Protein AF-A0A1E5Q4K2-F1 (afdb_monomer_lite)

Structure (mmCIF, N/CA/C/O backbone):
data_AF-A0A1E5Q4K2-F1
#
_entry.id   AF-A0A1E5Q4K2-F1
#
loop_
_atom_site.group_PDB
_atom_site.id
_atom_site.type_symbol
_atom_site.label_atom_id
_atom_site.label_alt_id
_atom_site.label_comp_id
_atom_site.label_asym_id
_atom_site.label_entity_id
_atom_site.label_seq_id
_atom_site.pdbx_PDB_ins_code
_atom_site.Cartn_x
_atom_site.Cartn_y
_atom_site.Cartn_z
_atom_site.occupancy
_atom_site.B_iso_or_equiv
_atom_site.auth_seq_id
_atom_site.auth_comp_id
_atom_site.auth_asym_id
_atom_site.auth_atom_id
_atom_site.pdbx_PDB_model_num
ATOM 1 N N . MET A 1 1 ? -23.553 75.713 13.270 1.00 33.53 1 MET A N 1
ATOM 2 C CA . MET A 1 1 ? -22.577 74.988 12.425 1.00 33.53 1 MET A CA 1
ATOM 3 C C . MET A 1 1 ? -22.302 73.650 13.086 1.00 33.53 1 MET A C 1
ATOM 5 O O . MET A 1 1 ? -22.013 73.670 14.266 1.00 33.53 1 MET A O 1
ATOM 9 N N . GLN A 1 2 ? -22.353 72.477 12.471 1.00 31.02 2 GLN A N 1
ATOM 10 C CA . GLN A 1 2 ? -22.947 71.947 11.243 1.00 31.02 2 GLN A CA 1
ATOM 11 C C . GLN A 1 2 ? -22.637 70.436 11.339 1.00 31.02 2 GLN A C 1
ATOM 13 O O . GLN A 1 2 ? -21.477 70.109 11.534 1.00 31.02 2 GLN A O 1
ATOM 18 N N . VAL A 1 3 ? -23.671 69.589 11.213 1.00 27.97 3 VAL A N 1
ATOM 19 C CA . VAL A 1 3 ? -23.677 68.193 10.702 1.00 27.97 3 VAL A CA 1
ATOM 20 C C . VAL A 1 3 ? -22.736 67.203 11.430 1.00 27.97 3 VAL A C 1
ATOM 22 O O . VAL A 1 3 ? -21.533 67.377 11.472 1.00 27.97 3 VAL A O 1
ATOM 25 N N . ILE A 1 4 ? -23.223 66.126 12.053 1.00 31.22 4 ILE A N 1
ATOM 26 C CA . ILE A 1 4 ? -23.526 64.864 11.358 1.00 31.22 4 ILE A CA 1
ATOM 27 C C . ILE A 1 4 ? -24.687 64.128 12.035 1.00 31.22 4 ILE A C 1
ATOM 29 O O . ILE A 1 4 ? -24.712 63.872 13.237 1.00 31.22 4 ILE A O 1
ATOM 33 N N . THR A 1 5 ? -25.644 63.775 11.187 1.00 27.97 5 THR A N 1
ATOM 34 C CA . THR A 1 5 ? -26.864 63.025 11.455 1.00 27.97 5 THR A CA 1
ATOM 35 C C . THR A 1 5 ? -26.605 61.535 11.243 1.00 27.97 5 THR A C 1
ATOM 37 O O . THR A 1 5 ? -26.208 61.163 10.145 1.00 27.97 5 THR A O 1
ATOM 40 N N . VAL A 1 6 ? -26.947 60.682 12.213 1.00 28.73 6 VAL A N 1
ATOM 41 C CA . VAL A 1 6 ? -27.536 59.354 11.942 1.00 28.73 6 VAL A CA 1
ATOM 42 C C . VAL A 1 6 ? -28.652 59.104 12.968 1.00 28.73 6 VAL A C 1
ATOM 44 O O . VAL A 1 6 ? -28.438 58.604 14.067 1.00 28.73 6 VAL A O 1
ATOM 47 N N . LYS A 1 7 ? -29.866 59.517 12.585 1.00 27.67 7 LYS A N 1
ATOM 48 C CA . LYS A 1 7 ? -31.153 58.884 12.942 1.00 27.67 7 LYS A CA 1
ATOM 49 C C . LYS A 1 7 ? -31.161 57.494 12.274 1.00 27.67 7 LYS A C 1
ATOM 51 O O . LYS A 1 7 ? -30.538 57.344 11.234 1.00 27.67 7 LYS A O 1
ATOM 56 N N . SER A 1 8 ? -31.803 56.433 12.749 1.00 29.33 8 SER A N 1
ATOM 57 C CA . SER A 1 8 ? -33.122 56.290 13.379 1.00 29.33 8 SER A CA 1
ATOM 58 C C . SER A 1 8 ? -33.272 54.805 13.754 1.00 29.33 8 SER A C 1
ATOM 60 O O . SER A 1 8 ? -32.943 53.953 12.940 1.00 29.33 8 SER A O 1
ATOM 62 N N . HIS A 1 9 ? -33.618 54.481 15.002 1.00 29.16 9 HIS A N 1
ATOM 63 C CA . HIS A 1 9 ? -34.974 54.122 15.468 1.00 29.16 9 HIS A CA 1
ATOM 64 C C . HIS A 1 9 ? -35.274 52.613 15.440 1.00 29.16 9 HIS A C 1
ATOM 66 O O . HIS A 1 9 ? -35.298 51.995 14.389 1.00 29.16 9 HIS A O 1
ATOM 72 N N . LEU A 1 10 ? -35.491 52.043 16.636 1.00 26.03 10 LEU A N 1
ATOM 73 C CA . LEU A 1 10 ? -36.793 51.555 17.154 1.00 26.03 10 LEU A CA 1
ATOM 74 C C . LEU A 1 10 ? -36.903 50.025 16.950 1.00 26.03 10 LEU A C 1
ATOM 76 O O . LEU A 1 10 ? -36.620 49.543 15.871 1.00 26.03 10 LEU A O 1
ATOM 80 N N . LYS A 1 11 ? -37.339 49.188 17.896 1.00 25.62 11 LYS A N 1
ATOM 81 C CA . LYS A 1 11 ? -38.036 49.404 19.170 1.00 25.62 11 LYS A CA 1
ATOM 82 C C . LYS A 1 11 ? -38.004 48.088 19.968 1.00 25.62 11 LYS A C 1
ATOM 84 O O . LYS A 1 11 ? -38.156 47.022 19.388 1.00 25.62 11 LYS A O 1
ATOM 89 N N . TYR A 1 12 ? -37.830 48.222 21.281 1.00 27.61 12 TYR A N 1
ATOM 90 C CA . TYR A 1 12 ? -38.371 47.410 22.377 1.00 27.61 12 TYR A CA 1
ATOM 91 C C . TYR A 1 12 ? -39.298 46.234 22.019 1.00 27.61 12 TYR A C 1
ATOM 93 O O . TYR A 1 12 ? -40.320 46.452 21.380 1.00 27.61 12 TYR A O 1
ATOM 101 N N . LEU A 1 13 ? -39.040 45.061 22.611 1.00 24.28 13 LEU A N 1
ATOM 102 C CA . LEU A 1 13 ? -39.932 44.429 23.602 1.00 24.28 13 LEU A CA 1
ATOM 103 C C . LEU A 1 13 ? -39.275 43.151 24.168 1.00 24.28 13 LEU A C 1
ATOM 105 O O . LEU A 1 13 ? -38.835 42.305 23.398 1.00 24.28 13 LEU A O 1
ATOM 109 N N . GLY A 1 14 ? -39.260 42.985 25.498 1.00 25.47 14 GLY A N 1
ATOM 110 C CA . GLY A 1 14 ? -39.113 41.656 26.115 1.00 25.47 14 GLY A CA 1
ATOM 111 C C . GLY A 1 14 ? -37.910 41.398 27.027 1.00 25.47 14 GLY A C 1
ATOM 112 O O . GLY A 1 14 ? -37.423 40.274 27.072 1.00 25.47 14 GLY A O 1
ATOM 113 N N . VAL A 1 15 ? -37.439 42.391 27.786 1.00 28.83 15 VAL A N 1
ATOM 114 C CA . VAL A 1 15 ? -36.790 42.109 29.080 1.00 28.83 15 VAL A CA 1
ATOM 115 C C . VAL A 1 15 ? -37.896 41.704 30.064 1.00 28.83 15 VAL A C 1
ATOM 117 O O . VAL A 1 15 ? -38.965 42.307 30.045 1.00 28.83 15 VAL A O 1
ATOM 120 N N . LEU A 1 16 ? -37.604 40.725 30.925 1.00 26.55 16 LEU A N 1
ATOM 121 C CA . LEU A 1 16 ? -38.453 40.177 31.995 1.00 26.55 16 LEU A CA 1
ATOM 122 C C . LEU A 1 16 ? -39.506 39.128 31.575 1.00 26.55 16 LEU A C 1
ATOM 124 O O . LEU A 1 16 ? -40.711 39.347 31.629 1.00 26.55 16 LEU A O 1
ATOM 128 N N . LEU A 1 17 ? -39.035 37.907 31.313 1.00 26.52 17 LEU A N 1
ATOM 129 C CA . LEU A 1 17 ? -39.714 36.717 31.830 1.00 26.52 17 LEU A CA 1
ATOM 130 C C . LEU A 1 17 ? -38.687 35.885 32.601 1.00 26.52 17 LEU A C 1
ATOM 132 O O . LEU A 1 17 ? -37.744 35.315 32.056 1.00 26.52 17 LEU A O 1
ATOM 136 N N . LEU A 1 18 ? -38.848 35.971 33.915 1.00 26.02 18 LEU A N 1
ATOM 137 C CA . LEU A 1 18 ? -38.058 35.376 34.976 1.00 26.02 18 LEU A CA 1
ATOM 138 C C . LEU A 1 18 ? -38.079 33.834 34.894 1.00 26.02 18 LEU A C 1
ATOM 140 O O . LEU A 1 18 ? -39.141 33.226 34.821 1.00 26.02 18 LEU A O 1
ATOM 144 N N . THR A 1 19 ? -36.889 33.237 35.005 1.00 34.28 19 THR A N 1
ATOM 145 C CA . THR A 1 19 ? -36.582 32.043 35.824 1.00 34.28 19 THR A CA 1
ATOM 146 C C . THR A 1 19 ? -37.476 30.799 35.708 1.00 34.28 19 THR A C 1
ATOM 148 O O . THR A 1 19 ? -38.364 30.641 36.534 1.00 34.28 19 THR A O 1
ATOM 151 N N . VAL A 1 20 ? -37.115 29.830 34.852 1.00 25.39 20 VAL A N 1
ATOM 152 C CA . VAL A 1 20 ? -37.238 28.375 35.126 1.00 25.39 20 VAL A CA 1
ATOM 153 C C . VAL A 1 20 ? -36.182 27.607 34.297 1.00 25.39 20 VAL A C 1
ATOM 155 O O . VAL A 1 20 ? -36.095 27.829 33.097 1.00 25.39 20 VAL A O 1
ATOM 158 N N . LEU A 1 21 ? -35.386 26.751 34.971 1.00 28.39 21 LEU A N 1
ATOM 159 C CA . LEU A 1 21 ? -34.617 25.555 34.524 1.00 28.39 21 LEU A CA 1
ATOM 160 C C . LEU A 1 21 ? -34.261 25.431 33.017 1.00 28.39 21 LEU A C 1
ATOM 162 O O . LEU A 1 21 ? -35.139 25.400 32.171 1.00 28.39 21 LEU A O 1
ATOM 166 N N . VAL A 1 22 ? -33.015 25.192 32.588 1.00 27.53 22 VAL A N 1
ATOM 167 C CA . VAL A 1 22 ? -32.167 24.027 32.903 1.00 27.53 22 VAL A CA 1
ATOM 168 C C . VAL A 1 22 ? -30.691 24.424 32.746 1.00 27.53 22 VAL A C 1
ATOM 170 O O . VAL A 1 22 ? -30.195 24.608 31.638 1.00 27.53 22 VAL A O 1
ATOM 173 N N . MET A 1 23 ? -29.964 24.489 33.863 1.00 30.84 23 MET A N 1
ATOM 174 C CA . MET A 1 23 ? -28.548 24.130 33.870 1.00 30.84 23 MET A CA 1
ATOM 175 C C . MET A 1 23 ? -28.476 22.605 33.957 1.00 30.84 23 MET A C 1
ATOM 177 O O . MET A 1 23 ? -28.851 22.031 34.978 1.00 30.84 23 MET A O 1
ATOM 181 N N . SER A 1 24 ? -27.990 21.946 32.908 1.00 26.06 24 SER A N 1
ATOM 182 C CA . SER A 1 24 ? -27.430 20.600 33.020 1.00 26.06 24 SER A CA 1
ATOM 183 C C . SER A 1 24 ? -25.934 20.690 32.766 1.00 26.06 24 SER A C 1
ATOM 185 O O . SER A 1 24 ? -25.457 20.836 31.643 1.00 26.06 24 SER A O 1
ATOM 187 N N . THR A 1 25 ? -25.242 20.651 33.890 1.00 30.58 25 THR A N 1
ATOM 188 C CA . THR A 1 25 ? -23.824 20.444 34.118 1.00 30.58 25 THR A CA 1
ATOM 189 C C . THR A 1 25 ? -23.276 19.227 33.362 1.00 30.58 25 THR A C 1
ATOM 191 O O . THR A 1 25 ? -23.775 18.115 33.508 1.00 30.58 25 THR A O 1
ATOM 194 N N . PHE A 1 26 ? -22.173 19.413 32.634 1.00 31.89 26 PHE A N 1
ATOM 195 C CA . PHE A 1 26 ? -21.198 18.348 32.390 1.00 31.89 26 PHE A CA 1
ATOM 196 C C . PHE A 1 26 ? -19.884 18.765 33.056 1.00 31.89 26 PHE A C 1
ATOM 198 O O . PHE A 1 26 ? -19.254 19.740 32.652 1.00 31.89 26 PHE A O 1
ATOM 205 N N . GLY A 1 27 ? -19.530 18.064 34.136 1.00 29.73 27 GLY A N 1
ATOM 206 C CA . GLY A 1 27 ? -18.289 18.254 34.884 1.00 29.73 27 GLY A CA 1
ATOM 207 C C . GLY A 1 27 ? -17.063 17.689 34.157 1.00 29.73 27 GLY A C 1
ATOM 208 O O . GLY A 1 27 ? -17.161 16.702 33.428 1.00 29.73 27 GLY A O 1
ATOM 209 N N . GLY A 1 28 ? -15.902 18.316 34.376 1.00 33.22 28 GLY A N 1
ATOM 210 C CA . GLY A 1 28 ? -14.587 17.697 34.156 1.00 33.22 28 GLY A CA 1
ATOM 211 C C . GLY A 1 28 ? -14.278 16.669 35.261 1.00 33.22 28 GLY A C 1
ATOM 212 O O . GLY A 1 28 ? -14.898 16.713 36.315 1.00 33.22 28 GLY A O 1
ATOM 213 N N . GLU A 1 29 ? -13.364 15.708 35.108 1.00 36.84 29 GLU A N 1
ATOM 214 C CA . GLU A 1 29 ? -12.279 15.563 34.137 1.00 36.84 29 GLU A CA 1
ATOM 215 C C . GLU A 1 29 ? -12.023 14.076 33.792 1.00 36.84 29 GLU A C 1
ATOM 217 O O . GLU A 1 29 ? -11.832 13.245 34.669 1.00 36.84 29 GLU A O 1
ATOM 222 N N . LEU A 1 30 ? -11.908 13.764 32.496 1.00 36.09 30 LEU A N 1
ATOM 223 C CA . LEU A 1 30 ? -11.023 12.710 31.978 1.00 36.09 30 LEU A CA 1
ATOM 224 C C . LEU A 1 30 ? -9.983 13.434 31.121 1.00 36.09 30 LEU A C 1
ATOM 226 O O . LEU A 1 30 ? -10.126 13.512 29.893 1.00 36.09 30 LEU A O 1
ATOM 230 N N . LYS A 1 31 ? -8.987 14.053 31.761 1.00 38.56 31 LYS A N 1
ATOM 231 C CA . LYS A 1 31 ? -7.846 14.637 31.052 1.00 38.56 31 LYS A CA 1
ATOM 232 C C . LYS A 1 31 ? -6.794 13.550 30.827 1.00 38.56 31 LYS A C 1
ATOM 234 O O . LYS A 1 31 ? -5.853 13.441 31.599 1.00 38.56 31 LYS A O 1
ATOM 239 N N . ALA A 1 32 ? -6.895 12.803 29.725 1.00 37.81 32 ALA A N 1
ATOM 240 C CA . ALA A 1 32 ? -5.661 12.596 28.976 1.00 37.81 32 ALA A CA 1
ATOM 241 C C . ALA A 1 32 ? -5.457 13.873 28.173 1.00 37.81 32 ALA A C 1
ATOM 243 O O . ALA A 1 32 ? -6.291 14.257 27.346 1.00 37.81 32 ALA A O 1
ATOM 244 N N . ASN A 1 33 ? -4.368 14.566 28.472 1.00 46.56 33 ASN A N 1
ATOM 245 C CA . ASN A 1 33 ? -3.897 15.637 27.623 1.00 46.56 33 ASN A CA 1
ATOM 246 C C . ASN A 1 33 ? -3.582 15.028 26.243 1.00 46.56 33 ASN A C 1
ATOM 248 O O . ASN A 1 33 ? -2.993 13.949 26.149 1.00 46.56 33 ASN A O 1
ATOM 252 N N . SER A 1 34 ? -3.925 15.733 25.166 1.00 49.62 34 SER A N 1
ATOM 253 C CA . SER A 1 34 ? -3.397 15.476 23.822 1.00 49.62 34 SER A CA 1
ATOM 254 C C . SER A 1 34 ? -1.862 15.378 23.761 1.00 49.62 34 SER A C 1
ATOM 256 O O . SER A 1 34 ? -1.345 15.002 22.718 1.00 49.62 34 SER A O 1
ATOM 258 N N . SER A 1 35 ? -1.139 15.663 24.852 1.00 49.44 35 SER A N 1
ATOM 259 C CA . SER A 1 35 ? 0.297 15.443 25.055 1.00 49.44 35 SER A CA 1
ATOM 260 C C . SER A 1 35 ? 0.826 14.074 24.650 1.00 49.44 35 SER A C 1
ATOM 262 O O . SER A 1 35 ? 2.003 13.997 24.322 1.00 49.44 35 SER A O 1
ATOM 264 N N . TRP A 1 36 ? 0.023 13.003 24.616 1.00 52.22 36 TRP A N 1
ATOM 265 C CA . TRP A 1 36 ? 0.512 11.726 24.070 1.00 52.22 36 TRP A CA 1
ATOM 266 C C . TRP A 1 36 ? 0.915 11.850 22.589 1.00 52.22 36 TRP A C 1
ATOM 268 O O . TRP A 1 36 ? 1.794 11.123 22.139 1.00 52.22 36 TRP A O 1
ATOM 278 N N . LYS A 1 37 ? 0.339 12.810 21.845 1.00 53.06 37 LYS A N 1
ATOM 279 C CA . LYS A 1 37 ? 0.744 13.152 20.468 1.00 53.06 37 LYS A CA 1
ATOM 280 C C . LYS A 1 37 ? 2.144 13.764 20.394 1.00 53.06 37 LYS A C 1
ATOM 282 O O . LYS A 1 37 ? 2.733 13.766 19.322 1.00 53.06 37 LYS A O 1
ATOM 287 N N . ASN A 1 38 ? 2.653 14.263 21.520 1.00 56.59 38 ASN A N 1
ATOM 288 C CA . ASN A 1 38 ? 3.982 14.857 21.650 1.00 56.59 38 ASN A CA 1
ATOM 289 C C . ASN A 1 38 ? 5.014 13.845 22.187 1.00 56.59 38 ASN A C 1
ATOM 291 O O . ASN A 1 38 ? 6.177 14.200 22.366 1.00 56.59 38 ASN A O 1
ATOM 295 N N . LEU A 1 39 ? 4.604 12.603 22.484 1.00 67.56 39 LEU A N 1
ATOM 296 C CA . LEU A 1 39 ? 5.519 11.542 22.899 1.00 67.56 39 LEU A CA 1
ATOM 297 C C . LEU A 1 39 ? 6.169 10.915 21.664 1.00 67.56 39 LEU A C 1
ATOM 299 O O . LEU A 1 39 ? 5.508 10.258 20.851 1.00 67.56 39 LEU A O 1
ATOM 303 N N . HIS A 1 40 ? 7.482 11.092 21.559 1.00 75.25 40 HIS A N 1
ATOM 304 C CA . HIS A 1 40 ? 8.270 10.596 20.442 1.00 75.25 40 HIS A CA 1
ATOM 305 C C . HIS A 1 40 ? 9.059 9.344 20.817 1.00 75.25 40 HIS A C 1
ATOM 307 O O . HIS A 1 40 ? 9.743 9.322 21.839 1.00 75.25 40 HIS A O 1
ATOM 313 N N . GLY A 1 41 ? 8.944 8.300 19.995 1.00 77.56 41 GLY A N 1
ATOM 314 C CA . GLY A 1 41 ? 9.843 7.145 20.064 1.00 77.56 41 GLY A CA 1
ATOM 315 C C . GLY A 1 41 ? 11.159 7.422 19.336 1.00 77.56 41 GLY A C 1
ATOM 316 O O . GLY A 1 41 ? 11.302 8.447 18.663 1.00 77.56 41 GLY A O 1
ATOM 317 N N . TYR A 1 42 ? 12.130 6.520 19.470 1.00 85.00 42 TYR A N 1
ATOM 318 C CA . TYR A 1 42 ? 13.427 6.648 18.800 1.00 85.00 42 TYR A CA 1
ATOM 319 C C . TYR A 1 42 ? 14.028 5.290 18.421 1.00 85.00 42 TYR A C 1
ATOM 321 O O . TYR A 1 42 ? 13.703 4.263 19.015 1.00 85.00 42 TYR A O 1
ATOM 329 N N . SER A 1 43 ? 14.936 5.289 17.441 1.00 86.88 43 SER A N 1
ATOM 330 C CA . SER A 1 43 ? 15.736 4.111 17.091 1.00 86.88 43 SER A CA 1
ATOM 331 C C . SER A 1 43 ? 16.947 3.983 18.019 1.00 86.88 43 SER A C 1
ATOM 333 O O . SER A 1 43 ? 17.706 4.942 18.191 1.00 86.88 43 SER A O 1
ATOM 335 N N . ALA A 1 44 ? 17.146 2.803 18.607 1.00 85.50 44 ALA A N 1
ATOM 336 C CA . ALA A 1 44 ? 18.332 2.493 19.407 1.00 85.50 44 ALA A CA 1
ATOM 337 C C . ALA A 1 44 ? 19.538 2.081 18.540 1.00 85.50 44 ALA A C 1
ATOM 339 O O . ALA A 1 44 ? 20.672 2.399 18.888 1.00 85.50 44 ALA A O 1
ATOM 340 N N . CYS A 1 45 ? 19.292 1.376 17.433 1.00 84.69 45 CYS A N 1
ATOM 341 C CA . CYS A 1 45 ? 20.291 0.911 16.466 1.00 84.69 45 CYS A CA 1
ATOM 342 C C . CYS A 1 45 ? 19.615 0.573 15.128 1.00 84.69 45 CYS A C 1
ATOM 344 O O . CYS A 1 45 ? 18.405 0.331 15.085 1.00 84.69 45 CYS A O 1
ATOM 346 N N . GLY A 1 46 ? 20.387 0.560 14.036 1.00 80.69 46 GLY A N 1
ATOM 347 C CA . GLY A 1 46 ? 19.910 0.206 12.691 1.00 80.69 46 GLY A CA 1
ATOM 348 C C . GLY A 1 46 ? 18.977 1.226 12.015 1.00 80.69 46 GLY A C 1
ATOM 349 O O . GLY A 1 46 ? 18.607 1.026 10.862 1.00 80.69 46 GLY A O 1
ATOM 350 N N . GLY A 1 47 ? 18.604 2.310 12.702 1.00 85.62 47 GLY A N 1
ATOM 351 C CA . GLY A 1 47 ? 17.790 3.413 12.181 1.00 85.62 47 GLY A CA 1
ATOM 352 C C . GLY A 1 47 ? 18.581 4.716 12.021 1.00 85.62 47 GLY A C 1
ATOM 353 O O . GLY A 1 47 ? 19.800 4.706 11.837 1.00 85.62 47 GLY A O 1
ATOM 354 N N . VAL A 1 48 ? 17.901 5.860 12.113 1.00 85.94 48 VAL A N 1
ATOM 355 C CA . VAL A 1 48 ? 18.546 7.182 12.222 1.00 85.94 48 VAL A CA 1
ATOM 356 C C . VAL A 1 48 ? 18.402 7.764 13.621 1.00 85.94 48 VAL A C 1
ATOM 358 O O . VAL A 1 48 ? 17.382 7.577 14.291 1.00 85.94 48 VAL A O 1
ATOM 361 N N . ASP A 1 49 ? 19.421 8.501 14.053 1.00 88.50 49 ASP A N 1
ATOM 362 C CA . ASP A 1 49 ? 19.366 9.284 15.281 1.00 88.50 49 ASP A CA 1
ATOM 363 C C . ASP A 1 49 ? 18.463 10.527 15.135 1.00 88.50 49 ASP A C 1
ATOM 365 O O . ASP A 1 49 ? 17.910 10.820 14.071 1.00 88.50 49 ASP A O 1
ATOM 369 N N . LYS A 1 50 ? 18.328 11.299 16.219 1.00 83.69 50 LYS A N 1
ATOM 370 C CA . LYS A 1 50 ? 17.526 12.536 16.260 1.00 83.69 50 LYS A CA 1
ATOM 371 C C . LYS A 1 50 ? 17.946 13.612 15.246 1.00 83.69 50 LYS A C 1
ATOM 373 O O . LYS A 1 50 ? 17.170 14.524 14.985 1.00 83.69 50 LYS A O 1
ATOM 378 N N . ASN A 1 51 ? 19.160 13.526 14.702 1.00 85.62 51 ASN A N 1
ATOM 379 C CA . ASN A 1 51 ? 19.694 14.452 13.707 1.00 85.62 51 ASN A CA 1
ATOM 380 C C . ASN A 1 51 ? 19.574 13.891 12.277 1.00 85.62 51 ASN A C 1
ATOM 382 O O . ASN A 1 51 ? 20.070 14.509 11.336 1.00 85.62 51 ASN A O 1
ATOM 386 N N . GLY A 1 52 ? 18.957 12.716 12.101 1.00 81.56 52 GLY A N 1
ATOM 387 C CA . GLY A 1 52 ? 18.852 12.034 10.812 1.00 81.56 52 GLY A CA 1
ATOM 388 C C . GLY A 1 52 ? 20.135 11.315 10.385 1.00 81.56 52 GLY A C 1
ATOM 389 O O . GLY A 1 52 ? 20.244 10.907 9.227 1.00 81.56 52 GLY A O 1
ATOM 390 N N . LYS A 1 53 ? 21.120 11.154 11.281 1.00 87.19 53 LYS A N 1
ATOM 391 C CA . LYS A 1 53 ? 22.352 10.417 10.984 1.00 87.19 53 LYS A CA 1
ATOM 392 C C . LYS A 1 53 ? 22.102 8.921 11.148 1.00 87.19 53 LYS A C 1
ATOM 394 O O . LYS A 1 53 ? 21.566 8.489 12.165 1.00 87.19 53 LYS A O 1
ATOM 399 N N . LEU A 1 54 ? 22.525 8.138 10.157 1.00 85.81 54 LEU A N 1
ATOM 400 C CA . LEU A 1 54 ? 22.461 6.680 10.209 1.00 85.81 54 LEU A CA 1
ATOM 401 C C . LEU A 1 54 ? 23.239 6.146 11.423 1.00 85.81 54 LEU A C 1
ATOM 403 O O . LEU A 1 54 ? 24.396 6.520 11.632 1.00 85.81 54 LEU A O 1
ATOM 407 N N . GLN A 1 55 ? 22.587 5.292 12.207 1.00 86.75 55 GLN A N 1
ATOM 408 C CA . GLN A 1 55 ? 23.170 4.597 13.351 1.00 86.75 55 GLN A CA 1
ATOM 409 C C . GLN A 1 55 ? 23.878 3.312 12.911 1.00 86.75 55 GLN A C 1
ATOM 411 O O . GLN A 1 55 ? 23.589 2.760 11.848 1.00 86.75 55 GLN A O 1
ATOM 416 N N . ASP A 1 56 ? 24.781 2.813 13.755 1.00 84.31 56 ASP A N 1
ATOM 417 C CA . ASP A 1 56 ? 25.418 1.519 13.522 1.00 84.31 56 ASP A CA 1
ATOM 418 C C . ASP A 1 56 ? 24.383 0.372 13.522 1.00 84.31 56 ASP A C 1
ATOM 420 O O . ASP A 1 56 ? 23.343 0.470 14.194 1.00 84.31 56 ASP A O 1
ATOM 424 N N . PRO A 1 57 ? 24.648 -0.723 12.777 1.00 82.19 57 PRO A N 1
ATOM 425 C CA . PRO A 1 57 ? 23.855 -1.945 12.851 1.00 82.19 57 PRO A CA 1
ATOM 426 C C . PRO A 1 57 ? 23.746 -2.461 14.285 1.00 82.19 57 PRO A C 1
ATOM 428 O O . PRO A 1 57 ? 24.675 -2.302 15.077 1.00 82.19 57 PRO A O 1
ATOM 431 N N . CYS A 1 58 ? 22.633 -3.121 14.602 1.00 81.38 58 CYS A N 1
ATOM 432 C CA . CYS A 1 58 ? 22.433 -3.698 15.929 1.00 81.38 58 CYS A CA 1
ATOM 433 C C . CYS A 1 58 ? 23.461 -4.803 16.259 1.00 81.38 58 CYS A C 1
ATOM 435 O O . CYS A 1 58 ? 23.802 -4.978 17.427 1.00 81.38 58 CYS A O 1
ATOM 437 N N . ASP A 1 59 ? 23.979 -5.506 15.244 1.00 83.75 59 ASP A N 1
ATOM 438 C CA . ASP A 1 59 ? 24.845 -6.681 15.379 1.00 83.75 59 ASP A CA 1
ATOM 439 C C . ASP A 1 59 ? 25.534 -7.082 14.048 1.00 83.75 59 ASP A C 1
ATOM 441 O O . ASP A 1 59 ? 25.197 -6.597 12.960 1.00 83.75 59 ASP A O 1
ATOM 445 N N . TYR A 1 60 ? 26.541 -7.963 14.153 1.00 84.69 60 TYR A N 1
ATOM 446 C CA . TYR A 1 60 ? 27.350 -8.503 13.051 1.00 84.69 60 TYR A CA 1
ATOM 447 C C . TYR A 1 60 ? 27.517 -10.022 13.175 1.00 84.69 60 TYR A C 1
ATOM 449 O O . TYR A 1 60 ? 27.626 -10.538 14.286 1.00 84.69 60 TYR A O 1
ATOM 457 N N . GLU A 1 61 ? 27.637 -10.706 12.036 1.00 83.88 61 GLU A N 1
ATOM 458 C CA . GLU A 1 61 ? 27.802 -12.162 11.946 1.00 83.88 61 GLU A CA 1
ATOM 459 C C . GLU A 1 61 ? 28.843 -12.568 10.871 1.00 83.88 61 GLU A C 1
ATOM 461 O O . GLU A 1 61 ? 29.136 -11.785 9.958 1.00 83.88 61 GLU A O 1
ATOM 466 N N . PRO A 1 62 ? 29.449 -13.771 10.948 1.00 86.56 62 PRO A N 1
ATOM 467 C CA . PRO A 1 62 ? 30.366 -14.275 9.919 1.00 86.56 62 PRO A CA 1
ATOM 468 C C . PRO A 1 62 ? 29.641 -14.712 8.629 1.00 86.56 62 PRO A C 1
ATOM 470 O O . PRO A 1 62 ? 28.474 -15.096 8.656 1.00 86.56 62 PRO A O 1
ATOM 473 N N . ALA A 1 63 ? 30.347 -14.694 7.490 1.00 87.75 63 ALA A N 1
ATOM 474 C CA . ALA A 1 63 ? 29.831 -15.208 6.217 1.00 87.75 63 ALA A CA 1
ATOM 475 C C . ALA A 1 63 ? 30.090 -16.716 6.088 1.00 87.75 63 ALA A C 1
ATOM 477 O O . ALA A 1 63 ? 31.119 -17.227 6.538 1.00 87.75 63 ALA A O 1
ATOM 478 N N . LYS A 1 64 ? 29.174 -17.427 5.432 1.00 91.12 64 LYS A N 1
ATOM 479 C CA . LYS A 1 64 ? 29.258 -18.871 5.205 1.00 91.12 64 LYS A CA 1
ATOM 480 C C . LYS A 1 64 ? 29.908 -19.162 3.854 1.00 91.12 64 LYS A C 1
ATOM 482 O O . LYS A 1 64 ? 29.523 -18.592 2.839 1.00 91.12 64 LYS A O 1
ATOM 487 N N . PHE A 1 65 ? 30.894 -20.054 3.835 1.00 89.38 65 PHE A N 1
ATOM 488 C CA . PHE A 1 65 ? 31.488 -20.561 2.596 1.00 89.38 65 PHE A CA 1
ATOM 489 C C . PHE A 1 65 ? 30.530 -21.542 1.913 1.00 89.38 65 PHE A C 1
ATOM 491 O O . PHE A 1 65 ? 30.044 -22.462 2.569 1.00 89.38 65 PHE A O 1
ATOM 498 N N . GLU A 1 66 ? 30.299 -21.379 0.609 1.00 87.88 66 GLU A N 1
ATOM 499 C CA . GLU A 1 66 ? 29.444 -22.279 -0.175 1.00 87.88 66 GLU A CA 1
ATOM 500 C C . GLU A 1 66 ? 30.264 -23.163 -1.126 1.00 87.88 66 GLU A C 1
ATOM 502 O O . GLU A 1 66 ? 30.178 -24.388 -1.055 1.00 87.88 66 GLU A O 1
ATOM 507 N N . ALA A 1 67 ? 31.075 -22.572 -2.015 1.00 78.69 67 ALA A N 1
ATOM 508 C CA . ALA A 1 67 ? 31.796 -23.325 -3.050 1.00 78.69 67 ALA A CA 1
ATOM 509 C C . ALA A 1 67 ? 32.976 -22.554 -3.679 1.00 78.69 67 ALA A C 1
ATOM 511 O O . ALA A 1 67 ? 33.200 -21.380 -3.394 1.00 78.69 67 ALA A O 1
ATOM 512 N N . LYS A 1 68 ? 33.722 -23.205 -4.586 1.00 75.19 68 LYS A N 1
ATOM 513 C CA . LYS A 1 68 ? 34.654 -22.544 -5.525 1.00 75.19 68 LYS A CA 1
ATOM 514 C C . LYS A 1 68 ? 33.914 -22.096 -6.794 1.00 75.19 68 LYS A C 1
ATOM 516 O O . LYS A 1 68 ? 33.004 -22.789 -7.240 1.00 75.19 68 LYS A O 1
ATOM 521 N N . ALA A 1 69 ? 34.316 -20.979 -7.400 1.00 66.75 69 ALA A N 1
ATOM 522 C CA . ALA A 1 69 ? 33.690 -20.452 -8.618 1.00 66.75 69 ALA A CA 1
ATOM 523 C C . ALA A 1 69 ? 34.095 -21.226 -9.897 1.00 66.75 69 ALA A C 1
ATOM 525 O O . ALA A 1 69 ? 35.200 -21.764 -9.986 1.00 66.75 69 ALA A O 1
ATOM 526 N N . LEU A 1 70 ? 33.218 -21.271 -10.913 1.00 63.38 70 LEU A N 1
ATOM 527 C CA . LEU A 1 70 ? 33.493 -21.927 -12.204 1.00 63.38 70 LEU A CA 1
ATOM 528 C C . LEU A 1 70 ? 34.599 -21.179 -12.973 1.00 63.38 70 LEU A C 1
ATOM 530 O O . LEU A 1 70 ? 34.464 -19.990 -13.240 1.00 63.38 70 LEU A O 1
ATOM 534 N N . GLY A 1 71 ? 35.687 -21.871 -13.336 1.00 59.75 71 GLY A N 1
ATOM 535 C CA . GLY A 1 71 ? 36.946 -21.220 -13.740 1.00 59.75 71 GLY A CA 1
ATOM 536 C C . GLY A 1 71 ? 37.437 -21.403 -15.186 1.00 59.75 71 GLY A C 1
ATOM 537 O O . GLY A 1 71 ? 38.524 -20.915 -15.491 1.00 59.75 71 GLY A O 1
ATOM 538 N N . LYS A 1 72 ? 36.732 -22.111 -16.089 1.00 70.12 72 LYS A N 1
ATOM 539 C CA . LYS A 1 72 ? 37.200 -22.321 -17.484 1.00 70.12 72 LYS A CA 1
ATOM 540 C C . LYS A 1 72 ? 36.069 -22.312 -18.515 1.00 70.12 72 LYS A C 1
ATOM 542 O O . LYS A 1 72 ? 35.053 -22.974 -18.326 1.00 70.12 72 LYS A O 1
ATOM 547 N N . CYS A 1 73 ? 36.284 -21.613 -19.634 1.00 73.38 73 CYS A N 1
ATOM 548 C CA . CYS A 1 73 ? 35.365 -21.635 -20.774 1.00 73.38 73 CYS A CA 1
ATOM 549 C C . CYS A 1 73 ? 35.419 -22.972 -21.540 1.00 73.38 73 CYS A C 1
ATOM 551 O O . CYS A 1 73 ? 36.507 -23.537 -21.694 1.00 73.38 73 CYS A O 1
ATOM 553 N N . PRO A 1 74 ? 34.278 -23.464 -22.070 1.00 79.69 74 PRO A N 1
ATOM 554 C CA . PRO A 1 74 ? 34.244 -24.624 -22.960 1.00 79.69 74 PRO A CA 1
ATOM 555 C C . PRO A 1 74 ? 35.180 -24.475 -24.168 1.00 79.69 74 PRO A C 1
ATOM 557 O O . PRO A 1 74 ? 35.362 -23.378 -24.703 1.00 79.69 74 PRO A O 1
ATOM 560 N N . LYS A 1 75 ? 35.754 -25.588 -24.638 1.00 80.94 75 LYS A N 1
ATOM 561 C CA . LYS A 1 75 ? 36.661 -25.604 -25.796 1.00 80.94 75 LYS A CA 1
ATOM 562 C C . LYS A 1 75 ? 35.967 -25.023 -27.039 1.00 80.94 75 LYS A C 1
ATOM 564 O O . LYS A 1 75 ? 34.861 -25.434 -27.371 1.00 80.94 75 LYS A O 1
ATOM 569 N N . GLY A 1 76 ? 36.623 -24.082 -27.722 1.00 78.25 76 GLY A N 1
ATOM 570 C CA . GLY A 1 76 ? 36.061 -23.379 -28.887 1.00 78.25 76 GLY A CA 1
ATOM 571 C C . GLY A 1 76 ? 35.206 -22.152 -28.545 1.00 78.25 76 GLY A C 1
ATOM 572 O O . GLY A 1 76 ? 34.715 -21.486 -29.454 1.00 78.25 76 GLY A O 1
ATOM 573 N N . SER A 1 77 ? 35.059 -21.827 -27.257 1.00 87.12 77 SER A N 1
ATOM 574 C CA . SER A 1 77 ? 34.477 -20.569 -26.788 1.00 87.12 77 SER A CA 1
ATOM 575 C C . SER A 1 77 ? 35.542 -19.654 -26.179 1.00 87.12 77 SER A C 1
ATOM 577 O O . SER A 1 77 ? 36.636 -20.095 -25.825 1.00 87.12 77 SER A O 1
ATOM 579 N N . PHE A 1 78 ? 35.223 -18.372 -26.063 1.00 83.56 78 PHE A N 1
ATOM 580 C CA . PHE A 1 78 ? 36.076 -17.336 -25.495 1.00 83.56 78 PHE A CA 1
ATOM 581 C C . PHE A 1 78 ? 35.300 -16.529 -24.454 1.00 83.56 78 PHE A C 1
ATOM 583 O O . PHE A 1 78 ? 34.074 -16.420 -24.515 1.00 83.56 78 PHE A O 1
ATOM 590 N N . PHE A 1 79 ? 36.023 -15.992 -23.476 1.00 81.81 79 PHE A N 1
ATOM 591 C CA . PHE A 1 79 ? 35.446 -15.241 -22.369 1.00 81.81 79 PHE A CA 1
ATOM 592 C C . PHE A 1 79 ? 35.187 -13.784 -22.754 1.00 81.81 79 PHE A C 1
ATOM 594 O O . PHE A 1 79 ? 36.044 -13.133 -23.352 1.00 81.81 79 PHE A O 1
ATOM 601 N N . ASP A 1 80 ? 34.024 -13.270 -22.367 1.00 78.44 80 ASP A N 1
ATOM 602 C CA . ASP A 1 80 ? 33.677 -11.861 -22.479 1.00 78.44 80 ASP A CA 1
ATOM 603 C C . ASP A 1 80 ? 33.614 -11.209 -21.089 1.00 78.44 80 ASP A C 1
ATOM 605 O O . ASP A 1 80 ? 32.821 -11.605 -20.233 1.00 78.44 80 ASP A O 1
ATOM 609 N N . LEU A 1 81 ? 34.442 -10.179 -20.889 1.00 64.69 81 LEU A N 1
ATOM 610 C CA . LEU A 1 81 ? 34.548 -9.425 -19.633 1.00 64.69 81 LEU A CA 1
ATOM 611 C C . LEU A 1 81 ? 33.308 -8.568 -19.340 1.00 64.69 81 LEU A C 1
ATOM 613 O O . LEU A 1 81 ? 32.996 -8.322 -18.179 1.00 64.69 81 LEU A O 1
ATOM 617 N N . GLY A 1 82 ? 32.602 -8.101 -20.376 1.00 63.31 82 GLY A N 1
ATOM 618 C CA . GLY A 1 82 ? 31.430 -7.235 -20.216 1.00 63.31 82 GLY A CA 1
ATOM 619 C C . GLY A 1 82 ? 30.201 -7.979 -19.693 1.00 63.31 82 GLY A C 1
ATOM 620 O O . GLY A 1 82 ? 29.380 -7.405 -18.982 1.00 63.31 82 GLY A O 1
ATOM 621 N N . THR A 1 83 ? 30.085 -9.265 -20.020 1.00 64.75 83 THR A N 1
ATOM 622 C CA . THR A 1 83 ? 28.945 -10.120 -19.660 1.00 64.75 83 THR A CA 1
ATOM 623 C C . THR A 1 83 ? 29.314 -11.281 -18.732 1.00 64.75 83 THR A C 1
ATOM 625 O O . THR A 1 83 ? 28.442 -12.089 -18.397 1.00 64.75 83 THR A O 1
ATOM 628 N N . TRP A 1 84 ? 30.586 -11.390 -18.326 1.00 71.12 84 TRP A N 1
ATOM 629 C CA . TRP A 1 84 ? 31.118 -12.454 -17.460 1.00 71.12 84 TRP A CA 1
ATOM 630 C C . TRP A 1 84 ? 30.694 -13.868 -17.903 1.00 71.12 84 TRP A C 1
ATOM 632 O O . TRP A 1 84 ? 30.348 -14.742 -17.105 1.00 71.12 84 TRP A O 1
ATOM 642 N N . SER A 1 85 ? 30.684 -14.091 -19.217 1.00 78.88 85 SER A N 1
ATOM 643 C CA . SER A 1 85 ? 30.161 -15.304 -19.852 1.00 78.88 85 SER A CA 1
ATOM 644 C C . SER A 1 85 ? 31.065 -15.757 -21.003 1.00 78.88 85 SER A C 1
ATOM 646 O O . SER A 1 85 ? 31.824 -14.968 -21.561 1.00 78.88 85 SER A O 1
ATOM 648 N N . CYS A 1 86 ? 30.981 -17.032 -21.378 1.00 85.12 86 CYS A N 1
ATOM 649 C CA . CYS A 1 86 ? 31.694 -17.597 -22.525 1.00 85.12 86 CYS A CA 1
ATOM 650 C C . CYS A 1 86 ? 30.804 -17.585 -23.778 1.00 85.12 86 CYS A C 1
ATOM 652 O O . CYS A 1 86 ? 29.619 -17.918 -23.686 1.00 85.12 86 CYS A O 1
ATOM 654 N N . TYR A 1 87 ? 31.370 -17.266 -24.944 1.00 88.69 87 TYR A N 1
ATOM 655 C CA . TYR A 1 87 ? 30.685 -17.216 -26.247 1.00 88.69 87 TYR A CA 1
ATOM 656 C C . TYR A 1 87 ? 31.485 -17.926 -27.334 1.00 88.69 87 TYR A C 1
ATOM 658 O O . TYR A 1 87 ? 32.701 -18.044 -27.232 1.00 88.69 87 TYR A O 1
ATOM 666 N N . ALA A 1 88 ? 30.816 -18.368 -28.396 1.00 93.19 88 ALA A N 1
ATOM 667 C CA . ALA A 1 88 ? 31.456 -18.975 -29.559 1.00 93.19 88 ALA A CA 1
ATOM 668 C C . ALA A 1 88 ? 30.961 -18.340 -30.866 1.00 93.19 88 ALA A C 1
ATOM 670 O O . ALA A 1 88 ? 29.793 -17.956 -30.979 1.00 93.19 88 ALA A O 1
ATOM 671 N N . CYS A 1 89 ? 31.854 -18.246 -31.854 1.00 93.62 89 CYS A N 1
ATOM 672 C CA . CYS A 1 89 ? 31.495 -17.855 -33.215 1.00 93.62 89 CYS A CA 1
ATOM 673 C C . CYS A 1 89 ? 31.079 -19.080 -34.045 1.00 93.62 89 CYS A C 1
ATOM 675 O O . CYS A 1 89 ? 31.595 -20.177 -33.811 1.00 93.62 89 CYS A O 1
ATOM 677 N N . PRO A 1 90 ? 30.174 -18.914 -35.030 1.00 90.62 90 PRO A N 1
ATOM 678 C CA . PRO A 1 90 ? 29.848 -19.974 -35.976 1.00 90.62 90 PRO A CA 1
ATOM 679 C C . PRO A 1 90 ? 31.090 -20.494 -36.709 1.00 90.62 90 PRO A C 1
ATOM 681 O O . PRO A 1 90 ? 32.056 -19.759 -36.918 1.00 90.62 90 PRO A O 1
ATOM 684 N N . SER A 1 91 ? 31.045 -21.752 -37.153 1.00 88.50 91 SER A N 1
ATOM 685 C CA . SER A 1 91 ? 32.181 -22.391 -37.829 1.00 88.50 91 SER A CA 1
ATOM 686 C C . SER A 1 91 ? 32.686 -21.572 -39.025 1.00 88.50 91 SER A C 1
ATOM 688 O O . SER A 1 91 ? 31.910 -21.165 -39.894 1.00 88.50 91 SER A O 1
ATOM 690 N N . GLY A 1 92 ? 33.998 -21.325 -39.057 1.00 86.25 92 GLY A N 1
ATOM 691 C CA . GLY A 1 92 ? 34.666 -20.541 -40.095 1.00 86.25 92 GLY A CA 1
ATOM 692 C C . GLY A 1 92 ? 34.546 -19.019 -39.955 1.00 86.25 92 GLY A C 1
ATOM 693 O O . GLY A 1 92 ? 35.003 -18.324 -40.861 1.00 86.25 92 GLY A O 1
ATOM 694 N N . TYR A 1 93 ? 33.954 -18.511 -38.867 1.00 91.38 93 TYR A N 1
ATOM 695 C CA . TYR A 1 93 ? 33.935 -17.087 -38.520 1.00 91.38 93 TYR A CA 1
ATOM 696 C C . TYR A 1 93 ? 34.836 -16.816 -37.314 1.00 91.38 93 TYR A C 1
ATOM 698 O O . TYR A 1 93 ? 34.860 -17.584 -36.352 1.00 91.38 93 TYR A O 1
ATOM 706 N N . ASN A 1 94 ? 35.540 -15.691 -37.351 1.00 90.38 94 ASN A N 1
ATOM 707 C CA . ASN A 1 94 ? 36.423 -15.233 -36.289 1.00 90.38 94 ASN A CA 1
ATOM 708 C C . ASN A 1 94 ? 35.741 -14.168 -35.437 1.00 90.38 94 ASN A C 1
ATOM 710 O O . ASN A 1 94 ? 34.864 -13.439 -35.898 1.00 90.38 94 ASN A O 1
ATOM 714 N N . ARG A 1 95 ? 36.164 -14.059 -34.178 1.00 88.56 95 ARG A N 1
ATOM 715 C CA . ARG A 1 95 ? 35.740 -12.968 -33.305 1.00 88.56 95 ARG A CA 1
ATOM 716 C C . ARG A 1 95 ? 36.412 -11.664 -33.742 1.00 88.56 95 ARG A C 1
ATOM 718 O O . ARG A 1 95 ? 37.622 -11.637 -33.936 1.00 88.56 95 ARG A O 1
ATOM 725 N N . ASN A 1 96 ? 35.634 -10.585 -33.830 1.00 86.06 96 ASN A N 1
ATOM 726 C CA . ASN A 1 96 ? 36.137 -9.250 -34.171 1.00 86.06 96 ASN A CA 1
ATOM 727 C C . ASN A 1 96 ? 36.029 -8.254 -33.000 1.00 86.06 96 ASN A C 1
ATOM 729 O O . ASN A 1 96 ? 35.892 -8.661 -31.854 1.00 86.06 96 ASN A O 1
ATOM 733 N N . ALA A 1 97 ? 36.130 -6.946 -33.249 1.00 82.25 97 ALA A N 1
ATOM 734 C CA . ALA A 1 97 ? 36.064 -5.921 -32.195 1.00 82.25 97 ALA A CA 1
ATOM 735 C C . ALA A 1 97 ? 34.639 -5.398 -31.895 1.00 82.25 97 ALA A C 1
ATOM 737 O O . ALA A 1 97 ? 34.460 -4.551 -31.024 1.00 82.25 97 ALA A O 1
ATOM 738 N N . LYS A 1 98 ? 33.607 -5.856 -32.617 1.00 81.75 98 LYS A N 1
ATOM 739 C CA . LYS A 1 98 ? 32.222 -5.358 -32.471 1.00 81.75 98 LYS A CA 1
ATOM 740 C C . LYS A 1 98 ? 31.545 -5.924 -31.222 1.00 81.75 98 LYS A C 1
ATOM 742 O O . LYS A 1 98 ? 32.054 -6.870 -30.646 1.00 81.75 98 LYS A O 1
ATOM 747 N N . SER A 1 99 ? 30.410 -5.380 -30.785 1.00 82.81 99 SER A N 1
ATOM 748 C CA . SER A 1 99 ? 29.707 -5.885 -29.588 1.00 82.81 99 SER A CA 1
ATOM 749 C C . SER A 1 99 ? 29.424 -7.394 -29.661 1.00 82.81 99 SER A C 1
ATOM 751 O O . SER A 1 99 ? 28.974 -7.874 -30.703 1.00 82.81 99 SER A O 1
ATOM 753 N N . ILE A 1 100 ? 29.639 -8.122 -28.555 1.00 83.94 100 ILE A N 1
ATOM 754 C CA . ILE A 1 100 ? 29.438 -9.579 -28.486 1.00 83.94 100 ILE A CA 1
ATOM 755 C C . ILE A 1 100 ? 27.965 -9.992 -28.626 1.00 83.94 100 ILE A C 1
ATOM 757 O O . ILE A 1 100 ? 27.672 -11.069 -29.134 1.00 83.94 100 ILE A O 1
ATOM 761 N N . THR A 1 101 ? 27.035 -9.119 -28.234 1.00 79.69 101 THR A N 1
ATOM 762 C CA . THR A 1 101 ? 25.581 -9.336 -28.342 1.00 79.69 101 THR A CA 1
ATOM 763 C C . THR A 1 101 ? 24.987 -8.826 -29.658 1.00 79.69 101 THR A C 1
ATOM 765 O O . THR A 1 101 ? 23.781 -8.927 -29.864 1.00 79.69 101 THR A O 1
ATOM 768 N N . GLY A 1 102 ? 25.806 -8.246 -30.542 1.00 79.44 102 GLY A N 1
ATOM 769 C CA . GLY A 1 102 ? 25.357 -7.697 -31.820 1.00 79.44 102 GLY A CA 1
ATOM 770 C C . GLY A 1 102 ? 25.399 -8.713 -32.963 1.00 79.44 102 GLY A C 1
ATOM 771 O O . GLY A 1 102 ? 26.194 -9.650 -32.961 1.00 79.44 102 GLY A O 1
ATOM 772 N N . GLU A 1 103 ? 24.616 -8.465 -34.014 1.00 82.62 103 GLU A N 1
ATOM 773 C CA . GLU A 1 103 ? 24.531 -9.352 -35.190 1.00 82.62 103 GLU A CA 1
ATOM 774 C C . GLU A 1 103 ? 25.832 -9.476 -35.998 1.00 82.62 103 GLU A C 1
ATOM 776 O O . GLU A 1 103 ? 25.961 -10.343 -36.856 1.00 82.62 103 GLU A O 1
ATOM 781 N N . LYS A 1 104 ? 26.817 -8.615 -35.722 1.00 86.62 104 LYS A N 1
ATOM 782 C CA . LYS A 1 104 ? 28.109 -8.572 -36.419 1.00 86.62 104 LYS A CA 1
ATOM 783 C C . LYS A 1 104 ? 29.293 -8.954 -35.527 1.00 86.62 104 LYS A C 1
ATOM 785 O O . LYS A 1 104 ? 30.416 -8.527 -35.797 1.00 86.62 104 LYS A O 1
ATOM 790 N N . ALA A 1 105 ? 29.043 -9.699 -34.450 1.00 89.94 105 ALA A N 1
ATOM 791 C CA . ALA A 1 105 ? 30.055 -10.087 -33.464 1.00 89.94 105 ALA A CA 1
ATOM 792 C C . ALA A 1 105 ? 31.188 -10.955 -34.048 1.00 89.94 105 ALA A C 1
ATOM 794 O O . ALA A 1 105 ? 32.313 -10.922 -33.540 1.00 89.94 105 ALA A O 1
ATOM 795 N N . CYS A 1 106 ? 30.899 -11.704 -35.110 1.00 92.81 106 CYS A N 1
ATOM 796 C CA . CYS A 1 106 ? 31.827 -12.596 -35.789 1.00 92.81 106 CYS A CA 1
ATOM 797 C C . CYS A 1 106 ? 31.959 -12.217 -37.268 1.00 92.81 106 CYS A C 1
ATOM 799 O O . CYS A 1 106 ? 30.984 -11.753 -37.864 1.00 92.81 106 CYS A O 1
ATOM 801 N N . ASP A 1 107 ? 33.132 -12.422 -37.870 1.00 90.44 107 ASP A N 1
ATOM 802 C CA . ASP A 1 107 ? 33.390 -12.106 -39.275 1.00 90.44 107 ASP A CA 1
ATOM 803 C C . ASP A 1 107 ? 34.199 -13.149 -40.056 1.00 90.44 107 ASP A C 1
ATOM 805 O O . ASP A 1 107 ? 34.813 -14.057 -39.496 1.00 90.44 107 ASP A O 1
ATOM 809 N N . LYS A 1 108 ? 34.141 -13.040 -41.387 1.00 91.56 108 LYS A N 1
ATOM 810 C CA . LYS A 1 108 ? 34.894 -13.869 -42.331 1.00 91.56 108 LYS A CA 1
ATOM 811 C C . LYS A 1 108 ? 35.223 -13.079 -43.599 1.00 91.56 108 LYS A C 1
ATOM 813 O O . LYS A 1 108 ? 34.349 -12.424 -44.160 1.00 91.56 108 LYS A O 1
ATOM 818 N N . ALA A 1 109 ? 36.457 -13.171 -44.089 1.00 85.19 109 ALA A N 1
ATOM 819 C CA . ALA A 1 109 ? 36.840 -12.567 -45.367 1.00 85.19 109 ALA A CA 1
ATOM 820 C C . ALA A 1 109 ? 36.125 -13.242 -46.556 1.00 85.19 109 ALA A C 1
ATOM 822 O O . ALA A 1 109 ? 35.999 -14.469 -46.599 1.00 85.19 109 ALA A O 1
ATOM 823 N N . VAL A 1 110 ? 35.683 -12.443 -47.532 1.00 84.00 110 VAL A N 1
ATOM 824 C CA . VAL A 1 110 ? 35.038 -12.897 -48.778 1.00 84.00 110 VAL A CA 1
ATOM 825 C C . VAL A 1 110 ? 35.628 -12.185 -50.002 1.00 84.00 110 VAL A C 1
ATOM 827 O O . VAL A 1 110 ? 36.247 -11.128 -49.881 1.00 84.00 110 VAL A O 1
ATOM 830 N N . ALA A 1 111 ? 35.448 -12.761 -51.196 1.00 83.38 111 ALA A N 1
ATOM 831 C CA . ALA A 1 111 ? 35.940 -12.168 -52.441 1.00 83.38 111 ALA A CA 1
ATOM 832 C C . ALA A 1 111 ? 35.320 -10.771 -52.693 1.00 83.38 111 ALA A C 1
ATOM 834 O O . ALA A 1 111 ? 34.127 -10.595 -52.431 1.00 83.38 111 ALA A O 1
ATOM 835 N N . PRO A 1 112 ? 36.082 -9.785 -53.215 1.00 79.88 112 PRO A N 1
ATOM 836 C CA . PRO A 1 112 ? 35.575 -8.440 -53.468 1.00 79.88 112 PRO A CA 1
ATOM 837 C C . PRO A 1 112 ? 34.393 -8.418 -54.440 1.00 79.88 112 PRO A C 1
ATOM 839 O O . PRO A 1 112 ? 34.542 -8.719 -55.621 1.00 79.88 112 PRO A O 1
ATOM 842 N N . GLN A 1 113 ? 33.235 -7.979 -53.962 1.00 84.44 113 GLN A N 1
ATOM 843 C CA . GLN A 1 113 ? 32.047 -7.751 -54.787 1.00 84.44 113 GLN A CA 1
ATOM 844 C C . GLN A 1 113 ? 31.771 -6.250 -54.864 1.00 84.44 113 GLN A C 1
ATOM 846 O O . GLN A 1 113 ? 31.944 -5.553 -53.867 1.00 84.44 113 GLN A O 1
ATOM 851 N N . SER A 1 114 ? 31.351 -5.741 -56.027 1.00 85.12 114 SER A N 1
ATOM 852 C CA . SER A 1 114 ? 30.959 -4.332 -56.214 1.00 85.12 114 SER A CA 1
ATOM 853 C C . SER A 1 114 ? 29.491 -4.228 -56.604 1.00 85.12 114 SER A C 1
ATOM 855 O O . SER A 1 114 ? 28.996 -5.071 -57.346 1.00 85.12 114 SER A O 1
ATOM 857 N N . SER A 1 115 ? 28.812 -3.189 -56.126 1.00 84.50 115 SER A N 1
ATOM 858 C CA . SER A 1 115 ? 27.421 -2.908 -56.482 1.00 84.50 115 SER A CA 1
ATOM 859 C C . SER A 1 115 ? 27.135 -1.403 -56.444 1.00 84.50 115 SER A C 1
ATOM 861 O O . SER A 1 115 ? 27.768 -0.690 -55.655 1.00 84.50 115 SER A O 1
ATOM 863 N N . PRO A 1 116 ? 26.175 -0.899 -57.244 1.00 86.50 116 PRO A N 1
ATOM 864 C CA . PRO A 1 116 ? 25.652 0.448 -57.069 1.00 86.50 116 PRO A CA 1
ATOM 865 C C . PRO A 1 116 ? 24.908 0.610 -55.731 1.00 86.50 116 PRO A C 1
ATOM 867 O O . PRO A 1 116 ? 24.289 -0.335 -55.232 1.00 86.50 116 PRO A O 1
ATOM 870 N N . ALA A 1 117 ? 24.945 1.821 -55.176 1.00 87.44 117 ALA A N 1
ATOM 871 C CA . ALA A 1 117 ? 24.100 2.270 -54.082 1.00 87.44 117 ALA A CA 1
ATOM 872 C C . ALA A 1 117 ? 22.695 2.581 -54.608 1.00 87.44 117 ALA A C 1
ATOM 874 O O . ALA A 1 117 ? 22.518 3.057 -55.731 1.00 87.44 117 ALA A O 1
ATOM 875 N N . LYS A 1 118 ? 21.683 2.331 -53.780 1.00 89.69 118 LYS A N 1
ATOM 876 C CA . LYS A 1 118 ? 20.282 2.569 -54.122 1.00 89.69 118 LYS A CA 1
ATOM 877 C C . LYS A 1 118 ? 19.805 3.870 -53.487 1.00 89.69 118 LYS A C 1
ATOM 879 O O . LYS A 1 118 ? 19.944 4.047 -52.275 1.00 89.69 118 LYS A O 1
ATOM 884 N N . PHE A 1 119 ? 19.223 4.751 -54.298 1.00 88.38 119 PHE A N 1
ATOM 885 C CA . PHE A 1 119 ? 18.558 5.958 -53.815 1.00 88.38 119 PHE A CA 1
ATOM 886 C C . PHE A 1 119 ? 17.324 5.579 -52.992 1.00 88.38 119 PHE A C 1
ATOM 888 O O . PHE A 1 119 ? 16.498 4.782 -53.437 1.00 88.38 119 PHE A O 1
ATOM 895 N N . GLN A 1 120 ? 17.221 6.134 -51.788 1.00 84.94 120 GLN A N 1
ATOM 896 C CA . GLN A 1 120 ? 16.126 5.881 -50.847 1.00 84.94 120 GLN A CA 1
ATOM 897 C C . GLN A 1 120 ? 15.166 7.069 -50.720 1.00 84.94 120 GLN A C 1
ATOM 899 O O . GLN A 1 120 ? 14.094 6.924 -50.140 1.00 84.94 120 GLN A O 1
ATOM 904 N N . GLY A 1 121 ? 15.526 8.230 -51.270 1.00 83.62 121 GLY A N 1
ATOM 905 C CA . GLY A 1 121 ? 14.716 9.444 -51.217 1.00 83.62 121 GLY A CA 1
ATOM 906 C C . GLY A 1 121 ? 15.488 10.658 -50.691 1.00 83.62 121 GLY A C 1
ATOM 907 O O . GLY A 1 121 ? 16.634 10.529 -50.248 1.00 83.62 121 GLY A O 1
ATOM 908 N N . PRO A 1 122 ? 14.880 11.854 -50.748 1.00 82.06 122 PRO A N 1
ATOM 909 C CA . PRO A 1 122 ? 15.433 13.055 -50.128 1.00 82.06 122 PRO A CA 1
ATOM 910 C C . PRO A 1 122 ? 15.398 12.955 -48.594 1.00 82.06 122 PRO A C 1
ATOM 912 O O . PRO A 1 122 ? 14.543 12.267 -48.029 1.00 82.06 122 PRO A O 1
ATOM 915 N N . LYS A 1 123 ? 16.296 13.678 -47.910 1.00 81.94 123 LYS A N 1
ATOM 916 C CA . LYS A 1 123 ? 16.252 13.822 -46.445 1.00 81.94 123 LYS A CA 1
ATOM 917 C C . LYS A 1 123 ? 14.915 14.430 -46.039 1.00 81.94 123 LYS A C 1
ATOM 919 O O . LYS A 1 123 ? 14.578 15.523 -46.489 1.00 81.94 123 LYS A O 1
ATOM 924 N N . ASN A 1 124 ? 14.175 13.756 -45.163 1.00 79.94 124 ASN A N 1
ATOM 925 C CA . ASN A 1 124 ? 12.887 14.264 -44.706 1.00 79.94 124 ASN A CA 1
ATOM 926 C C . ASN A 1 124 ? 12.708 14.060 -43.202 1.00 79.94 124 ASN A C 1
ATOM 928 O O . ASN A 1 124 ? 13.031 13.002 -42.664 1.00 79.94 124 ASN A O 1
ATOM 932 N N . CYS A 1 125 ? 12.177 15.079 -42.529 1.00 81.06 125 CYS A N 1
ATOM 933 C CA . CYS A 1 125 ? 11.893 15.032 -41.103 1.00 81.06 125 CYS A CA 1
ATOM 934 C C . CYS A 1 125 ? 10.381 15.021 -40.854 1.00 81.06 125 CYS A C 1
ATOM 936 O O . CYS A 1 125 ? 9.645 15.731 -41.541 1.00 81.06 125 CYS A O 1
ATOM 938 N N . PRO A 1 126 ? 9.891 14.250 -39.861 1.00 79.50 126 PRO A N 1
ATOM 939 C CA . PRO A 1 126 ? 8.474 14.236 -39.511 1.00 79.50 126 PRO A CA 1
ATOM 940 C C . PRO A 1 126 ? 7.924 15.648 -39.281 1.00 79.50 126 PRO A C 1
ATOM 942 O O . PRO A 1 126 ? 8.592 16.489 -38.675 1.00 79.50 126 PRO A O 1
ATOM 945 N N . SER A 1 127 ? 6.692 15.915 -39.714 1.00 78.69 127 SER A N 1
ATOM 946 C CA . SER A 1 127 ? 6.111 17.260 -39.650 1.00 78.69 127 SER A CA 1
ATOM 947 C C . SER A 1 127 ? 6.165 17.875 -38.240 1.00 78.69 127 SER A C 1
ATOM 949 O O . SER A 1 127 ? 5.803 17.268 -37.222 1.00 78.69 127 SER A O 1
ATOM 951 N N . GLY A 1 128 ? 6.650 19.117 -38.178 1.00 75.00 128 GLY A N 1
ATOM 952 C CA . GLY A 1 128 ? 6.876 19.853 -36.933 1.00 75.00 128 GLY A CA 1
ATOM 953 C C . GLY A 1 128 ? 8.137 19.442 -36.163 1.00 75.00 128 GLY A C 1
ATOM 954 O O . GLY A 1 128 ? 8.278 19.839 -35.009 1.00 75.00 128 GLY A O 1
ATOM 955 N N . SER A 1 129 ? 9.017 18.632 -36.755 1.00 87.88 129 SER A N 1
ATOM 956 C CA . SER A 1 129 ? 10.414 18.481 -36.332 1.00 87.88 129 SER A CA 1
ATOM 957 C C . SER A 1 129 ? 11.335 19.235 -37.295 1.00 87.88 129 SER A C 1
ATOM 959 O O . SER A 1 129 ? 10.930 19.575 -38.404 1.00 87.88 129 SER A O 1
ATOM 961 N N . PHE A 1 130 ? 12.554 19.530 -36.860 1.00 86.31 130 PHE A N 1
ATOM 962 C CA . PHE A 1 130 ? 13.569 20.218 -37.654 1.00 86.31 130 PHE A CA 1
ATOM 963 C C . PHE A 1 130 ? 14.812 19.330 -37.800 1.00 86.31 130 PHE A C 1
ATOM 965 O O . PHE A 1 130 ? 15.080 18.473 -36.952 1.00 86.31 130 PHE A O 1
ATOM 972 N N . LEU A 1 131 ? 15.554 19.544 -38.887 1.00 84.62 131 LEU A N 1
ATOM 973 C CA . LEU A 1 131 ? 16.763 18.798 -39.223 1.00 84.62 131 LEU A CA 1
ATOM 974 C C . LEU A 1 131 ? 17.980 19.368 -38.483 1.00 84.62 131 LEU A C 1
ATOM 976 O O . LEU A 1 131 ? 18.222 20.573 -38.504 1.00 84.62 131 LEU A O 1
ATOM 980 N N . ASP A 1 132 ? 18.761 18.488 -37.871 1.00 84.88 132 ASP A N 1
ATOM 981 C CA . ASP A 1 132 ? 20.058 18.760 -37.264 1.00 84.88 132 ASP A CA 1
ATOM 982 C C . ASP A 1 132 ? 21.143 17.970 -38.014 1.00 84.88 132 ASP A C 1
ATOM 984 O O . ASP A 1 132 ? 20.959 16.799 -38.342 1.00 84.88 132 ASP A O 1
ATOM 988 N N . GLY A 1 133 ? 22.264 18.616 -38.343 1.00 72.00 133 GLY A N 1
ATOM 989 C CA . GLY A 1 133 ? 23.287 18.053 -39.233 1.00 72.00 133 GLY A CA 1
ATOM 990 C C . GLY A 1 133 ? 24.162 16.953 -38.622 1.00 72.00 133 GLY A C 1
ATOM 991 O O . GLY A 1 133 ? 24.950 16.334 -39.340 1.00 72.00 133 GLY A O 1
ATOM 992 N N . ARG A 1 134 ? 24.059 16.698 -37.314 1.00 71.56 134 ARG A N 1
ATOM 993 C CA . ARG A 1 134 ? 24.886 15.696 -36.628 1.00 71.56 134 ARG A CA 1
ATOM 994 C C . ARG A 1 134 ? 24.526 14.281 -37.091 1.00 71.56 134 ARG A C 1
ATOM 996 O O . ARG A 1 134 ? 23.414 14.021 -37.542 1.00 71.56 134 ARG A O 1
ATOM 1003 N N . ASN A 1 135 ? 25.493 13.362 -37.021 1.00 63.44 135 ASN A N 1
ATOM 1004 C CA . ASN A 1 135 ? 25.323 11.938 -37.355 1.00 63.44 135 ASN A CA 1
ATOM 1005 C C . ASN A 1 135 ? 24.682 11.655 -38.737 1.00 63.44 135 ASN A C 1
ATOM 1007 O O . ASN A 1 135 ? 23.988 10.655 -38.913 1.00 63.44 135 ASN A O 1
ATOM 1011 N N . GLY A 1 136 ? 24.904 12.534 -39.723 1.00 63.31 136 GLY A N 1
ATOM 1012 C CA . GLY A 1 136 ? 24.368 12.412 -41.087 1.00 63.31 136 GLY A CA 1
ATOM 1013 C C . GLY A 1 136 ? 22.996 13.065 -41.305 1.00 63.31 136 GLY A C 1
ATOM 1014 O O . GLY A 1 136 ? 22.584 13.255 -42.450 1.00 63.31 136 GLY A O 1
ATOM 1015 N N . GLY A 1 137 ? 22.302 13.490 -40.249 1.00 75.00 137 GLY A N 1
ATOM 1016 C CA . GLY A 1 137 ? 20.984 14.117 -40.337 1.00 75.00 137 GLY A CA 1
ATOM 1017 C C . GLY A 1 137 ? 20.017 13.514 -39.326 1.00 75.00 137 GLY A C 1
ATOM 1018 O O . GLY A 1 137 ? 19.472 12.429 -39.538 1.00 75.00 137 GLY A O 1
ATOM 1019 N N . GLU A 1 138 ? 19.779 14.231 -38.238 1.00 83.69 138 GLU A N 1
ATOM 1020 C CA . GLU A 1 138 ? 18.857 13.855 -37.173 1.00 83.69 138 GLU A CA 1
ATOM 1021 C C . GLU A 1 138 ? 17.634 14.773 -37.166 1.00 83.69 138 GLU A C 1
ATOM 1023 O O . GLU A 1 138 ? 17.744 15.975 -37.379 1.00 83.69 138 GLU A O 1
ATOM 1028 N N . CYS A 1 139 ? 16.462 14.227 -36.869 1.00 86.69 139 CYS A N 1
ATOM 1029 C CA . CYS A 1 139 ? 15.234 14.996 -36.745 1.00 86.69 139 CYS A CA 1
ATOM 1030 C C . CYS A 1 139 ? 14.901 15.185 -35.270 1.00 86.69 139 CYS A C 1
ATOM 1032 O O . CYS A 1 139 ? 14.754 14.218 -34.518 1.00 86.69 139 CYS A O 1
ATOM 1034 N N . TRP A 1 140 ? 14.744 16.434 -34.854 1.00 88.25 140 TRP A N 1
ATOM 1035 C CA . TRP A 1 140 ? 14.510 16.798 -33.461 1.00 88.25 140 TRP A CA 1
ATOM 1036 C C . TRP A 1 140 ? 13.295 17.705 -33.347 1.00 88.25 140 TRP A C 1
ATOM 1038 O O . TRP A 1 140 ? 12.963 18.461 -34.258 1.00 88.25 140 TRP A O 1
ATOM 1048 N N . LYS A 1 141 ? 12.588 17.619 -32.222 1.00 92.81 141 LYS A N 1
ATOM 1049 C CA . LYS A 1 141 ? 11.381 18.415 -31.993 1.00 92.81 141 LYS A CA 1
ATOM 1050 C C . LYS A 1 141 ? 11.342 18.938 -30.570 1.00 92.81 141 LYS A C 1
ATOM 1052 O O . LYS A 1 141 ? 11.491 18.166 -29.623 1.00 92.81 141 LYS A O 1
ATOM 1057 N N . CYS A 1 142 ? 11.083 20.233 -30.430 1.00 88.75 142 CYS A N 1
ATOM 1058 C CA . CYS A 1 142 ? 10.771 20.805 -29.131 1.00 88.75 142 CYS A CA 1
ATOM 1059 C C . CYS A 1 142 ? 9.357 20.409 -28.688 1.00 88.75 142 CYS A C 1
ATOM 1061 O O . CYS A 1 142 ? 8.468 20.261 -29.535 1.00 88.75 142 CYS A O 1
ATOM 1063 N N . PRO A 1 143 ? 9.130 20.209 -27.378 1.00 85.00 143 PRO A N 1
ATOM 1064 C CA . PRO A 1 143 ? 7.792 19.994 -26.841 1.00 85.00 143 PRO A CA 1
ATOM 1065 C C . PRO A 1 143 ? 6.814 21.089 -27.285 1.00 85.00 143 PRO A C 1
ATOM 1067 O O . PRO A 1 143 ? 7.212 22.220 -27.553 1.00 85.00 143 PRO A O 1
ATOM 1070 N N . SER A 1 144 ? 5.527 20.755 -27.379 1.00 84.31 144 SER A N 1
ATOM 1071 C CA . SER A 1 144 ? 4.510 21.684 -27.888 1.00 84.31 144 SER A CA 1
ATOM 1072 C C . SER A 1 144 ? 4.508 23.001 -27.102 1.00 84.31 144 SER A C 1
ATOM 1074 O O . SER A 1 144 ? 4.447 22.982 -25.875 1.00 84.31 144 SER A O 1
ATOM 1076 N N . GLY A 1 145 ? 4.582 24.131 -27.811 1.00 80.81 145 GLY A N 1
ATOM 1077 C CA . GLY A 1 145 ? 4.680 25.475 -27.228 1.00 80.81 145 GLY A CA 1
ATOM 1078 C C . GLY A 1 145 ? 6.107 25.952 -26.926 1.00 80.81 145 GLY A C 1
ATOM 1079 O O . GLY A 1 145 ? 6.306 27.143 -26.714 1.00 80.81 145 GLY A O 1
ATOM 1080 N N . PHE A 1 146 ? 7.112 25.074 -26.958 1.00 85.56 146 PHE A N 1
ATOM 1081 C CA . PHE A 1 146 ? 8.511 25.455 -26.764 1.00 85.56 146 PHE A CA 1
ATOM 1082 C C . PHE A 1 146 ? 9.186 25.756 -28.105 1.00 85.56 146 PHE A C 1
ATOM 1084 O O . PHE A 1 146 ? 9.130 24.955 -29.039 1.00 85.56 146 PHE A O 1
ATOM 1091 N N . GLY A 1 147 ? 9.858 26.904 -28.177 1.00 86.75 147 GLY A N 1
ATOM 1092 C CA . GLY A 1 147 ? 10.709 27.296 -29.297 1.00 86.75 147 GLY A CA 1
ATOM 1093 C C . GLY A 1 147 ? 12.143 26.799 -29.127 1.00 86.75 147 GLY A C 1
ATOM 1094 O O . GLY A 1 147 ? 12.544 26.348 -28.051 1.00 86.75 147 GLY A O 1
ATOM 1095 N N . ARG A 1 148 ? 12.939 26.887 -30.196 1.00 90.56 148 ARG A N 1
ATOM 1096 C CA . ARG A 1 148 ? 14.367 26.560 -30.141 1.00 90.56 148 ARG A CA 1
ATOM 1097 C C . ARG A 1 148 ? 15.169 27.648 -29.445 1.00 90.56 148 ARG A C 1
ATOM 1099 O O . ARG A 1 148 ? 14.951 28.831 -29.680 1.00 90.56 148 ARG A O 1
ATOM 1106 N N . THR A 1 149 ? 16.126 27.225 -28.626 1.00 84.12 149 THR A N 1
ATOM 1107 C CA . THR A 1 149 ? 17.198 28.092 -28.129 1.00 84.12 149 THR A CA 1
ATOM 1108 C C . THR A 1 149 ? 18.426 27.965 -29.036 1.00 84.12 149 THR A C 1
ATOM 1110 O O . THR A 1 149 ? 18.501 27.062 -29.873 1.00 84.12 149 THR A O 1
ATOM 1113 N N . ALA A 1 150 ? 19.416 28.842 -28.854 1.00 80.25 150 ALA A N 1
ATOM 1114 C CA . ALA A 1 150 ? 20.699 28.768 -29.562 1.00 80.25 150 ALA A CA 1
ATOM 1115 C C . ALA A 1 150 ? 21.590 27.586 -29.111 1.00 80.25 150 ALA A C 1
ATOM 1117 O O . ALA A 1 150 ? 22.708 27.430 -29.593 1.00 80.25 150 ALA A O 1
ATOM 1118 N N . VAL A 1 151 ? 21.117 26.756 -28.175 1.00 78.00 151 VAL A N 1
ATOM 1119 C CA . VAL A 1 151 ? 21.867 25.622 -27.629 1.00 78.00 151 VAL A CA 1
ATOM 1120 C C . VAL A 1 151 ? 21.678 24.379 -28.513 1.00 78.00 151 VAL A C 1
ATOM 1122 O O . VAL A 1 151 ? 20.624 24.177 -29.130 1.00 78.00 151 VAL A O 1
ATOM 1125 N N . ALA A 1 152 ? 22.717 23.541 -28.585 1.00 77.44 152 ALA A N 1
ATOM 1126 C CA . ALA A 1 152 ? 22.702 22.277 -29.321 1.00 77.44 152 ALA A CA 1
ATOM 1127 C C . ALA A 1 152 ? 21.544 21.361 -28.882 1.00 77.44 152 ALA A C 1
ATOM 1129 O O . ALA A 1 152 ? 21.165 21.332 -27.711 1.00 77.44 152 ALA A O 1
ATOM 1130 N N . VAL A 1 153 ? 20.988 20.599 -29.830 1.00 75.75 153 VAL A N 1
ATOM 1131 C CA . VAL A 1 153 ? 19.711 19.875 -29.660 1.00 75.75 153 VAL A CA 1
ATOM 1132 C C . VAL A 1 153 ? 19.753 18.740 -28.634 1.00 75.75 153 VAL A C 1
ATOM 1134 O O . VAL A 1 153 ? 18.711 18.355 -28.117 1.00 75.75 153 VAL A O 1
ATOM 1137 N N . ASP A 1 154 ? 20.935 18.223 -28.304 1.00 74.19 154 ASP A N 1
ATOM 1138 C CA . ASP A 1 154 ? 21.117 17.152 -27.318 1.00 74.19 154 ASP A CA 1
ATOM 1139 C C . ASP A 1 154 ? 21.296 17.651 -25.876 1.00 74.19 154 ASP A C 1
ATOM 1141 O O . ASP A 1 154 ? 21.477 16.849 -24.958 1.00 74.19 154 ASP A O 1
ATOM 1145 N N . LYS A 1 155 ? 21.258 18.969 -25.653 1.00 72.06 155 LYS A N 1
ATOM 1146 C CA . LYS A 1 155 ? 21.365 19.555 -24.316 1.00 72.06 155 LYS A CA 1
ATOM 1147 C C . LYS A 1 155 ? 19.989 19.712 -23.677 1.00 72.06 155 LYS A C 1
ATOM 1149 O O . LYS A 1 155 ? 18.976 19.937 -24.340 1.00 72.06 155 LYS A O 1
ATOM 1154 N N . TYR A 1 156 ? 19.963 19.633 -22.349 1.00 67.50 156 TYR A N 1
ATOM 1155 C CA . TYR A 1 156 ? 18.733 19.643 -21.549 1.00 67.50 156 TYR A CA 1
ATOM 1156 C C . TYR A 1 156 ? 17.914 20.944 -21.649 1.00 67.50 156 TYR A C 1
ATOM 1158 O O . TYR A 1 156 ? 16.782 20.985 -21.183 1.00 67.50 156 TYR A O 1
ATOM 1166 N N . ASN A 1 157 ? 18.480 22.014 -22.211 1.00 78.19 157 ASN A N 1
ATOM 1167 C CA . ASN A 1 157 ? 17.874 23.340 -22.364 1.00 78.19 157 ASN A CA 1
ATOM 1168 C C . ASN A 1 157 ? 17.793 23.792 -23.839 1.00 78.19 157 ASN A C 1
ATOM 1170 O O . ASN A 1 157 ? 17.711 24.990 -24.126 1.00 78.19 157 ASN A O 1
ATOM 1174 N N . ALA A 1 158 ? 17.811 22.842 -24.779 1.00 80.75 158 ALA A N 1
ATOM 1175 C CA . ALA A 1 158 ? 17.701 23.101 -26.217 1.00 80.75 158 ALA A CA 1
ATOM 1176 C C . ALA A 1 158 ? 16.364 23.750 -26.642 1.00 80.75 158 ALA A C 1
ATOM 1178 O O . ALA A 1 158 ? 16.261 24.316 -27.735 1.00 80.75 158 ALA A O 1
ATOM 1179 N N . CYS A 1 159 ? 15.339 23.667 -25.788 1.00 87.75 159 CYS A N 1
ATOM 1180 C CA . CYS A 1 159 ? 14.004 24.200 -26.023 1.00 87.75 159 CYS A CA 1
ATOM 1181 C C . CYS A 1 159 ? 13.581 25.149 -24.893 1.00 87.75 159 CYS A C 1
ATOM 1183 O O . CYS A 1 159 ? 13.679 24.814 -23.711 1.00 87.75 159 CYS A O 1
ATOM 1185 N N . GLY A 1 160 ? 13.082 26.330 -25.257 1.00 86.00 160 GLY A N 1
ATOM 1186 C CA . GLY A 1 160 ? 12.720 27.404 -24.333 1.00 86.00 160 GLY A CA 1
ATOM 1187 C C . GLY A 1 160 ? 11.322 27.956 -24.599 1.00 86.00 160 GLY A C 1
ATOM 1188 O O . GLY A 1 160 ? 10.846 27.967 -25.732 1.00 86.00 160 GLY A O 1
ATOM 1189 N N . MET A 1 161 ? 10.658 28.415 -23.540 1.00 83.69 161 MET A N 1
ATOM 1190 C CA . MET A 1 161 ? 9.362 29.089 -23.613 1.00 83.69 161 MET A CA 1
ATOM 1191 C C . MET A 1 161 ? 9.294 30.155 -22.518 1.00 83.69 161 MET A C 1
ATOM 1193 O O . MET A 1 161 ? 9.687 29.897 -21.380 1.00 83.69 161 MET A O 1
ATOM 1197 N N . ILE A 1 162 ? 8.804 31.350 -22.852 1.00 66.31 162 ILE A N 1
ATOM 1198 C CA . ILE A 1 162 ? 8.699 32.461 -21.898 1.00 66.31 162 ILE A CA 1
ATOM 1199 C C . ILE A 1 162 ? 7.802 32.037 -20.722 1.00 66.31 162 ILE A C 1
ATOM 1201 O O . ILE A 1 162 ? 6.700 31.530 -20.921 1.00 66.31 162 ILE A O 1
ATOM 1205 N N . GLY A 1 163 ? 8.295 32.206 -19.489 1.00 60.56 163 GLY A N 1
ATOM 1206 C CA . GLY A 1 163 ? 7.563 31.855 -18.264 1.00 60.56 163 GLY A CA 1
ATOM 1207 C C . GLY A 1 163 ? 7.530 30.359 -17.910 1.00 60.56 163 GLY A C 1
ATOM 1208 O O . GLY A 1 163 ? 6.855 29.972 -16.954 1.00 60.56 163 GLY A O 1
ATOM 1209 N N . LYS A 1 164 ? 8.256 29.496 -18.636 1.00 59.97 164 LYS A N 1
ATOM 1210 C CA . LYS A 1 164 ? 8.445 28.070 -18.309 1.00 59.97 164 LYS A CA 1
ATOM 1211 C C . LYS A 1 164 ? 9.936 27.724 -18.276 1.00 59.97 164 LYS A C 1
ATOM 1213 O O . LYS A 1 164 ? 10.751 28.347 -18.948 1.00 59.97 164 LYS A O 1
ATOM 1218 N N . LYS A 1 165 ? 10.309 26.717 -17.481 1.00 58.94 165 LYS A N 1
ATOM 1219 C CA . LYS A 1 165 ? 11.702 26.245 -17.406 1.00 58.94 165 LYS A CA 1
ATOM 1220 C C . LYS A 1 165 ? 12.094 25.548 -18.711 1.00 58.94 165 LYS A C 1
ATOM 1222 O O . LYS A 1 165 ? 11.296 24.781 -19.245 1.00 58.94 165 LYS A O 1
ATOM 1227 N N . ALA A 1 166 ? 13.308 25.815 -19.196 1.00 64.69 166 ALA A N 1
ATOM 1228 C CA . ALA A 1 166 ? 13.842 25.206 -20.412 1.00 64.69 166 ALA A CA 1
ATOM 1229 C C . ALA A 1 166 ? 13.892 23.674 -20.306 1.00 64.69 166 ALA A C 1
ATOM 1231 O O . ALA A 1 166 ? 13.983 23.111 -19.213 1.00 64.69 166 ALA A O 1
ATOM 1232 N N . THR A 1 167 ? 13.806 23.009 -21.451 1.00 68.69 167 THR A N 1
ATOM 1233 C CA . THR A 1 167 ? 13.697 21.553 -21.540 1.00 68.69 167 THR A CA 1
ATOM 1234 C C . THR A 1 167 ? 14.428 21.017 -22.770 1.00 68.69 167 THR A C 1
ATOM 1236 O O . THR A 1 167 ? 14.831 21.777 -23.656 1.00 68.69 167 THR A O 1
ATOM 1239 N N . SER A 1 168 ? 14.642 19.706 -22.805 1.00 70.44 168 SER A N 1
ATOM 1240 C CA . SER A 1 168 ? 15.404 19.025 -23.847 1.00 70.44 168 SER A CA 1
ATOM 1241 C C . SER A 1 168 ? 14.597 18.945 -25.141 1.00 70.44 168 SER A C 1
ATOM 1243 O O . SER A 1 168 ? 13.374 18.773 -25.115 1.00 70.44 168 SER A O 1
ATOM 1245 N N . ALA A 1 169 ? 15.276 18.992 -26.288 1.00 78.94 169 ALA A N 1
ATOM 1246 C CA . ALA A 1 169 ? 14.645 18.579 -27.534 1.00 78.94 169 ALA A CA 1
ATOM 1247 C C . ALA A 1 169 ? 14.480 17.054 -27.538 1.00 78.94 169 ALA A C 1
ATOM 1249 O O . ALA A 1 169 ? 15.293 16.312 -26.987 1.00 78.94 169 ALA A O 1
ATOM 1250 N N . VAL A 1 170 ? 13.408 16.579 -28.162 1.00 82.44 170 VAL A N 1
ATOM 1251 C CA . VAL A 1 170 ? 13.121 15.149 -28.261 1.00 82.44 170 VAL A CA 1
ATOM 1252 C C . VAL A 1 170 ? 13.584 14.657 -29.622 1.00 82.44 170 VAL A C 1
ATOM 1254 O O . VAL A 1 170 ? 13.125 15.167 -30.648 1.00 82.44 170 VAL A O 1
ATOM 1257 N N . PHE A 1 171 ? 14.455 13.652 -29.629 1.00 79.31 171 PHE A N 1
ATOM 1258 C CA . PHE A 1 171 ? 14.863 12.954 -30.844 1.00 79.31 171 PHE A CA 1
ATOM 1259 C C . PHE A 1 171 ? 13.645 12.274 -31.481 1.00 79.31 171 PHE A C 1
ATOM 1261 O O . PHE A 1 171 ? 12.905 11.545 -30.816 1.00 79.31 171 PHE A O 1
ATOM 1268 N N . LYS A 1 172 ? 13.398 12.551 -32.761 1.00 80.38 172 LYS A N 1
ATOM 1269 C CA . LYS A 1 172 ? 12.256 12.027 -33.529 1.00 80.38 172 LYS A CA 1
ATOM 1270 C C . LYS A 1 172 ? 12.653 11.009 -34.588 1.00 80.38 172 LYS A C 1
ATOM 1272 O O . LYS A 1 172 ? 11.771 10.469 -35.245 1.00 80.38 172 LYS A O 1
ATOM 1277 N N . GLY A 1 173 ? 13.942 10.719 -34.710 1.00 71.44 173 GLY A N 1
ATOM 1278 C CA . GLY A 1 173 ? 14.472 9.759 -35.665 1.00 71.44 173 GLY A CA 1
ATOM 1279 C C . GLY A 1 173 ? 15.561 10.375 -36.527 1.00 71.44 173 GLY A C 1
ATOM 1280 O O . GLY A 1 173 ? 15.965 11.521 -36.336 1.00 71.44 173 GLY A O 1
ATOM 1281 N N . ARG A 1 174 ? 16.052 9.591 -37.480 1.00 78.44 174 ARG A N 1
ATOM 1282 C CA . ARG A 1 174 ? 17.032 10.043 -38.467 1.00 78.44 174 ARG A CA 1
ATOM 1283 C C . ARG A 1 174 ? 16.309 10.528 -39.716 1.00 78.44 174 ARG A C 1
ATOM 1285 O O . ARG A 1 174 ? 15.258 10.001 -40.065 1.00 78.44 174 ARG A O 1
ATOM 1292 N N . ALA A 1 175 ? 16.895 11.512 -40.387 1.00 80.75 175 ALA A N 1
ATOM 1293 C CA . ALA A 1 175 ? 16.376 12.047 -41.644 1.00 80.75 175 ALA A CA 1
ATOM 1294 C C . ALA A 1 175 ? 16.511 11.058 -42.812 1.00 80.75 175 ALA A C 1
ATOM 1296 O O . ALA A 1 175 ? 15.861 11.228 -43.841 1.00 80.75 175 ALA A O 1
ATOM 1297 N N . CYS A 1 176 ? 17.355 10.035 -42.641 1.00 78.38 176 CYS A N 1
ATOM 1298 C CA . CYS A 1 176 ? 17.504 8.914 -43.555 1.00 78.38 176 CYS A CA 1
ATOM 1299 C C . CYS A 1 176 ? 17.176 7.584 -42.854 1.00 78.38 176 CYS A C 1
ATOM 1301 O O . CYS A 1 176 ? 17.411 7.465 -41.646 1.00 78.38 176 CYS A O 1
ATOM 1303 N N . PRO A 1 177 ? 16.677 6.579 -43.598 1.00 72.62 177 PRO A N 1
ATOM 1304 C CA . PRO A 1 177 ? 16.447 5.229 -43.085 1.00 72.62 177 PRO A CA 1
ATOM 1305 C C . PRO A 1 177 ? 17.695 4.605 -42.444 1.00 72.62 177 PRO A C 1
ATOM 1307 O O . PRO A 1 177 ? 18.830 4.970 -42.756 1.00 72.62 177 PRO A O 1
ATOM 1310 N N . GLU A 1 178 ? 17.496 3.639 -41.548 1.00 65.88 178 GLU A N 1
ATOM 1311 C CA . GLU A 1 178 ? 18.597 2.938 -40.885 1.00 65.88 178 GLU A CA 1
ATOM 1312 C C . GLU A 1 178 ? 19.503 2.224 -41.905 1.00 65.88 178 GLU A C 1
ATOM 1314 O O . GLU A 1 178 ? 19.030 1.587 -42.842 1.00 65.88 178 GLU A O 1
ATOM 1319 N N . GLY A 1 179 ? 20.823 2.386 -41.759 1.00 68.00 179 GLY A N 1
ATOM 1320 C CA . GLY A 1 179 ? 21.818 1.868 -42.706 1.00 68.00 179 GLY A CA 1
ATOM 1321 C C . GLY A 1 179 ? 22.061 2.741 -43.946 1.00 68.00 179 GLY A C 1
ATOM 1322 O O . GLY A 1 179 ? 23.025 2.488 -44.668 1.00 68.00 179 GLY A O 1
ATOM 1323 N N . ALA A 1 180 ? 21.258 3.785 -44.179 1.00 78.12 180 ALA A N 1
ATOM 1324 C CA . ALA A 1 180 ? 21.500 4.746 -45.252 1.00 78.12 180 ALA A CA 1
ATOM 1325 C C . ALA A 1 180 ? 22.550 5.798 -44.850 1.00 78.12 180 ALA A C 1
ATOM 1327 O O . ALA A 1 180 ? 22.608 6.258 -43.708 1.00 78.12 180 ALA A O 1
ATOM 1328 N N . PHE A 1 181 ? 23.371 6.200 -45.814 1.00 81.19 181 PHE A N 1
ATOM 1329 C CA . PHE A 1 181 ? 24.324 7.299 -45.716 1.00 81.19 181 PHE A CA 1
ATOM 1330 C C . PHE A 1 181 ? 23.844 8.481 -46.562 1.00 81.19 181 PHE A C 1
ATOM 1332 O O . PHE A 1 181 ? 22.959 8.348 -47.411 1.00 81.19 181 PHE A O 1
ATOM 1339 N N . THR A 1 182 ? 24.413 9.660 -46.315 1.00 80.94 182 THR A N 1
ATOM 1340 C CA . THR A 1 182 ? 23.890 10.898 -46.894 1.00 80.94 182 THR A CA 1
ATOM 1341 C C . THR A 1 182 ? 24.796 11.490 -47.948 1.00 80.94 182 THR A C 1
ATOM 1343 O O . THR A 1 182 ? 26.003 11.577 -47.735 1.00 80.94 182 THR A O 1
ATOM 1346 N N . ASP A 1 183 ? 24.193 11.969 -49.029 1.00 83.69 183 ASP A N 1
ATOM 1347 C CA . ASP A 1 183 ? 24.872 12.679 -50.106 1.00 83.69 183 ASP A CA 1
ATOM 1348 C C . ASP A 1 183 ? 24.368 14.138 -50.163 1.00 83.69 183 ASP A C 1
ATOM 1350 O O . ASP A 1 183 ? 23.163 14.365 -50.031 1.00 83.69 183 ASP A O 1
ATOM 1354 N N . PRO A 1 184 ? 25.254 15.146 -50.273 1.00 79.38 184 PRO A N 1
ATOM 1355 C CA . PRO A 1 184 ? 24.869 16.559 -50.233 1.00 79.38 184 PRO A CA 1
ATOM 1356 C C . PRO A 1 184 ? 24.193 17.072 -51.514 1.00 79.38 184 PRO A C 1
ATOM 1358 O O . PRO A 1 184 ? 23.702 18.203 -51.517 1.00 79.38 184 PRO A O 1
ATOM 1361 N N . ARG A 1 185 ? 24.154 16.290 -52.601 1.00 81.06 185 ARG A N 1
ATOM 1362 C CA . ARG A 1 185 ? 23.480 16.695 -53.845 1.00 81.06 185 ARG A CA 1
ATOM 1363 C C . ARG A 1 185 ? 21.993 16.973 -53.600 1.00 81.06 185 ARG A C 1
ATOM 1365 O O . ARG A 1 185 ? 21.379 16.403 -52.700 1.00 81.06 185 ARG A O 1
ATOM 1372 N N . ASN A 1 186 ? 21.429 17.879 -54.400 1.00 79.56 186 ASN A N 1
ATOM 1373 C CA . ASN A 1 186 ? 19.998 18.216 -54.423 1.00 79.56 186 ASN A CA 1
ATOM 1374 C C . ASN A 1 186 ? 19.385 18.576 -53.052 1.00 79.56 186 ASN A C 1
ATOM 1376 O O . ASN A 1 186 ? 18.219 18.295 -52.795 1.00 79.56 186 ASN A O 1
ATOM 1380 N N . GLY A 1 187 ? 20.164 19.195 -52.156 1.00 70.56 187 GLY A N 1
ATOM 1381 C CA . GLY A 1 187 ? 19.688 19.607 -50.828 1.00 70.56 187 GLY A CA 1
ATOM 1382 C C . GLY A 1 187 ? 19.707 18.501 -49.765 1.00 70.56 187 GLY A C 1
ATOM 1383 O O . GLY A 1 187 ? 19.270 18.734 -48.639 1.00 70.56 187 GLY A O 1
ATOM 1384 N N . GLY A 1 188 ? 20.259 17.325 -50.082 1.00 81.31 188 GLY A N 1
ATOM 1385 C CA . GLY A 1 188 ? 20.439 16.213 -49.155 1.00 81.31 188 GLY A CA 1
ATOM 1386 C C . GLY A 1 188 ? 19.642 14.977 -49.561 1.00 81.31 188 GLY A C 1
ATOM 1387 O O . GLY A 1 188 ? 18.423 14.925 -49.420 1.00 81.31 188 GLY A O 1
ATOM 1388 N N . GLU A 1 189 ? 20.354 13.936 -49.976 1.00 87.00 189 GLU A N 1
ATOM 1389 C CA . GLU A 1 189 ? 19.800 12.660 -50.426 1.00 87.00 189 GLU A CA 1
ATOM 1390 C C . GLU A 1 189 ? 20.207 11.506 -49.501 1.00 87.00 189 GLU A C 1
ATOM 1392 O O . GLU A 1 189 ? 21.304 11.499 -48.934 1.00 87.00 189 GLU A O 1
ATOM 1397 N N . CYS A 1 190 ? 19.338 10.502 -49.384 1.00 87.19 190 CYS A N 1
ATOM 1398 C CA . CYS A 1 190 ? 19.586 9.268 -48.650 1.00 87.19 190 CYS A CA 1
ATOM 1399 C C . CYS A 1 190 ? 19.895 8.126 -49.624 1.00 87.19 190 CYS A C 1
ATOM 1401 O O . CYS A 1 190 ? 19.110 7.830 -50.529 1.00 87.19 190 CYS A O 1
ATOM 1403 N N . TRP A 1 191 ? 21.023 7.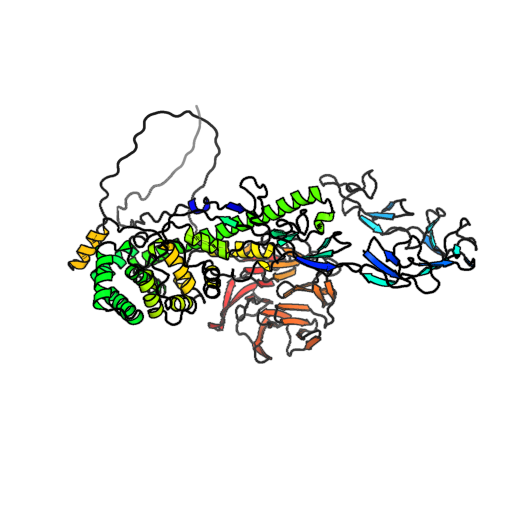454 -49.412 1.00 88.25 191 TRP A N 1
ATOM 1404 C CA . TRP A 1 191 ? 21.499 6.353 -50.247 1.00 88.25 191 TRP A CA 1
ATOM 1405 C C . TRP A 1 191 ? 21.874 5.164 -49.370 1.00 88.25 191 TRP A C 1
ATOM 1407 O O . TRP A 1 191 ? 22.397 5.339 -48.275 1.00 88.25 191 TRP A O 1
ATOM 1417 N N . VAL A 1 192 ? 21.615 3.944 -49.832 1.00 89.88 192 VAL A N 1
ATOM 1418 C CA . VAL A 1 192 ? 21.955 2.727 -49.083 1.00 89.88 192 VAL A CA 1
ATOM 1419 C C . VAL A 1 192 ? 22.768 1.781 -49.952 1.00 89.88 192 VAL A C 1
ATOM 1421 O O . VAL A 1 192 ? 22.500 1.634 -51.147 1.00 89.88 192 VAL A O 1
ATOM 1424 N N . CYS A 1 193 ? 23.765 1.138 -49.353 1.00 87.06 193 CYS A N 1
ATOM 1425 C CA . CYS A 1 193 ? 24.429 0.014 -49.991 1.00 87.06 193 CYS A CA 1
ATOM 1426 C C . CYS A 1 193 ? 23.581 -1.252 -49.833 1.00 87.06 193 CYS A C 1
ATOM 1428 O O . CYS A 1 193 ? 22.898 -1.396 -48.819 1.00 87.06 193 CYS A O 1
ATOM 1430 N N . PRO A 1 194 ? 23.604 -2.176 -50.807 1.00 84.25 194 PRO A N 1
ATOM 1431 C CA . PRO A 1 194 ? 22.977 -3.479 -50.633 1.00 84.25 194 PRO A CA 1
ATOM 1432 C C . PRO A 1 194 ? 23.476 -4.174 -49.365 1.00 84.25 194 PRO A C 1
ATOM 1434 O O . PRO A 1 194 ? 24.592 -3.927 -48.900 1.00 84.25 194 PRO A O 1
ATOM 1437 N N . GLU A 1 195 ? 22.649 -5.052 -48.814 1.00 77.62 195 GLU A N 1
ATOM 1438 C CA . GLU A 1 195 ? 22.949 -5.743 -47.567 1.00 77.62 195 GLU A CA 1
ATOM 1439 C C . GLU A 1 195 ? 24.308 -6.464 -47.626 1.00 77.62 195 GLU A C 1
ATOM 1441 O O . GLU A 1 195 ? 24.604 -7.231 -48.544 1.00 77.62 195 GLU A O 1
ATOM 1446 N N . GLY A 1 196 ? 25.171 -6.170 -46.651 1.00 73.00 196 GLY A N 1
ATOM 1447 C CA . GLY A 1 196 ? 26.532 -6.704 -46.580 1.00 73.00 196 GLY A CA 1
ATOM 1448 C C . GLY A 1 196 ? 27.586 -5.958 -47.407 1.00 73.00 196 GLY A C 1
ATOM 1449 O O . GLY A 1 196 ? 28.741 -6.361 -47.353 1.00 73.00 196 GLY A O 1
ATOM 1450 N N . PHE A 1 197 ? 27.244 -4.891 -48.137 1.00 81.62 197 PHE A N 1
ATOM 1451 C CA . PHE A 1 197 ? 28.209 -4.050 -48.854 1.00 81.62 197 PHE A CA 1
ATOM 1452 C C . PHE A 1 197 ? 28.481 -2.745 -48.093 1.00 81.62 197 PHE A C 1
ATOM 1454 O O . PHE A 1 197 ? 27.557 -2.073 -47.639 1.00 81.62 197 PHE A O 1
ATOM 1461 N N . ASP A 1 198 ? 29.750 -2.351 -48.015 1.00 82.56 198 ASP A N 1
ATOM 1462 C CA . ASP A 1 198 ? 30.206 -1.096 -47.419 1.00 82.56 198 ASP A CA 1
ATOM 1463 C C . ASP A 1 198 ? 30.382 0.000 -48.476 1.00 82.56 198 ASP A C 1
ATOM 1465 O O . ASP A 1 198 ? 30.652 -0.256 -49.651 1.00 82.56 198 ASP A O 1
ATOM 1469 N N . ARG A 1 199 ? 30.257 1.258 -48.057 1.00 83.94 199 ARG A N 1
ATOM 1470 C CA . ARG A 1 199 ? 30.407 2.431 -48.921 1.00 83.94 199 ARG A CA 1
ATOM 1471 C C . ARG A 1 199 ? 31.865 2.625 -49.362 1.00 83.94 199 ARG A C 1
ATOM 1473 O O . ARG A 1 199 ? 32.775 2.608 -48.541 1.00 83.94 199 ARG A O 1
ATOM 1480 N N . THR A 1 200 ? 32.087 2.864 -50.653 1.00 83.19 200 THR A N 1
ATOM 1481 C CA . THR A 1 200 ? 33.408 3.235 -51.202 1.00 83.19 200 THR A CA 1
ATOM 1482 C C . THR A 1 200 ? 33.598 4.758 -51.272 1.00 83.19 200 THR A C 1
ATOM 1484 O O . THR A 1 200 ? 32.725 5.517 -50.871 1.00 83.19 200 THR A O 1
ATOM 1487 N N . GLY A 1 201 ? 34.724 5.239 -51.807 1.00 79.00 201 GLY A N 1
ATOM 1488 C CA . GLY A 1 201 ? 34.916 6.664 -52.124 1.00 79.00 201 GLY A CA 1
ATOM 1489 C C . GLY A 1 201 ? 34.304 7.118 -53.461 1.00 79.00 201 GLY A C 1
ATOM 1490 O O . GLY A 1 201 ? 34.318 8.305 -53.760 1.00 79.00 201 GLY A O 1
ATOM 1491 N N . ASN A 1 202 ? 33.770 6.203 -54.284 1.00 84.06 202 ASN A N 1
ATOM 1492 C CA . ASN A 1 202 ? 33.266 6.523 -55.634 1.00 84.06 202 ASN A CA 1
ATOM 1493 C C . ASN A 1 202 ? 31.967 7.336 -55.590 1.00 84.06 202 ASN A C 1
ATOM 1495 O O . ASN A 1 202 ? 31.323 7.376 -54.558 1.00 84.06 202 ASN A O 1
ATOM 1499 N N . THR A 1 203 ? 31.507 7.947 -56.678 1.00 83.38 203 THR A N 1
ATOM 1500 C CA . THR A 1 203 ? 30.212 8.659 -56.671 1.00 83.38 203 THR A CA 1
ATOM 1501 C C . THR A 1 203 ? 29.049 7.716 -56.341 1.00 83.38 203 THR A C 1
ATOM 1503 O O . THR A 1 203 ? 29.071 6.548 -56.730 1.00 83.38 203 THR A O 1
ATOM 1506 N N . VAL A 1 204 ? 28.019 8.194 -55.631 1.00 82.69 204 VAL A N 1
ATOM 1507 C CA . VAL A 1 204 ? 26.889 7.345 -55.188 1.00 82.69 204 VAL A CA 1
ATOM 1508 C C . VAL A 1 204 ? 26.041 6.809 -56.349 1.00 82.69 204 VAL A C 1
ATOM 1510 O O . VAL A 1 204 ? 25.386 5.786 -56.208 1.00 82.69 204 VAL A O 1
ATOM 1513 N N . THR A 1 205 ? 26.114 7.451 -57.517 1.00 83.94 205 THR A N 1
ATOM 1514 C CA . THR A 1 205 ? 25.490 7.001 -58.771 1.00 83.94 205 THR A CA 1
ATOM 1515 C C . THR A 1 205 ? 26.370 6.049 -59.586 1.00 83.94 205 THR A C 1
ATOM 1517 O O . THR A 1 205 ? 25.913 5.495 -60.581 1.00 83.94 205 THR A O 1
ATOM 1520 N N . GLY A 1 206 ? 27.633 5.845 -59.201 1.00 84.81 206 GLY A N 1
ATOM 1521 C CA . GLY A 1 206 ? 28.553 4.955 -59.903 1.00 84.81 206 GLY A CA 1
ATOM 1522 C C . GLY A 1 206 ? 28.342 3.481 -59.545 1.00 84.81 206 GLY A C 1
ATOM 1523 O O . GLY A 1 206 ? 28.025 3.143 -58.405 1.00 84.81 206 GLY A O 1
ATOM 1524 N N . ALA A 1 207 ? 28.619 2.575 -60.488 1.00 82.94 207 ALA A N 1
ATOM 1525 C CA . ALA A 1 207 ? 28.491 1.120 -60.303 1.00 82.94 207 ALA A CA 1
ATOM 1526 C C . ALA A 1 207 ? 29.412 0.526 -59.212 1.00 82.94 207 ALA A C 1
ATOM 1528 O O . ALA A 1 207 ? 29.207 -0.598 -58.762 1.00 82.94 207 ALA A O 1
ATOM 1529 N N . LYS A 1 208 ? 30.430 1.279 -58.775 1.00 85.81 208 LYS A N 1
ATOM 1530 C CA . LYS A 1 208 ? 31.403 0.888 -57.740 1.00 85.81 208 LYS A CA 1
ATOM 1531 C C . LYS A 1 208 ? 31.186 1.626 -56.414 1.00 85.81 208 LYS A C 1
ATOM 1533 O O . LYS A 1 208 ? 32.135 1.805 -55.648 1.00 85.81 208 LYS A O 1
ATOM 1538 N N . SER A 1 209 ? 29.980 2.129 -56.158 1.00 86.44 209 SER A N 1
ATOM 1539 C CA . SER A 1 209 ? 29.660 2.922 -54.960 1.00 86.44 209 SER A CA 1
ATOM 1540 C C . SER A 1 209 ? 29.652 2.101 -53.672 1.00 86.44 209 SER A C 1
ATOM 1542 O O . SER A 1 209 ? 29.943 2.666 -52.616 1.00 86.44 209 SER A O 1
ATOM 1544 N N . CYS A 1 210 ? 29.413 0.792 -53.760 1.00 89.19 210 CYS A N 1
ATOM 1545 C CA . CYS A 1 210 ? 29.416 -0.132 -52.632 1.00 89.19 210 CYS A CA 1
ATOM 1546 C C . CYS A 1 210 ? 30.312 -1.348 -52.904 1.00 89.19 210 CYS A C 1
ATOM 1548 O O . CYS A 1 210 ? 30.398 -1.818 -54.041 1.00 89.19 210 CYS A O 1
ATOM 1550 N N . LYS A 1 211 ? 30.975 -1.867 -51.865 1.00 88.06 211 LYS A N 1
ATOM 1551 C CA . LYS A 1 211 ? 31.894 -3.008 -51.936 1.00 88.06 211 LYS A CA 1
ATOM 1552 C C . LYS A 1 211 ? 31.721 -3.942 -50.736 1.00 88.06 211 LYS A C 1
ATOM 1554 O O . LYS A 1 211 ? 31.726 -3.475 -49.606 1.00 88.06 211 LYS A O 1
ATOM 1559 N N . LYS A 1 212 ? 31.645 -5.254 -50.961 1.00 83.81 212 LYS A N 1
ATOM 1560 C CA . LYS A 1 212 ? 31.684 -6.278 -49.901 1.00 83.81 212 LYS A CA 1
ATOM 1561 C C . LYS A 1 212 ? 33.019 -7.017 -49.942 1.00 83.81 212 LYS A C 1
ATOM 1563 O O . LYS A 1 212 ? 33.422 -7.486 -51.004 1.00 83.81 212 LYS A O 1
ATOM 1568 N N . ILE A 1 213 ? 33.703 -7.092 -48.800 1.00 81.69 213 ILE A N 1
ATOM 1569 C CA . ILE A 1 213 ? 34.956 -7.857 -48.615 1.00 81.69 213 ILE A CA 1
ATOM 1570 C C . ILE A 1 213 ? 34.960 -8.712 -47.339 1.00 81.69 213 ILE A C 1
ATOM 1572 O O . ILE A 1 213 ? 35.832 -9.562 -47.171 1.00 81.69 213 ILE A O 1
ATOM 1576 N N . ILE A 1 214 ? 33.994 -8.503 -46.438 1.00 82.44 214 ILE A N 1
ATOM 1577 C CA . ILE A 1 214 ? 33.861 -9.217 -45.165 1.00 82.44 214 ILE A CA 1
ATOM 1578 C C . ILE A 1 214 ? 32.378 -9.555 -44.947 1.00 82.44 214 ILE A C 1
ATOM 1580 O O . ILE A 1 214 ? 31.501 -8.730 -45.202 1.00 82.44 214 ILE A O 1
ATOM 1584 N N . ASP A 1 215 ? 32.098 -10.777 -44.502 1.00 86.50 215 ASP A N 1
ATOM 1585 C CA . ASP A 1 215 ? 30.777 -11.258 -44.090 1.00 86.50 215 ASP A CA 1
ATOM 1586 C C . ASP A 1 215 ? 30.679 -11.327 -42.559 1.00 86.50 215 ASP A C 1
ATOM 1588 O O . ASP A 1 215 ? 31.683 -11.601 -41.905 1.00 86.50 215 ASP A O 1
ATOM 1592 N N . PHE A 1 216 ? 29.496 -11.092 -41.980 1.00 87.75 216 PHE A N 1
ATOM 1593 C CA . PHE A 1 216 ? 29.302 -10.976 -40.527 1.00 87.75 216 PHE A CA 1
ATOM 1594 C C . PHE A 1 216 ? 28.190 -11.897 -40.000 1.00 87.75 216 PHE A C 1
ATOM 1596 O O . PHE A 1 216 ? 27.184 -12.088 -40.679 1.00 87.75 216 PHE A O 1
ATOM 1603 N N . LYS A 1 217 ? 28.345 -12.421 -38.774 1.00 88.69 217 LYS A N 1
ATOM 1604 C CA . LYS A 1 217 ? 27.340 -13.232 -38.051 1.00 88.69 217 LYS A CA 1
ATOM 1605 C C . LYS A 1 217 ? 27.325 -12.958 -36.533 1.00 88.69 217 LYS A C 1
ATOM 1607 O O . LYS A 1 217 ? 28.337 -12.491 -36.002 1.00 88.69 217 LYS A O 1
ATOM 1612 N N . PRO A 1 218 ? 26.226 -13.272 -35.812 1.00 90.62 218 PRO A N 1
ATOM 1613 C CA . PRO A 1 218 ? 26.175 -13.183 -34.350 1.00 90.62 218 PRO A CA 1
ATOM 1614 C C . PRO A 1 218 ? 26.992 -14.290 -33.666 1.00 90.62 218 PRO A C 1
ATOM 1616 O O . PRO A 1 218 ? 27.175 -15.376 -34.218 1.00 90.62 218 PRO A O 1
ATOM 1619 N N . ALA A 1 219 ? 27.440 -14.025 -32.436 1.00 90.38 219 ALA A N 1
ATOM 1620 C CA . ALA A 1 219 ? 28.030 -15.024 -31.545 1.00 90.38 219 ALA A CA 1
ATOM 1621 C C . ALA A 1 219 ? 26.944 -15.688 -30.680 1.00 90.38 219 ALA A C 1
ATOM 1623 O O . ALA A 1 219 ? 25.933 -15.066 -30.352 1.00 90.38 219 ALA A O 1
ATOM 1624 N N . THR A 1 220 ? 27.153 -16.939 -30.269 1.00 90.38 220 THR A N 1
ATOM 1625 C CA . THR A 1 220 ? 26.207 -17.691 -29.425 1.00 90.38 220 THR A CA 1
ATOM 1626 C C . THR A 1 220 ? 26.759 -17.850 -28.008 1.00 90.38 220 THR A C 1
ATOM 1628 O O . THR A 1 220 ? 27.941 -18.151 -27.833 1.00 90.38 220 THR A O 1
ATOM 1631 N N . LYS A 1 221 ? 25.918 -17.646 -26.984 1.00 85.31 221 LYS A N 1
ATOM 1632 C CA . LYS A 1 221 ? 26.305 -17.817 -25.573 1.00 85.31 221 LYS A CA 1
ATOM 1633 C C . LYS A 1 221 ? 26.520 -19.299 -25.255 1.00 85.31 221 LYS A C 1
ATOM 1635 O O . LYS A 1 221 ? 25.624 -20.105 -25.481 1.00 85.31 221 LYS A O 1
ATOM 1640 N N . ALA A 1 222 ? 27.686 -19.632 -24.707 1.00 78.06 222 ALA A N 1
ATOM 1641 C CA . ALA A 1 222 ? 28.108 -21.000 -24.409 1.00 78.06 222 ALA A CA 1
ATOM 1642 C C . ALA A 1 222 ? 28.000 -21.370 -22.914 1.00 78.06 222 ALA A C 1
ATOM 1644 O O . ALA A 1 222 ? 27.585 -22.482 -22.609 1.00 78.06 222 ALA A O 1
ATOM 1645 N N . ALA A 1 223 ? 28.360 -20.473 -21.979 1.00 70.31 223 ALA A N 1
ATOM 1646 C CA . ALA A 1 223 ? 28.303 -20.719 -20.522 1.00 70.31 223 ALA A CA 1
ATOM 1647 C C . ALA A 1 223 ? 28.380 -19.413 -19.693 1.00 70.31 223 ALA A C 1
ATOM 1649 O O . ALA A 1 223 ? 28.759 -18.374 -20.232 1.00 70.31 223 ALA A O 1
ATOM 1650 N N . ALA A 1 224 ? 28.065 -19.457 -18.390 1.00 60.59 224 ALA A N 1
ATOM 1651 C CA . ALA A 1 224 ? 28.308 -18.371 -17.421 1.00 60.59 224 ALA A CA 1
ATOM 1652 C C . ALA A 1 224 ? 29.405 -18.778 -16.409 1.00 60.59 224 ALA A C 1
ATOM 1654 O O . ALA A 1 224 ? 29.417 -19.928 -15.976 1.00 60.59 224 ALA A O 1
ATOM 1655 N N . LEU A 1 225 ? 30.317 -17.864 -16.037 1.00 62.22 225 LEU A N 1
ATOM 1656 C CA . LEU A 1 225 ? 31.430 -18.111 -15.092 1.00 62.22 225 LEU A CA 1
ATOM 1657 C C . LEU A 1 225 ? 31.206 -17.395 -13.739 1.00 62.22 225 LEU A C 1
ATOM 1659 O O . LEU A 1 225 ? 32.032 -16.592 -13.314 1.00 62.22 225 LEU A O 1
ATOM 1663 N N . THR A 1 226 ? 30.071 -17.629 -13.070 1.00 65.38 226 THR A N 1
ATOM 1664 C CA . THR A 1 226 ? 29.691 -16.910 -11.830 1.00 65.38 226 THR A CA 1
ATOM 1665 C C . THR A 1 226 ? 29.220 -17.854 -10.719 1.00 65.38 226 THR A C 1
ATOM 1667 O O . THR A 1 226 ? 28.907 -19.013 -10.988 1.00 65.38 226 THR A O 1
ATOM 1670 N N . CYS A 1 227 ? 29.150 -17.352 -9.477 1.00 69.50 227 CYS A N 1
ATOM 1671 C CA . CYS A 1 227 ? 28.458 -18.022 -8.367 1.00 69.50 227 CYS A CA 1
ATOM 1672 C C . CYS A 1 227 ? 26.948 -18.126 -8.636 1.00 69.50 227 CYS A C 1
ATOM 1674 O O . CYS A 1 227 ? 26.409 -17.408 -9.490 1.00 69.50 227 CYS A O 1
ATOM 1676 N N . GLU A 1 228 ? 26.265 -19.006 -7.902 1.00 71.75 228 GLU A N 1
ATOM 1677 C CA . GLU A 1 228 ? 24.811 -19.127 -7.989 1.00 71.75 228 GLU A CA 1
ATOM 1678 C C . GLU A 1 228 ? 24.112 -17.850 -7.501 1.00 71.75 228 GLU A C 1
ATOM 1680 O O . GLU A 1 228 ? 24.669 -17.025 -6.770 1.00 71.75 228 GLU A O 1
ATOM 1685 N N . LYS A 1 229 ? 22.858 -17.670 -7.919 1.00 61.41 229 LYS A N 1
ATOM 1686 C CA . LYS A 1 229 ? 22.051 -16.510 -7.537 1.00 61.41 229 LYS A CA 1
ATOM 1687 C C . LYS A 1 229 ? 21.927 -16.435 -6.007 1.00 61.41 229 LYS A C 1
ATOM 1689 O O . LYS A 1 229 ? 21.424 -17.365 -5.392 1.00 61.41 229 LYS A O 1
ATOM 1694 N N . GLY A 1 230 ? 22.335 -15.307 -5.422 1.00 65.00 230 GLY A N 1
ATOM 1695 C CA . GLY A 1 230 ? 22.312 -15.073 -3.969 1.00 65.00 230 GLY A CA 1
ATOM 1696 C C . GLY A 1 230 ? 23.650 -15.315 -3.262 1.00 65.00 230 GLY A C 1
ATOM 1697 O O . GLY A 1 230 ? 23.775 -14.991 -2.087 1.00 65.00 230 GLY A O 1
ATOM 1698 N N . GLN A 1 231 ? 24.662 -15.827 -3.968 1.00 82.00 231 GLN A N 1
ATOM 1699 C CA . GLN A 1 231 ? 26.022 -15.969 -3.451 1.00 82.00 231 GLN A CA 1
ATOM 1700 C C . GLN A 1 231 ? 26.910 -14.799 -3.893 1.00 82.00 231 GLN A C 1
ATOM 1702 O O . GLN A 1 231 ? 26.754 -14.233 -4.978 1.00 82.00 231 GLN A O 1
ATOM 1707 N N . HIS A 1 232 ? 27.884 -14.461 -3.056 1.00 78.31 232 HIS A N 1
ATOM 1708 C CA . HIS A 1 232 ? 28.869 -13.418 -3.293 1.00 78.31 232 HIS A CA 1
ATOM 1709 C C . HIS A 1 232 ? 30.202 -14.039 -3.699 1.00 78.31 232 HIS A C 1
ATOM 1711 O O . HIS A 1 232 ? 30.782 -14.828 -2.952 1.00 78.31 232 HIS A O 1
ATOM 1717 N N . PHE A 1 233 ? 30.683 -13.666 -4.882 1.00 74.25 233 PHE A N 1
ATOM 1718 C CA . PHE A 1 233 ? 32.013 -14.038 -5.344 1.00 74.25 233 PHE A CA 1
ATOM 1719 C C . PHE A 1 233 ? 33.086 -13.232 -4.601 1.00 74.25 233 PHE A C 1
ATOM 1721 O O . PHE A 1 233 ? 32.996 -12.006 -4.516 1.00 74.25 233 PHE A O 1
ATOM 1728 N N . ASP A 1 234 ? 34.114 -13.919 -4.113 1.00 76.31 234 ASP A N 1
ATOM 1729 C CA . ASP A 1 234 ? 35.307 -13.351 -3.495 1.00 76.31 234 ASP A CA 1
ATOM 1730 C C . ASP A 1 234 ? 36.566 -13.980 -4.119 1.00 76.31 234 ASP A C 1
ATOM 1732 O O . ASP A 1 234 ? 36.582 -15.158 -4.476 1.00 76.31 234 ASP A O 1
ATOM 1736 N N . PHE A 1 235 ? 37.637 -13.202 -4.271 1.00 66.31 235 PHE A N 1
ATOM 1737 C CA . PHE A 1 235 ? 38.888 -13.659 -4.889 1.00 66.31 235 PHE A CA 1
ATOM 1738 C C . PHE A 1 235 ? 39.743 -14.553 -3.980 1.00 66.31 235 PHE A C 1
ATOM 1740 O O . PHE A 1 235 ? 40.720 -15.145 -4.447 1.00 66.31 235 PHE A O 1
ATOM 1747 N N . ILE A 1 236 ? 39.390 -14.676 -2.700 1.00 68.75 236 ILE A N 1
ATOM 1748 C CA . ILE A 1 236 ? 40.071 -15.557 -1.750 1.00 68.75 236 ILE A CA 1
ATOM 1749 C C . ILE A 1 236 ? 40.122 -16.996 -2.283 1.00 68.75 236 ILE A C 1
ATOM 1751 O O . ILE A 1 236 ? 39.149 -17.505 -2.839 1.00 68.75 236 ILE A O 1
ATOM 1755 N N . ASP A 1 237 ? 41.282 -17.637 -2.112 1.00 66.12 237 ASP A N 1
ATOM 1756 C CA . ASP A 1 237 ? 41.551 -19.040 -2.453 1.00 66.12 237 ASP A CA 1
ATOM 1757 C C . ASP A 1 237 ? 41.285 -19.406 -3.935 1.00 66.12 237 ASP A C 1
ATOM 1759 O O . ASP A 1 237 ? 40.952 -20.547 -4.265 1.00 66.12 237 ASP A O 1
ATOM 1763 N N . GLY A 1 238 ? 41.469 -18.439 -4.846 1.00 59.72 238 GLY A N 1
ATOM 1764 C CA . GLY A 1 238 ? 41.354 -18.638 -6.297 1.00 59.72 238 GLY A CA 1
ATOM 1765 C C . GLY A 1 238 ? 39.943 -18.449 -6.861 1.00 59.72 238 GLY A C 1
ATOM 1766 O O . GLY A 1 238 ? 39.684 -18.878 -7.984 1.00 59.72 238 GLY A O 1
ATOM 1767 N N . GLY A 1 239 ? 39.046 -17.808 -6.105 1.00 70.62 239 GLY A N 1
ATOM 1768 C CA . GLY A 1 239 ? 37.658 -17.567 -6.495 1.00 70.62 239 GLY A CA 1
ATOM 1769 C C . GLY A 1 239 ? 36.699 -18.464 -5.720 1.00 70.62 239 GLY A C 1
ATOM 1770 O O . GLY A 1 239 ? 36.535 -19.647 -6.030 1.00 70.62 239 GLY A O 1
ATOM 1771 N N . THR A 1 240 ? 36.051 -17.897 -4.711 1.00 80.06 240 THR A N 1
ATOM 1772 C CA . THR A 1 240 ? 35.161 -18.595 -3.782 1.00 80.06 240 THR A CA 1
ATOM 1773 C C . THR A 1 240 ? 33.814 -17.887 -3.664 1.00 80.06 240 THR A C 1
ATOM 1775 O O . THR A 1 240 ? 33.711 -16.679 -3.845 1.00 80.06 240 THR A O 1
ATOM 1778 N N . CYS A 1 241 ? 32.762 -18.654 -3.404 1.00 84.31 241 CYS A N 1
ATOM 1779 C CA . CYS A 1 241 ? 31.387 -18.191 -3.281 1.00 84.31 241 CYS A CA 1
ATOM 1780 C C . CYS A 1 241 ? 30.964 -18.273 -1.813 1.00 84.31 241 CYS A C 1
ATOM 1782 O O . CYS A 1 241 ? 31.114 -19.323 -1.184 1.00 84.31 241 CYS A O 1
ATOM 1784 N N . TRP A 1 242 ? 30.445 -17.170 -1.279 1.00 86.81 242 TRP A N 1
ATOM 1785 C CA . TRP A 1 242 ? 30.054 -17.022 0.125 1.00 86.81 242 TRP A CA 1
ATOM 1786 C C . TRP A 1 242 ? 28.628 -16.487 0.241 1.00 86.81 242 TRP A C 1
ATOM 1788 O O . TRP A 1 242 ? 28.168 -15.754 -0.633 1.00 86.81 242 TRP A O 1
ATOM 1798 N N . SER A 1 243 ? 27.938 -16.798 1.330 1.00 88.19 243 SER A N 1
ATOM 1799 C CA . SER A 1 243 ? 26.595 -16.298 1.625 1.00 88.19 243 SER A CA 1
ATOM 1800 C C . SER A 1 243 ? 26.551 -15.614 2.993 1.00 88.19 243 SER A C 1
ATOM 1802 O O . SER A 1 243 ? 27.361 -15.899 3.879 1.00 88.19 243 SER A O 1
ATOM 1804 N N . CYS A 1 244 ? 25.623 -14.672 3.155 1.00 84.88 244 CYS A N 1
ATOM 1805 C CA . CYS A 1 244 ? 25.258 -14.139 4.464 1.00 84.88 244 CYS A CA 1
ATOM 1806 C C . CYS A 1 244 ? 23.952 -14.788 4.946 1.00 84.88 244 CYS A C 1
ATOM 1808 O O . CYS A 1 244 ? 23.133 -15.175 4.107 1.00 84.88 244 CYS A O 1
ATOM 1810 N N . PRO A 1 245 ? 23.745 -14.895 6.271 1.00 81.56 245 PRO A N 1
ATOM 1811 C CA . PRO A 1 245 ? 22.469 -15.309 6.848 1.00 81.56 245 PRO A CA 1
ATOM 1812 C C . PRO A 1 245 ? 21.294 -14.470 6.331 1.00 81.56 245 PRO A C 1
ATOM 1814 O O . PRO A 1 245 ? 21.462 -13.322 5.908 1.00 81.56 245 PRO A O 1
ATOM 1817 N N . GLU A 1 246 ? 20.092 -15.044 6.366 1.00 70.56 246 GLU A N 1
ATOM 1818 C CA . GLU A 1 246 ? 18.877 -14.367 5.913 1.00 70.56 246 GLU A CA 1
ATOM 1819 C C . GLU A 1 246 ? 18.671 -13.042 6.668 1.00 70.56 246 GLU A C 1
ATOM 1821 O O . GLU A 1 246 ? 18.777 -12.977 7.890 1.00 70.56 246 GLU A O 1
ATOM 1826 N N . GLY A 1 247 ? 18.420 -11.958 5.929 1.00 66.44 247 GLY A N 1
ATOM 1827 C CA . GLY A 1 247 ? 18.282 -10.617 6.505 1.00 66.44 247 GLY A CA 1
ATOM 1828 C C . GLY A 1 247 ? 19.600 -9.890 6.809 1.00 66.44 247 GLY A C 1
ATOM 1829 O O . GLY A 1 247 ? 19.548 -8.738 7.233 1.00 66.44 247 GLY A O 1
ATOM 1830 N N . ALA A 1 248 ? 20.768 -10.485 6.536 1.00 74.62 248 ALA A N 1
ATOM 1831 C CA . ALA A 1 248 ? 22.073 -9.842 6.695 1.00 74.62 248 ALA A CA 1
ATOM 1832 C C . ALA A 1 248 ? 22.719 -9.469 5.347 1.00 74.62 248 ALA A C 1
ATOM 1834 O O . ALA A 1 248 ? 22.538 -10.131 4.329 1.00 74.62 248 ALA A O 1
ATOM 1835 N N . ASP A 1 249 ? 23.477 -8.371 5.331 1.00 74.19 249 ASP A N 1
ATOM 1836 C CA . ASP A 1 249 ? 24.203 -7.890 4.151 1.00 74.19 249 ASP A CA 1
ATOM 1837 C C . ASP A 1 249 ? 25.693 -8.158 4.254 1.00 74.19 249 ASP A C 1
ATOM 1839 O O . ASP A 1 249 ? 26.305 -7.947 5.304 1.00 74.19 249 ASP A O 1
ATOM 1843 N N . ARG A 1 250 ? 26.314 -8.429 3.106 1.00 81.62 250 ARG A N 1
ATOM 1844 C CA . ARG A 1 250 ? 27.766 -8.448 3.003 1.00 81.62 250 ARG A CA 1
ATOM 1845 C C . ARG A 1 250 ? 28.363 -7.060 3.272 1.00 81.62 250 ARG A C 1
ATOM 1847 O O . ARG A 1 250 ? 27.998 -6.055 2.654 1.00 81.62 250 ARG A O 1
ATOM 1854 N N . THR A 1 251 ? 29.310 -7.004 4.202 1.00 74.38 251 THR A N 1
ATOM 1855 C CA . THR A 1 251 ? 30.100 -5.803 4.503 1.00 74.38 251 THR A CA 1
ATOM 1856 C C . THR A 1 251 ? 31.362 -5.725 3.636 1.00 74.38 251 THR A C 1
ATOM 1858 O O . THR A 1 251 ? 31.651 -6.620 2.849 1.00 74.38 251 THR A O 1
ATOM 1861 N N . LEU A 1 252 ? 32.147 -4.655 3.785 1.00 73.88 252 LEU A N 1
ATOM 1862 C CA . LEU A 1 252 ? 33.477 -4.554 3.167 1.00 73.88 252 LEU A CA 1
ATOM 1863 C C . LEU A 1 252 ? 34.565 -5.313 3.951 1.00 73.88 252 LEU A C 1
ATOM 1865 O O . LEU A 1 252 ? 35.695 -5.418 3.484 1.00 73.88 252 LEU A O 1
ATOM 1869 N N . ASN A 1 253 ? 34.248 -5.843 5.139 1.00 79.25 253 ASN A N 1
ATOM 1870 C CA . ASN A 1 253 ? 35.200 -6.633 5.924 1.00 79.25 253 ASN A CA 1
ATOM 1871 C C . ASN A 1 253 ? 35.514 -7.946 5.210 1.00 79.25 253 ASN A C 1
ATOM 1873 O O . ASN A 1 253 ? 34.722 -8.388 4.394 1.00 79.25 253 ASN A O 1
ATOM 1877 N N . ASN A 1 254 ? 36.621 -8.607 5.530 1.00 80.44 254 ASN A N 1
ATOM 1878 C CA . ASN A 1 254 ? 36.976 -9.907 4.949 1.00 80.44 254 ASN A CA 1
ATOM 1879 C C . ASN A 1 254 ? 35.860 -10.964 5.154 1.00 80.44 254 ASN A C 1
ATOM 1881 O O . ASN A 1 254 ? 35.254 -10.982 6.224 1.00 80.44 254 ASN A O 1
ATOM 1885 N N . VAL A 1 255 ? 35.601 -11.853 4.177 1.00 79.88 255 VAL A N 1
ATOM 1886 C CA . VAL A 1 255 ? 34.572 -12.924 4.286 1.00 79.88 255 VAL A CA 1
ATOM 1887 C C . VAL A 1 255 ? 34.793 -13.853 5.484 1.00 79.88 255 VAL A C 1
ATOM 1889 O O . VAL A 1 255 ? 33.830 -14.348 6.056 1.00 79.88 255 VAL A O 1
ATOM 1892 N N . LYS A 1 256 ? 36.047 -14.039 5.913 1.00 83.19 256 LYS A N 1
ATOM 1893 C CA . LYS A 1 256 ? 36.429 -14.858 7.075 1.00 83.19 256 LYS A CA 1
ATOM 1894 C C . LYS A 1 256 ? 36.334 -14.094 8.409 1.00 83.19 256 LYS A C 1
ATOM 1896 O O . LYS A 1 256 ? 36.675 -14.639 9.451 1.00 83.19 256 LYS A O 1
ATOM 1901 N N . SER A 1 257 ? 35.925 -12.822 8.396 1.00 86.81 257 SER A N 1
ATOM 1902 C CA . SER A 1 257 ? 35.780 -11.997 9.602 1.00 86.81 257 SER A CA 1
ATOM 1903 C C . SER A 1 257 ? 34.422 -12.204 10.277 1.00 86.81 257 SER A C 1
ATOM 1905 O O . SER A 1 257 ? 33.404 -12.331 9.605 1.00 86.81 257 SER A O 1
ATOM 1907 N N . ASN A 1 258 ? 34.369 -12.057 11.604 1.00 85.19 258 ASN A N 1
ATOM 1908 C CA . ASN A 1 258 ? 33.109 -11.989 12.362 1.00 85.19 258 ASN A CA 1
ATOM 1909 C C . ASN A 1 258 ? 32.255 -10.751 12.028 1.00 85.19 258 ASN A C 1
ATOM 1911 O O . ASN A 1 258 ? 31.129 -10.639 12.492 1.00 85.19 258 ASN A O 1
ATOM 1915 N N . LYS A 1 259 ? 32.791 -9.806 11.245 1.00 85.88 259 LYS A N 1
ATOM 1916 C CA . LYS A 1 259 ? 32.059 -8.642 10.730 1.00 85.88 259 LYS A CA 1
ATOM 1917 C C . LYS A 1 259 ? 31.702 -8.778 9.253 1.00 85.88 259 LYS A C 1
ATOM 1919 O O . LYS A 1 259 ? 31.401 -7.769 8.612 1.00 85.88 259 LYS A O 1
ATOM 1924 N N . ALA A 1 260 ? 31.810 -9.976 8.679 1.00 83.69 260 ALA A N 1
ATOM 1925 C CA . ALA A 1 260 ? 31.591 -10.199 7.255 1.00 83.69 260 ALA A CA 1
ATOM 1926 C C . ALA A 1 260 ? 30.144 -9.900 6.832 1.00 83.69 260 ALA A C 1
ATOM 1928 O O . ALA A 1 260 ? 29.932 -9.352 5.747 1.00 83.69 260 ALA A O 1
ATOM 1929 N N . CYS A 1 261 ? 29.172 -10.165 7.698 1.00 85.62 261 CYS A N 1
ATOM 1930 C CA . CYS A 1 261 ? 27.763 -9.871 7.494 1.00 85.62 261 CYS A CA 1
ATOM 1931 C C . CYS A 1 261 ? 27.282 -8.875 8.558 1.00 85.62 261 CYS A C 1
ATOM 1933 O O . CYS A 1 261 ? 27.636 -8.988 9.731 1.00 85.62 261 CYS A O 1
ATOM 1935 N N . ARG A 1 262 ? 26.514 -7.860 8.154 1.00 83.81 262 ARG A N 1
ATOM 1936 C CA . ARG A 1 262 ? 25.844 -6.925 9.075 1.00 83.81 262 ARG A CA 1
ATOM 1937 C C . ARG A 1 262 ? 24.354 -7.232 9.113 1.00 83.81 262 ARG A C 1
ATOM 1939 O O . ARG A 1 262 ? 23.755 -7.413 8.050 1.00 83.81 262 ARG A O 1
ATOM 1946 N N . ASN A 1 263 ? 23.763 -7.249 10.302 1.00 79.25 263 ASN A N 1
ATOM 1947 C CA . ASN A 1 263 ? 22.319 -7.377 10.439 1.00 79.25 263 ASN A CA 1
ATOM 1948 C C . ASN A 1 263 ? 21.639 -6.089 9.956 1.00 79.25 263 ASN A C 1
ATOM 1950 O O . ASN A 1 263 ? 22.146 -4.984 10.165 1.00 79.25 263 ASN A O 1
ATOM 1954 N N . LYS A 1 264 ? 20.504 -6.226 9.276 1.00 71.19 264 LYS A N 1
ATOM 1955 C CA . LYS A 1 264 ? 19.759 -5.099 8.719 1.00 71.19 264 LYS A CA 1
ATOM 1956 C C . LYS A 1 264 ? 18.588 -4.652 9.608 1.00 71.19 264 LYS A C 1
ATOM 1958 O O . LYS A 1 264 ? 17.835 -3.777 9.186 1.00 71.19 264 LYS A O 1
ATOM 1963 N N . LYS A 1 265 ? 18.390 -5.240 10.794 1.00 75.69 265 LYS A N 1
ATOM 1964 C CA . LYS A 1 265 ? 17.271 -4.918 11.699 1.00 75.69 265 LYS A CA 1
ATOM 1965 C C . LYS A 1 265 ? 17.411 -3.532 12.336 1.00 75.69 265 LYS A C 1
ATOM 1967 O O . LYS A 1 265 ? 18.505 -3.113 12.704 1.00 75.69 265 LYS A O 1
ATOM 1972 N N . MET A 1 266 ? 16.276 -2.853 12.508 1.00 80.81 266 MET A N 1
ATOM 1973 C CA . MET A 1 266 ? 16.154 -1.606 13.270 1.00 80.81 266 MET A CA 1
ATOM 1974 C C . MET A 1 266 ? 15.421 -1.874 14.585 1.00 80.81 266 MET A C 1
ATOM 1976 O O . MET A 1 266 ? 14.338 -2.461 14.575 1.00 80.81 266 MET A O 1
ATOM 1980 N N . LYS A 1 267 ? 15.966 -1.387 15.705 1.00 82.69 267 LYS A N 1
ATOM 1981 C CA . LYS A 1 267 ? 15.337 -1.517 17.027 1.00 82.69 267 LYS A CA 1
ATOM 1982 C C . LYS A 1 267 ? 14.637 -0.223 17.441 1.00 82.69 267 LYS A C 1
ATOM 1984 O O . LYS A 1 267 ? 15.303 0.784 17.686 1.00 82.69 267 LYS A O 1
ATOM 1989 N N . TRP A 1 268 ? 13.309 -0.261 17.572 1.00 78.94 268 TRP A N 1
ATOM 1990 C CA . TRP A 1 268 ? 12.496 0.886 17.994 1.00 78.94 268 TRP A CA 1
ATOM 1991 C C . TRP A 1 268 ? 12.204 0.885 19.498 1.00 78.94 268 TRP A C 1
ATOM 1993 O O . TRP A 1 268 ? 11.756 -0.116 20.057 1.00 78.94 268 TRP A O 1
ATOM 2003 N N . VAL A 1 269 ? 12.404 2.035 20.143 1.00 79.19 269 VAL A N 1
ATOM 2004 C CA . VAL A 1 269 ? 12.083 2.273 21.553 1.00 79.19 269 VAL A CA 1
ATOM 2005 C C . VAL A 1 269 ? 10.855 3.175 21.646 1.00 79.19 269 VAL A C 1
ATOM 2007 O O . VAL A 1 269 ? 10.859 4.310 21.164 1.00 79.19 269 VAL A O 1
ATOM 2010 N N . THR A 1 270 ? 9.797 2.672 22.286 1.00 69.38 270 THR A N 1
ATOM 2011 C CA . THR A 1 270 ? 8.557 3.418 22.526 1.00 69.38 270 THR A CA 1
ATOM 2012 C C . THR A 1 270 ? 8.650 4.257 23.804 1.00 69.38 270 THR A C 1
ATOM 2014 O O . THR A 1 270 ? 9.166 3.768 24.811 1.00 69.38 270 THR A O 1
ATOM 2017 N N . PRO A 1 271 ? 8.127 5.494 23.811 1.00 68.62 271 PRO A N 1
ATOM 2018 C CA . PRO A 1 271 ? 8.128 6.344 24.994 1.00 68.62 271 PRO A CA 1
ATOM 2019 C C . PRO A 1 271 ? 7.177 5.795 26.063 1.00 68.62 271 PRO A C 1
ATOM 2021 O O . PRO A 1 271 ? 6.148 5.190 25.752 1.00 68.62 271 PRO A O 1
ATOM 2024 N N . THR A 1 272 ? 7.501 6.034 27.331 1.00 65.19 272 THR A N 1
ATOM 2025 C CA . THR A 1 272 ? 6.653 5.636 28.460 1.00 65.19 272 THR A CA 1
ATOM 2026 C C . THR A 1 272 ? 5.444 6.570 28.591 1.00 65.19 272 THR A C 1
ATOM 2028 O O . THR A 1 272 ? 5.507 7.757 28.256 1.00 65.19 272 THR A O 1
ATOM 2031 N N . ARG A 1 273 ? 4.312 6.038 29.067 1.00 61.41 273 ARG A N 1
ATOM 2032 C CA . ARG A 1 273 ? 3.097 6.814 29.367 1.00 61.41 273 ARG A CA 1
ATOM 2033 C C . ARG A 1 273 ? 2.405 6.267 30.608 1.00 61.41 273 ARG A C 1
ATOM 2035 O O . ARG A 1 273 ? 2.378 5.057 30.813 1.00 61.41 273 ARG A O 1
ATOM 2042 N N . THR A 1 274 ? 1.812 7.156 31.395 1.00 63.97 274 THR A N 1
ATOM 2043 C CA . THR A 1 274 ? 0.959 6.771 32.523 1.00 63.97 274 THR A CA 1
ATOM 2044 C C . THR A 1 274 ? -0.361 6.221 31.988 1.00 63.97 274 THR A C 1
ATOM 2046 O O . THR A 1 274 ? -1.033 6.885 31.194 1.00 63.97 274 THR A O 1
ATOM 2049 N N . MET A 1 275 ? -0.715 5.005 32.396 1.00 64.25 275 MET A N 1
ATOM 2050 C CA . MET A 1 275 ? -2.008 4.386 32.087 1.00 64.25 275 MET A CA 1
ATOM 2051 C C . MET A 1 275 ? -3.028 4.677 33.198 1.00 64.25 275 MET A C 1
ATOM 2053 O O . MET A 1 275 ? -2.725 5.362 34.175 1.00 64.25 275 MET A O 1
ATOM 2057 N N . TYR A 1 276 ? -4.254 4.181 33.045 1.00 71.50 276 TYR A N 1
ATOM 2058 C CA . TYR A 1 276 ? -5.272 4.273 34.086 1.00 71.50 276 TYR A CA 1
ATOM 2059 C C . TYR A 1 276 ? -5.151 3.081 35.048 1.00 71.50 276 TYR A C 1
ATOM 2061 O O . TYR A 1 276 ? -4.498 2.076 34.768 1.00 71.50 276 TYR A O 1
ATOM 2069 N N . GLY A 1 277 ? -5.765 3.209 36.215 1.00 69.75 277 GLY A N 1
ATOM 2070 C CA . GLY A 1 277 ? -6.022 2.097 37.121 1.00 69.75 277 GLY A CA 1
ATOM 2071 C C . GLY A 1 277 ? -7.515 1.882 37.298 1.00 69.75 277 GLY A C 1
ATOM 2072 O O . GLY A 1 277 ? -8.331 2.647 36.779 1.00 69.75 277 GLY A O 1
ATOM 2073 N N . LEU A 1 278 ? -7.882 0.858 38.068 1.00 77.88 278 LEU A N 1
ATOM 2074 C CA . LEU A 1 278 ? -9.278 0.445 38.245 1.00 77.88 278 LEU A CA 1
ATOM 2075 C C . LEU A 1 278 ? -10.198 1.593 38.707 1.00 77.88 278 LEU A C 1
ATOM 2077 O O . LEU A 1 278 ? -11.289 1.760 38.167 1.00 77.88 278 LEU A O 1
ATOM 2081 N N . PHE A 1 279 ? -9.723 2.431 39.632 1.00 82.19 279 PHE A N 1
ATOM 2082 C CA . PHE A 1 279 ? -10.442 3.607 40.147 1.00 82.19 279 PHE A CA 1
ATOM 2083 C C . PHE A 1 279 ? -10.111 4.914 39.399 1.00 82.19 279 PHE A C 1
ATOM 2085 O O . PHE A 1 279 ? -10.439 6.009 39.845 1.00 82.19 279 PHE A O 1
ATOM 2092 N N . GLY A 1 280 ? -9.443 4.819 38.246 1.00 76.19 280 GLY A N 1
ATOM 2093 C CA . GLY A 1 280 ? -9.149 5.943 37.350 1.00 76.19 280 GLY A CA 1
ATOM 2094 C C . GLY A 1 280 ? -10.156 6.103 36.209 1.00 76.19 280 GLY A C 1
ATOM 2095 O O . GLY A 1 280 ? -10.005 6.999 35.381 1.00 76.19 280 GLY A O 1
ATOM 2096 N N . LEU A 1 281 ? -11.173 5.237 36.147 1.00 78.44 281 LEU A N 1
ATOM 2097 C CA . LEU A 1 281 ? -12.153 5.173 35.056 1.00 78.44 281 LEU A CA 1
ATOM 2098 C C . LEU A 1 281 ? -13.327 6.161 35.215 1.00 78.44 281 LEU A C 1
ATOM 2100 O O . LEU A 1 281 ? -14.174 6.262 34.330 1.00 78.44 281 LEU A O 1
ATOM 2104 N N . GLY A 1 282 ? -13.370 6.918 36.313 1.00 79.38 282 GLY A N 1
ATOM 2105 C CA . GLY A 1 282 ? -14.374 7.950 36.572 1.00 79.38 282 GLY A CA 1
ATOM 2106 C C . GLY A 1 282 ? -15.557 7.476 37.421 1.00 79.38 282 GLY A C 1
ATOM 2107 O O . GLY A 1 282 ? -15.671 6.312 37.797 1.00 79.38 282 GLY A O 1
ATOM 2108 N N . SER A 1 283 ? -16.469 8.403 37.720 1.00 77.06 283 SER A N 1
ATOM 2109 C CA . SER A 1 283 ? -17.525 8.207 38.726 1.00 77.06 283 SER A CA 1
ATOM 2110 C C . SER A 1 283 ? -18.492 7.058 38.430 1.00 77.06 283 SER A C 1
ATOM 2112 O O . SER A 1 283 ? -19.004 6.450 39.364 1.00 77.06 283 SER A O 1
ATOM 2114 N N . GLY A 1 284 ? -18.730 6.738 37.153 1.00 80.62 284 GLY A N 1
ATOM 2115 C CA . GLY A 1 284 ? -19.574 5.603 36.772 1.00 80.62 284 GLY A CA 1
ATOM 2116 C C . GLY A 1 284 ? -18.954 4.252 37.144 1.00 80.62 284 GLY A C 1
ATOM 2117 O O . GLY A 1 284 ? -19.660 3.353 37.594 1.00 80.62 284 GLY A O 1
ATOM 2118 N N . ALA A 1 285 ? -17.631 4.125 37.013 1.00 84.88 285 ALA A N 1
ATOM 2119 C CA . ALA A 1 285 ? -16.903 2.937 37.450 1.00 84.88 285 ALA A CA 1
ATOM 2120 C C . ALA A 1 285 ? -16.883 2.827 38.978 1.00 84.88 285 ALA A C 1
ATOM 2122 O O . ALA A 1 285 ? -17.183 1.761 39.508 1.00 84.88 285 ALA A O 1
ATOM 2123 N N . ASP A 1 286 ? -16.605 3.933 39.678 1.00 84.94 286 ASP A N 1
ATOM 2124 C CA . ASP A 1 286 ? -16.608 3.986 41.147 1.00 84.94 286 ASP A CA 1
ATOM 2125 C C . ASP A 1 286 ? -17.961 3.552 41.736 1.00 84.94 286 ASP A C 1
ATOM 2127 O O . ASP A 1 286 ? -18.005 2.887 42.769 1.00 84.94 286 ASP A O 1
ATOM 2131 N N . GLU A 1 287 ? -19.071 3.913 41.088 1.00 84.31 287 GLU A N 1
ATOM 2132 C CA . GLU A 1 287 ? -20.422 3.540 41.520 1.00 84.31 287 GLU A CA 1
ATOM 2133 C C . GLU A 1 287 ? -20.681 2.039 41.374 1.00 84.31 287 GLU A C 1
ATOM 2135 O O . GLU A 1 287 ? -21.026 1.387 42.356 1.00 84.31 287 GLU A O 1
ATOM 2140 N N . ILE A 1 288 ? -20.405 1.471 40.196 1.00 88.38 288 ILE A N 1
ATOM 2141 C CA . ILE A 1 288 ? -20.572 0.031 39.940 1.00 88.38 288 ILE A CA 1
ATOM 2142 C C . ILE A 1 288 ? -19.650 -0.800 40.841 1.00 88.38 288 ILE A C 1
ATOM 2144 O O . ILE A 1 288 ? -20.052 -1.841 41.355 1.00 88.38 288 ILE A O 1
ATOM 2148 N N . LEU A 1 289 ? -18.414 -0.348 41.067 1.00 89.81 289 LEU A N 1
ATOM 2149 C CA . LEU A 1 289 ? -17.479 -1.024 41.968 1.00 89.81 289 LEU A CA 1
ATOM 2150 C C . LEU A 1 289 ? -17.968 -1.002 43.420 1.00 89.81 289 LEU A C 1
ATOM 2152 O O . LEU A 1 289 ? -17.847 -2.010 44.115 1.00 89.81 289 LEU A O 1
ATOM 2156 N N . ALA A 1 290 ? -18.535 0.117 43.882 1.00 88.56 290 ALA A N 1
ATOM 2157 C CA . ALA A 1 290 ? -19.108 0.203 45.223 1.00 88.56 290 ALA A CA 1
ATOM 2158 C C . ALA A 1 290 ? -20.326 -0.724 45.381 1.00 88.56 290 ALA A C 1
ATOM 2160 O O . ALA A 1 290 ? -20.445 -1.387 46.411 1.00 88.56 290 ALA A O 1
ATOM 2161 N N . GLU A 1 291 ? -21.183 -0.814 44.359 1.00 87.75 291 GLU A N 1
ATOM 2162 C CA . GLU A 1 291 ? -22.325 -1.739 44.320 1.00 87.75 291 GLU A CA 1
ATOM 2163 C C . GLU A 1 291 ? -21.877 -3.203 44.371 1.00 87.75 291 GLU A C 1
ATOM 2165 O O . GLU A 1 291 ? -22.354 -3.953 45.220 1.00 87.75 291 GLU A O 1
ATOM 2170 N N . LEU A 1 292 ? -20.903 -3.599 43.543 1.00 89.50 292 LEU A N 1
ATOM 2171 C CA . LEU A 1 292 ? -20.361 -4.964 43.527 1.00 89.50 292 LEU A CA 1
ATOM 2172 C C . LEU A 1 292 ? -19.797 -5.380 44.895 1.00 89.50 292 LEU A C 1
ATOM 2174 O O . LEU A 1 292 ? -20.039 -6.494 45.358 1.00 89.50 292 LEU A O 1
ATOM 2178 N N . ILE A 1 293 ? -19.058 -4.484 45.559 1.00 90.81 293 ILE A N 1
ATOM 2179 C CA . ILE A 1 293 ? -18.473 -4.747 46.884 1.00 90.81 293 ILE A CA 1
ATOM 2180 C C . ILE A 1 293 ? -19.553 -4.800 47.971 1.00 90.81 293 ILE A C 1
ATOM 2182 O O . ILE A 1 293 ? -19.418 -5.572 48.920 1.00 90.81 293 ILE A O 1
ATOM 2186 N N . ALA A 1 294 ? -20.601 -3.979 47.868 1.00 87.38 294 ALA A N 1
ATOM 2187 C CA . ALA A 1 294 ? -21.704 -3.983 48.823 1.00 87.38 294 ALA A CA 1
ATOM 2188 C C . ALA A 1 294 ? -22.568 -5.249 48.702 1.00 87.38 294 ALA A C 1
ATOM 2190 O O . ALA A 1 294 ? -22.910 -5.841 49.723 1.00 87.38 294 ALA A O 1
ATOM 2191 N N . ASP A 1 295 ? -22.872 -5.675 47.474 1.00 88.88 295 ASP A N 1
ATOM 2192 C CA . ASP A 1 295 ? -23.713 -6.842 47.185 1.00 88.88 295 ASP A CA 1
ATOM 2193 C C . ASP A 1 295 ? -23.005 -8.178 47.468 1.00 88.88 295 ASP A C 1
ATOM 2195 O O . ASP A 1 295 ? -23.630 -9.130 47.933 1.00 88.88 295 ASP A O 1
ATOM 2199 N N . ARG A 1 296 ? -21.685 -8.243 47.240 1.00 89.25 296 ARG A N 1
ATOM 2200 C CA . ARG A 1 296 ? -20.806 -9.419 47.421 1.00 89.25 296 ARG A CA 1
ATOM 2201 C C . ARG A 1 296 ? -21.114 -10.631 46.538 1.00 89.25 296 ARG A C 1
ATOM 2203 O O . ARG A 1 296 ? -20.185 -11.371 46.225 1.00 89.25 296 ARG A O 1
ATOM 2210 N N . SER A 1 297 ? -22.357 -10.846 46.115 1.00 91.12 297 SER A N 1
ATOM 2211 C CA . SER A 1 297 ? -22.798 -12.107 45.513 1.00 91.12 297 SER A CA 1
ATOM 2212 C C . SER A 1 297 ? -22.078 -12.429 44.200 1.00 91.12 297 SER A C 1
ATOM 2214 O O . SER A 1 297 ? -21.608 -13.552 44.007 1.00 91.12 297 SER A O 1
ATOM 2216 N N . GLU A 1 298 ? -21.905 -11.433 43.326 1.00 84.25 298 GLU A N 1
ATOM 2217 C CA . GLU A 1 298 ? -21.195 -11.597 42.052 1.00 84.25 298 GLU A CA 1
ATOM 2218 C C . GLU A 1 298 ? -19.691 -11.842 42.252 1.00 84.25 298 GLU A C 1
ATOM 2220 O O . GLU A 1 298 ? -19.086 -12.617 41.508 1.00 84.25 298 GLU A O 1
ATOM 2225 N N . ILE A 1 299 ? -19.096 -11.229 43.283 1.00 83.44 299 ILE A N 1
ATOM 2226 C CA . ILE A 1 299 ? -17.693 -11.444 43.667 1.00 83.44 299 ILE A CA 1
ATOM 2227 C C . ILE A 1 299 ? -17.520 -12.866 44.211 1.00 83.44 299 ILE A C 1
ATOM 2229 O O . ILE A 1 299 ? -16.629 -13.596 43.782 1.00 83.44 299 ILE A O 1
ATOM 2233 N N . ASP A 1 300 ? -18.407 -13.308 45.098 1.00 87.12 300 ASP A N 1
ATOM 2234 C CA . ASP A 1 300 ? -18.354 -14.656 45.660 1.00 87.12 300 ASP A CA 1
ATOM 2235 C C . ASP A 1 300 ? -18.550 -15.728 44.584 1.00 87.12 300 ASP A C 1
ATOM 2237 O O . ASP A 1 300 ? -17.868 -16.759 44.602 1.00 87.12 300 ASP A O 1
ATOM 2241 N N . ALA A 1 301 ? -19.450 -15.485 43.626 1.00 85.06 301 ALA A N 1
ATOM 2242 C CA . ALA A 1 301 ? -19.695 -16.379 42.501 1.00 85.06 301 ALA A CA 1
ATOM 2243 C C . ALA A 1 301 ? -18.450 -16.524 41.614 1.00 85.06 301 ALA A C 1
ATOM 2245 O O . ALA A 1 301 ? -18.024 -17.649 41.340 1.00 85.06 301 ALA A O 1
ATOM 2246 N N . ILE A 1 302 ? -17.834 -15.406 41.214 1.00 76.81 302 ILE A N 1
ATOM 2247 C CA . ILE A 1 302 ? -16.670 -15.430 40.321 1.00 76.81 302 ILE A CA 1
ATOM 2248 C C . ILE A 1 302 ? -15.426 -16.020 41.006 1.00 76.81 302 ILE A C 1
ATOM 2250 O O . ILE A 1 302 ? -14.696 -16.796 40.391 1.00 76.81 302 ILE A O 1
ATOM 2254 N N . VAL A 1 303 ? -15.229 -15.746 42.301 1.00 75.94 303 VAL A N 1
ATOM 2255 C CA . VAL A 1 303 ? -14.135 -16.323 43.101 1.00 75.94 303 VAL A CA 1
ATOM 2256 C C . VAL A 1 303 ? -14.334 -17.823 43.310 1.00 75.94 303 VAL A C 1
ATOM 2258 O O . VAL A 1 303 ? -13.389 -18.603 43.183 1.00 75.94 303 VAL A O 1
ATOM 2261 N N . SER A 1 304 ? -15.565 -18.250 43.607 1.00 79.50 304 SER A N 1
ATOM 2262 C CA . SER A 1 304 ? -15.881 -19.670 43.803 1.00 79.50 304 SER A CA 1
ATOM 2263 C C . SER A 1 304 ? -15.633 -20.480 42.536 1.00 79.50 304 SER A C 1
ATOM 2265 O O . SER A 1 304 ? -15.175 -21.617 42.612 1.00 79.50 304 SER A O 1
ATOM 2267 N N . GLU A 1 305 ? -15.920 -19.904 41.374 1.00 70.81 305 GLU A N 1
ATOM 2268 C CA . GLU A 1 305 ? -15.701 -20.565 40.095 1.00 70.81 305 GLU A CA 1
ATOM 2269 C C . GLU A 1 305 ? -14.222 -20.609 39.705 1.00 70.81 305 GLU A C 1
ATOM 2271 O O . GLU A 1 305 ? -13.716 -21.664 39.323 1.00 70.81 305 GLU A O 1
ATOM 2276 N N . ALA A 1 306 ? -13.489 -19.510 39.910 1.00 63.50 306 ALA A N 1
ATOM 2277 C CA . ALA A 1 306 ? -12.038 -19.492 39.737 1.00 63.50 306 ALA A CA 1
ATOM 2278 C C . ALA A 1 306 ? -11.347 -20.543 40.624 1.00 63.50 306 ALA A C 1
ATOM 2280 O O . ALA A 1 306 ? -10.434 -21.237 40.176 1.00 63.50 306 ALA A O 1
ATOM 2281 N N . ALA A 1 307 ? -11.826 -20.717 41.862 1.00 70.44 307 ALA A N 1
ATOM 2282 C CA . ALA A 1 307 ? -11.334 -21.741 42.775 1.00 70.44 307 ALA A CA 1
ATOM 2283 C C . ALA A 1 307 ? -11.592 -23.165 42.257 1.00 70.44 307 ALA A C 1
ATOM 2285 O O . ALA A 1 307 ? -10.701 -24.006 42.352 1.00 70.44 307 ALA A O 1
ATOM 2286 N N . LYS A 1 308 ? -12.763 -23.441 41.664 1.00 70.06 308 LYS A N 1
ATOM 2287 C CA . LYS A 1 308 ? -13.051 -24.753 41.055 1.00 70.06 308 LYS A CA 1
ATOM 2288 C C . LYS A 1 308 ? -12.121 -25.044 39.882 1.00 70.06 308 LYS A C 1
ATOM 2290 O O . LYS A 1 308 ? -11.491 -26.099 39.858 1.00 70.06 308 LYS A O 1
ATOM 2295 N N . THR A 1 309 ? -12.002 -24.105 38.946 1.00 61.94 309 THR A N 1
ATOM 2296 C CA . THR A 1 309 ? -11.176 -24.263 37.739 1.00 61.94 309 THR A CA 1
ATOM 2297 C C . THR A 1 309 ? -9.693 -24.407 38.089 1.00 61.94 309 THR A C 1
ATOM 2299 O O . THR A 1 309 ? -9.012 -25.270 37.541 1.00 61.94 309 THR A O 1
ATOM 2302 N N . GLY A 1 310 ? -9.208 -23.632 39.065 1.00 59.41 310 GLY A N 1
ATOM 2303 C CA . GLY A 1 310 ? -7.837 -23.714 39.580 1.00 59.41 310 GLY A CA 1
ATOM 2304 C C . GLY A 1 310 ? -7.587 -24.833 40.602 1.00 59.41 310 GLY A C 1
ATOM 2305 O O . GLY A 1 310 ? -6.468 -24.970 41.087 1.00 59.41 310 GLY A O 1
ATOM 2306 N N . LYS A 1 311 ? -8.605 -25.639 40.946 1.00 72.88 311 LYS A N 1
ATOM 2307 C CA . LYS A 1 311 ? -8.543 -26.703 41.972 1.00 72.88 311 LYS A CA 1
ATOM 2308 C C . LYS A 1 311 ? -8.081 -26.212 43.356 1.00 72.88 311 LYS A C 1
ATOM 2310 O O . LYS A 1 311 ? -7.403 -26.929 44.092 1.00 72.88 311 LYS A O 1
ATOM 2315 N N . TYR A 1 312 ? -8.468 -24.998 43.732 1.00 73.69 312 TYR A N 1
ATOM 2316 C CA . TYR A 1 312 ? -8.192 -24.404 45.037 1.00 73.69 312 TYR A CA 1
ATOM 2317 C C . TYR A 1 312 ? -9.369 -24.577 46.004 1.00 73.69 312 TYR A C 1
ATOM 2319 O O . TYR A 1 312 ? -10.526 -24.710 45.606 1.00 73.69 312 TYR A O 1
ATOM 2327 N N . SER A 1 313 ? -9.084 -24.526 47.309 1.00 82.19 313 SER A N 1
ATOM 2328 C CA . SER A 1 313 ? -10.137 -24.462 48.329 1.00 82.19 313 SER A CA 1
ATOM 2329 C C . SER A 1 313 ? -10.951 -23.179 48.159 1.00 82.19 313 SER A C 1
ATOM 2331 O O . SER A 1 313 ? -10.399 -22.076 48.207 1.00 82.19 313 SER A O 1
ATOM 2333 N N . ARG A 1 314 ? -12.270 -23.338 48.008 1.00 83.06 314 ARG A N 1
ATOM 2334 C CA . ARG A 1 314 ? -13.231 -22.237 47.872 1.00 83.06 314 ARG A CA 1
ATOM 2335 C C . ARG A 1 314 ? -13.121 -21.231 49.018 1.00 83.06 314 ARG A C 1
ATOM 2337 O O . ARG A 1 314 ? -13.007 -20.038 48.762 1.00 83.06 314 ARG A O 1
ATOM 2344 N N . ASP A 1 315 ? -13.091 -21.704 50.262 1.00 80.44 315 ASP A N 1
ATOM 2345 C CA . ASP A 1 315 ? -13.062 -20.832 51.444 1.00 80.44 315 ASP A CA 1
ATOM 2346 C C . ASP A 1 315 ? -11.759 -20.035 51.534 1.00 80.44 315 ASP A C 1
ATOM 2348 O O . ASP A 1 315 ? -11.762 -18.850 51.872 1.00 80.44 315 ASP A O 1
ATOM 2352 N N . ARG A 1 316 ? -10.631 -20.662 51.168 1.00 73.31 316 ARG A N 1
ATOM 2353 C CA . ARG A 1 316 ? -9.335 -19.978 51.099 1.00 73.31 316 ARG A CA 1
ATOM 2354 C C . ARG A 1 316 ? -9.339 -18.909 50.006 1.00 73.31 316 ARG A C 1
ATOM 2356 O O . ARG A 1 316 ? -8.891 -17.798 50.265 1.00 73.31 316 ARG A O 1
ATOM 2363 N N . ALA A 1 317 ? -9.874 -19.223 48.827 1.00 69.06 317 ALA A N 1
ATOM 2364 C CA . ALA A 1 317 ? -9.968 -18.279 47.717 1.00 69.06 317 ALA A CA 1
ATOM 2365 C C . ALA A 1 317 ? -10.862 -17.075 48.060 1.00 69.06 317 ALA A C 1
ATOM 2367 O O . ALA A 1 317 ? -10.453 -15.938 47.838 1.00 69.06 317 ALA A O 1
ATOM 2368 N N . LEU A 1 318 ? -12.031 -17.310 48.672 1.00 75.31 318 LEU A N 1
ATOM 2369 C CA . LEU A 1 318 ? -12.937 -16.254 49.139 1.00 75.31 318 LEU A CA 1
ATOM 2370 C C . LEU A 1 318 ? -12.275 -15.365 50.191 1.00 75.31 318 LEU A C 1
ATOM 2372 O O . LEU A 1 318 ? -12.312 -14.143 50.065 1.00 75.31 318 LEU A O 1
ATOM 2376 N N . LYS A 1 319 ? -11.617 -15.958 51.194 1.00 78.19 319 LYS A N 1
ATOM 2377 C CA . LYS A 1 319 ? -10.911 -15.193 52.229 1.00 78.19 319 LYS A CA 1
ATOM 2378 C C . LYS A 1 319 ? -9.811 -14.314 51.631 1.00 78.19 319 LYS A C 1
ATOM 2380 O O . LYS A 1 319 ? -9.741 -13.136 51.956 1.00 78.19 319 LYS A O 1
ATOM 2385 N N . THR A 1 320 ? -8.979 -14.866 50.749 1.00 74.31 320 THR A N 1
ATOM 2386 C CA . THR A 1 320 ? -7.894 -14.118 50.096 1.00 74.31 320 THR A CA 1
ATOM 2387 C C . THR A 1 320 ? -8.423 -13.013 49.179 1.00 74.31 320 THR A C 1
ATOM 2389 O O . THR A 1 320 ? -7.869 -11.917 49.169 1.00 74.31 320 THR A O 1
ATOM 2392 N N . ALA A 1 321 ? -9.500 -13.268 48.431 1.00 72.25 321 ALA A N 1
ATOM 2393 C CA . ALA A 1 321 ? -10.106 -12.267 47.557 1.00 72.25 321 ALA A CA 1
ATOM 2394 C C . ALA A 1 321 ? -10.686 -11.088 48.352 1.00 72.25 321 ALA A C 1
ATOM 2396 O O . ALA A 1 321 ? -10.447 -9.937 47.990 1.00 72.25 321 ALA A O 1
ATOM 2397 N N . TRP A 1 322 ? -11.403 -11.361 49.447 1.00 84.69 322 TRP A N 1
ATOM 2398 C CA . TRP A 1 322 ? -11.981 -10.312 50.290 1.00 84.69 322 TRP A CA 1
ATOM 2399 C C . TRP A 1 322 ? -10.931 -9.537 51.084 1.00 84.69 322 TRP A C 1
ATOM 2401 O O . TRP A 1 322 ? -11.021 -8.317 51.128 1.00 84.69 322 TRP A O 1
ATOM 2411 N N . ASP A 1 323 ? -9.888 -10.193 51.598 1.00 78.00 323 ASP A N 1
ATOM 2412 C CA . ASP A 1 323 ? -8.766 -9.504 52.253 1.00 78.00 323 ASP A CA 1
ATOM 2413 C C . ASP A 1 323 ? -8.072 -8.512 51.299 1.00 78.00 323 ASP A C 1
ATOM 2415 O O . ASP A 1 323 ? -7.781 -7.368 51.659 1.00 78.00 323 ASP A O 1
ATOM 2419 N N . LEU A 1 324 ? -7.894 -8.900 50.029 1.00 74.12 324 LEU A N 1
ATOM 2420 C CA . LEU A 1 324 ? -7.375 -8.005 48.995 1.00 74.12 324 LEU A CA 1
ATOM 2421 C C . LEU A 1 324 ? -8.341 -6.853 48.684 1.00 74.12 324 LEU A C 1
ATOM 2423 O O . LEU A 1 324 ? -7.905 -5.712 48.553 1.00 74.12 324 LEU A O 1
ATOM 2427 N N . ILE A 1 325 ? -9.641 -7.128 48.557 1.00 80.12 325 ILE A N 1
ATOM 2428 C CA . ILE A 1 325 ? -10.656 -6.105 48.263 1.00 80.12 325 ILE A CA 1
ATOM 2429 C C . ILE A 1 325 ? -10.791 -5.101 49.415 1.00 80.12 325 ILE A C 1
ATOM 2431 O O . ILE A 1 325 ? -10.947 -3.909 49.160 1.00 80.12 325 ILE A O 1
ATOM 2435 N N . ASP A 1 326 ? -10.687 -5.552 50.662 1.00 82.06 326 ASP A N 1
ATOM 2436 C CA . ASP A 1 326 ? -10.817 -4.692 51.839 1.00 82.06 326 ASP A CA 1
ATOM 2437 C C . ASP A 1 326 ? -9.573 -3.817 52.056 1.00 82.06 326 ASP A C 1
ATOM 2439 O O . ASP A 1 326 ? -9.685 -2.659 52.469 1.00 82.06 326 ASP A O 1
ATOM 2443 N N . THR A 1 327 ? -8.381 -4.336 51.745 1.00 78.75 327 THR A N 1
ATOM 2444 C CA . THR A 1 327 ? -7.114 -3.621 51.977 1.00 78.75 327 THR A CA 1
ATOM 2445 C C . THR A 1 327 ? -6.640 -2.813 50.770 1.00 78.75 327 THR A C 1
ATOM 2447 O O . THR A 1 327 ? -6.142 -1.694 50.925 1.00 78.75 327 THR A O 1
ATOM 2450 N N . LYS A 1 328 ? -6.774 -3.368 49.562 1.00 81.19 328 LYS A N 1
ATOM 2451 C CA . LYS A 1 328 ? -6.246 -2.817 48.306 1.00 81.19 328 LYS A CA 1
ATOM 2452 C C . LYS A 1 328 ? -7.188 -3.113 47.129 1.00 81.19 328 LYS A C 1
ATOM 2454 O O . LYS A 1 328 ? -6.795 -3.788 46.173 1.00 81.19 328 LYS A O 1
ATOM 2459 N N . PRO A 1 329 ? -8.417 -2.565 47.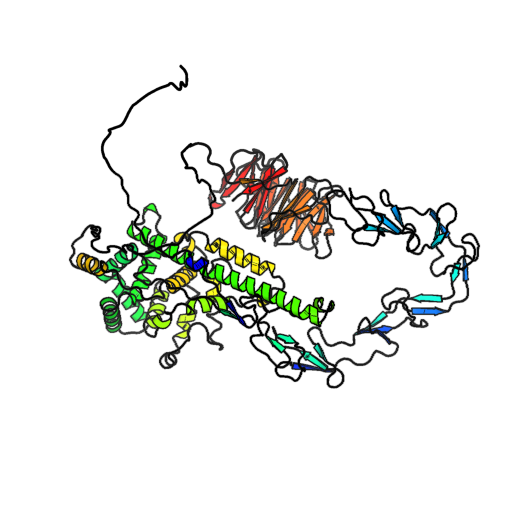125 1.00 80.00 329 PRO A N 1
ATOM 2460 C CA . PRO A 1 329 ? -9.405 -2.865 46.087 1.00 80.00 329 PRO A CA 1
ATOM 2461 C C . PRO A 1 329 ? -8.925 -2.516 44.672 1.00 80.00 329 PRO A C 1
ATOM 2463 O O . PRO A 1 329 ? -9.348 -3.152 43.712 1.00 80.00 329 PRO A O 1
ATOM 2466 N N . TRP A 1 330 ? -8.018 -1.543 44.523 1.00 77.56 330 TRP A N 1
ATOM 2467 C CA . TRP A 1 330 ? -7.439 -1.155 43.230 1.00 77.56 330 TRP A CA 1
ATOM 2468 C C . TRP A 1 330 ? -6.514 -2.211 42.615 1.00 77.56 330 TRP A C 1
ATOM 2470 O O . TRP A 1 330 ? -6.187 -2.105 41.438 1.00 77.56 330 TRP A O 1
ATOM 2480 N N . GLU A 1 331 ? -6.105 -3.221 43.386 1.00 77.12 331 GLU A N 1
ATOM 2481 C CA . GLU A 1 331 ? -5.285 -4.347 42.923 1.00 77.12 331 GLU A CA 1
ATOM 2482 C C . GLU A 1 331 ? -6.132 -5.606 42.643 1.00 77.12 331 GLU A C 1
ATOM 2484 O O . GLU A 1 331 ? -5.595 -6.640 42.250 1.00 77.12 331 GLU A O 1
ATOM 2489 N N . SER A 1 332 ? -7.457 -5.548 42.836 1.00 77.25 332 SER A N 1
ATOM 2490 C CA . SER A 1 332 ? -8.336 -6.711 42.683 1.00 77.25 332 SER A CA 1
ATOM 2491 C C . SER A 1 332 ? -8.652 -7.014 41.216 1.00 77.25 332 SER A C 1
ATOM 2493 O O . SER A 1 332 ? -9.432 -6.315 40.559 1.00 77.25 332 SER A O 1
ATOM 2495 N N . SER A 1 333 ? -8.110 -8.126 40.714 1.00 72.00 333 SER A N 1
ATOM 2496 C CA . SER A 1 333 ? -8.428 -8.646 39.378 1.00 72.00 333 SER A CA 1
ATOM 2497 C C . SER A 1 333 ? -9.889 -9.092 39.247 1.00 72.00 333 SER A C 1
ATOM 2499 O O . SER A 1 333 ? -10.459 -8.977 38.162 1.00 72.00 333 SER A O 1
ATOM 2501 N N . TYR A 1 334 ? -10.530 -9.532 40.336 1.00 76.31 334 TYR A N 1
ATOM 2502 C CA . TYR A 1 334 ? -11.954 -9.885 40.350 1.00 76.31 334 TYR A CA 1
ATOM 2503 C C . TYR A 1 334 ? -12.844 -8.662 40.116 1.00 76.31 334 TYR A C 1
ATOM 2505 O O . TYR A 1 334 ? -13.752 -8.716 39.286 1.00 76.31 334 TYR A O 1
ATOM 2513 N N . LEU A 1 335 ? -12.545 -7.538 40.778 1.00 81.44 335 LEU A N 1
ATOM 2514 C CA . LEU A 1 335 ? -13.274 -6.284 40.573 1.00 81.44 335 LEU A CA 1
ATOM 2515 C C . LEU A 1 335 ? -13.068 -5.734 39.159 1.00 81.44 335 LEU A C 1
ATOM 2517 O O . LEU A 1 335 ? -14.038 -5.342 38.512 1.00 81.44 335 LEU A O 1
ATOM 2521 N N . ALA A 1 336 ? -11.835 -5.770 38.644 1.00 80.75 336 ALA A N 1
ATOM 2522 C CA . ALA A 1 336 ? -11.557 -5.404 37.256 1.00 80.75 336 ALA A CA 1
ATOM 2523 C C . ALA A 1 336 ? -12.338 -6.287 36.268 1.00 80.75 336 ALA A C 1
ATOM 2525 O O . ALA A 1 336 ? -12.922 -5.799 35.305 1.00 80.75 336 ALA A O 1
ATOM 2526 N N . THR A 1 337 ? -12.407 -7.590 36.520 1.00 75.75 337 THR A N 1
ATOM 2527 C CA . THR A 1 337 ? -13.097 -8.536 35.635 1.00 75.75 337 THR A CA 1
ATOM 2528 C C . THR A 1 337 ? -14.613 -8.345 35.651 1.00 75.75 337 THR A C 1
ATOM 2530 O O . THR A 1 337 ? -15.248 -8.328 34.596 1.00 75.75 337 THR A O 1
ATOM 2533 N N . LEU A 1 338 ? -15.204 -8.146 36.830 1.00 81.50 338 LEU A N 1
ATOM 2534 C CA . LEU A 1 338 ? -16.636 -7.881 36.960 1.00 81.50 338 LEU A CA 1
ATOM 2535 C C . LEU A 1 338 ? -17.017 -6.525 36.367 1.00 81.50 338 LEU A C 1
ATOM 2537 O O . LEU A 1 338 ? -18.022 -6.433 35.667 1.00 81.50 338 LEU A O 1
ATOM 2541 N N . LEU A 1 339 ? -16.196 -5.490 36.555 1.00 87.19 339 LEU A N 1
ATOM 2542 C CA . LEU A 1 339 ? -16.431 -4.193 35.924 1.00 87.19 339 LEU A CA 1
ATOM 2543 C C . LEU A 1 339 ? -16.368 -4.288 34.390 1.00 87.19 339 LEU A C 1
ATOM 2545 O O . LEU A 1 339 ? -17.226 -3.727 33.706 1.00 87.19 339 LEU A O 1
ATOM 2549 N N . ALA A 1 340 ? -15.415 -5.055 33.846 1.00 83.38 340 ALA A N 1
ATOM 2550 C CA . ALA A 1 340 ? -15.352 -5.358 32.416 1.00 83.38 340 ALA A CA 1
ATOM 2551 C C . ALA A 1 340 ? -16.615 -6.085 31.936 1.00 83.38 340 ALA A C 1
ATOM 2553 O O . ALA A 1 340 ? -17.183 -5.723 30.906 1.00 83.38 340 ALA A O 1
ATOM 2554 N N . LYS A 1 341 ? -17.096 -7.071 32.706 1.00 84.06 341 LYS A N 1
ATOM 2555 C CA . LYS A 1 341 ? -18.351 -7.773 32.420 1.00 84.06 341 LYS A CA 1
ATOM 2556 C C . LYS A 1 341 ? -19.537 -6.808 32.390 1.00 84.06 341 LYS A C 1
ATOM 2558 O O . LYS A 1 341 ? -20.286 -6.823 31.419 1.00 84.06 341 LYS A O 1
ATOM 2563 N N . LYS A 1 342 ? -19.681 -5.933 33.393 1.00 90.38 342 LYS A N 1
ATOM 2564 C CA . LYS A 1 342 ? -20.745 -4.914 33.424 1.00 90.38 342 LYS A CA 1
ATOM 2565 C C . LYS A 1 342 ? -20.667 -3.984 32.213 1.00 90.38 342 LYS A C 1
ATOM 2567 O O . LYS A 1 342 ? -21.700 -3.668 31.632 1.00 90.38 342 LYS A O 1
ATOM 2572 N N . ALA A 1 343 ? -19.463 -3.598 31.789 1.00 89.94 343 ALA A N 1
ATOM 2573 C CA . ALA A 1 343 ? -19.270 -2.812 30.575 1.00 89.94 343 ALA A CA 1
ATOM 2574 C C . ALA A 1 343 ? -19.695 -3.574 29.306 1.00 89.94 343 ALA A C 1
ATOM 2576 O O . ALA A 1 343 ? -20.407 -3.018 28.474 1.00 89.94 343 ALA A O 1
ATOM 2577 N N . ILE A 1 344 ? -19.308 -4.844 29.158 1.00 85.94 344 ILE A N 1
ATOM 2578 C CA . ILE A 1 344 ? -19.699 -5.689 28.016 1.00 85.94 344 ILE A CA 1
ATOM 2579 C C . ILE A 1 344 ? -21.221 -5.868 27.970 1.00 85.94 344 ILE A C 1
ATOM 2581 O O . ILE A 1 344 ? -21.835 -5.644 26.925 1.00 85.94 344 ILE A O 1
ATOM 2585 N N . ASP A 1 345 ? -21.832 -6.215 29.103 1.00 89.00 345 ASP A N 1
ATOM 2586 C CA . ASP A 1 345 ? -23.275 -6.425 29.217 1.00 89.00 345 ASP A CA 1
ATOM 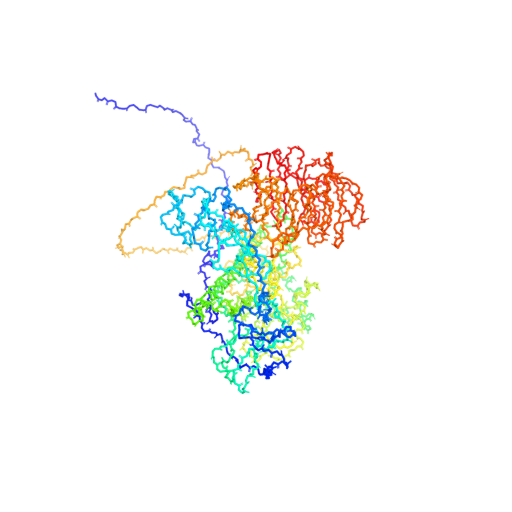2587 C C . ASP A 1 345 ? -24.032 -5.116 28.911 1.00 89.00 345 ASP A C 1
ATOM 2589 O O . ASP A 1 345 ? -25.001 -5.112 28.151 1.00 89.00 345 ASP A O 1
ATOM 2593 N N . ALA A 1 346 ? -23.554 -3.973 29.418 1.00 90.00 346 ALA A N 1
ATOM 2594 C CA . ALA A 1 346 ? -24.122 -2.659 29.116 1.00 90.00 346 ALA A CA 1
ATOM 2595 C C . ALA A 1 346 ? -23.962 -2.256 27.639 1.00 90.00 346 ALA A C 1
ATOM 2597 O O . ALA A 1 346 ? -24.871 -1.651 27.062 1.00 90.00 346 ALA A O 1
ATOM 2598 N N . ALA A 1 347 ? -22.837 -2.594 27.003 1.00 86.12 347 ALA A N 1
ATOM 2599 C CA . ALA A 1 347 ? -22.598 -2.312 25.588 1.00 86.12 347 ALA A CA 1
ATOM 2600 C C . ALA A 1 347 ? -23.574 -3.075 24.677 1.00 86.12 347 ALA A C 1
ATOM 2602 O O . ALA A 1 347 ? -23.990 -2.547 23.646 1.00 86.12 347 ALA A O 1
ATOM 2603 N N . GLN A 1 348 ? -23.997 -4.276 25.076 1.00 83.69 348 GLN A N 1
ATOM 2604 C CA . GLN A 1 348 ? -24.970 -5.079 24.328 1.00 83.69 348 GLN A CA 1
ATOM 2605 C C . GLN A 1 348 ? -26.415 -4.570 24.463 1.00 83.69 348 GLN A C 1
ATOM 2607 O O . GLN A 1 348 ? -27.247 -4.864 23.604 1.00 83.69 348 GLN A O 1
ATOM 2612 N N . LYS A 1 349 ? -26.723 -3.765 25.489 1.00 86.62 349 LYS A N 1
ATOM 2613 C CA . LYS A 1 349 ? -28.040 -3.126 25.635 1.00 86.62 349 LYS A CA 1
ATOM 2614 C C . LYS A 1 349 ? -28.243 -2.028 24.577 1.00 86.62 349 LYS A C 1
ATOM 2616 O O . LYS A 1 349 ? -27.299 -1.276 24.298 1.00 86.62 349 LYS A O 1
ATOM 2621 N N . PRO A 1 350 ? -29.469 -1.848 24.045 1.00 83.31 350 PRO A N 1
ATOM 2622 C CA . PRO A 1 350 ? -29.840 -0.655 23.286 1.00 83.31 350 PRO A CA 1
ATOM 2623 C C . PRO A 1 350 ? -29.542 0.623 24.079 1.00 83.31 350 PRO A C 1
ATOM 2625 O O . PRO A 1 350 ? -29.760 0.661 25.288 1.00 83.31 350 PRO A O 1
ATOM 2628 N N . ALA A 1 351 ? -29.095 1.692 23.412 1.00 76.19 351 ALA A N 1
ATOM 2629 C CA . ALA A 1 351 ? -28.696 2.936 24.085 1.00 76.19 351 ALA A CA 1
ATOM 2630 C C . ALA A 1 351 ? -29.800 3.536 24.982 1.00 76.19 351 ALA A C 1
ATOM 2632 O O . ALA A 1 351 ? -29.496 4.096 26.032 1.00 76.19 351 ALA A O 1
ATOM 2633 N N . SER A 1 352 ? -31.073 3.362 24.609 1.00 80.31 352 SER A N 1
ATOM 2634 C CA . SER A 1 352 ? -32.245 3.804 25.378 1.00 80.31 352 SER A CA 1
ATOM 2635 C C . SER A 1 352 ? -32.481 3.033 26.682 1.00 80.31 352 SER A C 1
ATOM 2637 O O . SER A 1 352 ? -33.197 3.524 27.548 1.00 80.31 352 SER A O 1
ATOM 2639 N N . GLN A 1 353 ? -31.892 1.844 26.831 1.00 88.88 353 GLN A N 1
ATOM 2640 C CA . GLN A 1 353 ? -32.049 0.971 28.001 1.00 88.88 353 GLN A CA 1
ATOM 2641 C C . GLN A 1 353 ? -30.857 1.042 28.966 1.00 88.88 353 GLN A C 1
ATOM 2643 O O . GLN A 1 353 ? -30.855 0.357 29.987 1.00 88.88 353 GLN A O 1
ATOM 2648 N N . ARG A 1 354 ? -29.833 1.844 28.651 1.00 89.06 354 ARG A N 1
ATOM 2649 C CA . ARG A 1 354 ? -28.629 1.984 29.482 1.00 89.06 354 ARG A CA 1
ATOM 2650 C C . ARG A 1 354 ? -28.855 2.999 30.595 1.00 89.06 354 ARG A C 1
ATOM 2652 O O . ARG A 1 354 ? -29.321 4.110 30.326 1.00 89.06 354 ARG A O 1
ATOM 2659 N N . SER A 1 355 ? -28.463 2.661 31.821 1.00 91.00 355 SER A N 1
ATOM 2660 C CA . SER A 1 355 ? -28.485 3.596 32.951 1.00 91.00 355 SER A CA 1
ATOM 2661 C C . SER A 1 355 ? -27.482 4.744 32.749 1.00 91.00 355 SER A C 1
ATOM 2663 O O . SER A 1 355 ? -26.540 4.640 31.961 1.00 91.00 355 SER A O 1
ATOM 2665 N N . LYS A 1 356 ? -27.639 5.859 33.479 1.00 86.25 356 LYS A N 1
ATOM 2666 C CA . LYS A 1 356 ? -26.669 6.975 33.422 1.00 86.25 356 LYS A CA 1
ATOM 2667 C C . LYS A 1 356 ? -25.260 6.544 33.851 1.00 86.25 356 LYS A C 1
ATOM 2669 O O . LYS A 1 356 ? -24.275 7.037 33.306 1.00 86.25 356 LYS A O 1
ATOM 2674 N N . VAL A 1 357 ? -25.177 5.612 34.799 1.00 85.81 357 VAL A N 1
ATOM 2675 C CA . VAL A 1 357 ? -23.924 5.038 35.305 1.00 85.81 357 VAL A CA 1
ATOM 2676 C C . VAL A 1 357 ? -23.258 4.181 34.224 1.00 85.81 357 VAL A C 1
ATOM 2678 O O . VAL A 1 357 ? -22.077 4.365 33.935 1.00 85.81 357 VAL A O 1
ATOM 2681 N N . GLU A 1 358 ? -24.034 3.334 33.540 1.00 88.19 358 GLU A N 1
ATOM 2682 C CA . GLU A 1 358 ? -23.565 2.519 32.412 1.00 88.19 358 GLU A CA 1
ATOM 2683 C C . GLU A 1 358 ? -23.088 3.383 31.239 1.00 88.19 358 GLU A C 1
ATOM 2685 O O . GLU A 1 358 ? -22.032 3.126 30.666 1.00 88.19 358 GLU A O 1
ATOM 2690 N N . GLN A 1 359 ? -23.822 4.446 30.897 1.00 87.75 359 GLN A N 1
ATOM 2691 C CA . GLN A 1 359 ? -23.416 5.387 29.846 1.00 87.75 359 GLN A CA 1
ATOM 2692 C C . GLN A 1 359 ? -22.085 6.077 30.183 1.00 87.75 359 GLN A C 1
ATOM 2694 O O . GLN A 1 359 ? -21.221 6.195 29.313 1.00 87.75 359 GLN A O 1
ATOM 2699 N N . SER A 1 360 ? -21.905 6.490 31.442 1.00 84.94 360 SER A N 1
ATOM 2700 C CA . SER A 1 360 ? -20.662 7.097 31.933 1.00 84.94 360 SER A CA 1
ATOM 2701 C C . SER A 1 360 ? -19.480 6.122 31.853 1.00 84.94 360 SER A C 1
ATOM 2703 O O . SER A 1 360 ? -18.430 6.469 31.308 1.00 84.94 360 SER A O 1
ATOM 2705 N N . LEU A 1 361 ? -19.674 4.872 32.298 1.00 87.25 361 LEU A N 1
ATOM 2706 C CA . LEU A 1 361 ? -18.663 3.814 32.218 1.00 87.25 361 LEU A CA 1
ATOM 2707 C C . LEU A 1 361 ? -18.252 3.525 30.765 1.00 87.25 361 LEU A C 1
ATOM 2709 O O . LEU A 1 361 ? -17.063 3.508 30.445 1.00 87.25 361 LEU A O 1
ATOM 2713 N N . LEU A 1 362 ? -19.223 3.339 29.864 1.00 89.06 362 LEU A N 1
ATOM 2714 C CA . LEU A 1 362 ? -18.949 3.061 28.451 1.00 89.06 362 LEU A CA 1
ATOM 2715 C C . LEU A 1 362 ? -18.220 4.221 27.769 1.00 89.06 362 LEU A C 1
ATOM 2717 O O . LEU A 1 362 ? -17.311 3.980 26.972 1.00 89.06 362 LEU A O 1
ATOM 2721 N N . ALA A 1 363 ? -18.581 5.468 28.085 1.00 85.31 363 ALA A N 1
ATOM 2722 C CA . ALA A 1 363 ? -17.904 6.646 27.553 1.00 85.31 363 ALA A CA 1
ATOM 2723 C C . ALA A 1 363 ? -16.437 6.715 28.009 1.00 85.31 363 ALA A C 1
ATOM 2725 O O . ALA A 1 363 ? -15.557 6.995 27.193 1.00 85.31 363 ALA A O 1
ATOM 2726 N N . ALA A 1 364 ? -16.161 6.411 29.282 1.00 82.75 364 ALA A N 1
ATOM 2727 C CA . ALA A 1 364 ? -14.803 6.379 29.817 1.00 82.75 364 ALA A CA 1
ATOM 2728 C C . ALA A 1 364 ? -13.943 5.293 29.151 1.00 82.75 364 ALA A C 1
ATOM 2730 O O . ALA A 1 364 ? -12.864 5.593 28.635 1.00 82.75 364 ALA A O 1
ATOM 2731 N N . ILE A 1 365 ? -14.448 4.056 29.084 1.00 85.31 365 ILE A N 1
ATOM 2732 C CA . ILE A 1 365 ? -13.736 2.921 28.475 1.00 85.31 365 ILE A CA 1
ATOM 2733 C C . ILE A 1 365 ? -13.473 3.181 26.990 1.00 85.31 365 ILE A C 1
ATOM 2735 O O . ILE A 1 365 ? -12.340 3.038 26.531 1.00 85.31 365 ILE A O 1
ATOM 2739 N N . SER A 1 366 ? -14.487 3.636 26.248 1.00 83.75 366 SER A N 1
ATOM 2740 C CA . SER A 1 366 ? -14.356 3.947 24.818 1.00 83.75 366 SER A CA 1
ATOM 2741 C C . SER A 1 366 ? -13.271 4.993 24.567 1.00 83.75 366 SER A C 1
ATOM 2743 O O . SER A 1 366 ? -12.453 4.845 23.659 1.00 83.75 366 SER A O 1
ATOM 2745 N N . LYS A 1 367 ? -13.212 6.031 25.409 1.00 82.50 367 LYS A N 1
ATOM 2746 C CA . LYS A 1 367 ? -12.205 7.092 25.310 1.00 82.50 367 LYS A CA 1
ATOM 2747 C C . LYS A 1 367 ? -10.791 6.567 25.560 1.00 82.50 367 LYS A C 1
ATOM 2749 O O . LYS A 1 367 ? -9.875 6.892 24.807 1.00 82.50 367 LYS A O 1
ATOM 2754 N N . ILE A 1 368 ? -10.613 5.730 26.581 1.00 76.94 368 ILE A N 1
ATOM 2755 C CA . ILE A 1 368 ? -9.308 5.142 26.915 1.00 76.94 368 ILE A CA 1
ATOM 2756 C C . ILE A 1 368 ? -8.849 4.172 25.822 1.00 76.94 368 ILE A C 1
ATOM 2758 O O . ILE A 1 368 ? -7.689 4.204 25.408 1.00 76.94 368 ILE A O 1
ATOM 2762 N N . PHE A 1 369 ? -9.761 3.356 25.294 1.00 81.81 369 PHE A N 1
ATOM 2763 C CA . PHE A 1 369 ? -9.466 2.439 24.193 1.00 81.81 369 PHE A CA 1
ATOM 2764 C C . PHE A 1 369 ? -9.070 3.210 22.935 1.00 81.81 369 PHE A C 1
ATOM 2766 O O . PHE A 1 369 ? -8.093 2.857 22.275 1.00 81.81 369 PHE A O 1
ATOM 2773 N N . GLN A 1 370 ? -9.762 4.316 22.648 1.00 78.75 370 GLN A N 1
ATOM 2774 C CA . GLN A 1 370 ? -9.416 5.202 21.542 1.00 78.75 370 GLN A CA 1
ATOM 2775 C C . GLN A 1 370 ? -8.000 5.770 21.708 1.00 78.75 370 GLN A C 1
ATOM 2777 O O . GLN A 1 370 ? -7.199 5.700 20.779 1.00 78.75 370 GLN A O 1
ATOM 2782 N N . TRP A 1 371 ? -7.640 6.255 22.899 1.00 76.88 371 TRP A N 1
ATOM 2783 C CA . TRP A 1 371 ? -6.285 6.746 23.168 1.00 76.88 371 TRP A CA 1
ATOM 2784 C C . TRP A 1 371 ? -5.211 5.659 23.053 1.00 76.88 371 TRP A C 1
ATOM 2786 O O . TRP A 1 371 ? -4.108 5.933 22.577 1.00 76.88 371 TRP A O 1
ATOM 2796 N N . ASN A 1 372 ? -5.515 4.422 23.451 1.00 73.31 372 ASN A N 1
ATOM 2797 C CA . ASN A 1 372 ? -4.612 3.283 23.282 1.00 73.31 372 ASN A CA 1
ATOM 2798 C C . ASN A 1 372 ? -4.379 2.950 21.806 1.00 73.31 372 ASN A C 1
ATOM 2800 O O . ASN A 1 372 ? -3.222 2.850 21.396 1.00 73.31 372 ASN A O 1
ATOM 2804 N N . ARG A 1 373 ? -5.446 2.877 20.999 1.00 73.25 373 ARG A N 1
ATOM 2805 C CA . ARG A 1 373 ? -5.341 2.695 19.542 1.00 73.25 373 ARG A CA 1
ATOM 2806 C C . ARG A 1 373 ? -4.502 3.800 18.903 1.00 73.25 373 ARG A C 1
ATOM 2808 O O . ARG A 1 373 ? -3.615 3.520 18.100 1.00 73.25 373 ARG A O 1
ATOM 2815 N N . GLN A 1 374 ? -4.754 5.054 19.284 1.00 74.38 374 GLN A N 1
ATOM 2816 C CA . GLN A 1 374 ? -4.028 6.199 18.740 1.00 74.38 374 GLN A CA 1
ATOM 2817 C C . GLN A 1 374 ? -2.539 6.115 19.059 1.00 74.38 374 GLN A C 1
ATOM 2819 O O . GLN A 1 374 ? -1.722 6.175 18.146 1.00 74.38 374 GLN A O 1
ATOM 2824 N N . PHE A 1 375 ? -2.170 5.922 20.323 1.00 73.88 375 PHE A N 1
ATOM 2825 C CA . PHE A 1 375 ? -0.763 5.851 20.707 1.00 73.88 375 PHE A CA 1
ATOM 2826 C C . PHE A 1 375 ? 0.009 4.791 19.908 1.00 73.88 375 PHE A C 1
ATOM 2828 O O . PHE A 1 375 ? 1.047 5.109 19.333 1.00 73.88 375 PHE A O 1
ATOM 2835 N N . ILE A 1 376 ? -0.529 3.573 19.796 1.00 72.19 376 ILE A N 1
ATOM 2836 C CA . ILE A 1 376 ? 0.121 2.468 19.075 1.00 72.19 376 ILE A CA 1
ATOM 2837 C C . ILE A 1 376 ? 0.263 2.800 17.581 1.00 72.19 376 ILE A C 1
ATOM 2839 O O . ILE A 1 376 ? 1.349 2.653 17.018 1.00 72.19 376 ILE A O 1
ATOM 2843 N N . ALA A 1 377 ? -0.789 3.330 16.947 1.00 69.75 377 ALA A N 1
ATOM 2844 C CA . ALA A 1 377 ? -0.756 3.707 15.533 1.00 69.75 377 ALA A CA 1
ATOM 2845 C C . ALA A 1 377 ? 0.251 4.839 15.240 1.00 69.75 377 ALA A C 1
ATOM 2847 O O . ALA A 1 377 ? 0.969 4.804 14.239 1.00 69.75 377 ALA A O 1
ATOM 2848 N N . TYR A 1 378 ? 0.352 5.834 16.126 1.00 74.56 378 TYR A N 1
ATOM 2849 C CA . TYR A 1 378 ? 1.319 6.924 15.978 1.00 74.56 378 TYR A CA 1
ATOM 2850 C C . TYR A 1 378 ? 2.761 6.494 16.303 1.00 74.56 378 TYR A C 1
ATOM 2852 O O . TYR A 1 378 ? 3.687 7.076 15.738 1.00 74.56 378 TYR A O 1
ATOM 2860 N N . GLN A 1 379 ? 2.985 5.478 17.146 1.00 74.50 379 GLN A N 1
ATOM 2861 C CA . GLN A 1 379 ? 4.314 4.871 17.323 1.00 74.50 379 GLN A CA 1
ATOM 2862 C C . GLN A 1 379 ? 4.738 4.066 16.089 1.00 74.50 379 GLN A C 1
ATOM 2864 O O . GLN A 1 379 ? 5.852 4.256 15.605 1.00 74.50 379 GLN A O 1
ATOM 2869 N N . ALA A 1 380 ? 3.827 3.274 15.508 1.00 73.25 380 ALA A N 1
ATOM 2870 C CA . ALA A 1 380 ? 4.062 2.556 14.251 1.00 73.25 380 ALA A CA 1
ATOM 2871 C C . ALA A 1 380 ? 4.482 3.506 13.120 1.00 73.25 380 ALA A C 1
ATOM 2873 O O . ALA A 1 380 ? 5.435 3.236 12.390 1.00 73.25 380 ALA A O 1
ATOM 2874 N N . LYS A 1 381 ? 3.812 4.662 13.020 1.00 75.94 381 LYS A N 1
ATOM 2875 C CA . LYS A 1 381 ? 4.163 5.714 12.061 1.00 75.94 381 LYS A CA 1
ATOM 2876 C C . LYS A 1 381 ? 5.580 6.237 12.254 1.00 75.94 381 LYS A C 1
ATOM 2878 O O . LYS A 1 381 ? 6.334 6.297 11.291 1.00 75.94 381 LYS A O 1
ATOM 2883 N N . GLN A 1 382 ? 5.927 6.630 13.476 1.00 78.62 382 GLN A N 1
ATOM 2884 C CA . GLN A 1 382 ? 7.238 7.213 13.766 1.00 78.62 382 GLN A CA 1
ATOM 2885 C C . GLN A 1 382 ? 8.369 6.220 13.496 1.00 78.62 382 GLN A C 1
ATOM 2887 O O . GLN A 1 382 ? 9.383 6.583 12.901 1.00 78.62 382 GLN A O 1
ATOM 2892 N N . ALA A 1 383 ? 8.164 4.958 13.873 1.00 77.19 383 ALA A N 1
ATOM 2893 C CA . ALA A 1 383 ? 9.122 3.899 13.620 1.00 77.19 383 ALA A CA 1
ATOM 2894 C C . ALA A 1 383 ? 9.300 3.653 12.112 1.00 77.19 383 ALA A C 1
ATOM 2896 O O . ALA A 1 383 ? 10.423 3.604 11.616 1.00 77.19 383 ALA A O 1
ATOM 2897 N N . HIS A 1 384 ? 8.203 3.603 11.353 1.00 76.75 384 HIS A N 1
ATOM 2898 C CA . HIS A 1 384 ? 8.254 3.475 9.898 1.00 76.75 384 HIS A CA 1
ATOM 2899 C C . HIS A 1 384 ? 8.963 4.651 9.215 1.00 76.75 384 HIS A C 1
ATOM 2901 O O . HIS A 1 384 ? 9.805 4.439 8.346 1.00 76.75 384 HIS A O 1
ATOM 2907 N N . GLU A 1 385 ? 8.671 5.889 9.621 1.00 79.88 385 GLU A N 1
ATOM 2908 C CA . GLU A 1 385 ? 9.341 7.084 9.092 1.00 79.88 385 GLU A CA 1
ATOM 2909 C C . GLU A 1 385 ? 10.852 7.053 9.365 1.00 79.88 385 GLU A C 1
ATOM 2911 O O . GLU A 1 385 ? 11.641 7.399 8.484 1.00 79.88 385 GLU A O 1
ATOM 2916 N N . ASN A 1 386 ? 11.266 6.580 10.547 1.00 85.44 386 ASN A N 1
ATOM 2917 C CA . ASN A 1 386 ? 12.678 6.397 10.876 1.00 85.44 386 ASN A CA 1
ATOM 2918 C C . ASN A 1 386 ? 13.336 5.322 9.998 1.00 85.44 386 ASN A C 1
ATOM 2920 O O . ASN A 1 386 ? 14.412 5.562 9.458 1.00 85.44 386 ASN A O 1
ATOM 2924 N N . TRP A 1 387 ? 12.664 4.188 9.777 1.00 78.06 387 TRP A N 1
ATOM 2925 C CA . TRP A 1 387 ? 13.148 3.132 8.883 1.00 78.06 387 TRP A CA 1
ATOM 2926 C C . TRP A 1 387 ? 13.322 3.625 7.436 1.00 78.06 387 TRP A C 1
ATOM 2928 O O . TRP A 1 387 ? 14.358 3.377 6.815 1.00 78.06 387 TRP A O 1
ATOM 2938 N N . VAL A 1 388 ? 12.360 4.396 6.913 1.00 76.06 388 VAL A N 1
ATOM 2939 C CA . VAL A 1 388 ? 12.461 5.028 5.583 1.00 76.06 388 VAL A CA 1
ATOM 2940 C C . VAL A 1 388 ? 13.654 5.985 5.524 1.00 76.06 388 VAL A C 1
ATOM 2942 O O . VAL A 1 388 ? 14.447 5.932 4.579 1.00 76.06 388 VAL A O 1
ATOM 2945 N N . ALA A 1 389 ? 13.807 6.842 6.537 1.00 82.62 389 ALA A N 1
ATOM 2946 C CA . ALA A 1 389 ? 14.925 7.777 6.628 1.00 82.62 389 ALA A CA 1
ATOM 2947 C C . ALA A 1 389 ? 16.276 7.048 6.718 1.00 82.62 389 ALA A C 1
ATOM 2949 O O . ALA A 1 389 ? 17.240 7.454 6.070 1.00 82.62 389 ALA A O 1
ATOM 2950 N N . ALA A 1 390 ? 16.338 5.935 7.449 1.00 80.94 390 ALA A N 1
ATOM 2951 C CA . ALA A 1 390 ? 17.525 5.098 7.560 1.00 80.94 390 ALA A CA 1
ATOM 2952 C C . ALA A 1 390 ? 17.891 4.458 6.219 1.00 80.94 390 ALA A C 1
ATOM 2954 O O . ALA A 1 390 ? 19.055 4.507 5.824 1.00 80.94 390 ALA A O 1
ATOM 2955 N N . GLY A 1 391 ? 16.911 3.958 5.459 1.00 77.50 391 GLY A N 1
ATOM 2956 C CA . GLY A 1 391 ? 17.140 3.450 4.104 1.00 77.50 391 GLY A CA 1
ATOM 2957 C C . GLY A 1 391 ? 17.711 4.518 3.161 1.00 77.50 391 GLY A C 1
ATOM 2958 O O . GLY A 1 391 ? 18.656 4.255 2.415 1.00 77.50 391 GLY A O 1
ATOM 2959 N N . GLN A 1 392 ? 17.197 5.750 3.234 1.00 77.81 392 GLN A N 1
ATOM 2960 C CA . GLN A 1 392 ? 17.706 6.883 2.450 1.00 77.81 392 GLN A CA 1
ATOM 2961 C C . GLN A 1 392 ? 19.121 7.298 2.872 1.00 77.81 392 GLN A C 1
ATOM 2963 O O . GLN A 1 392 ? 19.984 7.497 2.014 1.00 77.81 392 GLN A O 1
ATOM 2968 N N . ALA A 1 393 ? 19.377 7.404 4.179 1.00 80.44 393 ALA A N 1
ATOM 2969 C CA . ALA A 1 393 ? 20.689 7.748 4.722 1.00 80.44 393 ALA A CA 1
ATOM 2970 C C . ALA A 1 393 ? 21.736 6.678 4.378 1.00 80.44 393 ALA A C 1
ATOM 2972 O O . ALA A 1 393 ? 22.854 7.012 3.980 1.00 80.44 393 ALA A O 1
ATOM 2973 N N . PHE A 1 394 ? 21.350 5.401 4.445 1.00 75.00 394 PHE A N 1
ATOM 2974 C CA . PHE A 1 394 ? 22.167 4.270 4.020 1.00 75.00 394 PHE A CA 1
ATOM 2975 C C . PHE A 1 394 ? 22.514 4.351 2.529 1.00 75.00 394 PHE A C 1
ATOM 2977 O O . PHE A 1 394 ? 23.691 4.291 2.167 1.00 75.00 394 PHE A O 1
ATOM 2984 N N . TYR A 1 395 ? 21.523 4.572 1.660 1.00 70.50 395 TYR A N 1
ATOM 2985 C CA . TYR A 1 395 ? 21.754 4.730 0.222 1.00 70.50 395 TYR A CA 1
ATOM 2986 C C . TYR A 1 395 ? 22.671 5.923 -0.085 1.00 70.50 395 TYR A C 1
ATOM 2988 O O . TYR A 1 395 ? 23.612 5.805 -0.871 1.00 70.50 395 TYR A O 1
ATOM 2996 N N . ALA A 1 396 ? 22.447 7.066 0.569 1.00 73.81 396 ALA A N 1
ATOM 2997 C CA . ALA A 1 396 ? 23.270 8.257 0.394 1.00 73.81 396 ALA A CA 1
ATOM 2998 C C . ALA A 1 396 ? 24.725 8.024 0.836 1.00 73.81 396 ALA A C 1
ATOM 3000 O O . ALA A 1 396 ? 25.641 8.424 0.116 1.00 73.81 396 ALA A O 1
ATOM 3001 N N . ALA A 1 397 ? 24.956 7.340 1.961 1.00 72.38 397 ALA A N 1
ATOM 3002 C CA . ALA A 1 397 ? 26.298 6.963 2.408 1.00 72.38 397 ALA A CA 1
ATOM 3003 C C . ALA A 1 397 ? 26.985 6.016 1.406 1.00 72.38 397 ALA A C 1
ATOM 3005 O O . ALA A 1 397 ? 28.094 6.291 0.948 1.00 72.38 397 ALA A O 1
ATOM 3006 N N . ARG A 1 398 ? 26.287 4.959 0.975 1.00 67.06 398 ARG A N 1
ATOM 3007 C CA . ARG A 1 398 ? 26.812 3.930 0.061 1.00 67.06 398 ARG A CA 1
ATOM 3008 C C . ARG A 1 398 ? 27.077 4.449 -1.357 1.00 67.06 398 ARG A C 1
ATOM 3010 O O . ARG A 1 398 ? 28.026 4.019 -2.008 1.00 67.06 398 ARG A O 1
ATOM 3017 N N . SER A 1 399 ? 26.267 5.396 -1.836 1.00 65.38 399 SER A N 1
ATOM 3018 C CA . SER A 1 399 ? 26.431 6.033 -3.151 1.00 65.38 399 SER A CA 1
ATOM 3019 C C . SER A 1 399 ? 27.725 6.846 -3.271 1.00 65.38 399 SER A C 1
ATOM 3021 O O . SER A 1 399 ? 28.284 6.943 -4.362 1.00 65.38 399 SER A O 1
ATOM 3023 N N . LYS A 1 400 ? 28.238 7.388 -2.155 1.00 68.12 400 LYS A N 1
ATOM 3024 C CA . LYS A 1 400 ? 29.527 8.098 -2.119 1.00 68.12 400 LYS A CA 1
ATOM 3025 C C . LYS A 1 400 ? 30.713 7.143 -2.250 1.00 68.12 400 LYS A C 1
ATOM 3027 O O . LYS A 1 400 ? 31.726 7.526 -2.818 1.00 68.12 400 LYS A O 1
ATOM 3032 N N . GLU A 1 401 ? 30.570 5.914 -1.757 1.00 63.41 401 GLU A N 1
ATOM 3033 C CA . GLU A 1 401 ? 31.594 4.866 -1.842 1.00 63.41 401 GLU A CA 1
ATOM 3034 C C . GLU A 1 401 ? 31.580 4.141 -3.197 1.00 63.41 401 GLU A C 1
ATOM 3036 O O . GLU A 1 401 ? 32.633 3.888 -3.772 1.00 63.41 401 GLU A O 1
ATOM 3041 N N . MET A 1 402 ? 30.392 3.797 -3.715 1.00 52.44 402 MET A N 1
ATOM 3042 C CA . MET A 1 402 ? 30.236 2.898 -4.875 1.00 52.44 402 MET A CA 1
ATOM 3043 C C . MET A 1 402 ? 29.778 3.600 -6.167 1.00 52.44 402 MET A C 1
ATOM 3045 O O . MET A 1 402 ? 29.607 2.950 -7.201 1.00 52.44 402 MET A O 1
ATOM 3049 N N . GLY A 1 403 ? 29.548 4.917 -6.138 1.00 53.84 403 GLY A N 1
ATOM 3050 C CA . GLY A 1 403 ? 29.094 5.685 -7.300 1.00 53.84 403 GLY A CA 1
ATOM 3051 C C . GLY A 1 403 ? 27.798 5.135 -7.913 1.00 53.84 403 GLY A C 1
ATOM 3052 O O . GLY A 1 403 ? 26.888 4.702 -7.207 1.00 53.84 403 GLY A O 1
ATOM 3053 N N . ALA A 1 404 ? 27.712 5.115 -9.248 1.00 44.47 404 ALA A N 1
ATOM 3054 C CA . ALA A 1 404 ? 26.538 4.630 -9.984 1.00 44.47 404 ALA A CA 1
ATOM 3055 C C . ALA A 1 404 ? 26.229 3.133 -9.770 1.00 44.47 404 ALA A C 1
ATOM 3057 O O . ALA A 1 404 ? 25.138 2.694 -10.118 1.00 44.47 404 ALA A O 1
ATOM 3058 N N . ALA A 1 405 ? 27.149 2.352 -9.189 1.00 39.75 405 ALA A N 1
ATOM 3059 C CA . ALA A 1 405 ? 26.951 0.925 -8.941 1.00 39.75 405 ALA A CA 1
ATOM 3060 C C . ALA A 1 405 ? 26.045 0.629 -7.729 1.00 39.75 405 ALA A C 1
ATOM 3062 O O . ALA A 1 405 ? 25.581 -0.499 -7.579 1.00 39.75 405 ALA A O 1
ATOM 3063 N N . VAL A 1 406 ? 25.735 1.631 -6.893 1.00 49.00 406 VAL A N 1
ATOM 3064 C CA . VAL A 1 406 ? 24.821 1.485 -5.740 1.00 49.00 406 VAL A CA 1
ATOM 3065 C C . VAL A 1 406 ? 23.413 1.018 -6.143 1.00 49.00 406 VAL A C 1
ATOM 3067 O O . VAL A 1 406 ? 22.733 0.362 -5.360 1.00 49.00 406 VAL A O 1
ATOM 3070 N N . ILE A 1 407 ? 22.997 1.271 -7.390 1.00 37.12 407 ILE A N 1
ATOM 3071 C CA . ILE A 1 407 ? 21.709 0.811 -7.941 1.00 37.12 407 ILE A CA 1
ATOM 3072 C C . ILE A 1 407 ? 21.608 -0.718 -8.057 1.00 37.12 407 ILE A C 1
ATOM 3074 O O . ILE A 1 407 ? 20.512 -1.241 -8.231 1.00 37.12 407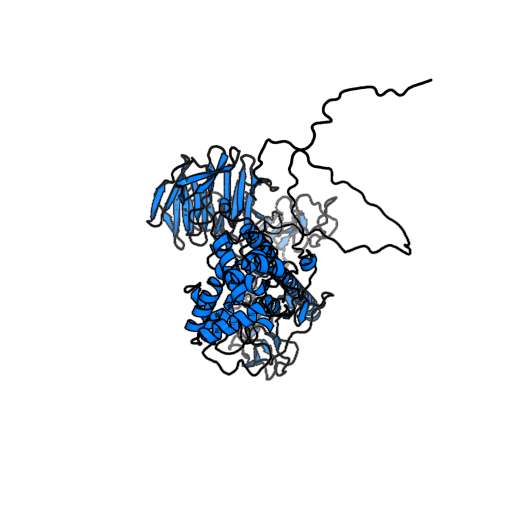 ILE A O 1
ATOM 3078 N N . TYR A 1 408 ? 22.738 -1.426 -7.967 1.00 38.12 408 TYR A N 1
ATOM 3079 C CA . TYR A 1 408 ? 22.814 -2.885 -8.027 1.00 38.12 408 TYR A CA 1
ATOM 3080 C C . TYR A 1 408 ? 23.019 -3.535 -6.650 1.00 38.12 408 TYR A C 1
ATOM 3082 O O . TYR A 1 408 ? 23.146 -4.755 -6.575 1.00 38.12 408 TYR A O 1
ATOM 3090 N N . SER A 1 409 ? 23.075 -2.758 -5.557 1.00 44.97 409 SER A N 1
ATOM 3091 C CA . SER A 1 409 ? 23.224 -3.323 -4.210 1.00 44.97 409 SER A CA 1
ATOM 3092 C C . SER A 1 409 ? 21.868 -3.646 -3.584 1.00 44.97 409 SER A C 1
ATOM 3094 O O . SER A 1 409 ? 21.065 -2.743 -3.359 1.00 44.97 409 SER A O 1
ATOM 3096 N N . ASP A 1 410 ? 21.651 -4.918 -3.241 1.00 43.81 410 ASP A N 1
ATOM 3097 C CA . ASP A 1 410 ? 20.451 -5.464 -2.574 1.00 43.81 410 ASP A CA 1
ATOM 3098 C C . ASP A 1 410 ? 20.389 -5.125 -1.063 1.00 43.81 410 ASP A C 1
ATOM 3100 O O . ASP A 1 410 ? 19.950 -5.891 -0.204 1.00 43.81 410 ASP A O 1
ATOM 3104 N N . SER A 1 411 ? 20.928 -3.958 -0.710 1.00 50.19 411 SER A N 1
ATOM 3105 C CA . SER A 1 411 ? 21.307 -3.592 0.652 1.00 50.19 411 SER A CA 1
ATOM 3106 C C . SER A 1 411 ? 20.316 -2.622 1.287 1.00 50.19 411 SER A C 1
ATOM 3108 O O . SER A 1 411 ? 20.696 -1.542 1.732 1.00 50.19 411 SER A O 1
ATOM 3110 N N . MET A 1 412 ? 19.027 -2.961 1.288 1.00 54.53 412 MET A N 1
ATOM 3111 C CA . MET A 1 412 ? 18.037 -2.191 2.047 1.00 54.53 412 MET A CA 1
ATOM 3112 C C . MET A 1 412 ? 17.929 -2.715 3.480 1.00 54.53 412 MET A C 1
ATOM 3114 O O . MET A 1 412 ? 17.973 -3.922 3.705 1.00 54.53 412 MET A O 1
ATOM 3118 N N . ILE A 1 413 ? 17.788 -1.797 4.441 1.00 61.06 413 ILE A N 1
ATOM 3119 C CA . ILE A 1 413 ? 17.520 -2.097 5.856 1.00 61.06 413 ILE A CA 1
ATOM 3120 C C . ILE A 1 413 ? 16.267 -2.978 5.930 1.00 61.06 413 ILE A C 1
ATOM 3122 O O . ILE A 1 413 ? 15.251 -2.637 5.317 1.00 61.06 413 ILE A O 1
ATOM 3126 N N . THR A 1 414 ? 16.324 -4.107 6.643 1.00 63.31 414 THR A N 1
ATOM 3127 C CA . THR A 1 414 ? 15.168 -5.004 6.756 1.00 63.31 414 THR A CA 1
ATOM 3128 C C . THR A 1 414 ? 14.033 -4.263 7.450 1.00 63.31 414 THR A C 1
ATOM 3130 O O . THR A 1 414 ? 14.298 -3.469 8.359 1.00 63.31 414 THR A O 1
ATOM 3133 N N . PRO A 1 415 ? 12.783 -4.481 7.024 1.00 60.50 415 PRO A N 1
ATOM 3134 C CA . PRO A 1 415 ? 11.647 -3.809 7.626 1.00 60.50 415 PRO A CA 1
ATOM 3135 C C . PRO A 1 415 ? 11.547 -4.024 9.141 1.00 60.50 415 PRO A C 1
ATOM 3137 O O . PRO A 1 415 ? 12.032 -5.015 9.681 1.00 60.50 415 PRO A O 1
ATOM 3140 N N . LEU A 1 416 ? 10.917 -3.064 9.819 1.00 61.19 416 LEU A N 1
ATOM 3141 C CA . LEU A 1 416 ? 10.695 -3.102 11.263 1.00 61.19 416 LEU A CA 1
ATOM 3142 C C . LEU A 1 416 ? 9.814 -4.294 11.671 1.00 61.19 416 LEU A C 1
ATOM 3144 O O . LEU A 1 416 ? 8.782 -4.539 11.046 1.00 61.19 416 LEU A O 1
ATOM 3148 N N . ASP A 1 417 ? 10.166 -4.946 12.781 1.00 65.00 417 ASP A N 1
ATOM 3149 C CA . ASP A 1 417 ? 9.302 -5.910 13.463 1.00 65.00 417 ASP A CA 1
ATOM 3150 C C . ASP A 1 417 ? 8.282 -5.175 14.354 1.00 65.00 417 ASP A C 1
ATOM 3152 O O . ASP A 1 417 ? 8.585 -4.692 15.450 1.00 65.00 417 ASP A O 1
ATOM 3156 N N . TYR A 1 418 ? 7.043 -5.062 13.873 1.00 61.09 418 TYR A N 1
ATOM 3157 C CA . TYR A 1 418 ? 5.974 -4.384 14.613 1.00 61.09 418 TYR A CA 1
ATOM 3158 C C . TYR A 1 418 ? 5.467 -5.229 15.787 1.00 61.09 418 TYR A C 1
ATOM 3160 O O . TYR A 1 418 ? 4.856 -4.665 16.696 1.00 61.09 418 TYR A O 1
ATOM 3168 N N . ASN A 1 419 ? 5.746 -6.540 15.824 1.00 54.88 419 ASN A N 1
ATOM 3169 C CA . ASN A 1 419 ? 5.402 -7.377 16.973 1.00 54.88 419 ASN A CA 1
ATOM 3170 C C . ASN A 1 419 ? 6.251 -6.977 18.183 1.00 54.88 419 ASN A C 1
ATOM 3172 O O . ASN A 1 419 ? 5.709 -6.733 19.263 1.00 54.88 419 ASN A O 1
ATOM 3176 N N . GLU A 1 420 ? 7.564 -6.821 17.983 1.00 57.66 420 GLU A N 1
ATOM 3177 C CA . GLU A 1 420 ? 8.483 -6.353 19.027 1.00 57.66 420 GLU A CA 1
ATOM 3178 C C . GLU A 1 420 ? 8.108 -4.934 19.495 1.00 57.66 420 GLU A C 1
ATOM 3180 O O . GLU A 1 420 ? 8.072 -4.645 20.692 1.00 57.66 420 GLU A O 1
ATOM 3185 N N . MET A 1 421 ? 7.722 -4.056 18.564 1.00 62.88 421 MET A N 1
ATOM 3186 C CA . MET A 1 421 ? 7.280 -2.694 18.883 1.00 62.88 421 MET A CA 1
ATOM 3187 C C . MET A 1 421 ? 6.005 -2.658 19.751 1.00 62.88 421 MET A C 1
ATOM 3189 O O . MET A 1 421 ? 5.929 -1.904 20.729 1.00 62.88 421 MET A O 1
ATOM 3193 N N . VAL A 1 422 ? 4.988 -3.454 19.403 1.00 57.34 422 VAL A N 1
ATOM 3194 C CA . VAL A 1 422 ? 3.733 -3.532 20.170 1.00 57.34 422 VAL A CA 1
ATOM 3195 C C . VAL A 1 422 ? 3.987 -4.143 21.549 1.00 57.34 422 VAL A C 1
ATOM 3197 O O . VAL A 1 422 ? 3.476 -3.623 22.540 1.00 57.34 422 VAL A O 1
ATOM 3200 N N . ALA A 1 423 ? 4.834 -5.172 21.647 1.00 57.00 423 ALA A N 1
ATOM 3201 C CA . ALA A 1 423 ? 5.227 -5.757 22.929 1.00 57.00 423 ALA A CA 1
ATOM 3202 C C . ALA A 1 423 ? 5.923 -4.730 23.847 1.00 57.00 423 ALA A C 1
ATOM 3204 O O . ALA A 1 423 ? 5.564 -4.601 25.022 1.00 57.00 423 ALA A O 1
ATOM 3205 N N . ASN A 1 424 ? 6.836 -3.920 23.303 1.00 54.19 424 ASN A N 1
ATOM 3206 C CA . ASN A 1 424 ? 7.525 -2.859 24.049 1.00 54.19 424 ASN A CA 1
ATOM 3207 C C . ASN A 1 424 ? 6.573 -1.741 24.520 1.00 54.19 424 ASN A C 1
ATOM 3209 O O . ASN A 1 424 ? 6.802 -1.133 25.567 1.00 54.19 424 ASN A O 1
ATOM 3213 N N . THR A 1 425 ? 5.457 -1.518 23.816 1.00 52.66 425 THR A N 1
ATOM 3214 C CA . THR A 1 425 ? 4.412 -0.566 24.240 1.00 52.66 425 THR A CA 1
ATOM 3215 C C . THR A 1 425 ? 3.706 -1.009 25.528 1.00 52.66 425 THR A C 1
ATOM 3217 O O . THR A 1 425 ? 3.296 -0.165 26.328 1.00 52.66 425 THR A O 1
ATOM 3220 N N . ILE A 1 426 ? 3.577 -2.321 25.749 1.00 49.88 426 ILE A N 1
ATOM 3221 C CA . ILE A 1 426 ? 2.990 -2.898 26.968 1.00 49.88 426 ILE A CA 1
ATOM 3222 C C . ILE A 1 426 ? 3.996 -2.795 28.126 1.00 49.88 426 ILE A C 1
ATOM 3224 O O . ILE A 1 426 ? 3.643 -2.362 29.225 1.00 49.88 426 ILE A O 1
ATOM 3228 N N . GLN A 1 427 ? 5.265 -3.122 27.862 1.00 46.56 427 GLN A N 1
ATOM 3229 C CA . GLN A 1 427 ? 6.349 -3.115 28.855 1.00 46.56 427 GLN A CA 1
ATOM 3230 C C . GLN A 1 427 ? 6.786 -1.707 29.300 1.00 46.56 427 GLN A C 1
ATOM 3232 O O . GLN A 1 427 ? 7.283 -1.547 30.410 1.00 46.56 427 GLN A O 1
ATOM 3237 N N . GLY A 1 428 ? 6.572 -0.676 28.474 1.00 37.56 428 GLY A N 1
ATOM 3238 C CA . GLY A 1 428 ? 6.845 0.728 28.813 1.00 37.56 428 GLY A CA 1
ATOM 3239 C C . GLY A 1 428 ? 5.867 1.357 29.818 1.00 37.56 428 GLY A C 1
ATOM 3240 O O . GLY A 1 428 ? 6.034 2.524 30.182 1.00 37.56 428 GLY A O 1
ATOM 3241 N N . SER A 1 429 ? 4.848 0.616 30.265 1.00 35.25 429 SER A N 1
ATOM 3242 C CA . SER A 1 429 ? 4.041 0.977 31.433 1.00 35.25 429 SER A CA 1
ATOM 3243 C C . SER A 1 429 ? 4.719 0.410 32.683 1.00 35.25 429 SER A C 1
ATOM 3245 O O . SER A 1 429 ? 5.018 -0.779 32.746 1.00 35.25 429 SER A O 1
ATOM 3247 N N . ALA A 1 430 ? 4.992 1.239 33.692 1.00 32.41 430 ALA A N 1
ATOM 3248 C CA . ALA A 1 430 ? 5.789 0.875 34.873 1.00 32.41 430 ALA A CA 1
ATOM 3249 C C . ALA A 1 430 ? 5.151 -0.205 35.782 1.00 32.41 430 ALA A C 1
ATOM 3251 O O . ALA A 1 430 ? 5.627 -0.457 36.889 1.00 32.41 430 ALA A O 1
ATOM 3252 N N . ALA A 1 431 ? 4.062 -0.835 35.342 1.00 31.53 431 ALA A N 1
ATOM 3253 C CA . ALA A 1 431 ? 3.121 -1.526 36.201 1.00 31.53 431 ALA A CA 1
ATOM 3254 C C . ALA A 1 431 ? 2.698 -2.926 35.701 1.00 31.53 431 ALA A C 1
ATOM 3256 O O . ALA A 1 431 ? 1.829 -3.567 36.294 1.00 31.53 431 ALA A O 1
ATOM 3257 N N . VAL A 1 432 ? 3.416 -3.490 34.717 1.00 31.42 432 VAL A N 1
ATOM 3258 C CA . VAL A 1 432 ? 3.356 -4.938 34.388 1.00 31.42 432 VAL A CA 1
ATOM 3259 C C . VAL A 1 432 ? 3.708 -5.819 35.607 1.00 31.42 432 VAL A C 1
ATOM 3261 O O . VAL A 1 432 ? 3.336 -6.988 35.677 1.00 31.42 432 VAL A O 1
ATOM 3264 N N . SER A 1 433 ? 4.311 -5.236 36.644 1.00 27.97 433 SER A N 1
ATOM 3265 C CA . SER A 1 433 ? 4.534 -5.833 37.964 1.00 27.97 433 SER A CA 1
ATOM 3266 C C . SER A 1 433 ? 3.250 -6.262 38.701 1.00 27.97 433 SER A C 1
ATOM 3268 O O . SER A 1 433 ? 3.348 -7.007 39.673 1.00 27.97 433 SER A O 1
ATOM 3270 N N . MET A 1 434 ? 2.051 -5.811 38.294 1.00 30.38 434 MET A N 1
ATOM 3271 C CA . MET A 1 434 ? 0.781 -6.204 38.940 1.00 30.38 434 MET A CA 1
ATOM 3272 C C . MET A 1 434 ? 0.202 -7.533 38.450 1.00 30.38 434 MET A C 1
ATOM 3274 O O . MET A 1 434 ? -0.606 -8.138 39.150 1.00 30.38 434 MET A O 1
ATOM 3278 N N . VAL A 1 435 ? 0.701 -8.065 37.331 1.00 32.19 435 VAL A N 1
ATOM 3279 C CA . VAL A 1 435 ? 0.563 -9.496 36.996 1.00 32.19 435 VAL A CA 1
ATOM 3280 C C . VAL A 1 435 ? 1.656 -10.295 37.739 1.00 32.19 435 VAL A C 1
ATOM 3282 O O . VAL A 1 435 ? 2.137 -11.333 37.300 1.00 32.19 435 VAL A O 1
ATOM 3285 N N . GLY A 1 436 ? 2.087 -9.783 38.895 1.00 27.80 436 GLY A N 1
ATOM 3286 C CA . GLY A 1 436 ? 2.971 -10.443 39.837 1.00 27.80 436 GLY A CA 1
ATOM 3287 C C . GLY A 1 436 ? 2.232 -11.575 40.543 1.00 27.80 436 GLY A C 1
ATOM 3288 O O . GLY A 1 436 ? 1.420 -11.340 41.436 1.00 27.80 436 GLY A O 1
ATOM 3289 N N . SER A 1 437 ? 2.517 -12.791 40.077 1.00 31.34 437 SER A N 1
ATOM 3290 C CA . SER A 1 437 ? 2.492 -14.100 40.755 1.00 31.34 437 SER A CA 1
ATOM 3291 C C . SER A 1 437 ? 1.217 -14.635 41.434 1.00 31.34 437 SER A C 1
ATOM 3293 O O . SER A 1 437 ? 1.121 -15.852 41.572 1.00 31.34 437 SER A O 1
ATOM 3295 N N . ALA A 1 438 ? 0.224 -13.821 41.803 1.00 29.06 438 ALA A N 1
ATOM 3296 C CA . ALA A 1 438 ? -1.035 -14.306 42.392 1.00 29.06 438 ALA A CA 1
ATOM 3297 C C . ALA A 1 438 ? -2.275 -13.915 41.576 1.00 29.06 438 ALA A C 1
ATOM 3299 O O . ALA A 1 438 ? -3.158 -14.735 41.364 1.00 29.06 438 ALA A O 1
ATOM 3300 N N . ALA A 1 439 ? -2.348 -12.680 41.071 1.00 29.16 439 ALA A N 1
ATOM 3301 C CA . ALA A 1 439 ? -3.511 -12.217 40.310 1.00 29.16 439 ALA A CA 1
ATOM 3302 C C . ALA A 1 439 ? -3.622 -12.882 38.924 1.00 29.16 439 ALA A C 1
ATOM 3304 O O . ALA A 1 439 ? -4.734 -13.088 38.445 1.00 29.16 439 ALA A O 1
ATOM 3305 N N . ALA A 1 440 ? -2.493 -13.267 38.315 1.00 31.48 440 ALA A N 1
ATOM 3306 C CA . ALA A 1 440 ? -2.437 -13.967 37.028 1.00 31.48 440 ALA A CA 1
ATOM 3307 C C . ALA A 1 440 ? -3.113 -15.349 37.087 1.00 31.48 440 ALA A C 1
ATOM 3309 O O . ALA A 1 440 ? -3.947 -15.667 36.241 1.00 31.48 440 ALA A O 1
ATOM 3310 N N . SER A 1 441 ? -2.822 -16.099 38.155 1.00 34.91 441 SER A N 1
ATOM 3311 C CA . SER A 1 441 ? -3.319 -17.451 38.439 1.00 34.91 441 SER A CA 1
ATOM 3312 C C . SER A 1 441 ? -4.821 -17.495 38.737 1.00 34.91 441 SER A C 1
ATOM 3314 O O . SER A 1 441 ? -5.440 -18.547 38.624 1.00 34.91 441 SER A O 1
ATOM 3316 N N . TYR A 1 442 ? -5.429 -16.360 39.103 1.00 37.47 442 TYR A N 1
ATOM 3317 C CA . TYR A 1 442 ? -6.882 -16.231 39.275 1.00 37.47 442 TYR A CA 1
ATOM 3318 C C . TYR A 1 442 ? -7.569 -15.536 38.090 1.00 37.47 442 TYR A C 1
ATOM 3320 O O . TYR A 1 442 ? -8.752 -15.767 37.848 1.00 37.47 442 TYR A O 1
ATOM 3328 N N . PHE A 1 443 ? -6.851 -14.720 37.315 1.00 36.62 443 PHE A N 1
ATOM 3329 C CA . PHE A 1 443 ? -7.383 -14.007 36.149 1.00 36.62 443 PHE A CA 1
ATOM 3330 C C . PHE A 1 443 ? -7.680 -14.950 34.972 1.00 36.62 443 PHE A C 1
ATOM 3332 O O . PHE A 1 443 ? -8.757 -14.871 34.379 1.00 36.62 443 PHE A O 1
ATOM 3339 N N . LEU A 1 444 ? -6.770 -15.883 34.671 1.00 41.97 444 LEU A N 1
ATOM 3340 C CA . LEU A 1 444 ? -6.900 -16.817 33.543 1.00 41.97 444 LEU A CA 1
ATOM 3341 C C . LEU A 1 444 ? -8.060 -17.827 33.697 1.00 41.97 444 LEU A C 1
ATOM 3343 O O . LEU A 1 444 ? -8.851 -17.952 32.755 1.00 41.97 444 LEU A O 1
ATOM 3347 N N . PRO A 1 445 ? -8.268 -18.469 34.867 1.00 40.16 445 PRO A N 1
ATOM 3348 C CA . PRO A 1 445 ? -9.418 -19.352 35.088 1.00 40.16 445 PRO A CA 1
ATOM 3349 C C . PRO A 1 445 ? -10.761 -18.614 35.024 1.00 40.16 445 PRO A C 1
ATOM 3351 O O . PRO A 1 445 ? -11.741 -19.124 34.480 1.00 40.16 445 PRO A O 1
ATOM 3354 N N . THR A 1 446 ? -10.800 -17.388 35.552 1.00 41.06 446 THR A N 1
ATOM 3355 C CA . THR A 1 446 ? -12.003 -16.546 35.573 1.00 41.06 446 THR A CA 1
ATOM 3356 C C . THR A 1 446 ? -12.433 -16.123 34.166 1.00 41.06 446 THR A C 1
ATOM 3358 O O . THR A 1 446 ? -13.621 -16.099 33.836 1.00 41.06 446 THR A O 1
ATOM 3361 N N . PHE A 1 447 ? -11.457 -15.811 33.316 1.00 40.00 447 PHE A N 1
ATOM 3362 C CA . PHE A 1 447 ? -11.673 -15.453 31.921 1.00 40.00 447 PHE A CA 1
ATOM 3363 C C . PHE A 1 447 ? -12.198 -16.635 31.090 1.00 40.00 447 PHE A C 1
ATOM 3365 O O . PHE A 1 447 ? -13.179 -16.483 30.357 1.00 40.00 447 PHE A O 1
ATOM 3372 N N . ALA A 1 448 ? -11.588 -17.817 31.246 1.00 40.91 448 ALA A N 1
ATOM 3373 C CA . ALA A 1 448 ? -12.002 -19.042 30.558 1.00 40.91 448 ALA A CA 1
ATOM 3374 C C . ALA A 1 448 ? -13.456 -19.434 30.884 1.00 40.91 448 ALA A C 1
ATOM 3376 O O . ALA A 1 448 ? -14.187 -19.875 29.998 1.00 40.91 448 ALA A O 1
ATOM 3377 N N . TYR A 1 449 ? -13.897 -19.198 32.125 1.00 46.66 449 TYR A N 1
ATOM 3378 C CA . TYR A 1 449 ? -15.282 -19.415 32.550 1.00 46.66 449 TYR A CA 1
ATOM 3379 C C . TYR A 1 449 ? -16.284 -18.484 31.849 1.00 46.66 449 TYR A C 1
ATOM 3381 O O . TYR A 1 449 ? -17.311 -18.939 31.347 1.00 46.66 449 TYR A O 1
ATOM 3389 N N . MET A 1 450 ? -16.003 -17.179 31.780 1.00 36.66 450 MET A N 1
ATOM 3390 C CA . MET A 1 450 ? -16.941 -16.230 31.164 1.00 36.66 450 MET A CA 1
ATOM 3391 C C . MET A 1 450 ? -16.975 -16.323 29.632 1.00 36.66 450 MET A C 1
ATOM 3393 O O . MET A 1 450 ? -17.960 -15.913 29.015 1.00 36.66 450 MET A O 1
ATOM 3397 N N . PHE A 1 451 ? -15.918 -16.860 29.008 1.00 39.69 451 PHE A N 1
ATOM 3398 C CA . PHE A 1 451 ? -15.771 -16.920 27.551 1.00 39.69 451 PHE A CA 1
ATOM 3399 C C . PHE A 1 451 ? -15.149 -18.246 27.068 1.00 39.69 451 PHE A C 1
ATOM 3401 O O . PHE A 1 451 ? -14.050 -18.239 26.501 1.00 39.69 451 PHE A O 1
ATOM 3408 N N . PRO A 1 452 ? -15.875 -19.376 27.184 1.00 39.38 452 PRO A N 1
ATOM 3409 C CA . PRO A 1 452 ? -15.354 -20.721 26.899 1.00 39.38 452 PRO A CA 1
ATOM 3410 C C . PRO A 1 452 ? -14.993 -20.980 25.422 1.00 39.38 452 PRO A C 1
ATOM 3412 O O . PRO A 1 452 ? -14.392 -22.001 25.107 1.00 39.38 452 PRO A O 1
ATOM 3415 N N . TYR A 1 453 ? -15.332 -20.057 24.512 1.00 35.03 453 TYR A N 1
ATOM 3416 C CA . TYR A 1 453 ? -15.105 -20.161 23.062 1.00 35.03 453 TYR A CA 1
ATOM 3417 C C . TYR A 1 453 ? -14.086 -19.141 22.512 1.00 35.03 453 TYR A C 1
ATOM 3419 O O . TYR A 1 453 ? -13.989 -18.953 21.301 1.00 35.03 453 TYR A O 1
ATOM 3427 N N . SER A 1 454 ? -13.347 -18.435 23.377 1.00 38.16 454 SER A N 1
ATOM 3428 C CA . SER A 1 454 ? -12.319 -17.475 22.946 1.00 38.16 454 SER A CA 1
ATOM 3429 C C . SER A 1 454 ? -11.010 -18.199 22.596 1.00 38.16 454 SER A C 1
ATOM 3431 O O . SER A 1 454 ? -10.232 -18.602 23.457 1.00 38.16 454 SER A O 1
ATOM 3433 N N . HIS A 1 455 ? -10.763 -18.402 21.300 1.00 33.97 455 HIS A N 1
ATOM 3434 C CA . HIS A 1 455 ? -9.638 -19.210 20.809 1.00 33.97 455 HIS A CA 1
ATOM 3435 C C . HIS A 1 455 ? -8.247 -18.578 21.039 1.00 33.97 455 HIS A C 1
ATOM 3437 O O . HIS A 1 455 ? -7.246 -19.280 20.925 1.00 33.97 455 HIS A O 1
ATOM 3443 N N . GLY A 1 456 ? -8.158 -17.285 21.379 1.00 36.50 456 GLY A N 1
ATOM 3444 C CA . GLY A 1 456 ? -6.879 -16.579 21.543 1.00 36.50 456 GLY A CA 1
ATOM 3445 C C . GLY A 1 456 ? -6.182 -16.772 22.898 1.00 36.50 456 GLY A C 1
ATOM 3446 O O . GLY A 1 456 ? -4.960 -16.837 22.952 1.00 36.50 456 GLY A O 1
ATOM 3447 N N . LEU A 1 457 ? -6.922 -16.901 24.003 1.00 33.66 457 LEU A N 1
ATOM 3448 C CA . LEU A 1 457 ? -6.328 -16.993 25.351 1.00 33.66 457 LEU A CA 1
ATOM 3449 C C . LEU A 1 457 ? -6.190 -18.425 25.883 1.00 33.66 457 LEU A C 1
ATOM 3451 O O . LEU A 1 457 ? -5.455 -18.642 26.846 1.00 33.66 457 LEU A O 1
ATOM 3455 N N . ALA A 1 458 ? -6.804 -19.411 25.224 1.00 31.05 458 ALA A N 1
ATOM 3456 C CA . ALA A 1 458 ? -6.627 -20.831 25.545 1.00 31.05 458 ALA A CA 1
ATOM 3457 C C . ALA A 1 458 ? -5.151 -21.292 25.440 1.00 31.05 458 ALA A C 1
ATOM 3459 O O . ALA A 1 458 ? -4.739 -22.250 26.096 1.00 31.05 458 ALA A O 1
ATOM 3460 N N . ALA A 1 459 ? -4.326 -20.576 24.666 1.00 30.69 459 ALA A N 1
ATOM 3461 C CA . ALA A 1 459 ? -2.881 -20.792 24.604 1.00 30.69 459 ALA A CA 1
ATOM 3462 C C . ALA A 1 459 ? -2.148 -20.394 25.903 1.00 30.69 459 ALA A C 1
ATOM 3464 O O . ALA A 1 459 ? -1.097 -20.955 26.201 1.00 30.69 459 ALA A O 1
ATOM 3465 N N . ILE A 1 460 ? -2.700 -19.473 26.704 1.00 32.22 460 ILE A N 1
ATOM 3466 C CA . ILE A 1 460 ? -2.109 -19.048 27.984 1.00 32.22 460 ILE A CA 1
ATOM 3467 C C . ILE A 1 460 ? -2.460 -20.043 29.099 1.00 32.22 460 ILE A C 1
ATOM 3469 O O . ILE A 1 460 ? -1.599 -20.385 29.902 1.00 32.22 460 ILE A O 1
ATOM 3473 N N . THR A 1 461 ? -3.671 -20.611 29.093 1.00 30.19 461 THR A N 1
ATOM 3474 C CA . THR A 1 461 ? -4.045 -21.695 30.025 1.00 30.19 461 THR A CA 1
ATOM 3475 C C . THR A 1 461 ? -3.216 -22.969 29.820 1.00 30.19 461 THR A C 1
ATOM 3477 O O . THR A 1 461 ? -3.006 -23.726 30.763 1.00 30.19 461 THR A O 1
ATOM 3480 N N . ALA A 1 462 ? -2.683 -23.198 28.613 1.00 26.95 462 ALA A N 1
ATOM 3481 C CA . ALA A 1 462 ? -1.766 -24.308 28.338 1.00 26.95 462 ALA A CA 1
ATOM 3482 C C . ALA A 1 462 ? -0.356 -24.104 28.935 1.00 26.95 462 ALA A C 1
ATOM 3484 O O . ALA A 1 462 ? 0.388 -25.071 29.079 1.00 26.95 462 ALA A O 1
ATOM 3485 N N . ALA A 1 463 ? 0.014 -22.873 29.310 1.00 28.67 463 ALA A N 1
ATOM 3486 C CA . ALA A 1 463 ? 1.304 -22.567 29.932 1.00 28.67 463 ALA A CA 1
ATOM 3487 C C . ALA A 1 463 ? 1.314 -22.798 31.460 1.00 28.67 463 ALA A C 1
ATOM 3489 O O . ALA A 1 463 ? 2.383 -22.855 32.067 1.00 28.67 463 ALA A O 1
ATOM 3490 N N . GLU A 1 464 ? 0.148 -22.974 32.093 1.00 27.91 464 GLU A N 1
ATOM 3491 C CA . GLU A 1 464 ? 0.023 -23.109 33.553 1.00 27.91 464 GLU A CA 1
ATOM 3492 C C . GLU A 1 464 ? 0.287 -24.530 34.087 1.00 27.91 464 GLU A C 1
ATOM 3494 O O . GLU A 1 464 ? 0.455 -24.702 35.293 1.00 27.91 464 GLU A O 1
ATOM 3499 N N . SER A 1 465 ? 0.421 -25.558 33.236 1.00 24.75 465 SER A N 1
ATOM 3500 C CA . SER A 1 465 ? 0.787 -26.909 33.706 1.00 24.75 465 SER A CA 1
ATOM 3501 C C . SER A 1 465 ? 2.272 -27.059 34.084 1.00 24.75 465 SER A C 1
ATOM 3503 O O . SER A 1 465 ? 2.685 -28.130 34.523 1.00 24.75 465 SER A O 1
ATOM 3505 N N . GLY A 1 466 ? 3.080 -26.004 33.925 1.00 25.70 466 GLY A N 1
ATOM 3506 C CA . GLY A 1 466 ? 4.502 -25.942 34.287 1.00 25.70 466 GLY A CA 1
ATOM 3507 C C . GLY A 1 466 ? 4.767 -25.151 35.572 1.00 25.70 466 GLY A C 1
ATOM 3508 O O . GLY A 1 466 ? 5.619 -24.263 35.601 1.00 25.70 466 GLY A O 1
ATOM 3509 N N . SER A 1 467 ? 4.013 -25.415 36.637 1.00 26.38 467 SER A N 1
ATOM 3510 C CA . SER A 1 467 ? 4.152 -24.732 37.925 1.00 26.38 467 SER A CA 1
ATOM 3511 C C . SER A 1 467 ? 5.419 -25.167 38.680 1.00 26.38 467 SER A C 1
ATOM 3513 O O . SER A 1 467 ? 5.373 -26.098 39.480 1.00 26.38 467 SER A O 1
ATOM 3515 N N . SER A 1 468 ? 6.543 -24.482 38.449 1.00 22.28 468 SER A N 1
ATOM 3516 C CA . SER A 1 468 ? 7.638 -24.342 39.438 1.00 22.28 468 SER A CA 1
ATOM 3517 C C . SER A 1 468 ? 8.705 -23.305 39.057 1.00 22.28 468 SER A C 1
ATOM 3519 O O . SER A 1 468 ? 9.373 -22.783 39.945 1.00 22.28 468 SER A O 1
ATOM 3521 N N . ALA A 1 469 ? 8.835 -22.927 37.781 1.00 22.56 469 ALA A N 1
ATOM 3522 C CA . ALA A 1 469 ? 9.856 -21.962 37.346 1.00 22.56 469 ALA A CA 1
ATOM 3523 C C . ALA A 1 469 ? 9.465 -20.479 37.537 1.00 22.56 469 ALA A C 1
ATOM 3525 O O . ALA A 1 469 ? 10.306 -19.598 37.400 1.00 22.56 469 ALA A O 1
ATOM 3526 N N . PHE A 1 470 ? 8.204 -20.182 37.870 1.00 23.69 470 PHE A N 1
ATOM 3527 C CA . PHE A 1 470 ? 7.691 -18.804 37.923 1.00 23.69 470 PHE A CA 1
ATOM 3528 C C . PHE A 1 470 ? 7.962 -18.077 39.256 1.00 23.69 470 PHE A C 1
ATOM 3530 O O . PHE A 1 470 ? 7.756 -16.872 39.360 1.00 23.69 470 PHE A O 1
ATOM 3537 N N . LEU A 1 471 ? 8.405 -18.793 40.296 1.00 22.75 471 LEU A N 1
ATOM 3538 C CA . LEU A 1 471 ? 8.513 -18.250 41.657 1.00 22.75 471 LEU A CA 1
ATOM 3539 C C . LEU A 1 471 ? 9.902 -17.707 42.030 1.00 22.75 471 LEU A C 1
ATOM 3541 O O . LEU A 1 471 ? 10.010 -17.038 43.053 1.00 22.75 471 LEU A O 1
ATOM 3545 N N . THR A 1 472 ? 10.957 -17.958 41.248 1.00 21.17 472 THR A N 1
ATOM 3546 C CA . THR A 1 472 ? 12.340 -17.698 41.706 1.00 21.17 472 THR A CA 1
ATOM 3547 C C . THR A 1 472 ? 13.139 -16.691 40.888 1.00 21.17 472 THR A C 1
ATOM 3549 O O . THR A 1 472 ? 14.147 -16.192 41.384 1.00 21.17 472 THR A O 1
ATOM 3552 N N . THR A 1 473 ? 12.694 -16.296 39.697 1.00 20.55 473 THR A N 1
ATOM 3553 C CA . THR A 1 473 ? 13.338 -15.214 38.941 1.00 20.55 473 THR A CA 1
ATOM 3554 C C . THR A 1 473 ? 12.431 -13.995 38.926 1.00 20.55 473 THR A C 1
ATOM 3556 O O . THR A 1 473 ? 11.561 -13.854 38.069 1.00 20.55 473 THR A O 1
ATOM 3559 N N . GLY A 1 474 ? 12.622 -13.101 39.898 1.00 25.30 474 GLY A N 1
ATOM 3560 C CA . GLY A 1 474 ? 12.100 -11.742 39.811 1.00 25.30 474 GLY A CA 1
ATOM 3561 C C . GLY A 1 474 ? 12.636 -11.080 38.541 1.00 25.30 474 GLY A C 1
ATOM 3562 O O . GLY A 1 474 ? 13.797 -10.692 38.491 1.00 25.30 474 GLY A O 1
ATOM 3563 N N . GLY A 1 475 ? 11.810 -11.011 37.500 1.00 21.53 475 GLY A N 1
ATOM 3564 C CA . GLY A 1 475 ? 12.183 -10.438 36.211 1.00 21.53 475 GLY A CA 1
ATOM 3565 C C . GLY A 1 475 ? 11.438 -11.078 35.041 1.00 21.53 475 GLY A C 1
ATOM 3566 O O . GLY A 1 475 ? 11.574 -12.267 34.789 1.00 21.53 475 GLY A O 1
ATOM 3567 N N . SER A 1 476 ? 10.687 -10.245 34.319 1.00 25.14 476 SER A N 1
ATOM 3568 C CA . SER A 1 476 ? 10.566 -10.272 32.854 1.00 25.14 476 SER A CA 1
ATOM 3569 C C . SER A 1 476 ? 10.327 -11.639 32.197 1.00 25.14 476 SER A C 1
ATOM 3571 O O . SER A 1 476 ? 11.260 -12.253 31.691 1.00 25.14 476 SER A O 1
ATOM 3573 N N . GLY A 1 477 ? 9.076 -12.107 32.123 1.00 25.61 477 GLY A N 1
ATOM 3574 C CA . GLY A 1 477 ? 8.832 -13.416 31.510 1.00 25.61 477 GLY A CA 1
ATOM 3575 C C . GLY A 1 477 ? 7.393 -13.783 31.178 1.00 25.61 477 GLY A C 1
ATOM 3576 O O . GLY A 1 477 ? 7.031 -14.933 31.375 1.00 25.61 477 GLY A O 1
ATOM 3577 N N . VAL A 1 478 ? 6.566 -12.865 30.664 1.00 24.72 478 VAL A N 1
ATOM 3578 C CA . VAL A 1 478 ? 5.344 -13.250 29.927 1.00 24.72 478 VAL A CA 1
ATOM 3579 C C . VAL A 1 478 ? 5.174 -12.322 28.724 1.00 24.72 478 VAL A C 1
ATOM 3581 O O . VAL A 1 478 ? 4.646 -11.224 28.853 1.00 24.72 478 VAL A O 1
ATOM 3584 N N . LEU A 1 479 ? 5.730 -12.772 27.592 1.00 26.28 479 LEU A N 1
ATOM 3585 C CA . LEU A 1 479 ? 5.449 -12.455 26.171 1.00 26.28 479 LEU A CA 1
ATOM 3586 C C . LEU A 1 479 ? 6.696 -12.629 25.285 1.00 26.28 479 LEU A C 1
ATOM 3588 O O . LEU A 1 479 ? 6.565 -12.684 24.069 1.00 26.28 479 LEU A O 1
ATOM 3592 N N . ALA A 1 480 ? 7.883 -12.803 25.874 1.00 25.91 480 ALA A N 1
ATOM 3593 C CA . ALA A 1 480 ? 9.105 -13.133 25.146 1.00 25.91 480 ALA A CA 1
ATOM 3594 C C . ALA A 1 480 ? 9.845 -14.292 25.835 1.00 25.91 480 ALA A C 1
ATOM 3596 O O . ALA A 1 480 ? 10.652 -14.072 26.732 1.00 25.91 480 ALA A O 1
ATOM 3597 N N . SER A 1 481 ? 9.578 -15.533 25.425 1.00 21.66 481 SER A N 1
ATOM 3598 C CA . SER A 1 481 ? 10.533 -16.628 25.610 1.00 21.66 481 SER A CA 1
ATOM 3599 C C . SER A 1 481 ? 10.805 -17.281 24.259 1.00 21.66 481 SER A C 1
ATOM 3601 O O . SER A 1 481 ? 9.950 -17.887 23.615 1.00 21.66 481 SER A O 1
ATOM 3603 N N . THR A 1 482 ? 12.033 -17.077 23.800 1.00 26.56 482 THR A N 1
ATOM 3604 C CA . THR A 1 482 ? 12.650 -17.716 22.646 1.00 26.56 482 THR A CA 1
ATOM 3605 C C . THR A 1 482 ? 12.911 -19.183 22.985 1.00 26.56 482 THR A C 1
ATOM 3607 O O . THR A 1 482 ? 13.908 -19.540 23.601 1.00 26.56 482 THR A O 1
ATOM 3610 N N . GLY A 1 483 ? 11.971 -20.047 22.625 1.00 25.95 483 GLY A N 1
ATOM 3611 C CA . GLY A 1 483 ? 12.056 -21.494 22.806 1.00 25.95 483 GLY A CA 1
ATOM 3612 C C . GLY A 1 483 ? 10.725 -22.120 22.419 1.00 25.95 483 GLY A C 1
ATOM 3613 O O . GLY A 1 483 ? 9.700 -21.463 22.547 1.00 25.95 483 GLY A O 1
ATOM 3614 N N . ALA A 1 484 ? 10.732 -23.353 21.915 1.00 24.00 484 ALA A N 1
ATOM 3615 C CA . ALA A 1 484 ? 9.673 -23.993 21.118 1.00 24.00 484 ALA A CA 1
ATOM 3616 C C . ALA A 1 484 ? 8.221 -24.018 21.680 1.00 24.00 484 ALA A C 1
ATOM 3618 O O . ALA A 1 484 ? 7.329 -24.521 21.006 1.00 24.00 484 ALA A O 1
ATOM 3619 N N . ALA A 1 485 ? 7.948 -23.439 22.855 1.00 24.17 485 ALA A N 1
ATOM 3620 C CA . ALA A 1 485 ? 6.610 -23.178 23.397 1.00 24.17 485 ALA A CA 1
ATOM 3621 C C . ALA A 1 485 ? 6.103 -21.722 23.195 1.00 24.17 485 ALA A C 1
ATOM 3623 O O . ALA A 1 485 ? 4.919 -21.456 23.377 1.00 24.17 485 ALA A O 1
ATOM 3624 N N . GLY A 1 486 ? 6.955 -20.776 22.773 1.00 25.27 486 GLY A N 1
ATOM 3625 C CA . GLY A 1 486 ? 6.604 -19.363 22.531 1.00 25.27 486 GLY A CA 1
ATOM 3626 C C . GLY A 1 486 ? 5.896 -19.078 21.196 1.00 25.27 486 GLY A C 1
ATOM 3627 O O . GLY A 1 486 ? 5.433 -17.963 20.959 1.00 25.27 486 GLY A O 1
ATOM 3628 N N . ALA A 1 487 ? 5.761 -20.082 20.325 1.00 25.25 487 ALA A N 1
ATOM 3629 C CA . ALA A 1 487 ? 5.181 -19.924 18.989 1.00 25.25 487 ALA A CA 1
ATOM 3630 C C . ALA A 1 487 ? 3.652 -19.709 18.984 1.00 25.25 487 ALA A C 1
ATOM 3632 O O . ALA A 1 487 ? 3.100 -19.283 17.972 1.00 25.25 487 ALA A O 1
ATOM 3633 N N . ALA A 1 488 ? 2.959 -19.969 20.099 1.00 26.44 488 ALA A N 1
ATOM 3634 C CA . ALA A 1 488 ? 1.494 -19.928 20.150 1.00 26.44 488 ALA A CA 1
ATOM 3635 C C . ALA A 1 488 ? 0.895 -18.604 20.672 1.00 26.44 488 ALA A C 1
ATOM 3637 O O . ALA A 1 488 ? -0.295 -18.373 20.479 1.00 26.44 488 ALA A O 1
ATOM 3638 N N . ALA A 1 489 ? 1.687 -17.717 21.291 1.00 28.64 489 ALA A N 1
ATOM 3639 C CA . ALA A 1 489 ? 1.195 -16.436 21.832 1.00 28.64 489 ALA A CA 1
ATOM 3640 C C . ALA A 1 489 ? 1.690 -15.196 21.059 1.00 28.64 489 ALA A C 1
ATOM 3642 O O . ALA A 1 489 ? 1.029 -14.157 21.074 1.00 28.64 489 ALA A O 1
ATOM 3643 N N . ALA A 1 490 ? 2.807 -15.307 20.331 1.00 24.89 490 ALA A N 1
ATOM 3644 C CA . ALA A 1 490 ? 3.365 -14.228 19.511 1.00 24.89 490 ALA A CA 1
ATOM 3645 C C . ALA A 1 490 ? 2.433 -13.689 18.392 1.00 24.89 490 ALA A C 1
ATOM 3647 O O . ALA A 1 490 ? 2.465 -12.483 18.148 1.00 24.89 490 ALA A O 1
ATOM 3648 N N . PRO A 1 491 ? 1.545 -14.484 17.751 1.00 26.59 491 PRO A N 1
ATOM 3649 C CA . PRO A 1 491 ? 0.700 -13.969 16.663 1.00 26.59 491 PRO A CA 1
ATOM 3650 C C . PRO A 1 491 ? -0.476 -13.083 17.123 1.00 26.59 491 PRO A C 1
ATOM 3652 O O . PRO A 1 491 ? -1.128 -12.432 16.305 1.00 26.59 491 PRO A O 1
ATOM 3655 N N . LEU A 1 492 ? -0.803 -13.062 18.421 1.00 27.31 492 LEU A N 1
ATOM 3656 C CA . LEU A 1 492 ? -2.047 -12.456 18.910 1.00 27.31 492 LEU A CA 1
ATOM 3657 C C . LEU A 1 492 ? -1.935 -10.955 19.188 1.00 27.31 492 LEU A C 1
ATOM 3659 O O . LEU A 1 492 ? -2.887 -10.234 18.916 1.00 27.31 492 LEU A O 1
ATOM 3663 N N . ALA A 1 493 ? -0.792 -10.440 19.649 1.00 29.06 493 ALA A N 1
ATOM 3664 C CA . ALA A 1 493 ? -0.680 -9.023 20.026 1.00 29.06 493 ALA A CA 1
ATOM 3665 C C . ALA A 1 493 ? -0.958 -8.063 18.853 1.00 29.06 493 ALA A C 1
ATOM 3667 O O . ALA A 1 493 ? -1.521 -6.983 19.038 1.00 29.06 493 ALA A O 1
ATOM 3668 N N . VAL A 1 494 ? -0.625 -8.480 17.632 1.00 32.56 494 VAL A N 1
ATOM 3669 C CA . VAL A 1 494 ? -0.705 -7.611 16.455 1.00 32.56 494 VAL A CA 1
ATOM 3670 C C . VAL A 1 494 ? -2.031 -7.752 15.696 1.00 32.56 494 VAL A C 1
ATOM 3672 O O . VAL A 1 494 ? -2.505 -6.805 15.070 1.00 32.56 494 VAL A O 1
ATOM 3675 N N . THR A 1 495 ? -2.743 -8.864 15.890 1.00 30.81 495 THR A N 1
ATOM 3676 C CA . THR A 1 495 ? -4.136 -8.980 15.427 1.00 30.81 495 THR A CA 1
ATOM 3677 C C . THR A 1 495 ? -5.104 -8.124 16.259 1.00 30.81 495 THR A C 1
ATOM 3679 O O . THR A 1 495 ? -6.218 -7.857 15.812 1.00 30.81 495 THR A O 1
ATOM 3682 N N . LEU A 1 496 ? -4.705 -7.724 17.474 1.00 39.00 496 LEU A N 1
ATOM 3683 C CA . LEU A 1 496 ? -5.630 -7.258 18.513 1.00 39.00 496 LEU A CA 1
ATOM 3684 C C . LEU A 1 496 ? -5.478 -5.791 18.915 1.00 39.00 496 LEU A C 1
ATOM 3686 O O . LEU A 1 496 ? -6.413 -5.234 19.473 1.00 39.00 496 LEU A O 1
ATOM 3690 N N . ALA A 1 497 ? -4.349 -5.142 18.628 1.00 35.16 497 ALA A N 1
ATOM 3691 C CA . ALA A 1 497 ? -4.119 -3.758 19.052 1.00 35.16 497 ALA A CA 1
ATOM 3692 C C . ALA A 1 497 ? -4.681 -2.690 18.094 1.00 35.16 497 ALA A C 1
ATOM 3694 O O . ALA A 1 497 ? -4.795 -1.519 18.466 1.00 35.16 497 ALA A O 1
ATOM 3695 N N . ILE A 1 498 ? -4.989 -3.077 16.853 1.00 38.28 498 ILE A N 1
ATOM 3696 C CA . ILE A 1 498 ? -5.509 -2.206 15.797 1.00 38.28 498 ILE A CA 1
ATOM 3697 C C . ILE A 1 498 ? -6.406 -3.082 14.921 1.00 38.28 498 ILE A C 1
ATOM 3699 O O . ILE A 1 498 ? -5.900 -3.873 14.134 1.00 38.28 498 ILE A O 1
ATOM 3703 N N . GLY A 1 499 ? -7.727 -2.981 15.068 1.00 35.44 499 GLY A N 1
ATOM 3704 C CA . GLY A 1 499 ? -8.722 -3.858 14.432 1.00 35.44 499 GLY A CA 1
ATOM 3705 C C . GLY A 1 499 ? -8.756 -3.990 12.893 1.00 35.44 499 GLY A C 1
ATOM 3706 O O . GLY A 1 499 ? -9.792 -4.383 12.372 1.00 35.44 499 GLY A O 1
ATOM 3707 N N . VAL A 1 500 ? -7.684 -3.720 12.140 1.00 31.81 500 VAL A N 1
ATOM 3708 C CA . VAL A 1 500 ? -7.469 -4.231 10.774 1.00 31.81 500 VAL A CA 1
ATOM 3709 C C . VAL A 1 500 ? -5.966 -4.475 10.567 1.00 31.81 500 VAL A C 1
ATOM 3711 O O . VAL A 1 500 ? -5.211 -3.533 10.378 1.00 31.81 500 VAL A O 1
ATOM 3714 N N . ILE A 1 501 ? -5.575 -5.754 10.583 1.00 31.45 501 ILE A N 1
ATOM 3715 C CA . ILE A 1 501 ? -4.380 -6.341 9.950 1.00 31.45 501 ILE A CA 1
ATOM 3716 C C . ILE A 1 501 ? -3.056 -5.605 10.217 1.00 31.45 501 ILE A C 1
ATOM 3718 O O . ILE A 1 501 ? -2.627 -4.764 9.437 1.00 31.45 501 ILE A O 1
ATOM 3722 N N . VAL A 1 502 ? -2.302 -6.078 11.206 1.00 31.20 502 VAL A N 1
ATOM 3723 C CA . VAL A 1 502 ? -0.861 -6.277 11.002 1.00 31.20 502 VAL A CA 1
ATOM 3724 C C . VAL A 1 502 ? -0.573 -7.730 11.394 1.00 31.20 502 VAL A C 1
ATOM 3726 O O . VAL A 1 502 ? -0.175 -8.039 12.500 1.00 31.20 502 VAL A O 1
ATOM 3729 N N . THR A 1 503 ? -0.889 -8.693 10.532 1.00 33.66 503 THR A N 1
ATOM 3730 C CA . THR A 1 503 ? -0.567 -10.112 10.807 1.00 33.66 503 THR A CA 1
ATOM 3731 C C . THR A 1 503 ? 0.201 -10.786 9.690 1.00 33.66 503 THR A C 1
ATOM 3733 O O . THR A 1 503 ? 0.205 -12.008 9.596 1.00 33.66 503 THR A O 1
ATOM 3736 N N . MET A 1 504 ? 0.879 -10.037 8.825 1.00 34.53 504 MET A N 1
ATOM 3737 C CA . MET A 1 504 ? 1.624 -10.665 7.738 1.00 34.53 504 MET A CA 1
ATOM 3738 C C . MET A 1 504 ? 2.996 -10.026 7.580 1.00 34.53 504 MET A C 1
ATOM 3740 O O . MET A 1 504 ? 3.103 -8.935 7.029 1.00 34.53 504 MET A O 1
ATOM 3744 N N . GLU A 1 505 ? 3.998 -10.743 8.098 1.00 35.91 505 GLU A N 1
ATOM 3745 C CA . GLU A 1 505 ? 5.417 -10.756 7.708 1.00 35.91 505 GLU A CA 1
ATOM 3746 C C . GLU A 1 505 ? 5.820 -9.600 6.792 1.00 35.91 505 GLU A C 1
ATOM 3748 O O . GLU A 1 505 ? 5.799 -9.701 5.558 1.00 35.91 505 GLU A O 1
ATOM 3753 N N . ILE A 1 506 ? 6.207 -8.486 7.411 1.00 38.22 506 ILE A N 1
ATOM 3754 C CA . ILE A 1 506 ? 6.736 -7.338 6.674 1.00 38.22 506 ILE A CA 1
ATOM 3755 C C . ILE A 1 506 ? 8.080 -7.688 6.021 1.00 38.22 506 ILE A C 1
ATOM 3757 O O . ILE A 1 506 ? 8.457 -7.108 5.006 1.00 38.22 506 ILE A O 1
ATOM 3761 N N . ASP A 1 507 ? 8.707 -8.752 6.507 1.00 37.94 507 ASP A N 1
ATOM 3762 C CA . ASP A 1 507 ? 9.880 -9.452 5.997 1.00 37.94 507 ASP A CA 1
ATOM 3763 C C . ASP A 1 507 ? 9.766 -9.796 4.496 1.00 37.94 507 ASP A C 1
ATOM 3765 O O . ASP A 1 507 ? 10.776 -9.891 3.801 1.00 37.94 507 ASP A O 1
ATOM 3769 N N . LYS A 1 508 ? 8.540 -9.913 3.954 1.00 35.62 508 LYS A N 1
ATOM 3770 C CA . LYS A 1 508 ? 8.279 -10.202 2.530 1.00 35.62 508 LYS A CA 1
ATOM 3771 C C . LYS A 1 508 ? 8.025 -8.964 1.658 1.00 35.62 508 LYS A C 1
ATOM 3773 O O . LYS A 1 508 ? 7.794 -9.105 0.452 1.00 35.62 508 LYS A O 1
ATOM 3778 N N . PHE A 1 509 ? 8.046 -7.745 2.206 1.00 36.50 509 PHE A N 1
ATOM 3779 C CA . PHE A 1 509 ? 7.706 -6.539 1.443 1.00 36.50 509 PHE A CA 1
ATOM 3780 C C . PHE A 1 509 ? 8.909 -5.864 0.790 1.00 36.50 509 PHE A C 1
ATOM 3782 O O . PHE A 1 509 ? 9.538 -4.966 1.335 1.00 36.50 509 PHE A O 1
ATOM 3789 N N . ALA A 1 510 ? 9.078 -6.161 -0.497 1.00 36.44 510 ALA A N 1
ATOM 3790 C CA . ALA A 1 510 ? 9.842 -5.346 -1.442 1.00 36.44 510 ALA A CA 1
ATOM 3791 C C . ALA A 1 510 ? 9.150 -4.010 -1.831 1.00 36.44 510 ALA A C 1
ATOM 3793 O O . ALA A 1 510 ? 9.570 -3.354 -2.783 1.00 36.44 510 ALA A O 1
ATOM 3794 N N . LYS A 1 511 ? 8.060 -3.591 -1.163 1.00 46.72 511 LYS A N 1
ATOM 3795 C CA . LYS A 1 511 ? 7.326 -2.352 -1.498 1.00 46.72 511 LYS A CA 1
ATOM 3796 C C . LYS A 1 511 ? 6.940 -1.558 -0.246 1.00 46.72 511 LYS A C 1
ATOM 3798 O O . LYS A 1 511 ? 5.882 -1.784 0.337 1.00 46.72 511 LYS A O 1
ATOM 3803 N N . LEU A 1 512 ? 7.772 -0.563 0.082 1.00 48.25 512 LEU A N 1
ATOM 3804 C CA . LEU A 1 512 ? 7.580 0.481 1.110 1.00 48.25 512 LEU A CA 1
ATOM 3805 C C . LEU A 1 512 ? 6.142 1.048 1.176 1.00 48.25 512 LEU A C 1
ATOM 3807 O O . LEU A 1 512 ? 5.636 1.341 2.254 1.00 48.25 512 LEU A O 1
ATOM 3811 N N . GLN A 1 513 ? 5.456 1.135 0.031 1.00 43.31 513 GLN A N 1
ATOM 3812 C CA . GLN A 1 513 ? 4.109 1.705 -0.099 1.00 43.31 513 GLN A CA 1
ATOM 3813 C C . GLN A 1 513 ? 3.003 0.904 0.608 1.00 43.31 513 GLN A C 1
ATOM 3815 O O . GLN A 1 513 ? 2.017 1.494 1.046 1.00 43.31 513 GLN A O 1
ATOM 3820 N N . LYS A 1 514 ? 3.146 -0.423 0.742 1.00 47.94 514 LYS A N 1
ATOM 3821 C CA . LYS A 1 514 ? 2.135 -1.251 1.421 1.00 47.94 514 LYS A CA 1
ATOM 3822 C C . LYS A 1 514 ? 2.137 -1.000 2.930 1.00 47.94 514 LYS A C 1
ATOM 3824 O O . LYS A 1 514 ? 1.081 -0.756 3.503 1.00 47.94 514 LYS A O 1
ATOM 3829 N N . ALA A 1 515 ? 3.324 -0.969 3.534 1.00 50.47 515 ALA A N 1
ATOM 3830 C CA . ALA A 1 515 ? 3.489 -0.664 4.951 1.00 50.47 515 ALA A CA 1
ATOM 3831 C C . ALA A 1 515 ? 2.997 0.758 5.289 1.00 50.47 515 ALA A C 1
ATOM 3833 O O . ALA A 1 515 ? 2.284 0.945 6.272 1.00 50.47 515 ALA A O 1
ATOM 3834 N N . GLU A 1 516 ? 3.283 1.754 4.440 1.00 54.09 516 GLU A N 1
ATOM 3835 C CA . GLU A 1 516 ? 2.767 3.117 4.637 1.00 54.09 516 GLU A CA 1
ATOM 3836 C C . GLU A 1 516 ? 1.225 3.173 4.558 1.00 54.09 516 GLU A C 1
ATOM 3838 O O . GLU A 1 516 ? 0.577 3.872 5.342 1.00 54.09 516 GLU A O 1
ATOM 3843 N N . GLY A 1 517 ? 0.620 2.416 3.636 1.00 52.28 517 GLY A N 1
ATOM 3844 C CA . GLY A 1 517 ? -0.834 2.311 3.493 1.00 52.28 517 GLY A CA 1
ATOM 3845 C C . GLY A 1 517 ? -1.521 1.672 4.704 1.00 52.28 517 GLY A C 1
ATOM 3846 O O . GLY A 1 517 ? -2.526 2.204 5.184 1.00 52.28 517 GLY A O 1
ATOM 3847 N N . GLU A 1 518 ? -0.959 0.581 5.225 1.00 52.53 518 GLU A N 1
ATOM 3848 C CA . GLU A 1 518 ? -1.456 -0.121 6.417 1.00 52.53 518 GLU A CA 1
ATOM 3849 C C . GLU A 1 518 ? -1.342 0.757 7.672 1.00 52.53 518 GLU A C 1
ATOM 3851 O O . GLU A 1 518 ? -2.306 0.889 8.425 1.00 52.53 518 GLU A O 1
ATOM 3856 N N . ILE A 1 519 ? -0.229 1.480 7.847 1.00 58.25 519 ILE A N 1
ATOM 3857 C CA . ILE A 1 519 ? -0.056 2.444 8.949 1.00 58.25 519 ILE A CA 1
ATOM 3858 C C . ILE A 1 519 ? -1.065 3.592 8.851 1.00 58.25 519 ILE A C 1
ATOM 3860 O O . ILE A 1 519 ? -1.643 4.006 9.856 1.00 58.25 519 ILE A O 1
ATOM 3864 N N . ARG A 1 520 ? -1.323 4.115 7.646 1.00 62.12 520 ARG A N 1
ATOM 3865 C CA . ARG A 1 520 ? -2.337 5.164 7.447 1.00 62.12 520 ARG A CA 1
ATOM 3866 C C . ARG A 1 520 ? -3.741 4.664 7.785 1.00 62.12 520 ARG A C 1
ATOM 3868 O O . ARG A 1 520 ? -4.496 5.392 8.426 1.00 62.12 520 ARG A O 1
ATOM 3875 N N . GLN A 1 521 ? -4.081 3.436 7.393 1.00 53.38 521 GLN A N 1
ATOM 3876 C CA . GLN A 1 521 ? -5.355 2.808 7.747 1.00 53.38 521 GLN A CA 1
ATOM 3877 C C . GLN A 1 521 ? -5.473 2.587 9.260 1.00 53.38 521 GLN A C 1
ATOM 3879 O O . GLN A 1 521 ? -6.509 2.902 9.844 1.00 53.38 521 GLN A O 1
ATOM 3884 N N . ALA A 1 522 ? -4.401 2.122 9.899 1.00 56.50 522 ALA A N 1
ATOM 3885 C CA . ALA A 1 522 ? -4.319 1.960 11.342 1.00 56.50 522 ALA A CA 1
ATOM 3886 C C . ALA A 1 522 ? -4.560 3.281 12.091 1.00 56.50 522 ALA A C 1
ATOM 3888 O O . ALA A 1 522 ? -5.340 3.320 13.041 1.00 56.50 522 ALA A O 1
ATOM 3889 N N . ILE A 1 523 ? -3.955 4.383 11.633 1.00 60.59 523 ILE A N 1
ATOM 3890 C CA . ILE A 1 523 ? -4.168 5.727 12.197 1.00 60.59 523 ILE A CA 1
ATOM 3891 C C . ILE A 1 523 ? -5.609 6.196 11.997 1.00 60.59 523 ILE A C 1
ATOM 3893 O O . ILE A 1 523 ? -6.190 6.788 12.907 1.00 60.59 523 ILE A O 1
ATOM 3897 N N . ASP A 1 524 ? -6.191 5.960 10.820 1.00 59.88 524 ASP A N 1
ATOM 3898 C CA . ASP A 1 524 ? -7.575 6.348 10.545 1.00 59.88 524 ASP A CA 1
ATOM 3899 C C . ASP A 1 524 ? -8.549 5.610 11.470 1.00 59.88 524 ASP A C 1
ATOM 3901 O O . ASP A 1 524 ? -9.359 6.243 12.145 1.00 59.88 524 ASP A O 1
ATOM 3905 N N . ILE A 1 525 ? -8.401 4.287 11.598 1.00 58.53 525 ILE A N 1
ATOM 3906 C CA . ILE A 1 525 ? -9.187 3.463 12.527 1.00 58.53 525 ILE A CA 1
ATOM 3907 C C . ILE A 1 525 ? -8.990 3.931 13.968 1.00 58.53 525 ILE A C 1
ATOM 3909 O O . ILE A 1 525 ? -9.963 4.066 14.709 1.00 58.53 525 ILE A O 1
ATOM 3913 N N . ALA A 1 526 ? -7.751 4.217 14.362 1.00 63.06 526 ALA A N 1
ATOM 3914 C CA . ALA A 1 526 ? -7.437 4.688 15.701 1.00 63.06 526 ALA A CA 1
ATOM 3915 C C . ALA A 1 526 ? -8.065 6.054 16.022 1.00 63.06 526 ALA A C 1
ATOM 3917 O O . ALA A 1 526 ? -8.432 6.317 17.165 1.00 63.06 526 ALA A O 1
ATOM 3918 N N . ASN A 1 527 ? -8.214 6.927 15.025 1.00 74.75 527 ASN A N 1
ATOM 3919 C CA . ASN A 1 527 ? -8.817 8.245 15.204 1.00 74.75 527 ASN A CA 1
ATOM 3920 C C . ASN A 1 527 ? -10.351 8.221 15.250 1.00 74.75 527 ASN A C 1
ATOM 3922 O O . ASN A 1 527 ? -10.948 9.198 15.710 1.00 74.75 527 ASN A O 1
ATOM 3926 N N . ARG A 1 528 ? -10.998 7.124 14.843 1.00 72.50 528 ARG A N 1
ATOM 3927 C CA . ARG A 1 528 ? -12.452 6.963 14.973 1.00 72.50 528 ARG A CA 1
ATOM 3928 C C . ARG A 1 528 ? -12.839 6.756 16.445 1.00 72.50 528 ARG A C 1
ATOM 3930 O O . ARG A 1 528 ? -12.133 6.040 17.159 1.00 72.50 528 ARG A O 1
ATOM 3937 N N . PRO A 1 529 ? -13.953 7.350 16.915 1.00 76.12 529 PRO A N 1
ATOM 3938 C CA . PRO A 1 529 ? -14.496 7.036 18.231 1.00 76.12 529 PRO A CA 1
ATOM 3939 C C . PRO A 1 529 ? -14.719 5.530 18.377 1.00 76.12 529 PRO A C 1
ATOM 3941 O O . PRO A 1 529 ? -15.238 4.881 17.467 1.00 76.12 529 PRO A O 1
ATOM 3944 N N . VAL A 1 530 ? -14.315 4.974 19.517 1.00 79.06 530 VAL A N 1
ATOM 3945 C CA . VAL A 1 530 ? -14.588 3.570 19.828 1.00 79.06 530 VAL A CA 1
ATOM 3946 C C . VAL A 1 530 ? -16.065 3.433 20.177 1.00 79.06 530 VAL A C 1
ATOM 3948 O O . VAL A 1 530 ? -16.551 4.087 21.093 1.00 79.06 530 VAL A O 1
ATOM 3951 N N . ASP A 1 531 ? -16.762 2.557 19.462 1.00 81.06 531 ASP A N 1
ATOM 3952 C CA . ASP A 1 531 ? -18.067 2.048 19.868 1.00 81.06 531 ASP A CA 1
ATOM 3953 C C . ASP A 1 531 ? -17.868 0.616 20.370 1.00 81.06 531 ASP A C 1
ATOM 3955 O O . ASP A 1 531 ? -17.549 -0.286 19.594 1.00 81.06 531 ASP A O 1
ATOM 3959 N N . LEU A 1 532 ? -18.018 0.414 21.680 1.00 80.25 532 LEU A N 1
ATOM 3960 C CA . LEU A 1 532 ? -17.821 -0.889 22.317 1.00 80.25 532 LEU A CA 1
ATOM 3961 C C . LEU A 1 532 ? -18.845 -1.929 21.848 1.00 80.25 532 LEU A C 1
ATOM 3963 O O . LEU A 1 532 ? -18.507 -3.104 21.739 1.00 80.25 532 LEU A O 1
ATOM 3967 N N . ALA A 1 533 ? -20.074 -1.515 21.530 1.00 76.50 533 ALA A N 1
ATOM 3968 C CA . ALA A 1 533 ? -21.099 -2.427 21.035 1.00 76.50 533 ALA A CA 1
ATOM 3969 C C . ALA A 1 533 ? -20.731 -2.942 19.641 1.00 76.50 533 ALA A C 1
ATOM 3971 O O . ALA A 1 533 ? -20.850 -4.137 19.374 1.00 76.50 533 ALA A O 1
ATOM 3972 N N . LEU A 1 534 ? -20.237 -2.048 18.778 1.00 70.44 534 LEU A N 1
ATOM 3973 C CA . LEU A 1 534 ? -19.747 -2.404 17.449 1.00 70.44 534 LEU A CA 1
ATOM 3974 C C . LEU A 1 534 ? -18.454 -3.224 17.526 1.00 70.44 534 LEU A C 1
ATOM 3976 O O . LEU A 1 534 ? -18.326 -4.213 16.812 1.00 70.44 534 LEU A O 1
ATOM 3980 N N . MET A 1 535 ? -17.520 -2.840 18.401 1.00 73.06 535 MET A N 1
ATOM 3981 C CA . MET A 1 535 ? -16.267 -3.560 18.640 1.00 73.06 535 MET A CA 1
ATOM 3982 C C . MET A 1 535 ? -16.557 -5.011 19.009 1.00 73.06 535 MET A C 1
ATOM 3984 O O . MET A 1 535 ? -16.084 -5.903 18.324 1.00 73.06 535 MET A O 1
ATOM 3988 N N . LEU A 1 536 ? -17.408 -5.267 20.006 1.00 74.19 536 LEU A N 1
ATOM 3989 C CA . LEU A 1 536 ? -17.717 -6.622 20.480 1.00 74.19 536 LEU A CA 1
ATOM 3990 C C . LEU A 1 536 ? -18.425 -7.515 19.443 1.00 74.19 536 LEU A C 1
ATOM 3992 O O . LEU A 1 536 ? -18.473 -8.731 19.628 1.00 74.19 536 LEU A O 1
ATOM 3996 N N . GLN A 1 537 ? -18.967 -6.934 18.369 1.00 66.75 537 GLN A N 1
ATOM 3997 C CA . GLN A 1 537 ? -19.563 -7.663 17.243 1.00 66.75 537 GLN A CA 1
ATOM 3998 C C . GLN A 1 537 ? -18.535 -8.060 16.171 1.00 66.75 537 GLN A C 1
ATOM 4000 O O . GLN A 1 537 ? -18.847 -8.859 15.287 1.00 66.75 537 GLN A O 1
ATOM 4005 N N . GLN A 1 538 ? -17.318 -7.511 16.218 1.00 58.06 538 GLN A N 1
ATOM 4006 C CA . GLN A 1 538 ? -16.249 -7.852 15.281 1.00 58.06 538 GLN A CA 1
ATOM 4007 C C . GLN A 1 538 ? -15.688 -9.246 15.573 1.00 58.06 538 GLN A C 1
ATOM 4009 O O . GLN A 1 538 ? -15.664 -9.694 16.718 1.00 58.06 538 GLN A O 1
ATOM 4014 N N . LYS A 1 539 ? -15.178 -9.917 14.530 1.00 48.81 539 LYS A N 1
ATOM 4015 C CA . LYS A 1 539 ? -14.654 -11.295 14.598 1.00 48.81 539 LYS A CA 1
ATOM 4016 C C . LYS A 1 539 ? -13.637 -11.511 15.731 1.00 48.81 539 LYS A C 1
ATOM 4018 O O . LYS A 1 539 ? -13.682 -12.556 16.361 1.00 48.81 539 LYS A O 1
ATOM 4023 N N . ASN A 1 540 ? -12.782 -10.516 15.986 1.00 51.34 540 ASN A N 1
ATOM 4024 C CA . ASN A 1 540 ? -11.764 -10.522 17.049 1.00 51.34 540 ASN A CA 1
ATOM 4025 C C . ASN A 1 540 ? -12.019 -9.419 18.099 1.00 51.34 540 ASN A C 1
ATOM 4027 O O . ASN A 1 540 ? -11.111 -8.953 18.784 1.00 51.34 540 ASN A O 1
ATOM 4031 N N . GLY A 1 541 ? -13.250 -8.912 18.157 1.00 54.97 541 GLY A N 1
ATOM 4032 C CA . GLY A 1 541 ? -13.600 -7.718 18.915 1.00 54.97 541 GLY A CA 1
ATOM 4033 C C . GLY A 1 541 ? -13.521 -7.887 20.426 1.00 54.97 541 GLY A C 1
ATOM 4034 O O . GLY A 1 541 ? -13.246 -6.935 21.154 1.00 54.97 541 GLY A O 1
ATOM 4035 N N . LYS A 1 542 ? -13.741 -9.113 20.908 1.00 60.03 542 LYS A N 1
ATOM 4036 C CA . LYS A 1 542 ? -13.597 -9.453 22.327 1.00 60.03 542 LYS A CA 1
ATOM 4037 C C . LYS A 1 542 ? -12.128 -9.458 22.720 1.00 60.03 542 LYS A C 1
ATOM 4039 O O . LYS A 1 542 ? -11.764 -8.908 23.750 1.00 60.03 542 LYS A O 1
ATOM 4044 N N . GLU A 1 543 ? -11.279 -10.040 21.892 1.00 55.78 543 GLU A N 1
ATOM 4045 C CA . GLU A 1 543 ? -9.844 -10.080 22.111 1.00 55.78 543 GLU A CA 1
ATOM 4046 C C . GLU A 1 543 ? -9.225 -8.669 22.047 1.00 55.78 543 GLU A C 1
ATOM 4048 O O . GLU A 1 543 ? -8.404 -8.326 22.896 1.00 55.78 543 GLU A O 1
ATOM 4053 N N . GLU A 1 544 ? -9.682 -7.812 21.124 1.00 59.88 544 GLU A N 1
ATOM 4054 C CA . GLU A 1 544 ? -9.300 -6.391 21.075 1.00 59.88 544 GLU A CA 1
ATOM 4055 C C . GLU A 1 544 ? -9.777 -5.624 22.321 1.00 59.88 544 GLU A C 1
ATOM 4057 O O . GLU A 1 544 ? -9.015 -4.850 22.911 1.00 59.88 544 GLU A O 1
ATOM 4062 N N . PHE A 1 545 ? -11.012 -5.872 22.776 1.00 74.62 545 PHE A N 1
ATOM 4063 C CA . PHE A 1 545 ? -11.520 -5.303 24.024 1.00 74.62 545 PHE A CA 1
ATOM 4064 C C . PHE A 1 545 ? -10.599 -5.650 25.199 1.00 74.62 545 PHE A C 1
ATOM 4066 O O . PHE A 1 545 ? -10.207 -4.769 25.962 1.00 74.62 545 PHE A O 1
ATOM 4073 N N . TRP A 1 546 ? -10.212 -6.919 25.330 1.00 66.31 546 TRP A N 1
ATOM 4074 C CA . TRP A 1 546 ? -9.388 -7.382 26.445 1.00 66.31 546 TRP A CA 1
ATOM 4075 C C . TRP A 1 546 ? -7.937 -6.905 26.366 1.00 66.31 546 TRP A C 1
ATOM 4077 O O . TRP A 1 546 ? -7.353 -6.572 27.400 1.00 66.31 546 TRP A O 1
ATOM 4087 N N . PHE A 1 547 ? -7.375 -6.782 25.162 1.00 65.31 547 PHE A N 1
ATOM 4088 C CA . PHE A 1 547 ? -6.076 -6.144 24.958 1.00 65.31 547 PHE A CA 1
ATOM 4089 C C . PHE A 1 547 ? -6.082 -4.699 25.478 1.00 65.31 547 PHE A C 1
ATOM 4091 O O . PHE A 1 547 ? -5.224 -4.301 26.273 1.00 65.31 547 PHE A O 1
ATOM 4098 N N . HIS A 1 548 ? -7.084 -3.908 25.083 1.00 70.62 548 HIS A N 1
ATOM 4099 C CA . HIS A 1 548 ? -7.171 -2.521 25.524 1.00 70.62 548 HIS A CA 1
ATOM 4100 C C . HIS A 1 548 ? -7.565 -2.387 26.996 1.00 70.62 548 HIS A C 1
ATOM 4102 O O . HIS A 1 548 ? -7.062 -1.476 27.648 1.00 70.62 548 HIS A O 1
ATOM 4108 N N . TRP A 1 549 ? -8.396 -3.287 27.528 1.00 74.12 549 TRP A N 1
ATOM 4109 C CA . TRP A 1 549 ? -8.791 -3.325 28.938 1.00 74.12 549 TRP A CA 1
ATOM 4110 C C . TRP A 1 549 ? -7.596 -3.566 29.859 1.00 74.12 549 TRP A C 1
ATOM 4112 O O . TRP A 1 549 ? -7.357 -2.801 30.789 1.00 74.12 549 TRP A O 1
ATOM 4122 N N . THR A 1 550 ? -6.803 -4.595 29.565 1.00 65.62 550 THR A N 1
ATOM 4123 C CA . THR A 1 550 ? -5.629 -4.954 30.374 1.00 65.62 550 THR A CA 1
ATOM 4124 C C . THR A 1 550 ? -4.535 -3.891 30.287 1.00 65.62 550 THR A C 1
ATOM 4126 O O . THR A 1 550 ? -3.969 -3.512 31.308 1.00 65.62 550 THR A O 1
ATOM 4129 N N . THR A 1 551 ? -4.307 -3.327 29.096 1.00 63.31 551 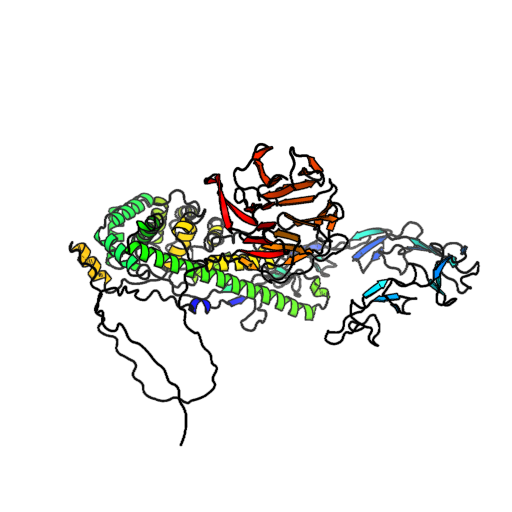THR A N 1
ATOM 4130 C CA . THR A 1 551 ? -3.382 -2.196 28.908 1.00 63.31 551 THR A CA 1
ATOM 4131 C C . THR A 1 551 ? -3.861 -0.942 29.644 1.00 63.31 551 THR A C 1
ATOM 4133 O O . THR A 1 551 ? -3.059 -0.196 30.196 1.00 63.31 551 THR A O 1
ATOM 4136 N N . ALA A 1 552 ? -5.172 -0.685 29.641 1.00 66.75 552 ALA A N 1
ATOM 4137 C CA . ALA A 1 552 ? -5.758 0.484 30.283 1.00 66.75 552 ALA A CA 1
ATOM 4138 C C . ALA A 1 552 ? -5.644 0.453 31.803 1.00 66.75 552 ALA A C 1
ATOM 4140 O O . ALA A 1 552 ? -5.587 1.531 32.374 1.00 66.75 552 ALA A O 1
ATOM 4141 N N . LEU A 1 553 ? -5.636 -0.733 32.421 1.00 69.75 553 LEU A N 1
ATOM 4142 C CA . LEU A 1 553 ? -5.639 -0.930 33.873 1.00 69.75 553 LEU A CA 1
ATOM 4143 C C . LEU A 1 553 ? -4.267 -1.250 34.463 1.00 69.75 553 LEU A C 1
ATOM 4145 O O . LEU A 1 553 ? -4.188 -1.739 35.590 1.00 69.75 553 LEU A O 1
ATOM 4149 N N . SER A 1 554 ? -3.188 -1.024 33.718 1.00 60.88 554 SER A N 1
ATOM 4150 C CA . SER A 1 554 ? -1.872 -1.404 34.209 1.00 60.88 554 SER A CA 1
ATOM 4151 C C . SER A 1 554 ? -1.454 -0.578 35.428 1.00 60.88 554 SER A C 1
ATOM 4153 O O . SER A 1 554 ? -0.729 -1.108 36.249 1.00 60.88 554 SER A O 1
ATOM 4155 N N . GLU A 1 555 ? -1.899 0.675 35.590 1.00 64.12 555 GLU A N 1
ATOM 4156 C CA . GLU A 1 555 ? -1.457 1.551 36.688 1.00 64.12 555 GLU A CA 1
ATOM 4157 C C . GLU A 1 555 ? -2.232 1.381 38.003 1.00 64.12 555 GLU A C 1
ATOM 4159 O O . GLU A 1 555 ? -3.393 0.974 38.053 1.00 64.12 555 GLU A O 1
ATOM 4164 N N . LYS A 1 556 ? -1.595 1.787 39.107 1.00 71.00 556 LYS A N 1
ATOM 4165 C CA . LYS A 1 556 ? -2.213 1.785 40.442 1.00 71.00 556 LYS A CA 1
ATOM 4166 C C . LYS A 1 556 ? -2.961 3.089 40.699 1.00 71.00 556 LYS A C 1
ATOM 4168 O O . LYS A 1 556 ? -2.381 4.059 41.180 1.00 71.00 556 LYS A O 1
ATOM 4173 N N . THR A 1 557 ? -4.265 3.113 40.433 1.00 74.31 557 THR A N 1
ATOM 4174 C CA . THR A 1 557 ? -5.132 4.236 40.838 1.00 74.31 557 THR A CA 1
ATOM 4175 C C . THR A 1 557 ? -5.955 3.866 42.064 1.00 74.31 557 THR A C 1
ATOM 4177 O O . THR A 1 557 ? -6.784 2.961 41.998 1.00 74.31 557 THR A O 1
ATOM 4180 N N . GLN A 1 558 ? -5.729 4.567 43.178 1.00 78.62 558 GLN A N 1
ATOM 4181 C CA . GLN A 1 558 ? -6.481 4.373 44.418 1.00 78.62 558 GLN A CA 1
ATOM 4182 C C . GLN A 1 558 ? -7.911 4.942 44.319 1.00 78.62 558 GLN A C 1
ATOM 4184 O O . GLN A 1 558 ? -8.132 5.889 43.562 1.00 78.62 558 GLN A O 1
ATOM 4189 N N . PRO A 1 559 ? -8.873 4.408 45.098 1.00 77.56 559 PRO A N 1
ATOM 4190 C CA . PRO A 1 559 ? -10.233 4.926 45.157 1.00 77.56 559 PRO A CA 1
ATOM 4191 C C . PRO A 1 559 ? -10.286 6.396 45.562 1.00 77.56 559 PRO A C 1
ATOM 4193 O O . PRO A 1 559 ? -9.524 6.847 46.421 1.00 77.56 559 PRO A O 1
ATOM 4196 N N . SER A 1 560 ? -11.243 7.126 44.992 1.00 71.88 560 SER A N 1
ATOM 4197 C CA . SER A 1 560 ? -11.514 8.507 45.387 1.00 71.88 560 SER A CA 1
ATOM 4198 C C . SER A 1 560 ? -11.897 8.605 46.871 1.00 71.88 560 SER A C 1
ATOM 4200 O O . SER A 1 560 ? -12.434 7.668 47.464 1.00 71.88 560 SER A O 1
ATOM 4202 N N . VAL A 1 561 ? -11.673 9.767 47.494 1.00 67.62 561 VAL A N 1
ATOM 4203 C CA . VAL A 1 561 ? -12.014 9.992 48.917 1.00 67.62 561 VAL A CA 1
ATOM 4204 C C . VAL A 1 561 ? -13.505 9.729 49.191 1.00 67.62 561 VAL A C 1
ATOM 4206 O O . VAL A 1 561 ? -13.869 9.197 50.238 1.00 67.62 561 VAL A O 1
ATOM 4209 N N . ASN A 1 562 ? -14.365 10.011 48.209 1.00 70.00 562 ASN A N 1
ATOM 4210 C CA . ASN A 1 562 ? -15.813 9.812 48.298 1.00 70.00 562 ASN A CA 1
ATOM 4211 C C . ASN A 1 562 ? -16.248 8.346 48.142 1.00 70.00 562 ASN A C 1
ATOM 4213 O O . ASN A 1 562 ? -17.382 8.007 48.487 1.00 70.00 562 ASN A O 1
ATOM 4217 N N . PHE A 1 563 ? -15.366 7.470 47.652 1.00 77.94 563 PHE A N 1
ATOM 4218 C CA . PHE A 1 563 ? -15.666 6.056 47.447 1.00 77.94 563 PHE A CA 1
ATOM 4219 C C . PHE A 1 563 ? -16.024 5.352 48.759 1.00 77.94 563 PHE A C 1
ATOM 4221 O O . PHE A 1 563 ? -17.023 4.639 48.830 1.00 77.94 563 PHE A O 1
ATOM 4228 N N . LYS A 1 564 ? -15.261 5.607 49.831 1.00 75.06 564 LYS A N 1
ATOM 4229 C CA . LYS A 1 564 ? -15.511 5.006 51.153 1.00 75.06 564 LYS A CA 1
ATOM 4230 C C . LYS A 1 564 ? -16.868 5.419 51.722 1.00 75.06 564 LYS A C 1
ATOM 4232 O O . LYS A 1 564 ? -17.608 4.572 52.212 1.00 75.06 564 LYS A O 1
ATOM 4237 N N . THR A 1 565 ? -17.215 6.700 51.605 1.00 75.69 565 THR A N 1
ATOM 4238 C CA . THR A 1 565 ? -18.509 7.237 52.048 1.00 75.69 565 THR A CA 1
ATOM 4239 C C . THR A 1 565 ? -19.669 6.606 51.278 1.00 75.69 565 THR A C 1
ATOM 4241 O O . THR A 1 565 ? -20.671 6.216 51.872 1.00 75.69 565 THR A O 1
ATOM 4244 N N . ARG A 1 566 ? -19.518 6.447 49.959 1.00 75.75 566 ARG A N 1
ATOM 4245 C CA . ARG A 1 566 ? -20.522 5.810 49.097 1.00 75.75 566 ARG A CA 1
ATOM 4246 C C . ARG A 1 566 ? -20.705 4.327 49.421 1.00 75.75 566 ARG A C 1
ATOM 4248 O O . ARG A 1 566 ? -21.835 3.870 49.558 1.00 75.75 566 ARG A O 1
ATOM 4255 N N . LEU A 1 567 ? -19.604 3.598 49.597 1.00 79.19 567 LEU A N 1
ATOM 4256 C CA . LEU A 1 567 ? -19.631 2.188 49.981 1.00 79.19 567 LEU A CA 1
ATOM 4257 C C . LEU A 1 567 ? -20.306 1.982 51.344 1.00 79.19 567 LEU A C 1
ATOM 4259 O O . LEU A 1 567 ? -21.091 1.051 51.507 1.00 79.19 567 LEU A O 1
ATOM 4263 N N . ALA A 1 568 ? -20.034 2.861 52.312 1.00 77.75 568 ALA A N 1
ATOM 4264 C CA . ALA A 1 568 ? -20.675 2.816 53.623 1.00 77.75 568 ALA A CA 1
ATOM 4265 C C . ALA A 1 568 ? -22.195 3.032 53.530 1.00 77.75 568 ALA A C 1
ATOM 4267 O O . ALA A 1 568 ? -22.942 2.275 54.141 1.00 77.75 568 ALA A O 1
ATOM 4268 N N . ALA A 1 569 ? -22.649 3.997 52.720 1.00 74.00 569 ALA A N 1
ATOM 4269 C CA . ALA A 1 569 ? -24.074 4.278 52.521 1.00 74.00 569 ALA A CA 1
ATOM 4270 C C . ALA A 1 569 ? -24.839 3.102 51.883 1.00 74.00 569 ALA A C 1
ATOM 4272 O O . ALA A 1 569 ? -25.949 2.778 52.307 1.00 74.00 569 ALA A O 1
ATOM 4273 N N . LEU A 1 570 ? -24.232 2.427 50.898 1.00 76.00 570 LEU A N 1
ATOM 4274 C CA . LEU A 1 570 ? -24.803 1.223 50.283 1.00 76.00 570 LEU A CA 1
ATOM 4275 C C . LEU A 1 570 ? -24.912 0.071 51.292 1.00 76.00 570 LEU A C 1
ATOM 4277 O O . LEU A 1 570 ? -25.951 -0.580 51.371 1.00 76.00 570 LEU A O 1
ATOM 4281 N N . LYS A 1 571 ? -23.874 -0.138 52.114 1.00 76.06 571 LYS A N 1
ATOM 4282 C CA . LYS A 1 571 ? -23.870 -1.172 53.164 1.00 76.06 571 LYS A CA 1
ATOM 4283 C C . LYS A 1 571 ? -24.893 -0.909 54.277 1.00 76.06 571 LYS A C 1
ATOM 4285 O O . LYS A 1 571 ? -25.360 -1.862 54.890 1.00 76.06 571 LYS A O 1
ATOM 4290 N N . SER A 1 572 ? -25.259 0.349 54.537 1.00 71.81 572 SER A N 1
ATOM 4291 C CA . SER A 1 572 ? -26.268 0.713 55.542 1.00 71.81 572 SER A CA 1
ATOM 4292 C C . SER A 1 572 ? -27.713 0.730 55.024 1.00 71.81 572 SER A C 1
ATOM 4294 O O . SER A 1 572 ? -28.613 1.091 55.779 1.00 71.81 572 SER A O 1
ATOM 4296 N N . GLY A 1 573 ? -27.963 0.373 53.757 1.00 56.91 573 GLY A N 1
ATOM 4297 C CA . GLY A 1 573 ? -29.316 0.339 53.178 1.00 56.91 573 GLY A CA 1
ATOM 4298 C C . GLY A 1 573 ? -29.970 1.716 52.991 1.00 56.91 573 GLY A C 1
ATOM 4299 O O . GLY A 1 573 ? -31.155 1.806 52.676 1.00 56.91 573 GLY A O 1
ATOM 4300 N N . THR A 1 574 ? -29.220 2.805 53.168 1.00 46.22 574 THR A N 1
ATOM 4301 C CA . THR A 1 574 ? -29.697 4.175 52.964 1.00 46.22 574 THR A CA 1
ATOM 4302 C C . THR A 1 574 ? -29.477 4.579 51.509 1.00 46.22 574 THR A C 1
ATOM 4304 O O . THR A 1 574 ? -28.360 4.877 51.087 1.00 46.22 574 THR A O 1
ATOM 4307 N N . THR A 1 575 ? -30.555 4.644 50.720 1.00 44.25 575 THR A N 1
ATOM 4308 C CA . THR A 1 575 ? -30.533 5.203 49.358 1.00 44.25 575 THR A CA 1
ATOM 4309 C C . THR A 1 575 ? -30.304 6.715 49.413 1.00 44.25 575 THR A C 1
ATOM 4311 O O . THR A 1 575 ? -31.241 7.510 49.304 1.00 44.25 575 THR A O 1
ATOM 4314 N N . SER A 1 576 ? -29.061 7.150 49.616 1.00 38.19 576 SER A N 1
ATOM 4315 C CA . SER A 1 576 ? -28.720 8.560 49.443 1.00 38.19 576 SER A CA 1
ATOM 4316 C C . SER A 1 576 ? -28.625 8.869 47.947 1.00 38.19 576 SER A C 1
ATOM 4318 O O . SER A 1 576 ? -27.781 8.345 47.224 1.00 38.19 576 SER A O 1
ATOM 4320 N N . LYS A 1 577 ? -29.530 9.726 47.461 1.00 37.19 577 LYS A N 1
ATOM 4321 C CA . LYS A 1 577 ? -29.350 10.428 46.182 1.00 37.19 577 LYS A CA 1
ATOM 4322 C C . LYS A 1 577 ? -27.977 11.118 46.232 1.00 37.19 577 LYS A C 1
ATOM 4324 O O . LYS A 1 577 ? -27.680 11.721 47.262 1.00 37.19 577 LYS A O 1
ATOM 4329 N N . PRO A 1 578 ? -27.150 11.067 45.175 1.00 36.12 578 PRO A N 1
ATOM 4330 C CA . PRO A 1 578 ? -25.810 11.634 45.224 1.00 36.12 578 PRO A CA 1
ATOM 4331 C C . PRO A 1 578 ? -25.881 13.140 45.494 1.00 36.12 578 PRO A C 1
ATOM 4333 O O . PRO A 1 578 ? -26.280 13.921 44.629 1.00 36.12 578 PRO A O 1
ATOM 4336 N N . THR A 1 579 ? -25.489 13.554 46.697 1.00 30.00 579 THR A N 1
ATOM 4337 C CA . THR A 1 579 ? -25.202 14.955 46.995 1.00 30.00 579 THR A CA 1
ATOM 4338 C C . THR A 1 579 ? -23.876 15.292 46.324 1.00 30.00 579 THR A C 1
ATOM 4340 O O . THR A 1 579 ? -22.852 14.666 46.604 1.00 30.00 579 THR A O 1
ATOM 4343 N N . MET A 1 580 ? -23.893 16.256 45.401 1.00 22.44 580 MET A N 1
ATOM 4344 C CA . MET A 1 580 ? -22.670 16.856 44.866 1.00 22.44 580 MET A CA 1
ATOM 4345 C C . MET A 1 580 ? -21.834 17.399 46.035 1.00 22.44 580 MET A C 1
ATOM 4347 O O . MET A 1 580 ? -22.390 18.113 46.871 1.00 22.44 580 MET A O 1
ATOM 4351 N N . PRO A 1 581 ? -20.529 17.090 46.123 1.00 27.23 581 PRO A N 1
ATOM 4352 C CA . PRO A 1 581 ? -19.690 17.670 47.158 1.00 27.23 581 PRO A CA 1
ATOM 4353 C C . PRO A 1 581 ? -19.589 19.188 46.958 1.00 27.23 581 PRO A C 1
ATOM 4355 O O . PRO A 1 581 ? -19.242 19.663 45.875 1.00 27.23 581 PRO A O 1
ATOM 4358 N N . THR A 1 582 ? -19.874 19.947 48.016 1.00 23.20 582 THR A N 1
ATOM 4359 C CA . THR A 1 582 ? -19.458 21.347 48.140 1.00 23.20 582 THR A CA 1
ATOM 4360 C C . THR A 1 582 ? -17.932 21.381 48.139 1.00 23.20 582 THR A C 1
ATOM 4362 O O . THR A 1 582 ? -17.297 20.763 48.993 1.00 23.20 582 THR A O 1
ATOM 4365 N N . ILE A 1 583 ? -17.337 22.066 47.163 1.00 26.22 583 ILE A N 1
ATOM 4366 C CA . ILE A 1 583 ? -15.888 22.255 47.088 1.00 26.22 583 ILE A CA 1
ATOM 4367 C C . ILE A 1 583 ? -15.500 23.341 48.092 1.00 26.22 583 ILE A C 1
ATOM 4369 O O . ILE A 1 583 ? -15.798 24.516 47.887 1.00 26.22 583 ILE A O 1
ATOM 4373 N N . THR A 1 584 ? -14.789 22.939 49.143 1.00 23.88 584 THR A N 1
ATOM 4374 C CA . THR A 1 584 ? -14.066 23.842 50.039 1.00 23.88 584 THR A CA 1
ATOM 4375 C C . THR A 1 584 ? -12.588 23.463 50.000 1.00 23.88 584 THR A C 1
ATOM 4377 O O . THR A 1 584 ? -12.233 22.355 50.391 1.00 23.88 584 THR A O 1
ATOM 4380 N N . GLY A 1 585 ? -11.732 24.391 49.556 1.00 23.08 585 GLY A N 1
ATOM 4381 C CA . GLY A 1 585 ? -10.287 24.353 49.810 1.00 23.08 585 GLY A CA 1
ATOM 4382 C C . GLY A 1 585 ? -9.397 24.075 48.598 1.00 23.08 585 GLY A C 1
ATOM 4383 O O . GLY A 1 585 ? -9.132 22.928 48.257 1.00 23.08 585 GLY A O 1
ATOM 4384 N N . GLY A 1 586 ? -8.874 25.155 48.013 1.00 24.28 586 GLY A N 1
ATOM 4385 C CA . GLY A 1 586 ? -7.809 25.152 47.010 1.00 24.28 586 GLY A CA 1
ATOM 4386 C C . GLY A 1 586 ? -7.556 26.558 46.454 1.00 24.28 586 GLY A C 1
ATOM 4387 O O . GLY A 1 586 ? -7.832 26.815 45.288 1.00 24.28 586 GLY A O 1
ATOM 4388 N N . THR A 1 587 ? -7.130 27.487 47.315 1.00 26.44 587 THR A N 1
ATOM 4389 C CA . THR A 1 587 ? -6.828 28.908 47.026 1.00 26.44 587 THR A CA 1
ATOM 4390 C C . THR A 1 587 ? -5.380 29.090 46.483 1.00 26.44 587 THR A C 1
ATOM 4392 O O . THR A 1 587 ? -4.662 28.100 46.363 1.00 26.44 587 THR A O 1
ATOM 4395 N N . PRO A 1 588 ? -4.925 30.300 46.082 1.00 28.62 588 PRO A N 1
ATOM 4396 C CA . PRO A 1 588 ? -4.355 30.591 44.764 1.00 28.62 588 PRO A CA 1
ATOM 4397 C C . PRO A 1 588 ? -2.845 30.906 44.782 1.00 28.62 588 PRO A C 1
ATOM 4399 O O . PRO A 1 588 ? -2.270 31.259 45.809 1.00 28.62 588 PRO A O 1
ATOM 4402 N N . ILE A 1 589 ? -2.204 30.883 43.612 1.00 24.47 589 ILE A N 1
ATOM 4403 C CA . ILE A 1 589 ? -0.871 31.478 43.434 1.00 24.47 589 ILE A CA 1
ATOM 4404 C C . ILE A 1 589 ? -1.067 32.975 43.181 1.00 24.47 589 ILE A C 1
ATOM 4406 O O . ILE A 1 589 ? -1.534 33.366 42.112 1.00 24.47 589 ILE A O 1
ATOM 4410 N N . ASN A 1 590 ? -0.768 33.804 44.184 1.00 25.12 590 ASN A N 1
ATOM 4411 C CA . ASN A 1 590 ? -0.752 35.255 44.038 1.00 25.12 590 ASN A CA 1
ATOM 4412 C C . ASN A 1 590 ? 0.630 35.730 43.581 1.00 25.12 590 ASN A C 1
ATOM 4414 O O . ASN A 1 590 ? 1.666 35.223 44.008 1.00 25.12 590 ASN A O 1
ATOM 4418 N N . ALA A 1 591 ? 0.595 36.708 42.685 1.00 27.80 591 ALA A N 1
ATOM 4419 C CA . ALA A 1 591 ? 1.718 37.292 41.984 1.00 27.80 591 ALA A CA 1
ATOM 4420 C C . ALA A 1 591 ? 2.717 38.001 42.909 1.00 27.80 591 ALA A C 1
ATOM 4422 O O . ALA A 1 591 ? 2.325 38.796 43.759 1.00 27.80 591 ALA A O 1
ATOM 4423 N N . SER A 1 592 ? 4.012 37.839 42.627 1.00 23.94 592 SER A N 1
ATOM 4424 C CA . SER A 1 592 ? 4.944 38.963 42.692 1.00 23.94 592 SER A CA 1
ATOM 4425 C C . SER A 1 592 ? 6.141 38.737 41.756 1.00 23.94 592 SER A C 1
ATOM 4427 O O . SER A 1 592 ? 6.775 37.690 41.785 1.00 23.94 592 SER A O 1
ATOM 4429 N N . GLN A 1 593 ? 6.410 39.776 40.959 1.00 26.80 593 GLN A N 1
ATOM 4430 C CA . GLN A 1 593 ? 7.666 40.117 40.277 1.00 26.80 593 GLN A CA 1
ATOM 4431 C C . GLN A 1 593 ? 7.929 39.590 38.845 1.00 26.80 593 GLN A C 1
ATOM 4433 O O . GLN A 1 593 ? 8.597 38.593 38.606 1.00 26.80 593 GLN A O 1
ATOM 4438 N N . SER A 1 594 ? 7.459 40.431 37.910 1.00 22.75 594 SER A N 1
ATOM 4439 C CA . SER A 1 594 ? 8.255 41.103 36.859 1.00 22.75 594 SER A CA 1
ATOM 4440 C C . SER A 1 594 ? 8.559 40.374 35.544 1.00 22.75 594 SER A C 1
ATOM 4442 O O . SER A 1 594 ? 9.440 39.528 35.448 1.00 22.75 594 SER A O 1
ATOM 4444 N N . ALA A 1 595 ? 7.891 40.850 34.487 1.00 23.28 595 ALA A N 1
ATOM 4445 C CA . ALA A 1 595 ? 8.276 40.706 33.080 1.00 23.28 595 ALA A CA 1
ATOM 4446 C C . ALA A 1 595 ? 9.607 41.429 32.753 1.00 23.28 595 ALA A C 1
ATOM 4448 O O . ALA A 1 595 ? 10.030 42.305 33.510 1.00 23.28 595 ALA A O 1
ATOM 4449 N N . PRO A 1 596 ? 10.226 41.129 31.594 1.00 24.19 596 PRO A N 1
ATOM 4450 C CA . PRO A 1 596 ? 10.161 42.090 30.477 1.00 24.19 596 PRO A CA 1
ATOM 4451 C C . PRO A 1 596 ? 9.712 41.402 29.167 1.00 24.19 596 PRO A C 1
ATOM 4453 O O . PRO A 1 596 ? 10.248 40.369 28.785 1.00 24.19 596 PRO A O 1
ATOM 4456 N N . THR A 1 597 ? 8.561 41.765 28.591 1.00 20.59 597 THR A N 1
ATOM 4457 C CA . THR A 1 597 ? 8.276 42.853 27.619 1.00 20.59 597 THR A CA 1
ATOM 4458 C C . THR A 1 597 ? 8.566 42.523 26.149 1.00 20.59 597 THR A C 1
ATOM 4460 O O . THR A 1 597 ? 9.719 42.435 25.746 1.00 20.59 597 THR A O 1
ATOM 4463 N N . THR A 1 598 ? 7.467 42.546 25.368 1.00 21.50 598 THR A N 1
ATOM 4464 C CA . THR A 1 598 ? 7.310 43.088 23.991 1.00 21.50 598 THR A CA 1
ATOM 4465 C C . THR A 1 598 ? 8.057 42.371 22.854 1.00 21.50 598 THR A C 1
ATOM 4467 O O . THR A 1 598 ? 9.238 42.105 22.958 1.00 21.50 598 THR A O 1
ATOM 4470 N N . SER A 1 599 ? 7.489 42.071 21.681 1.00 21.95 599 SER A N 1
ATOM 4471 C CA . SER A 1 599 ? 6.379 42.657 20.911 1.00 21.95 599 SER A CA 1
ATOM 4472 C C . SER A 1 599 ? 6.041 41.733 19.719 1.00 21.95 599 SER A C 1
ATOM 4474 O O . SER A 1 599 ? 6.895 40.955 19.303 1.00 21.95 599 SER A O 1
ATOM 4476 N N . GLY A 1 600 ? 4.841 41.856 19.130 1.00 23.16 600 GLY A N 1
ATOM 4477 C CA . GLY A 1 600 ? 4.614 41.468 17.725 1.00 23.16 600 GLY A CA 1
ATOM 4478 C C . GLY A 1 600 ? 3.353 40.650 17.426 1.00 23.16 600 GLY A C 1
ATOM 4479 O O . GLY A 1 600 ? 3.359 39.431 17.525 1.00 23.16 600 GLY A O 1
ATOM 4480 N N . SER A 1 601 ? 2.296 41.352 17.014 1.00 22.47 601 SER A N 1
ATOM 4481 C CA . SER A 1 601 ? 0.980 40.902 16.530 1.00 22.47 601 SER A CA 1
ATOM 4482 C C . SER A 1 601 ? 0.950 39.806 15.455 1.00 22.47 601 SER A C 1
ATOM 4484 O O . SER A 1 601 ? 1.833 39.750 14.610 1.00 22.47 601 SER A O 1
ATOM 4486 N N . MET A 1 602 ? -0.175 39.073 15.398 1.00 24.03 602 MET A N 1
ATOM 4487 C CA . MET A 1 602 ? -1.126 38.987 14.257 1.00 24.03 602 MET A CA 1
ATOM 4488 C C . MET A 1 602 ? -2.397 38.231 14.744 1.00 24.03 602 MET A C 1
ATOM 4490 O O . MET A 1 602 ? -2.285 37.102 15.205 1.00 24.03 602 MET A O 1
ATOM 4494 N N . THR A 1 603 ? -3.570 38.862 14.958 1.00 22.36 603 THR A N 1
ATOM 4495 C CA . THR A 1 603 ? -4.701 39.077 14.000 1.00 22.36 603 THR A CA 1
ATOM 4496 C C . THR A 1 603 ? -5.005 37.823 13.151 1.00 22.36 603 THR A C 1
ATOM 4498 O O . THR A 1 603 ? -4.101 37.349 12.480 1.00 22.36 603 THR A O 1
ATOM 4501 N N . SER A 1 604 ? -6.192 37.201 13.078 1.00 23.89 604 SER A N 1
ATOM 4502 C CA . SER A 1 604 ? -7.577 37.674 13.229 1.00 23.89 604 SER A CA 1
ATOM 4503 C C . SER A 1 604 ? -8.575 36.520 13.473 1.00 23.89 604 SER A C 1
ATOM 4505 O O . SER A 1 604 ? -8.426 35.436 12.922 1.00 23.89 604 SER A O 1
ATOM 4507 N N . ALA A 1 605 ? -9.628 36.845 14.233 1.00 22.27 605 ALA A N 1
ATOM 4508 C CA . ALA A 1 605 ? -11.051 36.511 14.059 1.00 22.27 605 ALA A CA 1
ATOM 4509 C C . ALA A 1 605 ? -11.501 35.067 13.726 1.00 22.27 605 ALA A C 1
ATOM 4511 O O . ALA A 1 605 ? -11.488 34.631 12.578 1.00 22.27 605 ALA A O 1
ATOM 4512 N N . VAL A 1 606 ? -12.123 34.424 14.722 1.00 22.22 606 VAL A N 1
ATOM 4513 C CA . VAL A 1 606 ? -13.208 33.450 14.521 1.00 22.22 606 VAL A CA 1
ATOM 4514 C C . VAL A 1 606 ? -14.505 34.166 14.897 1.00 22.22 606 VAL A C 1
ATOM 4516 O O . VAL A 1 606 ? -14.699 34.517 16.059 1.00 22.22 606 VAL A O 1
ATOM 4519 N N . ALA A 1 607 ? -15.353 34.443 13.905 1.00 25.09 607 ALA A N 1
ATOM 4520 C CA . ALA A 1 607 ? -16.694 34.976 14.112 1.00 25.09 607 ALA A CA 1
ATOM 4521 C C . ALA A 1 607 ? -17.715 33.837 14.224 1.00 25.09 607 ALA A C 1
ATOM 4523 O O . ALA A 1 607 ? -17.596 32.783 13.599 1.00 25.09 607 ALA A O 1
ATOM 4524 N N . SER A 1 608 ? -18.692 34.101 15.078 1.00 24.42 608 SER A N 1
ATOM 4525 C CA . SER A 1 608 ? -19.686 33.215 15.656 1.00 24.42 608 SER A CA 1
ATOM 4526 C C . SER A 1 608 ? -20.710 32.658 14.667 1.00 24.42 608 SER A C 1
ATOM 4528 O O . SER A 1 608 ? -21.112 33.299 13.700 1.00 24.42 608 SER A O 1
ATOM 4530 N N . VAL A 1 609 ? -21.180 31.461 15.003 1.00 28.78 609 VAL A N 1
ATOM 4531 C CA . VAL A 1 609 ? -22.324 30.747 14.431 1.00 28.78 609 VAL A CA 1
ATOM 4532 C C . VAL A 1 609 ? -23.632 31.356 14.942 1.00 28.78 609 VAL A C 1
ATOM 4534 O O . VAL A 1 609 ? -23.806 31.428 16.156 1.00 28.78 609 VAL A O 1
ATOM 4537 N N . GLN A 1 610 ? -24.592 31.653 14.052 1.00 23.66 610 GLN A N 1
ATOM 4538 C CA . GLN A 1 610 ? -26.005 31.367 14.341 1.00 23.66 610 GLN A CA 1
ATOM 4539 C C . GLN A 1 610 ? -26.883 31.168 13.086 1.00 23.66 610 GLN A C 1
ATOM 4541 O O . GLN A 1 610 ? -27.040 32.059 12.260 1.00 23.66 610 GLN A O 1
ATOM 4546 N N . THR A 1 611 ? -27.461 29.958 13.035 1.00 25.03 611 THR A N 1
ATOM 4547 C CA . THR A 1 611 ? -28.767 29.512 12.493 1.00 25.03 611 THR A CA 1
ATOM 4548 C C . THR A 1 611 ? -29.202 29.830 11.059 1.00 25.03 611 THR A C 1
ATOM 4550 O O . THR A 1 611 ? -29.562 30.959 10.759 1.00 25.03 611 THR A O 1
ATOM 4553 N N . MET A 1 612 ? -29.425 28.759 10.277 1.00 21.75 612 MET A N 1
ATOM 4554 C CA . MET A 1 612 ? -30.699 28.485 9.586 1.00 21.75 612 MET A CA 1
ATOM 4555 C C . MET A 1 612 ? -30.926 26.971 9.446 1.00 21.75 612 MET A C 1
ATOM 4557 O O . MET A 1 612 ? -30.035 26.228 9.043 1.00 21.75 612 MET A O 1
ATOM 4561 N N . ALA A 1 613 ? -32.134 26.521 9.785 1.00 29.50 613 ALA A N 1
ATOM 4562 C CA . ALA A 1 613 ? -32.654 25.218 9.404 1.00 29.50 613 ALA A CA 1
ATOM 4563 C C . ALA A 1 613 ? -33.203 25.311 7.970 1.00 29.50 613 ALA A C 1
ATOM 4565 O O . ALA A 1 613 ? -34.242 25.925 7.763 1.00 29.50 613 ALA A O 1
ATOM 4566 N N . SER A 1 614 ? -32.478 24.752 6.996 1.00 26.42 614 SER A N 1
ATOM 4567 C CA . SER A 1 614 ? -32.958 24.138 5.743 1.00 26.42 614 SER A CA 1
ATOM 4568 C C . SER A 1 614 ? -31.735 23.755 4.891 1.00 26.42 614 SER A C 1
ATOM 4570 O O . SER A 1 614 ? -30.760 24.499 4.853 1.00 26.42 614 SER A O 1
ATOM 4572 N N . VAL A 1 615 ? -31.815 22.610 4.205 1.00 24.92 615 VAL A N 1
ATOM 4573 C CA . VAL A 1 615 ? -30.772 21.901 3.428 1.00 24.92 615 VAL A CA 1
ATOM 4574 C C . VAL A 1 615 ? -29.791 21.072 4.276 1.00 24.92 615 VAL A C 1
ATOM 4576 O O . VAL A 1 615 ? -28.693 21.496 4.627 1.00 24.92 615 VAL A O 1
ATOM 4579 N N . MET A 1 616 ? -30.175 19.824 4.563 1.00 30.56 616 MET A N 1
ATOM 4580 C CA . MET A 1 616 ? -29.212 18.763 4.880 1.00 30.56 616 MET A CA 1
ATOM 4581 C C . MET A 1 616 ? -28.413 18.460 3.603 1.00 30.56 616 MET A C 1
ATOM 4583 O O . MET A 1 616 ? -28.992 17.999 2.625 1.00 30.56 616 MET A O 1
ATOM 4587 N N . GLY A 1 617 ? -27.117 18.775 3.584 1.00 31.33 617 GLY A N 1
ATOM 4588 C CA . GLY A 1 617 ? -26.236 18.493 2.448 1.00 31.33 617 GLY A CA 1
ATOM 4589 C C . GLY A 1 617 ? -25.454 17.196 2.645 1.00 31.33 617 GLY A C 1
ATOM 4590 O O . GLY A 1 617 ? -24.585 17.135 3.518 1.00 31.33 617 GLY A O 1
ATOM 4591 N N . ASP A 1 618 ? -25.742 16.192 1.817 1.00 51.69 618 ASP A N 1
ATOM 4592 C CA . ASP A 1 618 ? -24.901 15.011 1.590 1.00 51.69 618 ASP A CA 1
ATOM 4593 C C . ASP A 1 618 ? -23.463 15.469 1.277 1.00 51.69 618 ASP A C 1
ATOM 4595 O O . ASP A 1 618 ? -23.254 16.288 0.377 1.00 51.69 618 ASP A O 1
ATOM 4599 N N . LYS A 1 619 ? -22.448 14.989 2.009 1.00 65.06 619 LYS A N 1
ATOM 4600 C CA . LYS A 1 619 ? -21.059 15.462 1.836 1.00 65.06 619 LYS A CA 1
ATOM 4601 C C . LYS A 1 619 ? -20.373 14.796 0.638 1.00 65.06 619 LYS A C 1
ATOM 4603 O O . LYS A 1 619 ? -19.415 14.037 0.779 1.00 65.06 619 LYS A O 1
ATOM 4608 N N . TRP A 1 620 ? -20.847 15.138 -0.554 1.00 77.19 620 TRP A N 1
ATOM 4609 C CA . TRP A 1 620 ? -20.156 14.918 -1.819 1.00 77.19 620 TRP A CA 1
ATOM 4610 C C . TRP A 1 620 ? -19.150 16.043 -2.070 1.00 77.19 620 TRP A C 1
ATOM 4612 O O . TRP A 1 620 ? -19.474 17.226 -1.992 1.00 77.19 620 TRP A O 1
ATOM 4622 N N . PHE A 1 621 ? -17.911 15.679 -2.386 1.00 80.19 621 PHE A N 1
ATOM 4623 C CA . PHE A 1 621 ? -16.840 16.611 -2.721 1.00 80.19 621 PHE A CA 1
ATOM 4624 C C . PHE A 1 621 ? -16.520 16.495 -4.201 1.00 80.19 621 PHE A C 1
ATOM 4626 O O . PHE A 1 621 ? -16.121 15.423 -4.660 1.00 80.19 621 PHE A O 1
ATOM 4633 N N . GLN A 1 622 ? -16.649 17.597 -4.937 1.00 83.50 622 GLN A N 1
ATOM 4634 C CA . GLN A 1 622 ? -16.193 17.640 -6.319 1.00 83.50 622 GLN A CA 1
ATOM 4635 C C . GLN A 1 622 ? -14.665 17.557 -6.361 1.00 83.50 622 GLN A C 1
ATOM 4637 O O . GLN A 1 622 ? -13.958 18.286 -5.662 1.00 83.50 622 GLN A O 1
ATOM 4642 N N . ILE A 1 623 ? -14.159 16.658 -7.193 1.00 85.69 623 ILE A N 1
ATOM 4643 C CA . ILE A 1 623 ? -12.737 16.456 -7.426 1.00 85.69 623 ILE A CA 1
ATOM 4644 C C . ILE A 1 623 ? -12.378 17.130 -8.753 1.00 85.69 623 ILE A C 1
ATOM 4646 O O . ILE A 1 623 ? -13.040 16.872 -9.759 1.00 85.69 623 ILE A O 1
ATOM 4650 N N . PRO A 1 624 ? -11.343 17.991 -8.790 1.00 81.88 624 PRO A N 1
ATOM 4651 C CA . PRO A 1 624 ? -10.926 18.638 -10.026 1.00 81.88 624 PRO A CA 1
ATOM 4652 C C . PRO A 1 624 ? -10.584 17.616 -11.111 1.00 81.88 624 PRO A C 1
ATOM 4654 O O . PRO A 1 624 ? -9.790 16.701 -10.884 1.00 81.88 624 PRO A O 1
ATOM 4657 N N . GLY A 1 625 ? -11.162 17.801 -12.294 1.00 82.69 625 GLY A N 1
ATOM 4658 C CA . GLY A 1 625 ? -11.015 16.905 -13.436 1.00 82.69 625 GLY A CA 1
ATOM 4659 C C . GLY A 1 625 ? -12.362 16.598 -14.083 1.00 82.69 625 GLY A C 1
ATOM 4660 O O . GLY A 1 625 ? -13.411 16.936 -13.539 1.00 82.69 625 GLY A O 1
ATOM 4661 N N . ALA A 1 626 ? -12.311 15.962 -15.251 1.00 87.25 626 ALA A N 1
ATOM 4662 C CA . ALA A 1 626 ? -13.489 15.465 -15.943 1.00 87.25 626 ALA A CA 1
ATOM 4663 C C . ALA A 1 626 ? -13.232 14.057 -16.486 1.00 87.25 626 ALA A C 1
ATOM 4665 O O . ALA A 1 626 ? -12.143 13.782 -17.006 1.00 87.25 626 ALA A O 1
ATOM 4666 N N . ALA A 1 627 ? -14.223 13.176 -16.369 1.00 93.81 627 ALA A N 1
ATOM 4667 C CA . ALA A 1 627 ? -14.106 11.773 -16.744 1.00 93.81 627 ALA A CA 1
ATOM 4668 C C . ALA A 1 627 ? -15.344 11.267 -17.491 1.00 93.81 627 ALA A C 1
ATOM 4670 O O . ALA A 1 627 ? -16.466 11.625 -17.155 1.00 93.81 627 ALA A O 1
ATOM 4671 N N . ASN A 1 628 ? -15.112 10.419 -18.491 1.00 92.00 628 ASN A N 1
ATOM 4672 C CA . ASN A 1 628 ? -16.136 9.642 -19.189 1.00 92.00 628 ASN A CA 1
ATOM 4673 C C . ASN A 1 628 ? -16.402 8.291 -18.509 1.00 92.00 628 ASN A C 1
ATOM 4675 O O . ASN A 1 628 ? -17.455 7.697 -18.731 1.00 92.00 628 ASN A O 1
ATOM 4679 N N . ASP A 1 629 ? -15.427 7.782 -17.755 1.00 95.25 629 ASP A N 1
ATOM 4680 C CA . ASP A 1 629 ? -15.537 6.540 -16.996 1.00 95.25 629 ASP A CA 1
ATOM 4681 C C . ASP A 1 629 ? -14.580 6.557 -15.798 1.00 95.25 629 ASP A C 1
ATOM 4683 O O . ASP A 1 629 ? -13.560 7.259 -15.821 1.00 95.25 629 ASP A O 1
ATOM 4687 N N . ILE A 1 630 ? -14.905 5.800 -14.754 1.00 94.00 630 ILE A N 1
ATOM 4688 C CA . ILE A 1 630 ? -14.165 5.783 -13.493 1.00 94.00 630 ILE A CA 1
ATOM 4689 C C . ILE A 1 630 ? -14.135 4.372 -12.907 1.00 94.00 630 ILE A C 1
ATOM 4691 O O . ILE A 1 630 ? -15.151 3.692 -12.834 1.00 94.00 630 ILE A O 1
ATOM 4695 N N . ALA A 1 631 ? -12.964 3.946 -12.439 1.00 92.56 631 ALA A N 1
ATOM 4696 C CA . ALA A 1 631 ? -12.809 2.690 -11.720 1.00 92.56 631 ALA A CA 1
ATOM 4697 C C . ALA A 1 631 ? -11.876 2.866 -10.531 1.00 92.56 631 ALA A C 1
ATOM 4699 O O . ALA A 1 631 ? -10.845 3.540 -10.622 1.00 92.56 631 ALA A O 1
ATOM 4700 N N . ARG A 1 632 ? -12.217 2.230 -9.414 1.00 87.88 632 ARG A N 1
ATOM 4701 C CA . ARG A 1 632 ? -11.401 2.252 -8.202 1.00 87.88 632 ARG A CA 1
ATOM 4702 C C . ARG A 1 632 ? -10.805 0.874 -7.947 1.00 87.88 632 ARG A C 1
ATOM 4704 O O . ARG A 1 632 ? -11.504 -0.128 -8.019 1.00 87.88 632 ARG A O 1
ATOM 4711 N N . ALA A 1 633 ? -9.506 0.845 -7.680 1.00 82.38 633 ALA A N 1
ATOM 4712 C CA . ALA A 1 633 ? -8.794 -0.343 -7.235 1.00 82.38 633 ALA A CA 1
ATOM 4713 C C . ALA A 1 633 ? -9.060 -0.609 -5.745 1.00 82.38 633 ALA A C 1
ATOM 4715 O O . ALA A 1 633 ? -9.371 0.317 -4.987 1.00 82.38 633 ALA A O 1
ATOM 4716 N N . ASP A 1 634 ? -8.841 -1.849 -5.307 1.00 71.62 634 ASP A N 1
ATOM 4717 C CA . ASP A 1 634 ? -9.016 -2.252 -3.903 1.00 71.62 634 ASP A CA 1
ATOM 4718 C C . ASP A 1 634 ? -8.064 -1.485 -2.959 1.00 71.62 634 ASP A C 1
ATOM 4720 O O . ASP A 1 634 ? -8.407 -1.183 -1.815 1.00 71.62 634 ASP A O 1
ATOM 4724 N N . ASP A 1 635 ? -6.880 -1.092 -3.453 1.00 69.81 635 ASP A N 1
ATOM 4725 C CA . ASP A 1 635 ? -5.899 -0.274 -2.723 1.00 69.81 635 ASP A CA 1
ATOM 4726 C C . ASP A 1 635 ? -6.290 1.214 -2.593 1.00 69.81 635 ASP A C 1
ATOM 4728 O O . ASP A 1 635 ? -5.643 1.973 -1.865 1.00 69.81 635 ASP A O 1
ATOM 4732 N N . GLY A 1 636 ? -7.388 1.624 -3.236 1.00 75.12 636 GLY A N 1
ATOM 4733 C CA . GLY A 1 636 ? -7.927 2.981 -3.255 1.00 75.12 636 GLY A CA 1
ATOM 4734 C C . GLY A 1 636 ? -7.375 3.882 -4.359 1.00 75.12 636 GLY A C 1
ATOM 4735 O O . GLY A 1 636 ? -7.796 5.039 -4.456 1.00 75.12 636 GLY A O 1
ATOM 4736 N N . THR A 1 637 ? -6.484 3.374 -5.214 1.00 84.69 637 THR A N 1
ATOM 4737 C CA . THR A 1 637 ? -6.087 4.062 -6.447 1.00 84.69 637 THR A CA 1
ATOM 4738 C C . THR A 1 637 ? -7.311 4.241 -7.328 1.00 84.69 637 THR A C 1
ATOM 4740 O O . THR A 1 637 ? -8.020 3.287 -7.647 1.00 84.69 637 THR A O 1
ATOM 4743 N N . THR A 1 638 ? -7.566 5.478 -7.739 1.00 88.62 638 THR A N 1
ATOM 4744 C CA . THR A 1 638 ? -8.704 5.796 -8.603 1.00 88.62 638 THR A CA 1
ATOM 4745 C C . THR A 1 638 ? -8.198 6.054 -10.009 1.00 88.62 638 THR A C 1
ATOM 4747 O O . THR A 1 638 ? -7.301 6.871 -10.215 1.00 88.62 638 THR A O 1
ATOM 4750 N N . TYR A 1 639 ? -8.765 5.356 -10.981 1.00 93.69 639 TYR A N 1
ATOM 4751 C CA . TYR A 1 639 ? -8.485 5.543 -12.391 1.00 93.69 639 TYR A CA 1
ATOM 4752 C C . TYR A 1 639 ? -9.673 6.210 -13.063 1.00 93.69 639 TYR A C 1
ATOM 4754 O O . TYR A 1 639 ? -10.822 5.873 -12.790 1.00 93.69 639 TYR A O 1
ATOM 4762 N N . ILE A 1 640 ? -9.385 7.131 -13.974 1.00 95.12 640 ILE A N 1
ATOM 4763 C CA . ILE A 1 640 ? -10.392 7.732 -14.840 1.00 95.12 640 ILE A CA 1
ATOM 4764 C C . ILE A 1 640 ? -9.998 7.564 -16.296 1.00 95.12 640 ILE A C 1
ATOM 4766 O O . ILE A 1 640 ? -8.827 7.692 -16.670 1.00 95.12 640 ILE A O 1
ATOM 4770 N N . VAL A 1 641 ? -11.009 7.345 -17.123 1.00 96.19 641 VAL A N 1
ATOM 4771 C CA . VAL A 1 641 ? -10.958 7.661 -18.545 1.00 96.19 641 VAL A CA 1
ATOM 4772 C C . VAL A 1 641 ? -11.396 9.112 -18.668 1.00 96.19 641 VAL A C 1
ATOM 4774 O O . VAL A 1 641 ? -12.530 9.438 -18.328 1.00 96.19 641 VAL A O 1
ATOM 4777 N N . SER A 1 642 ? -10.505 10.005 -19.095 1.00 94.19 642 SER A N 1
ATOM 4778 C CA . SER A 1 642 ? -10.826 11.433 -19.156 1.00 94.19 642 SER A CA 1
ATOM 4779 C C . SER A 1 642 ? -11.760 11.773 -20.320 1.00 94.19 642 SER A C 1
ATOM 4781 O O . SER A 1 642 ? -12.145 10.918 -21.117 1.00 94.19 642 SER A O 1
ATOM 4783 N N . THR A 1 643 ? -12.114 13.051 -20.437 1.00 92.56 643 THR A N 1
ATOM 4784 C CA . THR A 1 643 ? -12.818 13.601 -21.603 1.00 92.56 643 THR A CA 1
ATOM 4785 C C . THR A 1 643 ? -11.873 14.044 -22.727 1.00 92.56 643 THR A C 1
ATOM 4787 O O . THR A 1 643 ? -12.333 14.452 -23.791 1.00 92.56 643 THR A O 1
ATOM 4790 N N . GLU A 1 644 ? -10.552 13.959 -22.528 1.00 90.62 644 GLU A N 1
ATOM 4791 C CA . GLU A 1 644 ? -9.550 14.419 -23.494 1.00 90.62 644 GLU A CA 1
ATOM 4792 C C . GLU A 1 644 ? -9.288 13.361 -24.578 1.00 90.62 644 GLU A C 1
ATOM 4794 O O . GLU A 1 644 ? -8.790 12.276 -24.248 1.00 90.62 644 GLU A O 1
ATOM 4799 N N . PRO A 1 645 ? -9.535 13.661 -25.868 1.00 87.06 645 PRO A N 1
ATOM 4800 C CA . PRO A 1 645 ? -9.286 12.712 -26.947 1.00 87.06 645 PRO A CA 1
ATOM 4801 C C . PRO A 1 645 ? -7.805 12.326 -27.052 1.00 87.06 645 PRO A C 1
ATOM 4803 O O . PRO A 1 645 ? -6.916 13.182 -27.072 1.00 87.06 645 PRO A O 1
ATOM 4806 N N . PHE A 1 646 ? -7.528 11.026 -27.153 1.00 77.81 646 PHE A N 1
ATOM 4807 C CA . PHE A 1 646 ? -6.175 10.493 -27.319 1.00 77.81 646 PHE A CA 1
ATOM 4808 C C . PHE A 1 646 ? -6.217 9.137 -28.023 1.00 77.81 646 PHE A C 1
ATOM 4810 O O . PHE A 1 646 ? -6.957 8.249 -27.612 1.00 77.81 646 PHE A O 1
ATOM 4817 N N . GLN A 1 647 ? -5.438 8.982 -29.100 1.00 72.31 647 GLN A N 1
ATOM 4818 C CA . GLN A 1 647 ? -5.323 7.729 -29.869 1.00 72.31 647 GLN A CA 1
ATOM 4819 C C . GLN A 1 647 ? -6.685 7.056 -30.176 1.00 72.31 647 GLN A C 1
ATOM 4821 O O . GLN A 1 647 ? -6.874 5.867 -29.940 1.00 72.31 647 GLN A O 1
ATOM 4826 N N . ALA A 1 648 ? -7.637 7.829 -30.718 1.00 75.50 648 ALA A N 1
ATOM 4827 C CA . ALA A 1 648 ? -9.001 7.411 -31.094 1.00 75.50 648 ALA A CA 1
ATOM 4828 C C . ALA A 1 648 ? -9.959 7.018 -29.946 1.00 75.50 648 ALA A C 1
ATOM 4830 O O . ALA A 1 648 ? -11.107 6.672 -30.219 1.00 75.50 648 ALA A O 1
ATOM 4831 N N . THR A 1 649 ? -9.531 7.102 -28.684 1.00 90.69 649 THR A N 1
ATOM 4832 C CA . THR A 1 649 ? -10.415 7.068 -27.505 1.00 90.69 649 THR A CA 1
ATOM 4833 C C . THR A 1 649 ? -10.049 8.237 -26.580 1.00 90.69 649 THR A C 1
ATOM 4835 O O . THR A 1 649 ? -9.951 9.362 -27.074 1.00 90.69 649 THR A O 1
ATOM 4838 N N . PHE A 1 650 ? -9.807 8.020 -25.284 1.00 93.00 650 PHE A N 1
ATOM 4839 C CA . PHE A 1 650 ? -9.481 9.081 -24.329 1.00 93.00 650 PHE A CA 1
ATOM 4840 C C . PHE A 1 650 ? -8.254 8.749 -23.476 1.00 93.00 650 PHE A C 1
ATOM 4842 O O . PHE A 1 650 ? -7.852 7.588 -23.359 1.00 93.00 650 PHE A O 1
ATOM 4849 N N . LYS A 1 651 ? -7.637 9.776 -22.880 1.00 92.44 651 LYS A N 1
ATOM 4850 C CA . LYS A 1 651 ? -6.507 9.589 -21.956 1.00 92.44 651 LYS A CA 1
ATOM 4851 C C . LYS A 1 651 ? -6.947 8.863 -20.687 1.00 92.44 651 LYS A C 1
ATOM 4853 O O . LYS A 1 651 ? -8.070 9.024 -20.218 1.00 92.44 651 LYS A O 1
ATOM 4858 N N . ILE A 1 652 ? -6.013 8.128 -20.094 1.00 95.38 652 ILE A N 1
ATOM 4859 C CA . ILE A 1 652 ? -6.197 7.470 -18.802 1.00 95.38 652 ILE A CA 1
ATOM 4860 C C . ILE A 1 652 ? -5.404 8.254 -17.762 1.00 95.38 652 ILE A C 1
ATOM 4862 O O . ILE A 1 652 ? -4.228 8.561 -17.977 1.00 95.38 652 ILE A O 1
ATOM 4866 N N . TYR A 1 653 ? -6.015 8.554 -16.623 1.00 93.38 653 TYR A N 1
ATOM 4867 C CA . TYR A 1 653 ? -5.313 9.115 -15.474 1.00 93.38 653 TYR A CA 1
ATOM 4868 C C . TYR A 1 653 ? -5.507 8.226 -14.260 1.00 93.38 653 TYR A C 1
ATOM 4870 O O . TYR A 1 653 ? -6.546 7.596 -14.099 1.00 93.38 653 TYR A O 1
ATOM 4878 N N . LYS A 1 654 ? -4.501 8.212 -13.390 1.00 92.31 654 LYS A N 1
ATOM 4879 C CA . LYS A 1 654 ? -4.584 7.619 -12.061 1.00 92.31 654 LYS A CA 1
ATOM 4880 C C . LYS A 1 654 ? -4.381 8.690 -11.000 1.00 92.31 654 LYS A C 1
ATOM 4882 O O . LYS A 1 654 ? -3.526 9.565 -11.159 1.00 92.31 654 LYS A O 1
ATOM 4887 N N . GLN A 1 655 ? -5.152 8.614 -9.933 1.00 84.44 655 GLN A N 1
ATOM 4888 C CA . GLN A 1 655 ? -4.977 9.394 -8.722 1.00 84.44 655 GLN A CA 1
ATOM 4889 C C . GLN A 1 655 ? -4.607 8.439 -7.595 1.00 84.44 655 GLN A C 1
ATOM 4891 O O . GLN A 1 655 ? -5.302 7.455 -7.337 1.00 84.44 655 GLN A O 1
ATOM 4896 N N . ASP A 1 656 ? -3.474 8.736 -6.968 1.00 69.62 656 ASP A N 1
ATOM 4897 C CA . ASP A 1 656 ? -2.999 8.022 -5.793 1.00 69.62 656 ASP A CA 1
ATOM 4898 C C . ASP A 1 656 ? -3.880 8.356 -4.577 1.00 69.62 656 ASP A C 1
ATOM 4900 O O . ASP A 1 656 ? -4.414 9.463 -4.466 1.00 69.62 656 ASP A O 1
ATOM 4904 N N . LYS A 1 657 ? -4.017 7.409 -3.645 1.00 55.91 657 LYS A N 1
ATOM 4905 C CA . LYS A 1 657 ? -4.831 7.559 -2.430 1.00 55.91 657 LYS A CA 1
ATOM 4906 C C . LYS A 1 657 ? -4.345 8.691 -1.510 1.00 55.91 657 LYS A C 1
ATOM 4908 O O . LYS A 1 657 ? -5.136 9.238 -0.743 1.00 55.91 657 LYS A O 1
ATOM 4913 N N . VAL A 1 658 ? -3.058 9.043 -1.571 1.00 44.44 658 VAL A N 1
ATOM 4914 C CA . VAL A 1 658 ? -2.409 10.029 -0.691 1.00 44.44 658 VAL A CA 1
ATOM 4915 C C . VAL A 1 658 ? -2.297 11.401 -1.350 1.00 44.44 658 VAL A C 1
ATOM 4917 O O . VAL A 1 658 ? -2.548 12.425 -0.712 1.00 44.44 658 VAL A O 1
ATOM 4920 N N . VAL A 1 659 ? -1.916 11.435 -2.627 1.00 48.53 659 VAL A N 1
ATOM 4921 C CA . VAL A 1 659 ? -1.725 12.676 -3.381 1.00 48.53 659 VAL A CA 1
ATOM 4922 C C . VAL A 1 659 ? -2.934 12.857 -4.289 1.00 48.53 659 VAL A C 1
ATOM 4924 O O . VAL A 1 659 ? -3.049 12.175 -5.303 1.00 48.53 659 VAL A O 1
ATOM 4927 N N . SER A 1 660 ? -3.828 13.797 -3.963 1.00 65.44 660 SER A N 1
ATOM 4928 C CA . SER A 1 660 ? -5.031 14.128 -4.755 1.00 65.44 660 SER A CA 1
ATOM 4929 C C . SER A 1 660 ? -4.714 14.811 -6.102 1.00 65.44 660 SER A C 1
ATOM 4931 O O . SER A 1 660 ? -5.336 15.802 -6.479 1.00 65.44 660 SER A O 1
ATOM 4933 N N . LYS A 1 661 ? -3.714 14.306 -6.834 1.00 75.69 661 LYS A N 1
ATOM 4934 C CA . LYS A 1 661 ? -3.249 14.789 -8.133 1.00 75.69 661 LYS A CA 1
ATOM 4935 C C . LYS A 1 661 ? -3.345 13.670 -9.167 1.00 75.69 661 LYS A C 1
ATOM 4937 O O . LYS A 1 661 ? -2.787 12.591 -8.986 1.00 75.69 661 LYS A O 1
ATOM 4942 N N . TRP A 1 662 ? -3.998 13.965 -10.286 1.00 85.69 662 TRP A N 1
ATOM 4943 C CA . TRP A 1 662 ? -4.062 13.069 -11.437 1.00 85.69 662 TRP A CA 1
ATOM 4944 C C . TRP A 1 662 ? -2.705 12.974 -12.143 1.00 85.69 662 TRP A C 1
ATOM 4946 O O . TRP A 1 662 ? -2.085 13.986 -12.474 1.00 85.69 662 TRP A O 1
ATOM 4956 N N . THR A 1 663 ? -2.256 11.748 -12.399 1.00 89.94 663 THR A N 1
ATOM 4957 C CA . THR A 1 663 ? -1.064 11.433 -13.195 1.00 89.94 663 THR A CA 1
ATOM 4958 C C . THR A 1 663 ? -1.491 10.642 -14.422 1.00 89.94 663 THR A C 1
ATOM 4960 O O . THR A 1 663 ? -2.210 9.653 -14.294 1.00 89.94 663 THR A O 1
ATOM 4963 N N . GLN A 1 664 ? -1.070 11.067 -15.614 1.00 89.81 664 GLN A N 1
ATOM 4964 C CA . GLN A 1 664 ? -1.439 10.376 -16.847 1.00 89.81 664 GLN A CA 1
ATOM 4965 C C . GLN A 1 664 ? -0.777 8.992 -16.900 1.00 89.81 664 GLN A C 1
ATOM 4967 O O . GLN A 1 664 ? 0.426 8.858 -16.669 1.00 89.81 664 GLN A O 1
ATOM 4972 N N . VAL A 1 665 ? -1.563 7.972 -17.231 1.00 89.31 665 VAL A N 1
ATOM 4973 C CA . VAL A 1 665 ? -1.093 6.620 -17.543 1.00 89.31 665 VAL A CA 1
ATOM 4974 C C . VAL A 1 665 ? -0.966 6.508 -19.064 1.00 89.31 665 VAL A C 1
ATOM 4976 O O . VAL A 1 665 ? -1.747 7.103 -19.810 1.00 89.31 665 VAL A O 1
ATOM 4979 N N . SER A 1 666 ? 0.046 5.785 -19.548 1.00 85.69 666 SER A N 1
ATOM 4980 C CA . SER A 1 666 ? 0.172 5.494 -20.980 1.00 85.69 666 SER A CA 1
ATOM 4981 C C . SER A 1 666 ? -1.050 4.713 -21.479 1.00 85.69 666 SER A C 1
ATOM 4983 O O . SER A 1 666 ? -1.738 4.073 -20.692 1.00 85.69 666 SER A O 1
ATOM 4985 N N . GLY A 1 667 ? -1.325 4.745 -22.783 1.00 86.62 667 GLY A N 1
ATOM 4986 C CA . GLY A 1 667 ? -2.494 4.087 -23.380 1.00 86.62 667 GLY A CA 1
ATOM 4987 C C . GLY A 1 667 ? -3.711 5.002 -23.538 1.00 86.62 667 GLY A C 1
ATOM 4988 O O . GLY A 1 667 ? -3.671 6.189 -23.215 1.00 86.62 667 GLY A O 1
ATOM 4989 N N . SER A 1 668 ? -4.780 4.439 -24.099 1.00 90.44 668 SER A N 1
ATOM 4990 C CA . SER A 1 668 ? -6.055 5.122 -24.325 1.00 90.44 668 SER A CA 1
ATOM 4991 C C . SER A 1 668 ? -7.205 4.149 -24.104 1.00 90.44 668 SER A C 1
ATOM 4993 O O . SER A 1 668 ? -7.088 2.982 -24.491 1.00 90.44 668 SER A O 1
ATOM 4995 N N . ALA A 1 669 ? -8.281 4.615 -23.479 1.00 95.56 669 ALA A N 1
ATOM 4996 C CA . ALA A 1 669 ? -9.432 3.791 -23.146 1.00 95.56 669 ALA A CA 1
ATOM 4997 C C . ALA A 1 669 ? -10.750 4.535 -23.378 1.00 95.56 669 ALA A C 1
ATOM 4999 O O . ALA A 1 669 ? -10.809 5.761 -23.413 1.00 95.56 669 ALA A O 1
ATOM 5000 N N . SER A 1 670 ? -11.812 3.755 -23.538 1.00 94.69 670 SER A N 1
ATOM 5001 C CA . SER A 1 670 ? -13.215 4.171 -23.532 1.00 94.69 670 SER A CA 1
ATOM 5002 C C . SER A 1 670 ? -13.953 3.655 -22.295 1.00 94.69 670 SER A C 1
ATOM 5004 O O . SER A 1 670 ? -14.895 4.303 -21.846 1.00 94.69 670 SER A O 1
ATOM 5006 N N . ARG A 1 671 ? -13.499 2.527 -21.732 1.00 96.94 671 ARG A N 1
ATOM 5007 C CA . ARG A 1 671 ? -13.914 1.996 -20.429 1.00 96.94 671 ARG A CA 1
ATOM 5008 C C . ARG A 1 671 ? -12.735 1.449 -19.649 1.00 96.94 671 ARG A C 1
ATOM 5010 O O . ARG A 1 671 ? -11.747 1.024 -20.263 1.00 96.94 671 ARG A O 1
ATOM 5017 N N . ILE A 1 672 ? -12.856 1.428 -18.330 1.00 96.56 672 ILE A N 1
ATOM 5018 C CA . ILE A 1 672 ? -11.823 0.962 -17.411 1.00 96.56 672 ILE A CA 1
ATOM 5019 C C . ILE A 1 672 ? -12.431 0.155 -16.263 1.00 96.56 672 ILE A C 1
ATOM 5021 O O . ILE A 1 672 ? -13.467 0.506 -15.723 1.00 96.56 672 ILE A O 1
ATOM 5025 N N . ALA A 1 673 ? -11.756 -0.921 -15.869 1.00 95.44 673 ALA A N 1
ATOM 5026 C CA . ALA A 1 673 ? -12.065 -1.696 -14.672 1.00 95.44 673 ALA A CA 1
ATOM 5027 C C . ALA A 1 673 ? -10.770 -2.180 -14.019 1.00 95.44 673 ALA A C 1
ATOM 5029 O O . ALA A 1 673 ? -9.726 -2.261 -14.674 1.00 95.44 673 ALA A O 1
ATOM 5030 N N . VAL A 1 674 ? -10.816 -2.523 -12.733 1.00 91.44 674 VAL A N 1
ATOM 5031 C CA . VAL A 1 674 ? -9.629 -2.975 -11.998 1.00 91.44 674 VAL A CA 1
ATOM 5032 C C . VAL A 1 674 ? -9.911 -4.304 -11.302 1.00 91.44 674 VAL A C 1
ATOM 5034 O O . VAL A 1 674 ? -10.858 -4.416 -10.541 1.00 91.44 674 VAL A O 1
ATOM 5037 N N . ALA A 1 675 ? -9.074 -5.313 -11.553 1.00 83.50 675 ALA A N 1
ATOM 5038 C CA . ALA A 1 675 ? -9.069 -6.577 -10.816 1.00 83.50 675 ALA A CA 1
ATOM 5039 C C . ALA A 1 675 ? -7.911 -6.575 -9.809 1.00 83.50 675 ALA A C 1
ATOM 5041 O O . ALA A 1 675 ? -6.753 -6.781 -10.196 1.00 83.50 675 ALA A O 1
ATOM 5042 N N . GLY A 1 676 ? -8.203 -6.319 -8.530 1.00 75.94 676 GLY A N 1
ATOM 5043 C CA . GLY A 1 676 ? -7.175 -6.083 -7.515 1.00 75.94 676 GLY A CA 1
ATOM 5044 C C . GLY A 1 676 ? -6.365 -4.831 -7.861 1.00 75.94 676 GLY A C 1
ATOM 5045 O O . GLY A 1 676 ? -6.873 -3.719 -7.769 1.00 75.94 676 GLY A O 1
ATOM 5046 N N . ASN A 1 677 ? -5.137 -5.027 -8.353 1.00 74.19 677 ASN A N 1
ATOM 5047 C CA . ASN A 1 677 ? -4.257 -3.954 -8.846 1.00 74.19 677 ASN A CA 1
ATOM 5048 C C . ASN A 1 677 ? -3.998 -4.028 -10.362 1.00 74.19 677 ASN A C 1
ATOM 5050 O O . ASN A 1 677 ? -3.195 -3.266 -10.900 1.00 74.19 677 ASN A O 1
ATOM 5054 N N . THR A 1 678 ? -4.642 -4.966 -11.060 1.00 87.50 678 THR A N 1
ATOM 5055 C CA . THR A 1 678 ? -4.470 -5.143 -12.503 1.00 87.50 678 THR A CA 1
ATOM 5056 C C . THR A 1 678 ? -5.555 -4.386 -13.246 1.00 87.50 678 THR A C 1
ATOM 5058 O O . THR A 1 678 ? -6.737 -4.714 -13.136 1.00 87.50 678 THR A O 1
ATOM 5061 N N . VAL A 1 679 ? -5.155 -3.389 -14.030 1.00 94.12 679 VAL A N 1
ATOM 5062 C CA . VAL A 1 679 ? -6.094 -2.561 -14.788 1.00 94.12 679 VAL A CA 1
ATOM 5063 C C . VAL A 1 679 ? -6.448 -3.231 -16.110 1.00 94.12 679 VAL A C 1
ATOM 5065 O O . VAL A 1 679 ? -5.578 -3.685 -16.858 1.00 94.12 679 VAL A O 1
ATOM 5068 N N . TRP A 1 680 ? -7.741 -3.250 -16.398 1.00 96.62 680 TRP A N 1
ATOM 5069 C CA . TRP A 1 680 ? -8.329 -3.694 -17.648 1.00 96.62 680 TRP A CA 1
ATOM 5070 C C . TRP A 1 680 ? -8.989 -2.515 -18.342 1.00 96.62 680 TRP A C 1
ATOM 5072 O O . TRP A 1 680 ? -9.661 -1.709 -17.703 1.00 96.62 680 TRP A O 1
ATOM 5082 N N . ILE A 1 681 ? -8.806 -2.414 -19.654 1.00 97.50 681 ILE A N 1
ATOM 5083 C CA . ILE A 1 681 ? -9.399 -1.332 -20.440 1.00 97.50 681 ILE A CA 1
ATOM 5084 C C . ILE A 1 681 ? -10.035 -1.846 -21.722 1.00 97.50 681 ILE A C 1
ATOM 5086 O O . ILE A 1 681 ? -9.595 -2.836 -22.314 1.00 97.50 681 ILE A O 1
ATOM 5090 N N . ILE A 1 682 ? -11.030 -1.094 -22.182 1.00 97.50 682 ILE A N 1
ATOM 5091 C CA . ILE A 1 682 ? -11.583 -1.205 -23.529 1.00 97.50 682 ILE A CA 1
ATOM 5092 C C . ILE A 1 682 ? -11.044 -0.038 -24.349 1.00 97.50 682 ILE A C 1
ATOM 5094 O O . ILE A 1 682 ? -11.389 1.117 -24.107 1.00 97.50 682 ILE A O 1
ATOM 5098 N N . GLY A 1 683 ? -10.186 -0.335 -25.316 1.00 93.75 683 GLY A N 1
ATOM 5099 C CA . GLY A 1 683 ? -9.619 0.633 -26.247 1.00 93.75 683 GLY A CA 1
ATOM 5100 C C . GLY A 1 683 ? -10.482 0.831 -27.496 1.00 93.75 683 GLY A C 1
ATOM 5101 O O . GLY A 1 683 ? -11.695 0.617 -27.504 1.00 93.75 683 GLY A O 1
ATOM 5102 N N . ARG A 1 684 ? -9.833 1.233 -28.590 1.00 90.25 684 ARG A N 1
ATOM 5103 C CA . ARG A 1 684 ? -10.481 1.476 -29.885 1.00 90.25 684 ARG A CA 1
ATOM 5104 C C . ARG A 1 684 ? -11.252 0.243 -30.384 1.00 90.25 684 ARG A C 1
ATOM 5106 O O . ARG A 1 684 ? -10.766 -0.887 -30.295 1.00 90.25 684 ARG A O 1
ATOM 5113 N N . GLU A 1 685 ? -12.435 0.490 -30.954 1.00 89.56 685 GLU A N 1
ATOM 5114 C CA . GLU A 1 685 ? -13.303 -0.523 -31.584 1.00 89.56 685 GLU A CA 1
ATOM 5115 C C . GLU A 1 685 ? -13.667 -1.704 -30.662 1.00 89.56 685 GLU A C 1
ATOM 5117 O O . GLU A 1 685 ? -13.939 -2.809 -31.134 1.00 89.56 685 GLU A O 1
ATOM 5122 N N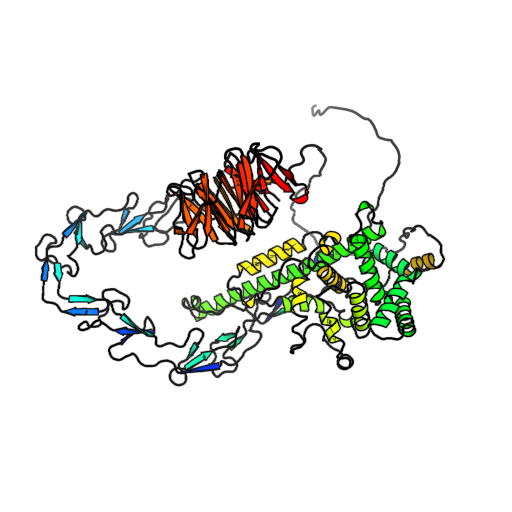 . GLY A 1 686 ? -13.661 -1.483 -29.345 1.00 93.56 686 GLY A N 1
ATOM 5123 C CA . GLY A 1 686 ? -13.989 -2.504 -28.354 1.00 93.56 686 GLY A CA 1
ATOM 5124 C C . GLY A 1 686 ? -12.862 -3.501 -28.067 1.00 93.56 686 GLY A C 1
ATOM 5125 O O . GLY A 1 686 ? -13.121 -4.568 -27.515 1.00 93.56 686 GLY A O 1
ATOM 5126 N N . SER A 1 687 ? -11.617 -3.203 -28.461 1.00 96.06 687 SER A N 1
ATOM 5127 C CA . SER A 1 687 ? -10.468 -4.074 -28.170 1.00 96.06 687 SER A CA 1
ATOM 5128 C C . SER A 1 687 ? -10.122 -4.075 -26.679 1.00 96.06 687 SER A C 1
ATOM 5130 O O . SER A 1 687 ? -10.051 -3.018 -26.060 1.00 96.06 687 SER A O 1
ATOM 5132 N N . ILE A 1 688 ? -9.837 -5.253 -26.125 1.00 97.50 688 ILE A N 1
ATOM 5133 C CA . ILE A 1 688 ? -9.588 -5.451 -24.692 1.00 97.50 688 ILE A CA 1
ATOM 5134 C C . ILE A 1 688 ? -8.080 -5.463 -24.422 1.00 97.50 688 ILE A C 1
ATOM 5136 O O . ILE A 1 688 ? -7.318 -6.121 -25.139 1.00 97.50 688 ILE A O 1
ATOM 5140 N N . TYR A 1 689 ? -7.642 -4.763 -23.376 1.00 96.50 689 TYR A N 1
ATOM 5141 C CA . TYR A 1 689 ? -6.246 -4.751 -22.937 1.00 96.50 689 TYR A CA 1
ATOM 5142 C C . TYR A 1 689 ? -6.128 -4.943 -21.426 1.00 96.50 689 TYR A C 1
ATOM 5144 O O . TYR A 1 689 ? -6.987 -4.507 -20.663 1.00 96.50 689 TYR A O 1
ATOM 5152 N N . ILE A 1 690 ? -5.022 -5.562 -21.016 1.00 94.94 690 ILE A N 1
ATOM 5153 C CA . ILE A 1 690 ? -4.608 -5.738 -19.622 1.00 94.94 690 ILE A CA 1
ATOM 5154 C C . ILE A 1 690 ? -3.284 -5.003 -19.382 1.00 94.94 690 ILE A C 1
ATOM 5156 O O . ILE A 1 690 ? -2.392 -5.017 -20.240 1.00 94.94 690 ILE A O 1
ATOM 5160 N N . GLN A 1 691 ? -3.150 -4.353 -18.229 1.00 92.94 691 GLN A N 1
ATOM 5161 C CA . GLN A 1 691 ? -1.912 -3.696 -17.817 1.00 92.94 691 GLN A CA 1
ATOM 5162 C C . GLN A 1 691 ? -0.863 -4.725 -17.357 1.00 92.94 691 GLN A C 1
ATOM 5164 O O . GLN A 1 691 ? -1.172 -5.646 -16.606 1.00 92.94 691 GLN A O 1
ATOM 5169 N N . THR A 1 692 ? 0.384 -4.553 -17.802 1.00 86.81 692 THR A N 1
ATOM 5170 C CA . THR A 1 692 ? 1.562 -5.360 -17.425 1.00 86.81 692 THR A CA 1
ATOM 5171 C C . THR A 1 692 ? 2.740 -4.450 -17.058 1.00 86.81 692 THR A C 1
ATOM 5173 O O . THR A 1 692 ? 2.702 -3.251 -17.346 1.00 86.81 692 THR A O 1
ATOM 5176 N N . ASP A 1 693 ? 3.815 -5.010 -16.495 1.00 73.06 693 ASP A N 1
ATOM 5177 C CA . ASP A 1 693 ? 5.008 -4.248 -16.078 1.00 73.06 693 ASP A CA 1
ATOM 5178 C C . ASP A 1 693 ? 5.731 -3.531 -17.235 1.00 73.06 693 ASP A C 1
ATOM 5180 O O . ASP A 1 693 ? 6.415 -2.532 -17.023 1.00 73.06 693 ASP A O 1
ATOM 5184 N N . VAL A 1 694 ? 5.550 -4.006 -18.473 1.00 74.19 694 VAL A N 1
ATOM 5185 C CA . VAL A 1 694 ? 6.153 -3.434 -19.692 1.00 74.19 694 VAL A CA 1
ATOM 5186 C C . VAL A 1 694 ? 5.159 -2.632 -20.548 1.00 74.19 694 VAL A C 1
ATOM 5188 O O . VAL A 1 694 ? 5.527 -2.141 -21.614 1.00 74.19 694 VAL A O 1
ATOM 5191 N N . GLY A 1 695 ? 3.902 -2.479 -20.106 1.00 83.56 695 GLY A N 1
ATOM 5192 C CA . GLY A 1 695 ? 2.859 -1.721 -20.813 1.00 83.56 695 GLY A CA 1
ATOM 5193 C C . GLY A 1 695 ? 1.541 -2.481 -21.000 1.00 83.56 695 GLY A C 1
ATOM 5194 O O . GLY A 1 695 ? 1.219 -3.397 -20.246 1.00 83.56 695 GLY A O 1
ATOM 5195 N N . TRP A 1 696 ? 0.748 -2.092 -22.002 1.00 92.06 696 TRP A N 1
ATOM 5196 C CA . TRP A 1 696 ? -0.554 -2.709 -22.286 1.00 92.06 696 TRP A CA 1
ATOM 5197 C C . TRP A 1 696 ? -0.420 -3.927 -23.193 1.00 92.06 696 TRP A C 1
ATOM 5199 O O . TRP A 1 696 ? 0.094 -3.829 -24.307 1.00 92.06 696 TRP A O 1
ATOM 5209 N N . LYS A 1 697 ? -0.960 -5.065 -22.753 1.00 95.31 697 LYS A N 1
ATOM 5210 C CA . LYS A 1 697 ? -1.052 -6.285 -23.557 1.00 95.31 697 LYS A CA 1
ATOM 5211 C C . LYS A 1 697 ? -2.473 -6.447 -24.084 1.00 95.31 697 LYS A C 1
ATOM 5213 O O . LYS A 1 697 ? -3.429 -6.430 -23.311 1.00 95.31 697 LYS A O 1
ATOM 5218 N N . ARG A 1 698 ? -2.620 -6.628 -25.399 1.00 95.12 698 ARG A N 1
ATOM 5219 C CA . ARG A 1 698 ? -3.921 -6.922 -26.015 1.00 95.12 698 ARG A CA 1
ATOM 5220 C C . ARG A 1 698 ? -4.384 -8.319 -25.612 1.00 95.12 698 ARG A C 1
ATOM 5222 O O . ARG A 1 698 ? -3.612 -9.274 -25.697 1.00 95.12 698 ARG A O 1
ATOM 5229 N N . VAL A 1 699 ? -5.645 -8.432 -25.218 1.00 96.00 699 VAL A N 1
ATOM 5230 C CA . VAL A 1 699 ? -6.307 -9.702 -24.911 1.00 96.00 699 VAL A CA 1
ATOM 5231 C C . VAL A 1 699 ? -7.268 -10.009 -26.052 1.00 96.00 699 VAL A C 1
ATOM 5233 O O . VAL A 1 699 ? -8.119 -9.190 -26.398 1.00 96.00 699 VAL A O 1
ATOM 5236 N N . ALA A 1 700 ? -7.093 -11.167 -26.691 1.00 94.25 700 ALA A N 1
ATOM 5237 C CA . ALA A 1 700 ? -8.007 -11.616 -27.733 1.00 94.25 700 ALA A CA 1
ATOM 5238 C C . ALA A 1 700 ? -9.391 -11.888 -27.124 1.00 94.25 700 ALA A C 1
ATOM 5240 O O . ALA A 1 700 ? -9.489 -12.416 -26.018 1.00 94.25 700 ALA A O 1
ATOM 5241 N N . GLY A 1 701 ? -10.452 -11.497 -27.826 1.00 93.50 701 GLY A N 1
ATOM 5242 C CA . GLY A 1 701 ? -11.818 -11.608 -27.328 1.00 93.50 701 GLY A CA 1
ATOM 5243 C C . GLY A 1 701 ? -12.828 -10.866 -28.198 1.00 93.50 701 GLY A C 1
ATOM 5244 O O . GLY A 1 701 ? -12.433 -10.213 -29.172 1.00 93.50 701 GLY A O 1
ATOM 5245 N N . PRO A 1 702 ? -14.126 -10.972 -27.866 1.00 94.62 702 PRO A N 1
ATOM 5246 C CA . PRO A 1 702 ? -15.177 -10.244 -28.562 1.00 94.62 702 PRO A CA 1
ATOM 5247 C C . PRO A 1 702 ? -15.032 -8.734 -28.327 1.00 94.62 702 PRO A C 1
ATOM 5249 O O . PRO A 1 702 ? -14.450 -8.292 -27.336 1.00 94.62 702 PRO A O 1
ATOM 5252 N N . LYS A 1 703 ? -15.561 -7.928 -29.254 1.00 97.00 703 LYS A N 1
ATOM 5253 C CA . LYS A 1 703 ? -15.548 -6.466 -29.126 1.00 97.00 703 LYS A CA 1
ATOM 5254 C C . LYS A 1 703 ? -16.424 -6.059 -27.943 1.00 97.00 703 LYS A C 1
ATOM 5256 O O . LYS A 1 703 ? -17.632 -6.285 -27.981 1.00 97.00 703 LYS A O 1
ATOM 5261 N N . ALA A 1 704 ? -15.823 -5.463 -26.922 1.00 97.31 704 ALA A N 1
ATOM 5262 C CA . ALA A 1 704 ? -16.498 -5.079 -25.690 1.00 97.31 704 ALA A CA 1
ATOM 5263 C C . ALA A 1 704 ? -16.962 -3.615 -25.728 1.00 97.31 704 ALA A C 1
ATOM 5265 O O . ALA A 1 704 ? -16.294 -2.759 -26.306 1.00 97.31 704 ALA A O 1
ATOM 5266 N N . GLN A 1 705 ? -18.097 -3.329 -25.094 1.00 96.56 705 GLN A N 1
ATOM 5267 C CA . GLN A 1 705 ? -18.580 -1.971 -24.822 1.00 96.56 705 GLN A CA 1
ATOM 5268 C C . GLN A 1 705 ? -18.478 -1.596 -23.341 1.00 96.56 705 GLN A C 1
ATOM 5270 O O . GLN A 1 705 ? -18.496 -0.410 -23.024 1.00 96.56 705 GLN A O 1
ATOM 5275 N N . ASP A 1 706 ? -18.421 -2.593 -22.451 1.00 97.75 706 ASP A N 1
ATOM 5276 C CA . ASP A 1 706 ? -18.267 -2.403 -21.013 1.00 97.75 706 ASP A CA 1
ATOM 5277 C C . ASP A 1 706 ? -17.529 -3.580 -20.371 1.00 97.75 706 ASP A C 1
ATOM 5279 O O . ASP A 1 706 ? -17.563 -4.698 -20.901 1.00 97.75 706 ASP A O 1
ATOM 5283 N N . ILE A 1 707 ? -16.836 -3.325 -19.264 1.00 97.56 707 ILE A N 1
ATOM 5284 C CA . ILE A 1 707 ? -15.998 -4.312 -18.579 1.00 97.56 707 ILE A CA 1
ATOM 5285 C C . ILE A 1 707 ? -16.139 -4.175 -17.068 1.00 97.56 707 ILE A C 1
ATOM 5287 O O . ILE A 1 707 ? -16.045 -3.084 -16.525 1.00 97.56 707 ILE A O 1
ATOM 5291 N N . GLY A 1 708 ? -16.309 -5.309 -16.396 1.00 95.44 708 GLY A N 1
ATOM 5292 C CA . GLY A 1 708 ? -16.304 -5.415 -14.945 1.00 95.44 708 GLY A CA 1
ATOM 5293 C C . GLY A 1 708 ? -15.263 -6.444 -14.527 1.00 95.44 708 GLY A C 1
ATOM 5294 O O . GLY A 1 708 ? -15.116 -7.494 -15.162 1.00 95.44 708 GLY A O 1
ATOM 5295 N N . ALA A 1 709 ? -14.501 -6.145 -13.483 1.00 92.69 709 ALA A N 1
ATOM 5296 C CA . ALA A 1 709 ? -13.368 -6.967 -13.092 1.00 92.69 709 ALA A CA 1
ATOM 5297 C C . ALA A 1 709 ? -13.230 -7.019 -11.569 1.00 92.69 709 ALA A C 1
ATOM 5299 O O . ALA A 1 709 ? -13.403 -6.013 -10.895 1.00 92.69 709 ALA A O 1
ATOM 5300 N N . SER A 1 710 ? -12.894 -8.195 -11.051 1.00 88.19 710 SER A N 1
ATOM 5301 C CA . SER A 1 710 ? -12.439 -8.416 -9.683 1.00 88.19 710 SER A CA 1
ATOM 5302 C C . SER A 1 710 ? -11.333 -9.471 -9.681 1.00 88.19 710 SER A C 1
ATOM 5304 O O . SER A 1 710 ? -11.083 -10.136 -10.692 1.00 88.19 710 SER A O 1
ATOM 5306 N N . ALA A 1 711 ? -10.654 -9.654 -8.547 1.00 83.25 711 ALA A N 1
ATOM 5307 C CA . ALA A 1 711 ? -9.591 -10.656 -8.428 1.00 83.25 711 ALA A CA 1
ATOM 5308 C C . ALA A 1 711 ? -10.060 -12.094 -8.741 1.00 83.25 711 ALA A C 1
ATOM 5310 O O . ALA A 1 711 ? -9.244 -12.933 -9.119 1.00 83.25 711 ALA A O 1
ATOM 5311 N N . LYS A 1 712 ? -11.365 -12.380 -8.605 1.00 85.56 712 LYS A N 1
ATOM 5312 C CA . LYS A 1 712 ? -11.948 -13.715 -8.819 1.00 85.56 712 LYS A CA 1
ATOM 5313 C C . LYS A 1 712 ? -12.693 -13.872 -10.148 1.00 85.56 712 LYS A C 1
ATOM 5315 O O . LYS A 1 712 ? -13.037 -14.995 -10.508 1.00 85.56 712 LYS A O 1
ATOM 5320 N N . GLY A 1 713 ? -12.945 -12.794 -10.893 1.00 88.88 713 GLY A N 1
ATOM 5321 C CA . GLY A 1 713 ? -13.695 -12.880 -12.146 1.00 88.88 713 GLY A CA 1
ATOM 5322 C C . GLY A 1 713 ? -13.591 -11.630 -13.011 1.00 88.88 713 GLY A C 1
ATOM 5323 O O . GLY A 1 713 ? -13.602 -10.510 -12.513 1.00 88.88 713 GLY A O 1
ATOM 5324 N N . ILE A 1 714 ? -13.517 -11.823 -14.328 1.00 95.25 714 ILE A N 1
ATOM 5325 C CA . ILE A 1 714 ? -13.522 -10.737 -15.314 1.00 95.25 714 ILE A CA 1
ATOM 5326 C C . ILE A 1 714 ? -14.650 -11.007 -16.299 1.00 95.25 714 ILE A C 1
ATOM 5328 O O . ILE A 1 714 ? -14.759 -12.113 -16.836 1.00 95.25 714 ILE A O 1
ATOM 5332 N N . TRP A 1 715 ? -15.469 -9.992 -16.536 1.00 96.88 715 TRP A N 1
ATOM 5333 C CA . TRP A 1 715 ? -16.649 -10.076 -17.378 1.00 96.88 715 TRP A CA 1
ATOM 5334 C C . TRP A 1 715 ? -16.742 -8.864 -18.293 1.00 96.88 715 TRP A C 1
ATOM 5336 O O . TRP A 1 715 ? -16.318 -7.766 -17.940 1.00 96.88 715 TRP A O 1
ATOM 5346 N N . ILE A 1 716 ? -17.316 -9.062 -19.472 1.00 98.25 716 ILE A N 1
ATOM 5347 C CA . ILE A 1 716 ? -17.545 -7.990 -20.440 1.00 98.25 716 ILE A CA 1
ATOM 5348 C C . ILE A 1 716 ? -18.965 -8.051 -20.979 1.00 98.25 716 ILE A C 1
ATOM 5350 O O . ILE A 1 716 ? -19.565 -9.122 -21.096 1.00 98.25 716 ILE A O 1
ATOM 5354 N N . VAL A 1 717 ? -19.461 -6.885 -21.372 1.00 98.12 717 VAL A N 1
ATOM 5355 C CA . VAL A 1 717 ? -20.614 -6.762 -22.260 1.00 98.12 717 VAL A CA 1
ATOM 5356 C C . VAL A 1 717 ? -20.080 -6.451 -23.650 1.00 98.12 717 VAL A C 1
ATOM 5358 O O . VAL A 1 717 ? -19.310 -5.505 -23.828 1.00 98.12 717 VAL A O 1
ATOM 5361 N N . GLY A 1 718 ? -20.457 -7.257 -24.636 1.00 97.06 718 GLY A N 1
ATOM 5362 C CA . GLY A 1 718 ? -20.115 -7.046 -26.034 1.00 97.06 718 GLY A CA 1
ATOM 5363 C C . GLY A 1 718 ? -20.851 -5.848 -26.633 1.00 97.06 718 GLY A C 1
ATOM 5364 O O . GLY A 1 718 ? -21.905 -5.442 -26.150 1.00 97.06 718 GLY A O 1
ATOM 5365 N N . VAL A 1 719 ? -20.328 -5.299 -27.730 1.00 95.56 719 VAL A N 1
ATOM 5366 C CA . VAL A 1 719 ? -21.032 -4.274 -28.534 1.00 95.56 719 VAL A CA 1
ATOM 5367 C C . VAL A 1 719 ? -22.351 -4.788 -29.133 1.00 95.56 719 VAL A C 1
ATOM 5369 O O . VAL A 1 719 ? -23.193 -4.003 -29.556 1.00 95.56 719 VAL A O 1
ATOM 5372 N N . ASP A 1 720 ? -22.531 -6.110 -29.163 1.00 92.31 720 ASP A N 1
ATOM 5373 C CA . ASP A 1 720 ? -23.760 -6.820 -29.526 1.00 92.31 720 ASP A CA 1
ATOM 5374 C C . ASP A 1 720 ? -24.745 -6.972 -28.347 1.00 92.31 720 ASP A C 1
ATOM 5376 O O . ASP A 1 720 ? -25.819 -7.549 -28.507 1.00 92.31 720 ASP A O 1
ATOM 5380 N N . GLY A 1 721 ? -24.387 -6.469 -27.160 1.00 93.38 721 GLY A N 1
ATOM 5381 C CA . GLY A 1 721 ? -25.161 -6.577 -25.926 1.00 93.38 721 GLY A CA 1
ATOM 5382 C C . GLY A 1 721 ? -25.044 -7.927 -25.214 1.00 93.38 721 GLY A C 1
ATOM 5383 O O . GLY A 1 721 ? -25.635 -8.078 -24.145 1.00 93.38 721 GLY A O 1
ATOM 5384 N N . LYS A 1 722 ? -24.298 -8.899 -25.758 1.00 96.62 722 LYS A N 1
ATOM 5385 C CA . LYS A 1 722 ? -24.104 -10.216 -25.130 1.00 96.62 722 LYS A CA 1
ATOM 5386 C C . LYS A 1 722 ? -23.116 -10.142 -23.970 1.00 96.62 722 LYS A C 1
ATOM 5388 O O . LYS A 1 722 ? -22.259 -9.262 -23.928 1.00 96.62 722 LYS A O 1
ATOM 5393 N N . ILE A 1 723 ? -23.219 -11.078 -23.033 1.00 97.50 723 ILE A N 1
ATOM 5394 C CA . ILE A 1 723 ? -22.399 -11.107 -21.817 1.00 97.50 723 ILE A CA 1
ATOM 5395 C C . ILE A 1 723 ? -21.352 -12.212 -21.954 1.00 97.50 723 ILE A C 1
ATOM 5397 O O . ILE A 1 723 ? -21.689 -13.337 -22.315 1.00 97.50 723 ILE A O 1
ATOM 5401 N N . TYR A 1 724 ? -20.088 -11.915 -21.657 1.00 96.94 724 TYR A N 1
ATOM 5402 C CA . TYR A 1 724 ? -19.010 -12.901 -21.733 1.00 96.94 724 TYR A CA 1
ATOM 5403 C C . TYR A 1 724 ? -18.209 -12.955 -20.430 1.00 96.94 724 TYR A C 1
ATOM 5405 O O . TYR A 1 724 ? -17.795 -11.923 -19.901 1.00 96.94 724 TYR A O 1
ATOM 5413 N N . GLN A 1 725 ? -17.952 -14.170 -19.945 1.00 95.25 725 GLN A N 1
ATOM 5414 C CA . GLN A 1 725 ? -17.071 -14.452 -18.813 1.00 95.25 725 GLN A CA 1
ATOM 5415 C C . GLN A 1 725 ? -15.680 -14.823 -19.311 1.00 95.25 725 GLN A C 1
ATOM 5417 O O . GLN A 1 725 ? -15.539 -15.660 -20.206 1.00 95.25 725 GLN A O 1
ATOM 5422 N N . ARG A 1 726 ? -14.639 -14.288 -18.677 1.00 94.81 726 ARG A N 1
ATOM 5423 C CA . ARG A 1 726 ? -13.279 -14.777 -18.886 1.00 94.81 726 ARG A CA 1
ATOM 5424 C C . ARG A 1 726 ? -13.048 -16.058 -18.087 1.00 94.81 726 ARG A C 1
ATOM 5426 O O . ARG A 1 726 ? -13.118 -16.043 -16.859 1.00 94.81 726 ARG A O 1
ATOM 5433 N N . VAL A 1 727 ? -12.735 -17.153 -18.776 1.00 90.50 727 VAL A N 1
ATOM 5434 C CA . VAL A 1 727 ? -12.409 -18.454 -18.174 1.00 90.50 727 VAL A CA 1
ATOM 5435 C C . VAL A 1 727 ? -11.052 -18.901 -18.706 1.00 90.50 727 VAL A C 1
ATOM 5437 O O . VAL A 1 727 ? -10.914 -19.272 -19.869 1.00 90.50 727 VAL A O 1
ATOM 5440 N N . GLY A 1 728 ? -10.025 -18.821 -17.858 1.00 88.69 728 GLY A N 1
ATOM 5441 C CA . GLY A 1 728 ? -8.639 -18.999 -18.291 1.00 88.69 728 GLY A CA 1
ATOM 5442 C C . GLY A 1 728 ? -8.226 -17.911 -19.288 1.00 88.69 728 GLY A C 1
ATOM 5443 O O . GLY A 1 728 ? -8.260 -16.719 -18.971 1.00 88.69 728 GLY A O 1
ATOM 5444 N N . ASN A 1 729 ? -7.836 -18.322 -20.496 1.00 87.81 729 ASN A N 1
ATOM 5445 C CA . ASN A 1 729 ? -7.486 -17.405 -21.585 1.00 87.81 729 ASN A CA 1
ATOM 5446 C C . ASN A 1 729 ? -8.633 -17.160 -22.578 1.00 87.81 729 ASN A C 1
ATOM 5448 O O . ASN A 1 729 ? -8.470 -16.318 -23.461 1.00 87.81 729 ASN A O 1
ATOM 5452 N N . ASP A 1 730 ? -9.779 -17.821 -22.396 1.00 92.25 730 ASP A N 1
ATOM 5453 C CA . ASP A 1 730 ? -10.911 -17.773 -23.319 1.00 92.25 730 ASP A CA 1
ATOM 5454 C C . ASP A 1 730 ? -12.082 -16.946 -22.774 1.00 92.25 730 ASP A C 1
ATOM 5456 O O . ASP A 1 730 ? -12.213 -16.711 -21.567 1.00 92.25 730 ASP A O 1
ATOM 5460 N N . TRP A 1 731 ? -12.965 -16.531 -23.685 1.00 96.12 731 TRP A N 1
ATOM 5461 C CA . TRP A 1 731 ? -14.227 -15.865 -23.370 1.00 96.12 731 TRP A CA 1
ATOM 5462 C C . TRP A 1 731 ? -15.389 -16.820 -23.607 1.00 96.12 731 TRP A C 1
ATOM 5464 O O . TRP A 1 731 ? -15.625 -17.251 -24.735 1.00 96.12 731 TRP A O 1
ATOM 5474 N N . LYS A 1 732 ? -16.132 -17.134 -22.547 1.00 95.38 732 LYS A N 1
ATOM 5475 C CA . LYS A 1 732 ? -17.344 -17.949 -22.627 1.00 95.38 732 LYS A CA 1
ATOM 5476 C C . LYS A 1 732 ? -18.569 -17.054 -22.665 1.00 95.38 732 LYS A C 1
ATOM 5478 O O . LYS A 1 732 ? -18.698 -16.150 -21.844 1.00 95.38 732 LYS A O 1
ATOM 5483 N N . LEU A 1 733 ? -19.456 -17.318 -23.618 1.00 94.69 733 LEU A N 1
ATOM 5484 C CA . LEU A 1 733 ? -20.750 -16.655 -23.699 1.00 94.69 733 LEU A CA 1
ATOM 5485 C C . LEU A 1 733 ? -21.609 -17.078 -22.501 1.00 94.69 733 LEU A C 1
ATOM 5487 O O . LEU A 1 733 ? -21.744 -18.270 -22.231 1.00 94.69 733 LEU A O 1
ATOM 5491 N N . ALA A 1 734 ? -22.169 -16.098 -21.804 1.00 91.62 734 ALA A N 1
ATOM 5492 C CA . ALA A 1 734 ? -23.202 -16.295 -20.803 1.00 91.62 734 ALA A CA 1
ATOM 5493 C C . ALA A 1 734 ? -24.554 -15.877 -21.388 1.00 91.62 734 ALA A C 1
ATOM 5495 O O . ALA A 1 734 ? -24.631 -14.950 -22.199 1.00 91.62 734 ALA A O 1
ATOM 5496 N N . ASP A 1 735 ? -25.618 -16.557 -20.969 1.00 88.44 735 ASP A N 1
ATOM 5497 C CA . ASP A 1 735 ? -26.968 -16.256 -21.439 1.00 88.44 735 ASP A CA 1
ATOM 5498 C C . ASP A 1 735 ? -27.391 -14.835 -21.049 1.00 88.44 735 ASP A C 1
ATOM 5500 O O . ASP A 1 735 ? -26.947 -14.292 -20.041 1.00 88.44 735 ASP A O 1
ATOM 5504 N N . GLY A 1 736 ? -28.290 -14.232 -21.825 1.00 90.06 736 GLY A N 1
ATOM 5505 C CA . GLY A 1 736 ? -28.832 -12.902 -21.546 1.00 90.06 736 GLY A CA 1
ATOM 5506 C C . GLY A 1 736 ? -28.102 -11.751 -22.246 1.00 90.06 736 GLY A C 1
ATOM 5507 O O . GLY A 1 736 ? -27.186 -11.940 -23.046 1.00 90.06 736 GLY A O 1
ATOM 5508 N N . ALA A 1 737 ? -28.577 -10.533 -21.977 1.00 93.38 737 ALA A N 1
ATOM 5509 C CA . ALA A 1 737 ? -28.081 -9.311 -22.599 1.00 93.38 737 ALA A CA 1
ATOM 5510 C C . ALA A 1 737 ? -28.033 -8.151 -21.599 1.00 93.38 737 ALA A C 1
ATOM 5512 O O . ALA A 1 737 ? -28.919 -8.008 -20.754 1.00 93.38 737 ALA A O 1
ATOM 5513 N N . ALA A 1 738 ? -27.017 -7.301 -21.720 1.00 96.88 738 ALA A N 1
ATOM 5514 C CA . ALA A 1 738 ? -26.750 -6.205 -20.797 1.00 96.88 738 ALA A CA 1
ATOM 5515 C C . ALA A 1 738 ? -26.257 -4.942 -21.518 1.00 96.88 738 ALA A C 1
ATOM 5517 O O . ALA A 1 738 ? -25.933 -4.950 -22.703 1.00 96.88 738 ALA A O 1
ATOM 5518 N N . GLN A 1 739 ? -26.224 -3.834 -20.782 1.00 95.88 739 GLN A N 1
ATOM 5519 C CA . GLN A 1 739 ? -25.668 -2.549 -21.197 1.00 95.88 739 GLN A CA 1
ATOM 5520 C C . GLN A 1 739 ? -24.512 -2.097 -20.294 1.00 95.88 739 GLN A C 1
ATOM 5522 O O . GLN A 1 739 ? -23.564 -1.497 -20.808 1.00 95.88 739 GLN A O 1
ATOM 5527 N N . ARG A 1 740 ? -24.595 -2.373 -18.986 1.00 97.06 740 ARG A N 1
ATOM 5528 C CA . ARG A 1 740 ? -23.515 -2.153 -18.014 1.00 97.06 740 ARG A CA 1
ATOM 5529 C C . ARG A 1 740 ? -23.225 -3.395 -17.198 1.00 97.06 740 ARG A C 1
ATOM 5531 O O . ARG A 1 740 ? -24.134 -4.213 -17.019 1.00 97.06 740 ARG A O 1
ATOM 5538 N N . ILE A 1 741 ? -21.999 -3.511 -16.701 1.00 96.88 741 ILE A N 1
ATOM 5539 C CA . ILE A 1 741 ? -21.570 -4.621 -15.859 1.00 96.88 741 ILE A CA 1
ATOM 5540 C C . ILE A 1 741 ? -20.622 -4.172 -14.741 1.00 96.88 741 ILE A C 1
ATOM 5542 O O . ILE A 1 741 ? -19.608 -3.533 -14.980 1.00 96.88 741 ILE A O 1
ATOM 5546 N N . GLY A 1 742 ? -20.929 -4.591 -13.516 1.00 94.31 742 GLY A N 1
ATOM 5547 C CA . GLY A 1 742 ? -20.037 -4.547 -12.360 1.00 94.31 742 GLY A CA 1
ATOM 5548 C C . GLY A 1 742 ? -19.772 -5.966 -11.864 1.00 94.31 742 GLY A C 1
ATOM 5549 O O . GLY A 1 742 ? -20.569 -6.868 -12.112 1.00 94.31 742 GLY A O 1
ATOM 5550 N N . VAL A 1 743 ? -18.656 -6.204 -11.180 1.00 92.88 743 VAL A N 1
ATOM 5551 C CA . VAL A 1 743 ? -18.308 -7.540 -10.668 1.00 92.88 743 VAL A CA 1
ATOM 5552 C C . VAL A 1 743 ? -17.937 -7.418 -9.202 1.00 92.88 743 VAL A C 1
ATOM 5554 O O . VAL A 1 743 ? -17.077 -6.616 -8.864 1.00 92.88 743 VAL A O 1
ATOM 5557 N N . ASP A 1 744 ? -18.580 -8.209 -8.344 1.00 87.81 744 ASP A N 1
ATOM 5558 C CA . ASP A 1 744 ? -18.266 -8.201 -6.916 1.00 87.81 744 ASP A CA 1
ATOM 5559 C C . ASP A 1 744 ? -16.955 -8.944 -6.598 1.00 87.81 744 ASP A C 1
ATOM 5561 O O . ASP A 1 744 ? -16.391 -9.666 -7.431 1.00 87.81 744 ASP A O 1
ATOM 5565 N N . SER A 1 745 ? -16.452 -8.794 -5.371 1.00 85.31 745 SER A N 1
ATOM 5566 C CA . SER A 1 745 ? -15.217 -9.462 -4.925 1.00 85.31 745 SER A CA 1
ATOM 5567 C C . SER A 1 745 ? -15.294 -10.997 -4.866 1.00 85.31 745 SER A C 1
ATOM 5569 O O . SER A 1 745 ? -14.254 -11.650 -4.740 1.00 85.31 745 SER A O 1
ATOM 5571 N N . ASP A 1 746 ? -16.477 -11.599 -5.042 1.00 83.56 746 ASP A N 1
ATOM 5572 C CA . ASP A 1 746 ? -16.629 -13.043 -5.259 1.00 83.56 746 ASP A CA 1
ATOM 5573 C C . ASP A 1 746 ? -16.569 -13.450 -6.740 1.00 83.56 746 ASP A C 1
ATOM 5575 O O . ASP A 1 746 ? -16.586 -14.639 -7.059 1.00 83.56 746 ASP A O 1
ATOM 5579 N N . GLY A 1 747 ? -16.428 -12.485 -7.651 1.00 88.31 747 GLY A N 1
ATOM 5580 C CA . GLY A 1 747 ? -16.352 -12.713 -9.093 1.00 88.31 747 GLY A CA 1
ATOM 5581 C C . GLY A 1 747 ? -17.720 -12.804 -9.768 1.00 88.31 747 GLY A C 1
ATOM 5582 O O . GLY A 1 747 ? -17.794 -13.209 -10.934 1.00 88.31 747 GLY A O 1
ATOM 5583 N N . ARG A 1 748 ? -18.804 -12.439 -9.066 1.00 89.75 748 ARG A N 1
ATOM 5584 C CA . ARG A 1 748 ? -20.170 -12.524 -9.595 1.00 89.75 748 ARG A CA 1
ATOM 5585 C C . ARG A 1 748 ? -20.536 -11.239 -10.340 1.00 89.75 748 ARG A C 1
ATOM 5587 O O . ARG A 1 748 ? -20.433 -10.153 -9.761 1.00 89.75 748 ARG A O 1
ATOM 5594 N N . PRO A 1 749 ? -20.986 -11.333 -11.602 1.00 93.88 749 PRO A N 1
ATOM 5595 C CA . PRO A 1 749 ? -21.384 -10.172 -12.371 1.00 93.88 749 PRO A CA 1
ATOM 5596 C C . PRO A 1 749 ? -22.774 -9.682 -11.962 1.00 93.88 749 PRO A C 1
ATOM 5598 O O . PRO A 1 749 ? -23.725 -10.451 -11.783 1.00 93.88 749 PRO A O 1
ATOM 5601 N N . TRP A 1 750 ? -22.874 -8.367 -11.881 1.00 94.12 750 TRP A N 1
ATOM 5602 C CA . TRP A 1 750 ? -24.092 -7.590 -11.779 1.00 94.12 750 TRP A CA 1
ATOM 5603 C C . TRP A 1 750 ? -24.248 -6.801 -13.063 1.00 94.12 750 TRP A C 1
ATOM 5605 O O . TRP A 1 750 ? -23.308 -6.144 -13.497 1.00 94.12 750 TRP A O 1
ATOM 5615 N N . VAL A 1 751 ? -25.421 -6.857 -13.680 1.00 96.69 751 VAL A N 1
ATOM 5616 C CA . VAL A 1 751 ? -25.657 -6.219 -14.974 1.00 96.69 751 VAL A CA 1
ATOM 5617 C C . VAL A 1 751 ? -26.862 -5.305 -14.942 1.00 96.69 751 VAL A C 1
ATOM 5619 O O . VAL A 1 751 ? -27.866 -5.602 -14.295 1.00 96.69 751 VAL A O 1
ATOM 5622 N N . VAL A 1 752 ? -26.774 -4.218 -15.704 1.00 97.31 752 VAL A N 1
ATOM 5623 C CA . VAL A 1 752 ? -27.907 -3.345 -16.019 1.00 97.31 752 VAL A CA 1
ATOM 5624 C C . VAL A 1 752 ? -28.278 -3.557 -17.476 1.00 97.31 752 VAL A C 1
ATOM 5626 O O . VAL A 1 752 ? -27.437 -3.442 -18.365 1.00 97.31 752 VAL A O 1
ATOM 5629 N N . THR A 1 753 ? -29.541 -3.872 -17.735 1.00 96.31 753 THR A N 1
ATOM 5630 C CA . THR A 1 753 ? -30.081 -4.045 -19.092 1.00 96.31 753 THR A CA 1
ATOM 5631 C C . THR A 1 753 ? -30.393 -2.703 -19.762 1.00 96.31 753 THR A C 1
ATOM 5633 O O . THR A 1 753 ? -30.514 -1.672 -19.103 1.00 96.31 753 THR A O 1
ATOM 5636 N N . LYS A 1 754 ? -30.629 -2.705 -21.082 1.00 93.19 754 LYS A N 1
ATOM 5637 C CA . LYS A 1 754 ? -31.032 -1.496 -21.828 1.00 93.19 754 LYS A CA 1
ATOM 5638 C C . LYS A 1 754 ? -32.357 -0.883 -21.345 1.00 93.19 754 LYS A C 1
ATOM 5640 O O . LYS A 1 754 ? -32.569 0.312 -21.541 1.00 93.19 754 LYS A O 1
ATOM 5645 N N . SER A 1 755 ? -33.236 -1.659 -20.705 1.00 91.94 755 SER A N 1
ATOM 5646 C CA . SER A 1 755 ? -34.463 -1.161 -20.059 1.00 91.94 755 SER A CA 1
ATOM 5647 C C . SER A 1 755 ? -34.255 -0.717 -18.605 1.00 91.94 755 SER A C 1
ATOM 5649 O O . SER A 1 755 ? -35.192 -0.231 -17.984 1.00 91.94 755 SER A O 1
ATOM 5651 N N . GLY A 1 756 ? -33.037 -0.843 -18.067 1.00 93.56 756 GLY A N 1
ATOM 5652 C CA . GLY A 1 756 ? -32.668 -0.413 -16.717 1.00 93.56 756 GLY A CA 1
ATOM 5653 C C . GLY A 1 756 ? -32.910 -1.449 -15.620 1.00 93.56 756 GLY A C 1
ATOM 5654 O O . GLY A 1 756 ? -32.687 -1.159 -14.450 1.00 93.56 756 GLY A O 1
ATOM 5655 N N . HIS A 1 757 ? -33.330 -2.671 -15.957 1.00 95.00 757 HIS A N 1
ATOM 5656 C CA . HIS A 1 757 ? -33.413 -3.748 -14.967 1.00 95.00 757 HIS A CA 1
ATOM 5657 C C . HIS A 1 757 ? -32.024 -4.219 -14.535 1.00 95.00 757 HIS A C 1
ATOM 5659 O O . HIS A 1 757 ? -31.161 -4.421 -15.394 1.00 95.00 757 HIS A O 1
ATOM 5665 N N . VAL A 1 758 ? -31.863 -4.455 -13.231 1.00 94.50 758 VAL A N 1
ATOM 5666 C CA . VAL A 1 758 ? -30.641 -4.979 -12.611 1.00 94.50 758 VAL A CA 1
ATOM 5667 C C . VAL A 1 758 ? -30.761 -6.490 -12.409 1.00 94.50 758 VAL A C 1
ATOM 5669 O O . VAL A 1 758 ? -31.773 -6.975 -11.895 1.00 94.50 758 VAL A O 1
ATOM 5672 N N . PHE A 1 759 ? -29.727 -7.237 -12.785 1.00 93.19 759 PHE A N 1
ATOM 5673 C CA . PHE A 1 759 ? -29.622 -8.674 -12.535 1.00 93.19 759 PHE A CA 1
ATOM 5674 C C . PHE A 1 759 ? -28.280 -9.015 -11.891 1.00 93.19 759 PHE A C 1
ATOM 5676 O O . PHE A 1 759 ? -27.274 -8.380 -12.188 1.00 93.19 759 PHE A O 1
ATOM 5683 N N . VAL A 1 760 ? -28.260 -10.050 -11.054 1.00 91.12 760 VAL A N 1
ATOM 5684 C CA . VAL A 1 760 ? -27.035 -10.669 -10.530 1.00 91.12 760 VAL A CA 1
ATOM 5685 C C . VAL A 1 760 ? -26.965 -12.121 -10.988 1.00 91.12 760 VAL A C 1
ATOM 5687 O O . VAL A 1 760 ? -27.980 -12.821 -11.006 1.00 91.12 760 VAL A O 1
ATOM 5690 N N . HIS A 1 761 ? -25.781 -12.583 -11.374 1.00 86.31 761 HIS A N 1
ATOM 5691 C CA . HIS A 1 761 ? -25.550 -13.987 -11.702 1.00 86.31 761 HIS A CA 1
ATOM 5692 C C . HIS A 1 761 ? -25.216 -14.751 -10.412 1.00 86.31 761 HIS A C 1
ATOM 5694 O O . HIS A 1 761 ? -24.121 -14.627 -9.859 1.00 86.31 761 HIS A O 1
ATOM 5700 N N . GLY A 1 762 ? -26.207 -15.469 -9.877 1.00 66.69 762 GLY A N 1
ATOM 5701 C CA . GLY A 1 762 ? -26.108 -16.149 -8.585 1.00 66.69 762 GLY A CA 1
ATOM 5702 C C . GLY A 1 762 ? -25.173 -17.365 -8.597 1.00 66.69 762 GLY A C 1
ATOM 5703 O O . GLY A 1 762 ? -24.722 -17.826 -9.644 1.00 66.69 762 GLY A O 1
ATOM 5704 N N . ASN A 1 763 ? -24.934 -17.947 -7.417 1.00 58.50 763 ASN A N 1
ATOM 5705 C CA . ASN A 1 763 ? -24.032 -19.100 -7.229 1.00 58.50 763 ASN A CA 1
ATOM 5706 C C . ASN A 1 763 ? -24.484 -20.381 -7.967 1.00 58.50 763 ASN A C 1
ATOM 5708 O O . ASN A 1 763 ? -23.727 -21.340 -8.052 1.00 58.50 763 ASN A O 1
ATOM 5712 N N . ASN A 1 764 ? -25.710 -20.407 -8.497 1.00 59.66 764 ASN A N 1
ATOM 5713 C CA . ASN A 1 764 ? -26.275 -21.496 -9.297 1.00 59.66 764 ASN A CA 1
ATOM 5714 C C . ASN A 1 764 ? -26.143 -21.277 -10.817 1.00 59.66 764 ASN A C 1
ATOM 5716 O O . ASN A 1 764 ? -26.822 -21.963 -11.578 1.00 59.66 764 ASN A O 1
ATOM 5720 N N . LEU A 1 765 ? -25.323 -20.310 -11.248 1.00 62.72 765 LEU A N 1
ATOM 5721 C CA . LEU A 1 765 ? -25.117 -19.941 -12.654 1.00 62.72 765 LEU A CA 1
ATOM 5722 C C . LEU A 1 765 ? -26.394 -19.463 -13.372 1.00 62.72 765 LEU A C 1
ATOM 5724 O O . LEU A 1 765 ? -26.525 -19.614 -14.584 1.00 62.72 765 LEU A O 1
ATOM 5728 N N . LYS A 1 766 ? -27.365 -18.908 -12.633 1.00 79.25 766 LYS A N 1
ATOM 5729 C CA . LYS A 1 766 ? -28.587 -18.323 -13.204 1.00 79.25 766 LYS A CA 1
ATOM 5730 C C . LYS A 1 766 ? -28.688 -16.839 -12.886 1.00 79.25 766 LYS A C 1
ATOM 5732 O O . LYS A 1 766 ? -28.346 -16.396 -11.787 1.00 79.25 766 LYS A O 1
ATOM 5737 N N . TRP A 1 767 ? -29.226 -16.083 -13.839 1.00 88.94 767 TRP A N 1
ATOM 5738 C CA . TRP A 1 767 ? -29.562 -14.677 -13.647 1.00 88.94 767 TRP A CA 1
ATOM 5739 C C . TRP A 1 767 ? -30.764 -14.515 -12.728 1.00 88.94 767 TRP A C 1
ATOM 5741 O O . TRP A 1 767 ? -31.823 -15.103 -12.945 1.00 88.94 767 TRP A O 1
ATOM 5751 N N . GLN A 1 768 ? -30.603 -13.672 -11.717 1.00 90.31 768 GLN A N 1
ATOM 5752 C CA . GLN A 1 768 ? -31.648 -13.319 -10.771 1.00 90.31 768 GLN A CA 1
ATOM 5753 C C . GLN A 1 768 ? -31.953 -11.835 -10.918 1.00 90.31 768 GLN A C 1
ATOM 5755 O O . GLN A 1 768 ? -31.069 -10.992 -10.750 1.00 90.31 768 GLN A O 1
ATOM 5760 N N . LYS A 1 769 ? -33.206 -11.513 -11.257 1.00 90.38 769 LYS A N 1
ATOM 5761 C CA . LYS A 1 769 ? -33.663 -10.125 -11.331 1.00 90.38 769 LYS A CA 1
ATOM 5762 C C . LYS A 1 769 ? -33.687 -9.542 -9.926 1.00 90.38 769 LYS A C 1
ATOM 5764 O O . LYS A 1 769 ? -34.328 -10.096 -9.035 1.00 90.38 769 LYS A O 1
ATOM 5769 N N . VAL A 1 770 ? -33.025 -8.409 -9.742 1.00 89.31 770 VAL A N 1
ATOM 5770 C CA . VAL A 1 770 ? -33.022 -7.687 -8.473 1.00 89.31 770 VAL A CA 1
ATOM 5771 C C . VAL A 1 770 ? -34.139 -6.654 -8.529 1.00 89.31 770 VAL A C 1
ATOM 5773 O O . VAL A 1 770 ? -34.135 -5.768 -9.381 1.00 89.31 770 VAL A O 1
ATOM 5776 N N . ALA A 1 771 ? -35.136 -6.807 -7.658 1.00 84.31 771 ALA A N 1
ATOM 5777 C CA . ALA A 1 771 ? -36.278 -5.902 -7.605 1.00 84.31 771 ALA A CA 1
ATOM 5778 C C . ALA A 1 771 ? -35.859 -4.485 -7.171 1.00 84.31 771 ALA A C 1
ATOM 5780 O O . ALA A 1 771 ? -34.936 -4.317 -6.370 1.00 84.31 771 ALA A O 1
ATOM 5781 N N . GLY A 1 772 ? -36.568 -3.481 -7.691 1.00 80.69 772 GLY A N 1
ATOM 5782 C CA . GLY A 1 772 ? -36.421 -2.076 -7.320 1.00 80.69 772 GLY A CA 1
ATOM 5783 C C . GLY A 1 772 ? -36.091 -1.161 -8.494 1.00 80.69 772 GLY A C 1
ATOM 5784 O O . GLY A 1 772 ? -36.652 -1.332 -9.575 1.00 80.69 772 GLY A O 1
ATOM 5785 N N . GLU A 1 773 ? -35.233 -0.171 -8.252 1.00 80.81 773 GLU A N 1
ATOM 5786 C CA . GLU A 1 773 ? -35.075 0.993 -9.126 1.00 80.81 773 GLU A CA 1
ATOM 5787 C C . GLU A 1 773 ? -34.483 0.664 -10.501 1.00 80.81 773 GLU A C 1
ATOM 5789 O O . GLU A 1 773 ? -33.659 -0.239 -10.664 1.00 80.81 773 GLU A O 1
ATOM 5794 N N . SER A 1 774 ? -34.894 1.442 -11.504 1.00 90.81 774 SER A N 1
ATOM 5795 C CA . SER A 1 774 ? -34.332 1.355 -12.850 1.00 90.81 774 SER A CA 1
ATOM 5796 C C . SER A 1 774 ? -32.964 2.034 -12.892 1.00 90.81 774 SER A C 1
ATOM 5798 O O . SER A 1 774 ? -32.875 3.243 -12.692 1.00 90.81 774 SER A O 1
ATOM 5800 N N . ALA A 1 775 ? -31.916 1.290 -13.238 1.00 95.19 775 ALA A N 1
ATOM 5801 C CA . ALA A 1 775 ? -30.535 1.764 -13.217 1.00 95.19 775 ALA A CA 1
ATOM 5802 C C . ALA A 1 775 ? -30.016 2.245 -14.590 1.00 95.19 775 ALA A C 1
ATOM 5804 O O . ALA A 1 775 ? -30.520 1.855 -15.652 1.00 95.19 775 ALA A O 1
ATOM 5805 N N . LEU A 1 776 ? -28.992 3.099 -14.548 1.00 94.69 776 LEU A N 1
ATOM 5806 C CA . LEU A 1 776 ? -28.101 3.480 -15.648 1.00 94.69 776 LEU A CA 1
ATOM 5807 C C . LEU A 1 776 ? -26.759 2.762 -15.555 1.00 94.69 776 LEU A C 1
ATOM 5809 O O . LEU A 1 776 ? -26.203 2.411 -16.592 1.00 94.69 776 LEU A O 1
ATOM 5813 N N . ASP A 1 777 ? -26.265 2.558 -14.335 1.00 95.50 777 ASP A N 1
ATOM 5814 C CA . ASP A 1 777 ? -24.949 1.995 -14.058 1.00 95.50 777 ASP A CA 1
ATOM 5815 C C . ASP A 1 777 ? -24.938 1.225 -12.731 1.00 95.50 777 ASP A C 1
ATOM 5817 O O . ASP A 1 777 ? -25.799 1.463 -11.876 1.00 95.50 777 ASP A O 1
ATOM 5821 N N . VAL A 1 778 ? -23.993 0.295 -12.573 1.00 94.81 778 VAL A N 1
ATOM 5822 C CA . VAL A 1 778 ? -23.863 -0.560 -11.384 1.00 94.81 778 VAL A CA 1
ATOM 5823 C C . VAL A 1 778 ? -22.399 -0.793 -11.020 1.00 94.81 778 VAL A C 1
ATOM 5825 O O . VAL A 1 778 ? -21.595 -1.175 -11.862 1.00 94.81 778 VAL A O 1
ATOM 5828 N N . SER A 1 779 ? -22.074 -0.658 -9.736 1.00 92.88 779 SER A N 1
ATOM 5829 C CA . SER A 1 779 ? -20.764 -1.013 -9.185 1.00 92.88 779 SER A CA 1
ATOM 5830 C C . SER A 1 779 ? -20.927 -1.767 -7.872 1.00 92.88 779 SER A C 1
ATOM 5832 O O . SER A 1 779 ? -21.813 -1.460 -7.072 1.00 92.88 779 SER A O 1
ATOM 5834 N N . VAL A 1 780 ? -20.082 -2.772 -7.633 1.00 88.00 780 VAL A N 1
ATOM 5835 C CA . VAL A 1 780 ? -20.206 -3.666 -6.473 1.00 88.00 780 VAL A CA 1
ATOM 5836 C C . VAL A 1 780 ? -18.827 -3.974 -5.897 1.00 88.00 780 VAL A C 1
ATOM 5838 O O . VAL A 1 780 ? -18.012 -4.584 -6.571 1.00 88.00 780 VAL A O 1
ATOM 5841 N N . ASP A 1 781 ? -18.579 -3.565 -4.652 1.00 72.19 781 ASP A N 1
ATOM 5842 C CA . ASP A 1 781 ? -17.294 -3.776 -3.953 1.00 72.19 781 ASP A CA 1
ATOM 5843 C C . ASP A 1 781 ? -17.265 -5.160 -3.269 1.00 72.19 781 ASP A C 1
ATOM 5845 O O . ASP A 1 781 ? -16.358 -5.979 -3.425 1.00 72.19 781 ASP A O 1
ATOM 5849 N N . ALA A 1 782 ? -18.352 -5.492 -2.569 1.00 74.38 782 ALA A N 1
ATOM 5850 C CA . ALA A 1 782 ? -18.496 -6.747 -1.845 1.00 74.38 782 ALA A CA 1
ATOM 5851 C C . ALA A 1 782 ? -19.838 -7.437 -2.127 1.00 74.38 782 ALA A C 1
ATOM 5853 O O . ALA A 1 782 ? -20.822 -6.767 -2.460 1.00 74.38 782 ALA A O 1
ATOM 5854 N N . PRO A 1 783 ? -19.912 -8.772 -1.965 1.00 72.88 783 PRO A N 1
ATOM 5855 C CA . PRO A 1 783 ? -21.150 -9.534 -2.039 1.00 72.88 783 PRO A CA 1
ATOM 5856 C C . PRO A 1 783 ? -22.306 -8.862 -1.288 1.00 72.88 783 PRO A C 1
ATOM 5858 O O . PRO A 1 783 ? -22.284 -8.730 -0.068 1.00 72.88 783 PRO A O 1
ATOM 5861 N N . GLY A 1 784 ? -23.338 -8.446 -2.025 1.00 66.31 784 GLY A N 1
ATOM 5862 C CA . GLY A 1 784 ? -24.534 -7.822 -1.447 1.00 66.31 784 GLY A CA 1
ATOM 5863 C C . GLY A 1 784 ? -24.437 -6.315 -1.168 1.00 66.31 784 GLY A C 1
ATOM 5864 O O . GLY A 1 784 ? -25.450 -5.730 -0.798 1.00 66.31 784 GLY A O 1
ATOM 5865 N N . LEU A 1 785 ? -23.286 -5.677 -1.408 1.00 75.81 785 LEU A N 1
ATOM 5866 C CA . LEU A 1 785 ? -23.065 -4.225 -1.308 1.00 75.81 785 LEU A CA 1
ATOM 5867 C C . LEU A 1 785 ? -23.057 -3.563 -2.698 1.00 75.81 785 LEU A C 1
ATOM 5869 O O . LEU A 1 785 ? -22.122 -2.860 -3.087 1.00 75.81 785 LEU A O 1
ATOM 5873 N N . ALA A 1 786 ? -24.112 -3.818 -3.473 1.00 88.06 786 ALA A N 1
ATOM 5874 C CA . ALA A 1 786 ? -24.270 -3.232 -4.799 1.00 88.06 786 ALA A CA 1
ATOM 5875 C C . ALA A 1 786 ? -24.712 -1.768 -4.713 1.00 88.06 786 ALA A C 1
ATOM 5877 O O . ALA A 1 786 ? -25.562 -1.415 -3.894 1.00 88.06 786 ALA A O 1
ATOM 5878 N N . HIS A 1 787 ? -24.154 -0.939 -5.586 1.00 92.50 787 HIS A N 1
ATOM 5879 C CA . HIS A 1 787 ? -24.502 0.463 -5.751 1.00 92.50 787 HIS A CA 1
ATOM 5880 C C . HIS A 1 787 ? -24.932 0.715 -7.192 1.00 92.50 787 HIS A C 1
ATOM 5882 O O . HIS A 1 787 ? -24.350 0.146 -8.116 1.00 92.50 787 HIS A O 1
ATOM 5888 N N . ILE A 1 788 ? -25.947 1.554 -7.389 1.00 94.31 788 ILE A N 1
ATOM 5889 C CA . ILE A 1 788 ? -26.442 1.909 -8.723 1.00 94.31 788 ILE A CA 1
ATOM 5890 C C . ILE A 1 788 ? -26.625 3.413 -8.871 1.00 94.31 788 ILE A C 1
ATOM 5892 O O . ILE A 1 788 ? -26.929 4.120 -7.906 1.00 94.31 788 ILE A O 1
ATOM 5896 N N . VAL A 1 789 ? -26.511 3.867 -10.115 1.00 94.44 789 VAL A N 1
ATOM 5897 C CA . VAL A 1 789 ? -27.076 5.142 -10.564 1.00 94.44 789 VAL A CA 1
ATOM 5898 C C . VAL A 1 789 ? -28.475 4.855 -11.094 1.00 94.44 789 VAL A C 1
ATOM 5900 O O . VAL A 1 789 ? -28.617 4.047 -12.009 1.00 94.44 789 VAL A O 1
ATOM 5903 N N . GLY A 1 790 ? -29.507 5.489 -10.546 1.00 93.06 790 GLY A N 1
ATOM 5904 C CA . GLY A 1 790 ? -30.869 5.427 -11.071 1.00 93.06 790 GLY A CA 1
ATOM 5905 C C . GLY A 1 790 ? -31.021 6.214 -12.375 1.00 93.06 790 GLY A C 1
ATOM 5906 O O . GLY A 1 790 ? -30.247 7.121 -12.675 1.00 93.06 790 GLY A O 1
ATOM 5907 N N . ARG A 1 791 ? -32.046 5.904 -13.175 1.00 91.56 791 ARG A N 1
ATOM 5908 C CA . ARG A 1 791 ? -32.374 6.673 -14.397 1.00 91.56 791 ARG A CA 1
ATOM 5909 C C . ARG A 1 791 ? -32.794 8.112 -14.136 1.00 91.56 791 ARG A C 1
ATOM 5911 O O . ARG A 1 791 ? -32.724 8.937 -15.042 1.00 91.56 791 ARG A O 1
ATOM 5918 N N . ASP A 1 792 ? -33.200 8.395 -12.911 1.00 88.62 792 ASP A N 1
ATOM 5919 C CA . ASP A 1 792 ? -33.469 9.727 -12.390 1.00 88.62 792 ASP A CA 1
ATOM 5920 C C . ASP A 1 792 ? -32.191 10.484 -11.969 1.00 88.62 792 ASP A C 1
ATOM 5922 O O . ASP A 1 792 ? -32.275 11.649 -11.588 1.00 88.62 792 ASP A O 1
ATOM 5926 N N . GLY A 1 793 ? -31.013 9.850 -12.049 1.00 87.38 793 GLY A N 1
ATOM 5927 C CA . GLY A 1 793 ? -29.726 10.411 -11.630 1.00 87.38 793 GLY A CA 1
ATOM 5928 C C . GLY A 1 793 ? -29.458 10.327 -10.123 1.00 87.38 793 GLY A C 1
ATOM 5929 O O . GLY A 1 793 ? -28.432 10.839 -9.664 1.00 87.38 793 GLY A O 1
ATOM 5930 N N . SER A 1 794 ? -30.341 9.681 -9.355 1.00 89.38 794 SER A N 1
ATOM 5931 C CA . SER A 1 794 ? -30.143 9.399 -7.929 1.00 89.38 794 SER A CA 1
ATOM 5932 C C . SER A 1 794 ? -29.144 8.255 -7.727 1.00 89.38 794 SER A C 1
ATOM 5934 O O . SER A 1 794 ? -28.964 7.405 -8.601 1.00 89.38 794 SER A O 1
ATOM 5936 N N . LEU A 1 795 ? -28.493 8.202 -6.564 1.00 90.38 795 LEU A N 1
ATOM 5937 C CA . LEU A 1 795 ? -27.564 7.122 -6.208 1.00 90.38 795 LEU A CA 1
ATOM 5938 C C . LEU A 1 795 ? -28.185 6.235 -5.138 1.00 90.38 795 LEU A C 1
ATOM 5940 O O . LEU A 1 795 ? -28.717 6.745 -4.152 1.00 90.38 795 LEU A O 1
ATOM 5944 N N . TYR A 1 796 ? -28.076 4.918 -5.296 1.00 90.19 796 TYR A N 1
ATOM 5945 C CA . TYR A 1 796 ? -28.668 3.952 -4.372 1.00 90.19 796 TYR A CA 1
ATOM 5946 C C . TYR A 1 796 ? -27.657 2.902 -3.919 1.00 90.19 796 TYR A C 1
ATOM 5948 O O . TYR A 1 796 ? -26.813 2.471 -4.702 1.00 90.19 796 TYR A O 1
ATOM 5956 N N . VAL A 1 797 ? -27.802 2.443 -2.674 1.00 88.69 797 VAL A N 1
ATOM 5957 C CA . VAL A 1 797 ? -27.126 1.260 -2.122 1.00 88.69 797 VAL A CA 1
ATOM 5958 C C . VAL A 1 797 ? -28.142 0.148 -1.888 1.00 88.69 797 VAL A C 1
ATOM 5960 O O . VAL A 1 797 ? -29.290 0.388 -1.495 1.00 88.69 797 VAL A O 1
ATOM 5963 N N . ARG A 1 798 ? -27.726 -1.092 -2.129 1.00 85.81 798 ARG A N 1
ATOM 5964 C CA . ARG A 1 798 ? -28.543 -2.277 -1.905 1.00 85.81 798 ARG A CA 1
ATOM 5965 C C . ARG A 1 798 ? -28.542 -2.674 -0.430 1.00 85.81 798 ARG A C 1
ATOM 5967 O O . ARG A 1 798 ? -27.507 -3.029 0.120 1.00 85.81 798 ARG A O 1
ATOM 5974 N N . ASP A 1 799 ? -29.724 -2.724 0.181 1.00 77.81 799 ASP A N 1
ATOM 5975 C CA . ASP A 1 799 ? -29.927 -3.393 1.470 1.00 77.81 799 ASP A CA 1
ATOM 5976 C C . ASP A 1 799 ? -30.386 -4.834 1.223 1.00 77.81 799 ASP A C 1
ATOM 5978 O O . ASP A 1 799 ? -31.579 -5.118 1.050 1.00 77.81 799 ASP A O 1
ATOM 5982 N N . ALA A 1 800 ? -29.426 -5.758 1.161 1.00 71.75 800 ALA A N 1
ATOM 5983 C CA . ALA A 1 800 ? -29.697 -7.164 0.875 1.00 71.75 800 ALA A CA 1
ATOM 5984 C C . ALA A 1 800 ? -30.681 -7.807 1.872 1.00 71.75 800 ALA A C 1
ATOM 5986 O O . ALA A 1 800 ? -31.471 -8.655 1.462 1.00 71.75 800 ALA A O 1
ATOM 5987 N N . LYS A 1 801 ? -30.692 -7.376 3.145 1.00 70.69 801 LYS A N 1
ATOM 5988 C CA . LYS A 1 801 ? -31.573 -7.935 4.186 1.00 70.69 801 LYS A CA 1
ATOM 5989 C C . LYS A 1 801 ? -33.016 -7.478 4.010 1.00 70.69 801 LYS A C 1
ATOM 5991 O O . LYS A 1 801 ? -33.930 -8.288 4.106 1.00 70.69 801 LYS A O 1
ATOM 5996 N N . ALA A 1 802 ? -33.220 -6.196 3.720 1.00 72.44 802 ALA A N 1
ATOM 5997 C CA . ALA A 1 802 ? -34.556 -5.632 3.529 1.00 72.44 802 ALA A CA 1
ATOM 5998 C C . ALA A 1 802 ? -35.092 -5.784 2.093 1.00 72.44 802 ALA A C 1
ATOM 6000 O O . ALA A 1 802 ? -36.166 -5.277 1.781 1.00 72.44 802 ALA A O 1
ATOM 6001 N N . ASN A 1 803 ? -34.334 -6.434 1.204 1.00 78.62 803 ASN A N 1
ATOM 6002 C CA . ASN A 1 803 ? -34.651 -6.599 -0.213 1.00 78.62 803 ASN A CA 1
ATOM 6003 C C . ASN A 1 803 ? -35.052 -5.291 -0.945 1.00 78.62 803 ASN A C 1
ATOM 6005 O O . ASN A 1 803 ? -35.839 -5.320 -1.886 1.00 78.62 803 ASN A O 1
ATOM 6009 N N . LYS A 1 804 ? -34.496 -4.146 -0.525 1.00 83.19 804 LYS A N 1
ATOM 6010 C CA . LYS A 1 804 ? -34.768 -2.819 -1.097 1.00 83.19 804 LYS A CA 1
ATOM 6011 C C . LYS A 1 804 ? -33.502 -2.071 -1.527 1.00 83.19 804 LYS A C 1
ATOM 6013 O O . LYS A 1 804 ? -32.387 -2.421 -1.123 1.00 83.19 804 LYS A O 1
ATOM 6018 N N . TRP A 1 805 ? -33.691 -1.032 -2.334 1.00 85.12 805 TRP A N 1
ATOM 6019 C CA . TRP A 1 805 ? -32.679 -0.015 -2.614 1.00 85.12 805 TRP A CA 1
ATOM 6020 C C . TRP A 1 805 ? -32.909 1.185 -1.703 1.00 85.12 805 TRP A C 1
ATOM 6022 O O . TRP A 1 805 ? -34.038 1.652 -1.560 1.00 85.12 805 TRP A O 1
ATOM 6032 N N . THR A 1 806 ? -31.840 1.669 -1.081 1.00 87.12 806 THR A N 1
ATOM 6033 C CA . THR A 1 806 ? -31.881 2.843 -0.208 1.00 87.12 806 THR A CA 1
ATOM 6034 C C . THR A 1 806 ? -31.140 3.983 -0.903 1.00 87.12 806 THR A C 1
ATOM 6036 O O . THR A 1 806 ? -29.992 3.780 -1.307 1.00 87.12 806 THR A O 1
ATOM 6039 N N . PRO A 1 807 ? -31.757 5.166 -1.076 1.00 81.88 807 PRO A N 1
ATOM 6040 C CA . PRO A 1 807 ? -31.085 6.294 -1.704 1.00 81.88 807 PRO A CA 1
ATOM 6041 C C . PRO A 1 807 ? -29.963 6.819 -0.801 1.00 81.88 807 PRO A C 1
ATOM 6043 O O . PRO A 1 807 ? -30.181 7.066 0.384 1.00 81.88 807 PRO A O 1
ATOM 6046 N N . ILE A 1 808 ? -28.781 6.992 -1.387 1.00 80.62 808 ILE A N 1
ATOM 6047 C CA . ILE A 1 808 ? -27.601 7.656 -0.808 1.00 80.62 808 ILE A CA 1
ATOM 6048 C C . ILE A 1 808 ? -27.599 9.139 -1.193 1.00 80.62 808 ILE A C 1
ATOM 6050 O O . ILE A 1 808 ? -27.074 9.973 -0.472 1.00 80.62 808 ILE A O 1
ATOM 6054 N N . SER A 1 809 ? -28.192 9.460 -2.343 1.00 80.56 809 SER A N 1
ATOM 6055 C CA . SER A 1 809 ? -28.428 10.819 -2.819 1.00 80.56 809 SER A CA 1
ATOM 6056 C C . SER A 1 809 ? -29.746 10.835 -3.593 1.00 80.56 809 SER A C 1
ATOM 6058 O O . SER A 1 809 ? -30.038 9.875 -4.314 1.00 80.56 809 SER A O 1
ATOM 6060 N N . ARG A 1 810 ? -30.565 11.879 -3.412 1.00 73.69 810 ARG A N 1
ATOM 6061 C CA . ARG A 1 810 ? -31.885 12.014 -4.054 1.00 73.69 810 ARG A CA 1
ATOM 6062 C C . ARG A 1 810 ? -31.888 13.147 -5.071 1.00 73.69 810 ARG A C 1
ATOM 6064 O O . ARG A 1 810 ? -31.738 14.303 -4.689 1.00 73.69 810 ARG A O 1
ATOM 6071 N N . GLY A 1 811 ? -32.175 12.808 -6.326 1.00 61.19 811 GLY A N 1
ATOM 6072 C CA . GLY A 1 811 ? -32.145 13.740 -7.445 1.00 61.19 811 GLY A CA 1
ATOM 6073 C C . GLY A 1 811 ? -30.714 14.144 -7.798 1.00 61.19 811 GLY A C 1
ATOM 6074 O O . GLY A 1 811 ? -29.864 14.338 -6.934 1.00 61.19 811 GLY A O 1
ATOM 6075 N N . GLY A 1 812 ? -30.423 14.248 -9.089 1.00 70.62 812 GLY A N 1
ATOM 6076 C CA . GLY A 1 812 ? -29.092 14.628 -9.537 1.00 70.62 812 GLY A CA 1
ATOM 6077 C C . GLY A 1 812 ? -28.886 14.371 -11.015 1.00 70.62 812 GLY A C 1
ATOM 6078 O O . GLY A 1 812 ? -29.785 13.964 -11.748 1.00 70.62 812 GLY A O 1
ATOM 6079 N N . ASP A 1 813 ? -27.669 14.617 -11.464 1.00 86.94 813 ASP A N 1
ATOM 6080 C CA . ASP A 1 813 ? -27.243 14.365 -12.828 1.00 86.94 813 ASP A CA 1
ATOM 6081 C C . ASP A 1 813 ? -26.178 13.266 -12.891 1.00 86.94 813 ASP A C 1
ATOM 6083 O O . ASP A 1 813 ? -25.414 13.231 -13.847 1.00 86.94 813 ASP A O 1
ATOM 6087 N N . ASN A 1 814 ? -26.126 12.352 -11.913 1.00 89.88 814 ASN A N 1
ATOM 6088 C CA . ASN A 1 814 ? -25.186 11.228 -11.931 1.00 89.88 814 ASN A CA 1
ATOM 6089 C C . ASN A 1 814 ? -25.445 10.308 -13.139 1.00 89.88 814 ASN A C 1
ATOM 6091 O O . ASN A 1 814 ? -26.593 10.054 -13.509 1.00 89.88 814 ASN A O 1
ATOM 6095 N N . ILE A 1 815 ? -24.373 9.801 -13.747 1.00 92.25 815 ILE A N 1
ATOM 6096 C CA . ILE A 1 815 ? -24.408 8.911 -14.921 1.00 92.25 815 ILE A CA 1
ATOM 6097 C C . ILE A 1 815 ? -23.543 7.660 -14.767 1.00 92.25 815 ILE A C 1
ATOM 6099 O O . ILE A 1 815 ? -23.784 6.687 -15.477 1.00 92.25 815 ILE A O 1
ATOM 6103 N N . ALA A 1 816 ? -22.561 7.685 -13.867 1.00 92.44 816 ALA A N 1
ATOM 6104 C CA . ALA A 1 816 ? -21.708 6.544 -13.566 1.00 92.44 816 ALA A CA 1
ATOM 6105 C C . ALA A 1 816 ? -21.353 6.519 -12.079 1.00 92.44 816 ALA A C 1
ATOM 6107 O O . ALA A 1 816 ? -21.305 7.570 -11.428 1.00 92.44 816 ALA A O 1
ATOM 6108 N N . ILE A 1 817 ? -21.105 5.323 -11.555 1.00 92.44 817 ILE A N 1
ATOM 6109 C CA . ILE A 1 817 ? -20.708 5.097 -10.167 1.00 92.44 817 ILE A CA 1
ATOM 6110 C C . ILE A 1 817 ? -19.583 4.074 -10.117 1.00 92.44 817 ILE A C 1
ATOM 6112 O O . ILE A 1 817 ? -19.625 3.055 -10.793 1.00 92.44 817 ILE A O 1
ATOM 6116 N N . THR A 1 818 ? -18.604 4.306 -9.251 1.00 91.38 818 THR A N 1
ATOM 6117 C CA . THR A 1 818 ? -17.668 3.261 -8.850 1.00 91.38 818 THR A CA 1
ATOM 6118 C C . THR A 1 818 ? -17.571 3.199 -7.335 1.00 91.38 818 THR A C 1
ATOM 6120 O O . THR A 1 818 ? -17.624 4.216 -6.636 1.00 91.38 818 THR A O 1
ATOM 6123 N N . VAL A 1 819 ? -17.445 1.979 -6.831 1.00 85.94 819 VAL A N 1
ATOM 6124 C CA . VAL A 1 819 ? -17.184 1.682 -5.427 1.00 85.94 819 VAL A CA 1
ATOM 6125 C C . VAL A 1 819 ? -16.004 0.734 -5.345 1.00 85.94 819 VAL A C 1
ATOM 6127 O O . VAL A 1 819 ? -15.853 -0.159 -6.170 1.00 85.94 819 VAL A O 1
ATOM 6130 N N . GLY A 1 820 ? -15.174 0.949 -4.343 1.00 72.12 820 GLY A N 1
ATOM 6131 C CA . GLY A 1 820 ? -14.027 0.112 -4.025 1.00 72.12 820 GLY A CA 1
ATOM 6132 C C . GLY A 1 820 ? -13.422 0.646 -2.744 1.00 72.12 820 GLY A C 1
ATOM 6133 O O . GLY A 1 820 ? -13.561 1.843 -2.483 1.00 72.12 820 GLY A O 1
ATOM 6134 N N . GLY A 1 821 ? -12.775 -0.191 -1.932 1.00 63.28 821 GLY A N 1
ATOM 6135 C CA . GLY A 1 821 ? -12.044 0.220 -0.725 1.00 63.28 821 GLY A CA 1
ATOM 6136 C C . GLY A 1 821 ? -12.818 1.168 0.206 1.00 63.28 821 GLY A C 1
ATOM 6137 O O . GLY A 1 821 ? -12.219 2.110 0.736 1.00 63.28 821 GLY A O 1
ATOM 6138 N N . GLY A 1 822 ? -14.136 0.959 0.337 1.00 66.44 822 GLY A N 1
ATOM 6139 C CA . GLY A 1 822 ? -15.027 1.676 1.258 1.00 66.44 822 GLY A CA 1
ATOM 6140 C C . GLY A 1 822 ? -15.415 3.117 0.893 1.00 66.44 822 GLY A C 1
ATOM 6141 O O . GLY A 1 822 ? -16.068 3.767 1.704 1.00 66.44 822 GLY A O 1
ATOM 6142 N N . GLU A 1 823 ? -15.042 3.629 -0.284 1.00 76.62 823 GLU A N 1
ATOM 6143 C CA . GLU A 1 823 ? -15.466 4.956 -0.765 1.00 76.62 823 GLU A CA 1
ATOM 6144 C C . GLU A 1 823 ? -16.381 4.840 -1.991 1.00 76.62 823 GLU A C 1
ATOM 6146 O O . GLU A 1 823 ? -16.245 3.918 -2.799 1.00 76.62 823 GLU A O 1
ATOM 6151 N N . ILE A 1 824 ? -17.275 5.821 -2.156 1.00 85.88 824 ILE A N 1
ATOM 6152 C CA . ILE A 1 824 ? -18.182 5.928 -3.305 1.00 85.88 824 ILE A CA 1
ATOM 6153 C C . ILE A 1 824 ? -17.770 7.130 -4.146 1.00 85.88 824 ILE A C 1
ATOM 6155 O O . ILE A 1 824 ? -17.599 8.239 -3.630 1.00 85.88 824 ILE A O 1
ATOM 6159 N N . TRP A 1 825 ? -17.630 6.904 -5.446 1.00 90.62 825 TRP A N 1
ATOM 6160 C CA . TRP A 1 825 ? -17.331 7.938 -6.422 1.00 90.62 825 TRP A CA 1
ATOM 6161 C C . TRP A 1 825 ? -18.383 7.938 -7.521 1.00 90.62 825 TRP A C 1
ATOM 6163 O O . TRP A 1 825 ? -18.845 6.878 -7.940 1.00 90.62 825 TRP A O 1
ATOM 6173 N N . SER A 1 826 ? -18.751 9.120 -8.000 1.00 92.62 826 SER A N 1
ATOM 6174 C CA . SER A 1 826 ? -19.712 9.265 -9.087 1.00 92.62 826 SER A CA 1
ATOM 6175 C C . SER A 1 826 ? -19.240 10.259 -10.135 1.00 92.62 826 SER A C 1
ATOM 6177 O O . SER A 1 826 ? -18.427 11.151 -9.869 1.00 92.62 826 SER A O 1
ATOM 6179 N N . LEU A 1 827 ? -19.763 10.080 -11.345 1.00 93.62 827 LEU A N 1
ATOM 6180 C CA . LEU A 1 827 ? -19.648 11.034 -12.438 1.00 93.62 827 LEU A CA 1
ATOM 6181 C C . LEU A 1 827 ? -21.022 11.591 -12.754 1.00 93.62 827 LEU A C 1
ATOM 6183 O O . LEU A 1 827 ? -22.006 10.848 -12.722 1.00 93.62 827 LEU A O 1
ATOM 6187 N N . ASN A 1 828 ? -21.083 12.865 -13.121 1.00 91.31 828 ASN A N 1
ATOM 6188 C CA . ASN A 1 828 ? -22.324 13.496 -13.545 1.00 91.31 828 ASN A CA 1
ATOM 6189 C C . ASN A 1 828 ? -22.406 13.744 -15.062 1.00 91.31 828 ASN A C 1
ATOM 6191 O O . ASN A 1 828 ? -21.448 13.496 -15.789 1.00 91.31 828 ASN A O 1
ATOM 6195 N N . LYS A 1 829 ? -23.542 14.246 -15.563 1.00 90.81 829 LYS A N 1
ATOM 6196 C CA . LYS A 1 829 ? -23.781 14.522 -16.996 1.00 90.81 829 LYS A CA 1
ATOM 6197 C C . LYS A 1 829 ? -22.800 15.534 -17.587 1.00 90.81 829 LYS A C 1
ATOM 6199 O O . LYS A 1 829 ? -22.568 15.512 -18.791 1.00 90.81 829 LYS A O 1
ATOM 6204 N N . ALA A 1 830 ? -22.227 16.404 -16.756 1.00 87.81 830 ALA A N 1
ATOM 6205 C CA . ALA A 1 830 ? -21.170 17.335 -17.143 1.00 87.81 830 ALA A CA 1
ATOM 6206 C C . ALA A 1 830 ? -19.759 16.711 -17.071 1.00 87.81 830 ALA A C 1
ATOM 6208 O O . ALA A 1 830 ? -18.770 17.421 -17.241 1.00 87.81 830 ALA A O 1
ATOM 6209 N N . ASN A 1 831 ? -19.661 15.398 -16.832 1.00 89.75 831 ASN A N 1
ATOM 6210 C CA . ASN A 1 831 ? -18.431 14.636 -16.611 1.00 89.75 831 ASN A CA 1
ATOM 6211 C C . ASN A 1 831 ? -17.635 15.069 -15.370 1.00 89.75 831 ASN A C 1
ATOM 6213 O O . ASN A 1 831 ? -16.464 14.710 -15.242 1.00 89.75 831 ASN A O 1
ATOM 6217 N N . ASN A 1 832 ? -18.239 15.825 -14.448 1.00 89.50 832 ASN A N 1
ATOM 6218 C CA . ASN A 1 832 ? -17.595 16.196 -13.193 1.00 89.50 832 ASN A CA 1
ATOM 6219 C C . ASN A 1 832 ? -17.480 14.978 -12.278 1.00 89.50 832 ASN A C 1
ATOM 6221 O O . ASN A 1 832 ? -18.375 14.134 -12.231 1.00 89.50 832 ASN A O 1
ATOM 6225 N N . ILE A 1 833 ? -16.382 14.929 -11.531 1.00 90.12 833 ILE A N 1
ATOM 6226 C CA . ILE A 1 833 ? -16.043 13.818 -10.648 1.00 90.12 833 ILE A CA 1
ATOM 6227 C C . ILE A 1 833 ? -16.423 14.193 -9.217 1.00 90.12 833 ILE A C 1
ATOM 6229 O O . ILE A 1 833 ? -16.016 15.250 -8.733 1.00 90.12 833 ILE A O 1
ATOM 6233 N N . PHE A 1 834 ? -17.145 13.322 -8.519 1.00 88.38 834 PHE A N 1
ATOM 6234 C CA . PHE A 1 834 ? -17.518 13.519 -7.121 1.00 88.38 834 PHE A CA 1
ATOM 6235 C C . PHE A 1 834 ? -17.093 12.331 -6.261 1.00 88.38 834 PHE A C 1
ATOM 6237 O O . PHE A 1 834 ? -17.153 11.180 -6.688 1.00 88.38 834 PHE A O 1
ATOM 6244 N N . ARG A 1 835 ? -16.685 12.625 -5.025 1.00 87.12 835 ARG A N 1
ATOM 6245 C CA . ARG A 1 835 ? -16.360 11.641 -3.986 1.00 87.12 835 ARG A CA 1
ATOM 6246 C C . ARG A 1 835 ? -17.256 11.841 -2.768 1.00 87.12 835 ARG A C 1
ATOM 6248 O O . ARG A 1 835 ? -17.309 12.948 -2.234 1.00 87.12 835 ARG A O 1
ATOM 6255 N N . HIS A 1 836 ? -17.874 10.770 -2.288 1.00 80.25 836 HIS A N 1
ATOM 6256 C CA . HIS A 1 836 ? -18.647 10.737 -1.046 1.00 80.25 836 HIS A CA 1
ATOM 6257 C C . HIS A 1 836 ? -17.738 10.478 0.170 1.00 80.25 836 HIS A C 1
ATOM 6259 O O . HIS A 1 836 ? -16.836 9.641 0.073 1.00 80.25 836 HIS A O 1
ATOM 6265 N N . LYS A 1 837 ? -17.957 11.176 1.297 1.00 61.28 837 LYS A N 1
ATOM 6266 C CA . LYS A 1 837 ? -17.286 10.907 2.587 1.00 61.28 837 LYS A CA 1
ATOM 6267 C C . LYS A 1 837 ? -18.250 10.479 3.676 1.00 61.28 837 LYS A C 1
ATOM 6269 O O . LYS A 1 837 ? -19.302 11.141 3.806 1.00 61.28 837 LYS A O 1
#

Secondary structure (DSSP, 8-state):
---------------------------------GGGGG---EEEESSB-TTSPBPPPS-EEPPEEEEEPP--PPTT-EEETTTTEEEEPPTT-EE-SS-TTSTTSEEEEEEEEEEPPEEEEE----TT-EEE-GGG-EEEEPPTTPEEPSS-TTSTTSEEETTEEEEPPEEEEESS-TT-EEE-GGG-EEEEPPTTPEE-SS-TTSTTSEEEEEEEE--EEEEE-SPPTTPEEE-GGGSEEEEPPTTEEE-SS-TTSTTSEEE---EEEPPP-----GGGS-HHHHHHHHHHHHH-HHHHHHHHHHHHHTT--HHHHHHHHHHHHHH-GGG-HHHHHHHHHHHHHHHHS-GGG--HHHHHHHHHHHHHHHHHHHHHHHHHHHHHHHHHHHHHHHHHHHHHHHGGGGGG---PPPPP-HHHHHHHHHHTSTTGGGGSTTHHHHHHHHHHHH-TT-TTTHHHHTTTT-TTTTSS--S--SS---STTGGGTTTHHHHHSSSS---S-GGG-S-HHHHHHHHHHHHHHHHSPP-HHHHHTSTTHHHHHHHHHHHHT-S-PPPPHHHHHHHHHHHTT-----PPPP------------------------PPP----------EEEEEEEEEEEEE-TTS-EEEEEEEEETTEEEEEEE-SSS--EEEEEEEESEEEEETTEEEEE-GGG-EEEEETTEEEEE--SPEEEEEEETTEEEEEETTSEEEEEETTEEEEEEEE-SEEEE-TTS-EEEE-TT--EEEE-TTS-EEEEPSPPEEEEEESSTT-EEEEETTS-EEEEETTTTEEEEEE-S--EEEEEEETTEEEEEETT-EEEEE-

Organism: NCBI:txid28181

pLDDT: mean 70.08, std 22.6, range [20.55, 98.25]

InterPro domains:
  IPR006624 Beta-propeller repeat TECPR [PF19193] (669-836)
  IPR006624 Beta-propeller repeat TECPR [SM00706] (660-693)
  IPR006624 Beta-propeller repeat TECPR [SM00706] (694-728)
  IPR006624 Beta-propeller repeat TECPR [SM00706] (729-763)
  IPR006624 Beta-propeller repeat TECPR [SM00706] (765-800)
  IPR006624 Beta-propeller repeat TECPR [SM00706] (803-837)
  IPR009030 Growth factor receptor cysteine-rich domain superfamily [SSF57184] (70-247)

Foldseek 3Di:
DDDDDDDDDDDDDDDDDDDDDDDDDDDDDPDPDPCLLVFAWAWPALFAGPVLAHGHFPFFAFWAFDWFWFDDDDPQWDADPVQQFTWHDPPQWAADDDDQQDFFRTKHFDDKDAFAWDWPWFQDEPPQWDWDPPPQIWTWHDDPQWDADPDDQQDQQRTDHPPDGGGHIDTPGGSEDPQWHWDPPPNITTIHDPPQWDADPDDNRDGRRTIHTMDGGHIGTRTHGGDPPQWDWDPPPNITTIHDPQQWDADPDDSRDRRRTGHLAIDMAGAFDAFAFQQRLDDLSLQVLLVCLLVVPQLLVLQQQLCVLLVHDSVVSSVVQVVCCVPAVRLRLSSLVVSLVLLLVQLQDDPVPHDPSSVSNVQSLLVLLLVLLQSLLSSLVSLLVRLVSNQVSVLVVVCVVQPPCSVVGPDRRFDYDSLSVLVSRLVSHPFPCSCPDPNVSSNLSSVCVVCVPQPQSVLVVVVVVPPDPRPPDPDDDPQDDDDDSNPRNSQQSQCQSAVDDPRDPSSPDPDSVVSVLVSVVSNVSSNDRDSLSVLVPDPCSVVNSVSSSCSNNRDRDGHDPCSVVSSVCSNVVHPDDDDDDDDDDDDDDDDDDDDDDDDDDDDDDDDDDDDDPDDPDFPKDFQPFFALEWEAAQSGWIKGFHPDDDPNAGWIWIDDPVHSDTDTDPDHANYWYDARPKIWGQHPQQWIWIADPVGIDTQDDARFPEWAYYVQWIWGQHPVQWIWTDDPSYTDTADDGADYWYAENNHWIWGAHPQQWIWIQDPVRDTDTQDDARFLYWYYHHVQFIWGQGPQRWIWTGPPVVSYTDTSGDGFQWRYWYDHNHWIWTAGPRRIIITGD

Radius of gyration: 38.22 Å; chains: 1; bounding box: 82×102×116 Å

Sequence (837 aa):
MQVITVKSHLKYLGVLLLTVLVMSTFGGELKANSSWKNLHGYSACGGVDKNGKLQDPCDYEPAKFEAKALGKCPKGSFFDLGTWSCYACPSGYNRNAKSITGEKACDKAVAPQSSPAKFQGPKNCPSGSFLDGRNGGECWKCPSGFGRTAVAVDKYNACGMIGKKATSAVFKGRACPEGAFTDPRNGGECWVCPEGFDRTGNTVTGAKSCKKIIDFKPATKAAALTCEKGQHFDFIDGGTCWSCPEGADRTLNNVKSNKACRNKKMKWVTPTRTMYGLFGLGSGADEILAELIADRSEIDAIVSEAAKTGKYSRDRALKTAWDLIDTKPWESSYLATLLAKKAIDAAQKPASQRSKVEQSLLAAISKIFQWNRQFIAYQAKQAHENWVAAGQAFYAARSKEMGAAVIYSDSMITPLDYNEMVANTIQGSAAVSMVGSAAASYFLPTFAYMFPYSHGLAAITAAESGSSAFLTTGGSGVLASTGAAGAAAAPLAVTLAIGVIVTMEIDKFAKLQKAEGEIRQAIDIANRPVDLALMLQQKNGKEEFWFHWTTALSEKTQPSVNFKTRLAALKSGTTSKPTMPTITGGTPINASQSAPTTSGSMTSAVASVQTMASVMGDKWFQIPGAANDIARADDGTTYIVSTEPFQATFKIYKQDKVVSKWTQVSGSASRIAVAGNTVWIIGREGSIYIQTDVGWKRVAGPKAQDIGASAKGIWIVGVDGKIYQRVGNDWKLADGAAQRIGVDSDGRPWVVTKSGHVFVHGNNLKWQKVAGESALDVSVDAPGLAHIVGRDGSLYVRDAKANKWTPISRGGDNIAITVGGGEIWSLNKANNIFRHK